Protein AF-A0A010QDE3-F1 (afdb_monomer_lite)

Organism: NCBI:txid1445577

Secondary structure (DSSP, 8-state):
-----S-----SS-HHHHHHHHHHHHHHHHHHHHHHHHHHHHHT---TTSHHHHHHGGG-B-HHHHHHHHHHHH--HIIIIIHHHHHHHH-THHHHHHHTTTHHHHHHHHHHHHHHHTT-TT-S-HHHHHHHHHHHHHHHHHHHHHHHHHHHHHHHHHHHHHHHHHHHH---HHHHHHHHHHHHHHHHHHHHHHHHHHHHHHHHHHHHHHHHHHHHHHHHSTTT-HHHHHHHHHHHTTTT---TTBGGG-TT-S-BHHHHHHHHHHHHHHHHHHHT-HHHHHHHHTB-TTTHHHHHHHHHHHTTHIIIIIIHHHHHHHHHHTTSTTSTTTTS---HHHHHTTTHHHHHHHHHH-HHHHHHHHHHHHHHHHHHHHHHHHHHHHIIIIIIIIIII-TT--HHHHHHHHHHHHHHHHHHHHHHHHHHHHTT--HHHHHHHHHHHHGGGHHHHHHHHH-TT--HHHHHHHHHHHHHHHHHHHHHHHHHHHSS-SHHHHT-HHHHHHHHHHHHHHHHHHHHHHHHHS-----THHHHHHHHHHHHHHHHHHHHHHHHHS---------PPPPP-----------------------PPP----TTS------GGG---SS-HHHHHHHHHHHHHHHHHHHHHHIIIIIITTTTTSSS----HHHHHHHHHHHHHHHHHHHIIIIIHHHHHTHHHHHHHHHHHHHHHHHHHHHHHHHHHHHHHHHTS----THHHHHHHHHHHHHHHHHHHHHHHHHHHHHHHHHHHHHHHHHH-HHHHHHHHHHHHHHS-HHHHHHHHHHHHHHHT--HHHHHHHHHHHHHHHHHHHHHH-TT--TTSSSS--EEEETT-TT-HHHHHHHHHTTT-EEEEEE--TTTTPPPP-SPP-TTEEEEES-GGG-TTTTT-----TTSTTGGG---S-SS-TT--EEEEEE-----TTS---GGGTGGGHHHHHHHHHHHHHHHHTEEEEEEEEEEEE-TTSHHHHHHHHHHHTTSEEEEE--SSSSTTSSEEEEEEEEE-TTSHHHHHHHHHHHHHHHHHHH--GGG------SSPPPPHHHHHHHHHHHHHHHHHHHHHHHHHHHTTSHHHHT-

InterPro domains:
  IPR001734 Sodium/solute symporter [PF00474] (54-470)
  IPR001734 Sodium/solute symporter [PS50283] (18-484)
  IPR002877 Ribosomal RNA methyltransferase, FtsJ domain [PF01728] (837-1019)
  IPR029063 S-adenosyl-L-methionine-dependent methyltransferase superfamily [G3DSA:3.40.50.150] (814-1024)
  IPR029063 S-adenosyl-L-methionine-dependent methyltransferase superfamily [SSF53335] (837-1020)
  IPR031155 Urea active transporter [PTHR46154] (9-707)
  IPR038377 Sodium/glucose symporter superfamily [G3DSA:1.20.1730.10] (48-550)

Foldseek 3Di:
DDDDLPFPADQQDALCLLVCCLQVVLVVLLVVLVVVLVLCVVFVVQDCLFLCCQQQVVLADFAQLLLLLLLLLQLFCCLFQLLQLVCLVFALQQLQLVLLLQQQLLLVLLLVLLLCCLFQLSDRFLLVLQCLAQNDLLSVLLLVLLLLLLLLQLLQRLLLLLLQSCNHHVNDSLVSLQSLLVSLLSNLLPRGDVSLSVLSLVLSQLLLVLLLCLLCLLQVFVLQPHLQSLVVLLVVCQVVQACPQAQRSHSQFNQRPLSVLLSLLSNLLSSLNQLSFSLNNSSSSSHDLQRSLSSSNLSSLLSSLRNNQRSNRQNSSLSSPVCHPLFPPPPDHPDPSCSLSSVSRVRSQCSRPNPVSVSSVSSSSSSNSSSNSSSSLSRQLCCCLVSNCCPPPNVLQHRSNSSVSSSVSSVVVSVVSSVVSVVCVVVVHGSLLSSLVSLLSNQQQNLLSVCSSVPQLQDSCLSNVLLVVLSVQLVCQLQVVLCVVPVDDDSVSSSDSVSSSRSNVSSNCSSVVSRVVVSVVPTDGDDSLSSLLVVLLSVVVNVVVVVVVVVVVVPDDDDDDDDDDDDDDDDDDDDDDDDDDDDDDDDDDDDDDDPDPPPVPRSPDPDSVVRDDPDDPVSSVSSVVSSVVSVVSSVVSCCVSVPVPSPVSSDSDRADSVRSSVSSVVSSVSSVSSCCSNNVVSCVRCVVVVVSSVVVVVVVVVVVVVVVVVVVVVVVVVVVPDDDDPVVVVVVVVVVVVVVVVVVVVVVCVVVQQVVLLVVLLVLCCVVFVLQVLLVVLVVLLVVFVVNVVVVVVVLVCVLPPDPVSQVVVLVLLLQVLVQCCVVPVQLQLPPDPDDQAEEEEAAQPLPNNVLNSCVNRVRHAYEYEHAAVVQVTHHHPRDDDPRYHYHHADLLQACCLLPHLDDPPPAPCRVRHDNDHPADLVQAHQEYEAPDDDRPSGDDDPLCPPPVLVRLSSNLSRLLNNLSRYDQQGKYKHKDFALSNPVNLVVVVLLVVFFDWAWADDLSDPLQGRIIIIMTGSGGCVPPSNVLSSVQSSVSSCCSRPNDPVPPPDPDPDDDDDRSVVSCVVCVVVSCVRCNNSSNSNSVVSCVDCSSVVD

pLDDT: mean 81.65, std 20.0, range [23.12, 98.06]

Structure (mmCIF, N/CA/C/O backbone):
data_AF-A0A010QDE3-F1
#
_entry.id   AF-A0A010QDE3-F1
#
loop_
_atom_site.group_PDB
_atom_site.id
_atom_site.type_symbol
_atom_site.label_atom_id
_atom_site.label_alt_id
_atom_site.label_comp_id
_atom_site.label_asym_id
_atom_site.label_entity_id
_atom_site.label_seq_id
_atom_site.pdbx_PDB_ins_code
_atom_site.Cartn_x
_atom_site.Cartn_y
_atom_site.Cartn_z
_atom_site.occupancy
_atom_site.B_iso_or_equiv
_atom_site.auth_seq_id
_atom_site.auth_comp_id
_atom_site.auth_asym_id
_atom_site.auth_atom_id
_atom_site.pdbx_PDB_model_num
ATOM 1 N N . MET A 1 1 ? 20.972 32.835 -19.703 1.00 26.91 1 MET A N 1
ATOM 2 C CA . MET A 1 1 ? 22.106 31.906 -19.518 1.00 26.91 1 MET A CA 1
ATOM 3 C C . MET A 1 1 ? 21.559 30.498 -19.692 1.00 26.91 1 MET A C 1
ATOM 5 O O . MET A 1 1 ? 20.944 29.974 -18.776 1.00 26.91 1 MET A O 1
ATOM 9 N N . SER A 1 2 ? 21.622 29.956 -20.907 1.00 25.27 2 SER A N 1
ATOM 10 C CA . SER A 1 2 ? 20.996 28.676 -21.251 1.00 25.27 2 SER A CA 1
ATOM 11 C C . SER A 1 2 ? 21.913 27.518 -20.872 1.00 25.27 2 SER A C 1
ATOM 13 O O . SER A 1 2 ? 22.850 27.212 -21.608 1.00 25.27 2 SER A O 1
ATOM 15 N N . VAL A 1 3 ? 21.637 26.866 -19.742 1.00 35.72 3 VAL A N 1
ATOM 16 C CA . VAL A 1 3 ? 22.178 25.527 -19.483 1.00 35.72 3 VAL A CA 1
ATOM 17 C C . VAL A 1 3 ? 21.607 24.609 -20.560 1.00 35.72 3 VAL A C 1
ATOM 19 O O . VAL A 1 3 ? 20.396 24.390 -20.606 1.00 35.72 3 VAL A O 1
ATOM 22 N N . GLN A 1 4 ? 22.458 24.111 -21.458 1.00 40.88 4 GLN A N 1
ATOM 23 C CA . GLN A 1 4 ? 22.055 23.045 -22.366 1.00 40.88 4 GLN A CA 1
ATOM 24 C C . GLN A 1 4 ? 21.809 21.793 -21.527 1.00 40.88 4 GLN A C 1
ATOM 26 O O . GLN A 1 4 ? 22.748 21.178 -21.024 1.00 40.88 4 GLN A O 1
ATOM 31 N N . LEU A 1 5 ? 20.542 21.392 -21.421 1.00 48.59 5 LEU A N 1
ATOM 32 C CA . LEU A 1 5 ? 20.211 19.984 -21.237 1.00 48.59 5 LEU A CA 1
ATOM 33 C C . LEU A 1 5 ? 20.962 19.233 -22.344 1.00 48.59 5 LEU A C 1
ATOM 35 O O . LEU A 1 5 ? 20.779 19.551 -23.519 1.00 48.59 5 LEU A O 1
ATOM 39 N N . GLY A 1 6 ? 21.839 18.293 -21.981 1.00 44.38 6 GLY A N 1
ATOM 40 C CA . GLY A 1 6 ? 22.765 17.608 -22.902 1.00 44.38 6 GLY A CA 1
ATOM 41 C C . GLY A 1 6 ? 22.094 16.636 -23.883 1.00 44.38 6 GLY A C 1
ATOM 42 O O . GLY A 1 6 ? 22.684 15.632 -24.261 1.00 44.38 6 GLY A O 1
ATOM 43 N N . VAL A 1 7 ? 20.835 16.898 -24.231 1.00 51.34 7 VAL A N 1
ATOM 44 C CA . VAL A 1 7 ? 19.903 16.007 -24.915 1.00 51.34 7 VAL A CA 1
ATOM 45 C C . VAL A 1 7 ? 19.171 16.816 -25.986 1.00 51.34 7 VAL A C 1
ATOM 47 O O . VAL A 1 7 ? 17.973 17.073 -25.891 1.00 51.34 7 VAL A O 1
ATOM 50 N N . SER A 1 8 ? 19.889 17.225 -27.034 1.00 50.75 8 SER A N 1
ATOM 51 C CA . SER A 1 8 ? 19.267 17.646 -28.294 1.00 50.75 8 SER A CA 1
ATOM 52 C C . SER A 1 8 ? 18.787 16.403 -29.053 1.00 50.75 8 SER A C 1
ATOM 54 O O . SER A 1 8 ? 19.350 16.029 -30.080 1.00 50.75 8 SER A O 1
ATOM 56 N N . GLY A 1 9 ? 17.802 15.712 -28.475 1.00 51.97 9 GLY A N 1
ATOM 57 C CA . GLY A 1 9 ? 17.111 14.605 -29.124 1.00 51.97 9 GLY A CA 1
ATOM 58 C C . GLY A 1 9 ? 16.296 15.105 -30.312 1.00 51.97 9 GLY A C 1
ATOM 59 O O . GLY A 1 9 ? 15.831 16.248 -30.335 1.00 51.97 9 GLY A O 1
ATOM 60 N N . GLU A 1 10 ? 16.112 14.242 -31.302 1.00 60.78 10 GLU A N 1
ATOM 61 C CA . GLU A 1 10 ? 15.161 14.517 -32.372 1.00 60.78 10 GLU A CA 1
ATOM 62 C C . GLU A 1 10 ? 13.747 14.494 -31.797 1.00 60.78 10 GLU A C 1
ATOM 64 O O . GLU A 1 10 ? 13.411 13.667 -30.951 1.00 60.78 10 GLU A O 1
ATOM 69 N N . THR A 1 11 ? 12.907 15.421 -32.250 1.00 77.00 11 THR A N 1
ATOM 70 C CA . THR A 1 11 ? 11.527 15.545 -31.772 1.00 77.00 11 THR A CA 1
ATOM 71 C C . THR A 1 11 ? 10.686 14.405 -32.354 1.00 77.00 11 THR A C 1
ATOM 73 O O . THR A 1 11 ? 10.130 14.522 -33.443 1.00 77.00 11 THR A O 1
ATOM 76 N N . LEU A 1 12 ? 10.630 13.277 -31.636 1.00 85.56 12 LEU A N 1
ATOM 77 C CA . LEU A 1 12 ? 9.957 12.043 -32.056 1.00 85.56 12 LEU A CA 1
ATOM 78 C C . LEU A 1 12 ? 8.436 12.217 -32.191 1.00 85.56 12 LEU A C 1
ATOM 80 O O . LEU A 1 12 ? 7.818 11.495 -32.972 1.00 85.56 12 LEU A O 1
ATOM 84 N N . ILE A 1 13 ? 7.851 13.149 -31.431 1.00 90.00 13 ILE A N 1
ATOM 85 C CA . ILE A 1 13 ? 6.438 13.565 -31.473 1.00 90.00 13 ILE A CA 1
ATOM 86 C C . ILE A 1 13 ? 6.309 15.073 -31.174 1.00 90.00 13 ILE A C 1
ATOM 88 O O . ILE A 1 13 ? 7.173 15.630 -30.496 1.00 90.00 13 ILE A O 1
ATOM 92 N N . PRO A 1 14 ? 5.235 15.757 -31.612 1.00 90.00 14 PRO A N 1
ATOM 93 C CA . PRO A 1 14 ? 5.019 17.174 -31.311 1.00 90.00 14 PRO A CA 1
ATOM 94 C C . PRO A 1 14 ? 4.909 17.488 -29.808 1.00 90.00 14 PRO A C 1
ATOM 96 O O . PRO A 1 14 ? 4.301 16.736 -29.047 1.00 90.00 14 PRO A O 1
ATOM 99 N N . GLN A 1 15 ? 5.383 18.670 -29.391 1.00 91.44 15 GLN A N 1
ATOM 100 C CA . GLN A 1 15 ? 5.235 19.166 -28.008 1.00 91.44 15 GLN A CA 1
ATOM 101 C C . GLN A 1 15 ? 3.778 19.157 -27.520 1.00 91.44 15 GLN A C 1
ATOM 103 O O . GLN A 1 15 ? 3.513 18.865 -26.353 1.00 91.44 15 GLN A O 1
ATOM 108 N N . SER A 1 16 ? 2.830 19.470 -28.409 1.00 89.62 16 SER A N 1
ATOM 109 C CA . SER A 1 16 ? 1.392 19.473 -28.120 1.00 89.62 16 SER A CA 1
ATOM 110 C C . SER A 1 16 ? 0.881 18.112 -27.651 1.00 89.62 16 SER A C 1
ATOM 112 O O . SER A 1 16 ? 0.011 18.076 -26.783 1.00 89.62 16 SER A O 1
ATOM 114 N N . THR A 1 17 ? 1.448 17.009 -28.150 1.00 90.38 17 THR A N 1
ATOM 115 C CA . THR A 1 17 ? 1.132 15.655 -27.685 1.00 90.38 17 THR A CA 1
ATOM 116 C C . THR A 1 17 ? 1.547 15.485 -26.226 1.00 90.38 17 THR A C 1
ATOM 118 O O . THR A 1 17 ? 0.716 15.124 -25.402 1.00 90.38 17 THR A O 1
ATOM 121 N N . SER A 1 18 ? 2.782 15.829 -25.850 1.00 89.81 18 SER A N 1
ATOM 122 C CA . SER A 1 18 ? 3.241 15.686 -24.458 1.00 89.81 18 SER A CA 1
ATOM 123 C C . SER A 1 18 ? 2.498 16.592 -23.470 1.00 89.81 18 SER A C 1
ATOM 125 O O . SER A 1 18 ? 2.123 16.123 -22.395 1.00 89.81 18 SER A O 1
ATOM 127 N N . TYR A 1 19 ? 2.205 17.846 -23.836 1.00 92.62 19 TYR A N 1
ATOM 128 C CA . TYR A 1 19 ? 1.341 18.716 -23.024 1.00 92.62 19 TYR A CA 1
ATOM 129 C C . TYR A 1 19 ? -0.075 18.137 -22.890 1.00 92.62 19 TYR A C 1
ATOM 131 O O . TYR A 1 19 ? -0.600 18.041 -21.779 1.00 92.62 19 TYR A O 1
ATOM 139 N N . GLY A 1 20 ? -0.681 17.722 -24.007 1.00 90.56 20 GLY A N 1
ATOM 140 C CA . GLY A 1 20 ? -2.027 17.151 -24.046 1.00 90.56 20 GLY A CA 1
ATOM 141 C C . GLY A 1 20 ? -2.147 15.846 -23.262 1.00 90.56 20 GLY A C 1
ATOM 142 O O . GLY A 1 20 ? -3.143 15.645 -22.575 1.00 90.56 20 GLY A O 1
ATOM 143 N N . MET A 1 21 ? -1.122 14.992 -23.291 1.00 88.38 21 MET A N 1
ATOM 144 C CA . MET A 1 21 ? -1.099 13.742 -22.532 1.00 88.38 21 MET A CA 1
ATOM 145 C C . MET A 1 21 ? -0.864 13.975 -21.040 1.00 88.38 21 MET A C 1
ATOM 147 O O . MET A 1 21 ? -1.627 13.442 -20.246 1.00 88.38 21 MET A O 1
ATOM 151 N N . LEU A 1 22 ? 0.102 14.803 -20.623 1.00 89.00 22 LEU A N 1
ATOM 152 C CA . LEU A 1 22 ? 0.310 15.078 -19.191 1.00 89.00 22 LEU A CA 1
ATOM 153 C C . LEU A 1 22 ? -0.924 15.721 -18.537 1.00 89.00 22 LEU A C 1
ATOM 155 O O . LEU A 1 22 ? -1.344 15.300 -17.461 1.00 89.00 22 LEU A O 1
ATOM 159 N N . ILE A 1 23 ? -1.527 16.713 -19.198 1.00 91.12 23 ILE A N 1
ATOM 160 C CA . ILE A 1 23 ? -2.709 17.418 -18.680 1.00 91.12 23 ILE A CA 1
ATOM 161 C C . ILE A 1 23 ? -3.960 16.534 -18.803 1.00 91.12 23 ILE A C 1
ATOM 163 O O . ILE A 1 23 ? -4.709 16.381 -17.839 1.00 91.12 23 ILE A O 1
ATOM 167 N N . GLY A 1 24 ? -4.180 15.921 -19.969 1.00 89.19 24 GLY A N 1
ATOM 168 C CA . GLY A 1 24 ? -5.367 15.117 -20.264 1.00 89.19 24 GLY A CA 1
ATOM 169 C C . GLY A 1 24 ? -5.427 13.804 -19.486 1.00 89.19 24 GLY A C 1
ATOM 170 O O . GLY A 1 24 ? -6.481 13.480 -18.940 1.00 89.19 24 GLY A O 1
ATOM 171 N N . LEU A 1 25 ? -4.308 13.079 -19.360 1.00 87.75 25 LEU A N 1
ATOM 172 C CA . LEU A 1 25 ? -4.236 11.891 -18.504 1.00 87.75 25 LEU A CA 1
ATOM 173 C C . LEU A 1 25 ? -4.337 12.281 -17.025 1.00 87.75 25 LEU A C 1
ATOM 175 O O . LEU A 1 25 ? -5.035 11.596 -16.288 1.00 87.75 25 LEU A O 1
ATOM 179 N N . GLY A 1 26 ? -3.737 13.399 -16.596 1.00 86.44 26 GLY A N 1
ATOM 180 C CA . GLY A 1 26 ? -3.889 13.924 -15.232 1.00 86.44 26 GLY A CA 1
ATOM 181 C C . GLY A 1 26 ? -5.349 14.174 -14.847 1.00 86.44 26 GLY A C 1
ATOM 182 O O . GLY A 1 26 ? -5.828 13.651 -13.842 1.00 86.44 26 GLY A O 1
ATOM 183 N N . ILE A 1 27 ? -6.083 14.918 -15.678 1.00 88.06 27 ILE A N 1
ATOM 184 C CA . ILE A 1 27 ? -7.505 15.221 -15.453 1.00 88.06 27 ILE A CA 1
ATOM 185 C C . ILE A 1 27 ? -8.368 13.957 -15.584 1.00 88.06 27 ILE A C 1
ATOM 187 O O . ILE A 1 27 ? -9.202 13.692 -14.718 1.00 88.06 27 ILE A O 1
ATOM 191 N N . GLY A 1 28 ? -8.162 13.154 -16.633 1.00 86.44 28 GLY A N 1
ATOM 192 C CA . GLY A 1 28 ? -8.950 11.946 -16.890 1.00 86.44 28 GLY A CA 1
ATOM 193 C C . GLY A 1 28 ? -8.777 10.880 -15.807 1.00 86.44 28 GLY A C 1
ATOM 194 O O . GLY A 1 28 ? -9.763 10.341 -15.308 1.00 86.44 28 GLY A O 1
ATOM 195 N N . PHE A 1 29 ? -7.538 10.620 -15.387 1.00 85.19 29 PHE A N 1
ATOM 196 C CA . PHE A 1 29 ? -7.234 9.673 -14.316 1.00 85.19 29 PHE A CA 1
ATOM 197 C C . PHE A 1 29 ? -7.753 10.171 -12.963 1.00 85.19 29 PHE A C 1
ATOM 199 O O . PHE A 1 29 ? -8.371 9.400 -12.235 1.00 85.19 29 PHE A O 1
ATOM 206 N N . CYS A 1 30 ? -7.626 11.470 -12.665 1.00 84.62 30 CYS A N 1
ATOM 207 C CA . CYS A 1 30 ? -8.269 12.070 -11.495 1.00 84.62 30 CYS A CA 1
ATOM 208 C C . CYS A 1 30 ? -9.792 11.837 -11.499 1.00 84.62 30 CYS A C 1
ATOM 210 O O . CYS A 1 30 ? -10.345 11.388 -10.496 1.00 84.62 30 CYS A O 1
ATOM 212 N N . GLY A 1 31 ? -10.463 12.031 -12.641 1.00 85.44 31 GLY A N 1
ATOM 213 C CA . GLY A 1 31 ? -11.888 11.721 -12.801 1.00 85.44 31 GLY A CA 1
ATOM 214 C C . GLY A 1 31 ? -12.237 10.255 -12.508 1.00 85.44 31 GLY A C 1
ATOM 215 O O . GLY A 1 31 ? -13.235 9.990 -11.838 1.00 85.44 31 GLY A O 1
ATOM 216 N N . VAL A 1 32 ? -11.396 9.305 -12.936 1.00 85.19 32 VAL A N 1
ATOM 217 C CA . VAL A 1 32 ? -11.558 7.870 -12.629 1.00 85.19 32 VAL A CA 1
ATOM 218 C C . VAL A 1 32 ? -11.405 7.593 -11.129 1.00 85.19 32 VAL A C 1
ATOM 220 O O . VAL A 1 32 ? -12.246 6.896 -10.561 1.00 85.19 32 VAL A O 1
ATOM 223 N N . ILE A 1 33 ? -10.391 8.159 -10.464 1.00 82.75 33 ILE A N 1
ATOM 224 C CA . ILE A 1 33 ? -10.187 7.963 -9.018 1.00 82.75 33 ILE A CA 1
ATOM 225 C C . ILE A 1 33 ? -11.317 8.609 -8.205 1.00 82.75 33 ILE A C 1
ATOM 227 O O . ILE A 1 33 ? -11.855 7.971 -7.303 1.00 82.75 33 ILE A O 1
ATOM 231 N N . LEU A 1 34 ? -11.750 9.826 -8.546 1.00 81.06 34 LEU A N 1
ATOM 232 C CA . LEU A 1 34 ? -12.877 10.489 -7.878 1.00 81.06 34 LEU A CA 1
ATOM 233 C C . LEU A 1 34 ? -14.193 9.713 -8.055 1.00 81.06 34 LEU A C 1
ATOM 235 O O . LEU A 1 34 ? -14.977 9.613 -7.109 1.00 81.06 34 LEU A O 1
ATOM 239 N N . ALA A 1 35 ? -14.424 9.112 -9.227 1.00 80.94 35 ALA A N 1
ATOM 240 C CA . ALA A 1 35 ? -15.562 8.223 -9.448 1.00 80.94 35 ALA A CA 1
ATOM 241 C C . ALA A 1 35 ? -15.468 6.944 -8.594 1.00 80.94 35 ALA A C 1
ATOM 243 O O . ALA A 1 35 ? -16.453 6.572 -7.956 1.00 80.94 35 ALA A O 1
ATOM 244 N N . ALA A 1 36 ? -14.294 6.307 -8.523 1.00 77.19 36 ALA A N 1
ATOM 245 C CA . ALA A 1 36 ? -14.069 5.123 -7.692 1.00 77.19 36 ALA A CA 1
ATOM 246 C C . ALA A 1 36 ? -14.298 5.414 -6.197 1.00 77.19 36 ALA A C 1
ATOM 248 O O . ALA A 1 36 ? -15.059 4.699 -5.546 1.00 77.19 36 ALA A O 1
ATOM 249 N N . VAL A 1 37 ? -13.739 6.512 -5.675 1.00 73.94 37 VAL A N 1
ATOM 250 C CA . VAL A 1 37 ? -13.933 6.957 -4.282 1.00 73.94 37 VAL A CA 1
ATOM 251 C C . VAL A 1 37 ? -15.407 7.252 -3.990 1.00 73.94 37 VAL A C 1
ATOM 253 O O . VAL A 1 37 ? -15.922 6.842 -2.948 1.00 73.94 37 VAL A O 1
ATOM 256 N N . LYS A 1 38 ? -16.129 7.898 -4.917 1.00 74.31 38 LYS A N 1
ATOM 257 C CA . LYS A 1 38 ? -17.572 8.143 -4.760 1.00 74.31 38 LYS A CA 1
ATOM 258 C C . LYS A 1 38 ? -18.377 6.836 -4.722 1.00 74.31 38 LYS A C 1
ATOM 260 O O . LYS A 1 38 ? -19.314 6.738 -3.935 1.00 74.31 38 LYS A O 1
ATOM 265 N N . ILE A 1 39 ? -18.000 5.830 -5.516 1.00 70.31 39 ILE A N 1
ATOM 266 C CA . ILE A 1 39 ? -18.622 4.494 -5.502 1.00 70.31 39 ILE A CA 1
ATOM 267 C C . ILE A 1 39 ? -18.328 3.759 -4.182 1.00 70.31 39 ILE A C 1
ATOM 269 O O . ILE A 1 39 ? -19.256 3.205 -3.596 1.00 70.31 39 ILE A O 1
ATOM 273 N N . GLN A 1 40 ? -17.090 3.794 -3.669 1.00 68.19 40 GLN A N 1
ATOM 274 C CA . GLN A 1 40 ? -16.752 3.208 -2.360 1.00 68.19 40 GLN A CA 1
ATOM 275 C C . GLN A 1 40 ? -17.580 3.833 -1.231 1.00 68.19 40 GLN A C 1
ATOM 277 O O . GLN A 1 40 ? -18.225 3.112 -0.465 1.00 68.19 40 GLN A O 1
ATOM 282 N N . LYS A 1 41 ? -17.624 5.171 -1.163 1.00 67.06 41 LYS A N 1
ATOM 283 C CA . LYS A 1 41 ? -18.374 5.880 -0.119 1.00 67.06 41 LYS A CA 1
ATOM 284 C C . LYS A 1 41 ? -19.880 5.604 -0.188 1.00 67.06 41 LYS A C 1
ATOM 286 O O . LYS A 1 41 ? -20.506 5.455 0.855 1.00 67.06 41 LYS A O 1
ATOM 291 N N . ALA A 1 42 ? -20.450 5.498 -1.391 1.00 63.78 42 ALA A N 1
ATOM 292 C CA . ALA A 1 42 ? -21.880 5.250 -1.580 1.00 63.78 42 ALA A CA 1
ATOM 293 C C . ALA A 1 42 ? -22.307 3.788 -1.334 1.00 63.78 42 ALA A C 1
ATOM 295 O O . ALA A 1 42 ? -23.373 3.564 -0.770 1.00 63.78 42 ALA A O 1
ATOM 296 N N . TYR A 1 43 ? -21.507 2.794 -1.747 1.00 59.06 43 TYR A N 1
ATOM 297 C CA . TYR A 1 43 ? -21.955 1.390 -1.816 1.00 59.06 43 TYR A CA 1
ATOM 298 C C . TYR A 1 43 ? -21.192 0.405 -0.914 1.00 59.06 43 TYR A C 1
ATOM 300 O O . TYR A 1 43 ? -21.657 -0.721 -0.718 1.00 59.06 43 TYR A O 1
ATOM 308 N N . LEU A 1 44 ? -20.048 0.802 -0.344 1.00 56.88 44 LEU A N 1
ATOM 309 C CA . LEU A 1 44 ? -19.247 -0.034 0.567 1.00 56.88 44 LEU A CA 1
ATOM 310 C C . LEU A 1 44 ? -19.210 0.498 2.013 1.00 56.88 44 LEU A C 1
ATOM 312 O O . LEU A 1 44 ? -18.641 -0.161 2.878 1.00 56.88 44 LEU A O 1
ATOM 316 N N . ALA A 1 45 ? -19.857 1.640 2.288 1.00 52.94 45 ALA A N 1
ATOM 317 C CA . ALA A 1 45 ? -19.848 2.343 3.581 1.00 52.94 45 ALA A CA 1
ATOM 318 C C . ALA A 1 45 ? -18.441 2.779 4.056 1.00 52.94 45 ALA A C 1
ATOM 320 O O . ALA A 1 45 ? -18.176 2.913 5.250 1.00 52.94 45 ALA A O 1
ATOM 321 N N . GLU A 1 46 ? -17.534 3.022 3.108 1.00 55.56 46 GLU A N 1
ATOM 322 C CA . GLU A 1 46 ? -16.144 3.400 3.364 1.00 55.56 46 GLU A CA 1
ATOM 323 C C . GLU A 1 46 ? -15.975 4.928 3.349 1.00 55.56 46 GLU A C 1
ATOM 325 O O . GLU A 1 46 ? -15.783 5.527 2.289 1.00 55.56 46 GLU A O 1
ATOM 330 N N . ASP A 1 47 ? -16.037 5.577 4.518 1.00 53.69 47 ASP A N 1
ATOM 331 C CA . ASP A 1 47 ? -15.772 7.018 4.634 1.00 53.69 47 ASP A CA 1
ATOM 332 C C . ASP A 1 47 ? -14.299 7.311 4.970 1.00 53.69 47 ASP A C 1
ATOM 334 O O . ASP A 1 47 ? -13.807 6.974 6.047 1.00 53.69 47 ASP A O 1
ATOM 338 N N . SER A 1 48 ? -13.597 7.993 4.062 1.00 52.06 48 SER A N 1
ATOM 339 C CA . SER A 1 48 ? -12.203 8.432 4.225 1.00 52.06 48 SER A CA 1
ATOM 340 C C . SER A 1 48 ? -12.017 9.625 5.179 1.00 52.06 48 SER A C 1
ATOM 342 O O . SER A 1 48 ? -10.897 10.110 5.336 1.00 52.06 48 SER A O 1
ATOM 344 N N . GLY A 1 49 ? -13.087 10.104 5.825 1.00 49.41 49 GLY A N 1
ATOM 345 C CA . GLY A 1 49 ? -13.062 11.248 6.744 1.00 49.41 49 GLY A CA 1
ATOM 346 C C . GLY A 1 49 ? -12.390 11.027 8.111 1.00 49.41 49 GLY A C 1
ATOM 347 O O . GLY A 1 49 ? -12.125 12.015 8.797 1.00 49.41 49 GLY A O 1
ATOM 348 N N . THR A 1 50 ? -12.110 9.783 8.522 1.00 56.03 50 THR A N 1
ATOM 349 C CA . THR A 1 50 ? -11.367 9.480 9.765 1.00 56.03 50 THR A CA 1
ATOM 350 C C . THR A 1 50 ? -9.870 9.338 9.498 1.00 56.03 50 THR A C 1
ATOM 352 O O . THR A 1 50 ? -9.455 8.886 8.426 1.00 56.03 50 THR A O 1
ATOM 355 N N . SER A 1 51 ? -9.032 9.690 10.476 1.00 53.97 51 SER A N 1
ATOM 356 C CA . SER A 1 51 ? -7.576 9.607 10.316 1.00 53.97 51 SER A CA 1
ATOM 357 C C . SER A 1 51 ? -7.109 8.155 10.152 1.00 53.97 51 SER A C 1
ATOM 359 O O . SER A 1 51 ? -6.236 7.883 9.330 1.00 53.97 51 SER A O 1
ATOM 361 N N . GLU A 1 52 ? -7.769 7.210 10.823 1.00 62.22 52 GLU A N 1
ATOM 362 C CA . GLU A 1 52 ? -7.493 5.773 10.732 1.00 62.22 52 GLU A CA 1
ATOM 363 C C . GLU A 1 52 ? -7.757 5.195 9.330 1.00 62.22 52 GLU A C 1
ATOM 365 O O . GLU A 1 52 ? -6.936 4.454 8.776 1.00 62.22 52 GLU A O 1
ATOM 370 N N . MET A 1 53 ? -8.880 5.570 8.708 1.00 54.72 53 MET A N 1
ATOM 371 C CA . MET A 1 53 ? -9.200 5.151 7.341 1.00 54.72 53 MET A CA 1
ATOM 372 C C . MET A 1 53 ? -8.270 5.824 6.325 1.00 54.72 53 MET A C 1
ATOM 374 O O . MET A 1 53 ? -7.799 5.174 5.387 1.00 54.72 53 MET A O 1
ATOM 378 N N . PHE A 1 54 ? -7.939 7.101 6.543 1.00 53.88 54 PHE A N 1
ATOM 379 C CA . PHE A 1 54 ? -7.010 7.849 5.699 1.00 53.88 54 PHE A CA 1
ATOM 380 C C . PHE A 1 54 ? -5.580 7.281 5.736 1.00 53.88 54 PHE A C 1
ATOM 382 O O . PHE A 1 54 ? -4.926 7.240 4.695 1.00 53.88 54 PHE A O 1
ATOM 389 N N . MET A 1 55 ? -5.096 6.837 6.904 1.00 51.66 55 MET A N 1
ATOM 390 C CA . MET A 1 55 ? -3.681 6.505 7.147 1.00 51.66 55 MET A CA 1
ATOM 391 C C . MET A 1 55 ? -3.334 5.017 7.067 1.00 51.66 55 MET A C 1
ATOM 393 O O . MET A 1 55 ? -2.200 4.701 6.708 1.00 51.66 55 MET A O 1
ATOM 397 N N . VAL A 1 56 ? -4.266 4.120 7.416 1.00 56.03 56 VAL A N 1
ATOM 398 C CA . VAL A 1 56 ? -4.059 2.654 7.444 1.00 56.03 56 VAL A CA 1
ATOM 399 C C . VAL A 1 56 ? -5.261 1.859 6.908 1.00 56.03 56 VAL A C 1
ATOM 401 O O . VAL A 1 56 ? -5.338 0.652 7.122 1.00 56.03 56 VAL A O 1
ATOM 404 N N . ALA A 1 57 ? -6.205 2.496 6.200 1.00 56.97 57 ALA A N 1
ATOM 405 C CA . ALA A 1 57 ? -7.344 1.830 5.545 1.00 56.97 57 ALA A CA 1
ATOM 406 C C . ALA A 1 57 ? -8.135 0.872 6.472 1.00 56.97 57 ALA A C 1
ATOM 408 O O . ALA A 1 57 ? -8.594 -0.191 6.045 1.00 56.97 57 ALA A O 1
ATOM 409 N N . ASN A 1 58 ? -8.227 1.214 7.764 1.00 62.88 58 ASN A N 1
ATOM 410 C CA . ASN A 1 58 ? -8.797 0.382 8.831 1.00 62.88 58 ASN A CA 1
ATOM 411 C C . ASN A 1 58 ? -8.270 -1.078 8.875 1.00 62.88 58 ASN A C 1
ATOM 413 O O . ASN A 1 58 ? -9.005 -2.002 9.210 1.00 62.88 58 ASN A O 1
ATOM 417 N N . ARG A 1 59 ? -7.005 -1.302 8.477 1.00 71.50 59 ARG A N 1
ATOM 418 C CA . ARG A 1 59 ? -6.316 -2.615 8.429 1.00 71.50 59 ARG A CA 1
ATOM 419 C C . ARG A 1 59 ? -7.066 -3.705 7.631 1.00 71.50 59 ARG A C 1
ATOM 421 O O . ARG A 1 59 ? -6.909 -4.894 7.893 1.00 71.50 59 ARG A O 1
ATOM 428 N N . SER A 1 60 ? -7.861 -3.278 6.644 1.00 77.56 60 SER A N 1
ATOM 429 C CA . SER A 1 60 ? -8.848 -4.086 5.904 1.00 77.56 60 SER A CA 1
ATOM 430 C C . SER A 1 60 ? -8.418 -4.504 4.485 1.00 77.56 60 SER A C 1
ATOM 432 O O . SER A 1 60 ? -9.264 -4.737 3.620 1.00 77.56 60 SER A O 1
ATOM 434 N N . VAL A 1 61 ? -7.112 -4.523 4.186 1.00 81.75 61 VAL A N 1
ATOM 435 C CA . VAL A 1 61 ? -6.617 -4.825 2.831 1.00 81.75 61 VAL A CA 1
ATOM 436 C C . VAL A 1 61 ? -6.198 -6.292 2.691 1.00 81.75 61 VAL A C 1
ATOM 438 O O . VAL A 1 61 ? -5.242 -6.748 3.324 1.00 81.75 61 VAL A O 1
ATOM 441 N N . GLY A 1 62 ? -6.901 -7.005 1.805 1.00 87.25 62 GLY A N 1
ATOM 442 C CA . GLY A 1 62 ? -6.640 -8.400 1.438 1.00 87.25 62 GLY A CA 1
ATOM 443 C C . GLY A 1 62 ? -5.361 -8.626 0.617 1.00 87.25 62 GLY A C 1
ATOM 444 O O . GLY A 1 62 ? -4.623 -7.700 0.261 1.00 87.25 62 GLY A O 1
ATOM 445 N N . THR A 1 63 ? -5.084 -9.892 0.302 1.00 92.44 63 THR A N 1
ATOM 446 C CA . THR A 1 63 ? -3.777 -10.340 -0.211 1.00 92.44 63 THR A CA 1
ATOM 447 C C . THR A 1 63 ? -3.487 -9.845 -1.626 1.00 92.44 63 THR A C 1
ATOM 449 O O . THR A 1 63 ? -2.390 -9.348 -1.892 1.00 92.44 63 THR A O 1
ATOM 452 N N . GLY A 1 64 ? -4.449 -9.959 -2.542 1.00 91.31 64 GLY A N 1
ATOM 453 C CA . GLY A 1 64 ? -4.266 -9.579 -3.942 1.00 91.31 64 GLY A CA 1
ATOM 454 C C . GLY A 1 64 ? -4.050 -8.075 -4.099 1.00 91.31 64 GLY A C 1
ATOM 455 O O . GLY A 1 64 ? -3.078 -7.647 -4.722 1.00 91.31 64 GLY A O 1
ATOM 456 N N . LEU A 1 65 ? -4.899 -7.261 -3.466 1.00 89.94 65 LEU A N 1
ATOM 457 C CA . LEU A 1 65 ? -4.774 -5.801 -3.511 1.00 89.94 65 LEU A CA 1
ATOM 458 C C . LEU A 1 65 ? -3.479 -5.312 -2.832 1.00 89.94 65 LEU A C 1
ATOM 460 O O . LEU A 1 65 ? -2.836 -4.394 -3.339 1.00 89.94 65 LEU A O 1
ATOM 464 N N . THR A 1 66 ? -3.029 -5.989 -1.766 1.00 92.19 66 THR A N 1
ATOM 465 C CA . THR A 1 66 ? -1.689 -5.783 -1.186 1.00 92.19 66 THR A CA 1
ATOM 466 C C . THR A 1 66 ? -0.587 -6.045 -2.211 1.00 92.19 66 THR A C 1
ATOM 468 O O . THR A 1 66 ? 0.270 -5.188 -2.414 1.00 92.19 66 THR A O 1
ATOM 471 N N . ALA A 1 67 ? -0.598 -7.208 -2.873 1.00 95.00 67 ALA A N 1
ATOM 472 C CA . ALA A 1 67 ? 0.430 -7.573 -3.848 1.00 95.00 67 ALA A CA 1
ATOM 473 C C . ALA A 1 67 ? 0.496 -6.573 -5.013 1.00 95.00 67 ALA A C 1
ATOM 475 O O . ALA A 1 67 ? 1.586 -6.157 -5.403 1.00 95.00 67 ALA A O 1
ATOM 476 N N . SER A 1 68 ? -0.662 -6.141 -5.519 1.00 94.44 68 SER A N 1
ATOM 477 C CA . SER A 1 68 ? -0.752 -5.130 -6.576 1.00 94.44 68 SER A CA 1
ATOM 478 C C . SER A 1 68 ? -0.188 -3.780 -6.140 1.00 94.44 68 SER A C 1
ATOM 480 O O . SER A 1 68 ? 0.659 -3.216 -6.827 1.00 94.44 68 SER A O 1
ATOM 482 N N . ALA A 1 69 ? -0.558 -3.286 -4.958 1.00 90.94 69 ALA A N 1
ATOM 483 C CA . ALA A 1 69 ? -0.110 -1.966 -4.531 1.00 90.94 69 ALA A CA 1
ATOM 484 C C . ALA A 1 69 ? 1.371 -1.928 -4.114 1.00 90.94 69 ALA A C 1
ATOM 486 O O . ALA A 1 69 ? 2.065 -0.947 -4.379 1.00 90.94 69 ALA A O 1
ATOM 487 N N . VAL A 1 70 ? 1.895 -3.005 -3.517 1.00 92.38 70 VAL A N 1
ATOM 488 C CA . VAL A 1 70 ? 3.336 -3.150 -3.228 1.00 92.38 70 VAL A CA 1
ATOM 489 C C . VAL A 1 70 ? 4.154 -3.245 -4.519 1.00 92.38 70 VAL A C 1
ATOM 491 O O . VAL A 1 70 ? 5.252 -2.695 -4.584 1.00 92.38 70 VAL A O 1
ATOM 494 N N . PHE A 1 71 ? 3.617 -3.895 -5.556 1.00 93.44 71 PHE A N 1
ATOM 495 C CA . PHE A 1 71 ? 4.210 -3.908 -6.893 1.00 93.44 71 PHE A CA 1
ATOM 496 C C . PHE A 1 71 ? 4.183 -2.507 -7.525 1.00 93.44 71 PHE A C 1
ATOM 498 O O . PHE A 1 71 ? 5.218 -2.041 -7.992 1.00 93.44 71 PHE A O 1
ATOM 505 N N . SER A 1 72 ? 3.052 -1.794 -7.472 1.00 91.56 72 SER A N 1
ATOM 506 C CA . SER A 1 72 ? 2.911 -0.442 -8.038 1.00 91.56 72 SER A CA 1
ATOM 507 C C . SER A 1 72 ? 3.854 0.580 -7.410 1.00 91.56 72 SER A C 1
ATOM 509 O O . SER A 1 72 ? 4.484 1.351 -8.133 1.00 91.56 72 SER A O 1
ATOM 511 N N . SER A 1 73 ? 3.981 0.588 -6.076 1.00 86.50 73 SER A N 1
ATOM 512 C CA . SER A 1 73 ? 4.902 1.499 -5.379 1.00 86.50 73 SER A CA 1
ATOM 513 C C . SER A 1 73 ? 6.370 1.232 -5.708 1.00 86.50 73 SER A C 1
ATOM 515 O O . SER A 1 73 ? 7.188 2.122 -5.487 1.00 86.50 73 SER A O 1
ATOM 517 N N . TRP A 1 74 ? 6.708 0.055 -6.250 1.00 85.62 74 TRP A N 1
ATOM 518 C CA . TRP A 1 74 ? 8.036 -0.209 -6.802 1.00 85.62 74 TRP A CA 1
ATOM 519 C C . TRP A 1 74 ? 8.146 -0.005 -8.307 1.00 85.62 74 TRP A C 1
ATOM 521 O O . TRP A 1 74 ? 9.226 0.350 -8.734 1.00 85.62 74 TRP A O 1
ATOM 531 N N . MET A 1 75 ? 7.093 -0.212 -9.099 1.00 86.44 75 MET A N 1
ATOM 532 C CA . MET A 1 75 ? 7.144 -0.177 -10.566 1.00 86.44 75 MET A CA 1
ATOM 533 C C . MET A 1 75 ? 7.416 1.242 -11.106 1.00 86.44 75 MET A C 1
ATOM 535 O O . MET A 1 75 ? 6.505 2.006 -11.436 1.00 86.44 75 MET A O 1
ATOM 539 N N . TRP A 1 76 ? 8.694 1.593 -11.192 1.00 88.69 76 TRP A N 1
ATOM 540 C CA . TRP A 1 76 ? 9.208 2.915 -11.528 1.00 88.69 76 TRP A CA 1
ATOM 541 C C . TRP A 1 76 ? 9.644 3.005 -12.997 1.00 88.69 76 TRP A C 1
ATOM 543 O O . TRP A 1 76 ? 9.776 2.018 -13.729 1.00 88.69 76 TRP A O 1
ATOM 553 N N . ILE A 1 77 ? 9.947 4.230 -13.436 1.00 87.62 77 ILE A N 1
ATOM 554 C CA . ILE A 1 77 ? 10.503 4.509 -14.772 1.00 87.62 77 ILE A CA 1
ATOM 555 C C . ILE A 1 77 ? 11.899 3.878 -14.976 1.00 87.62 77 ILE A C 1
ATOM 557 O O . ILE A 1 77 ? 12.361 3.688 -16.100 1.00 87.62 77 ILE A O 1
ATOM 561 N N . ASN A 1 78 ? 12.569 3.520 -13.880 1.00 87.25 78 ASN A N 1
ATOM 562 C CA . ASN A 1 78 ? 13.937 3.026 -13.863 1.00 87.25 78 ASN A CA 1
ATOM 563 C C . ASN A 1 78 ? 14.055 1.592 -14.411 1.00 87.25 78 ASN A C 1
ATOM 565 O O . ASN A 1 78 ? 14.676 1.365 -15.444 1.00 87.25 78 ASN A O 1
ATOM 569 N N . GLU A 1 79 ? 13.431 0.602 -13.784 1.00 87.81 79 GLU A N 1
ATOM 570 C CA . GLU A 1 79 ? 13.459 -0.782 -14.273 1.00 87.81 79 GLU A CA 1
ATOM 571 C C . GLU A 1 79 ? 12.606 -1.016 -15.524 1.00 87.81 79 GLU A C 1
ATOM 573 O O . GLU A 1 79 ? 12.773 -2.039 -16.186 1.00 87.81 79 GLU A O 1
ATOM 578 N N . THR A 1 80 ? 11.718 -0.087 -15.880 1.00 89.56 80 THR A N 1
ATOM 579 C CA . THR A 1 80 ? 10.968 -0.145 -17.140 1.00 89.56 80 THR A CA 1
ATOM 580 C C . THR A 1 80 ? 11.787 0.424 -18.303 1.00 89.56 80 THR A C 1
ATOM 582 O O . THR A 1 80 ? 12.084 -0.299 -19.251 1.00 89.56 80 THR A O 1
ATOM 585 N N . VAL A 1 81 ? 12.214 1.689 -18.228 1.00 91.56 81 VAL A N 1
ATOM 586 C CA . VAL A 1 81 ? 12.907 2.393 -19.325 1.00 91.56 81 VAL A CA 1
ATOM 587 C C . VAL A 1 81 ? 14.429 2.244 -19.235 1.00 91.56 81 VAL A C 1
ATOM 589 O O . VAL A 1 81 ? 15.093 1.905 -20.220 1.00 91.56 81 VAL A O 1
ATOM 592 N N . PHE A 1 82 ? 15.011 2.466 -18.054 1.00 90.69 82 PHE A N 1
ATOM 593 C CA . PHE A 1 82 ? 16.468 2.452 -17.878 1.00 90.69 82 PHE A CA 1
ATOM 594 C C . PHE A 1 82 ? 17.063 1.038 -17.841 1.00 90.69 82 PHE A C 1
ATOM 596 O O . PHE A 1 82 ? 18.239 0.884 -18.166 1.00 90.69 82 PHE A O 1
ATOM 603 N N . SER A 1 83 ? 16.279 -0.013 -17.576 1.00 93.12 83 SER A N 1
ATOM 604 C CA . SER A 1 83 ? 16.747 -1.398 -17.752 1.00 93.12 83 SER A CA 1
ATOM 605 C C . SER A 1 83 ? 17.106 -1.710 -19.208 1.00 93.12 83 SER A C 1
ATOM 607 O O . SER A 1 83 ? 18.131 -2.344 -19.460 1.00 93.12 83 SER A O 1
ATOM 609 N N . ALA A 1 84 ? 16.338 -1.193 -20.175 1.00 95.19 84 ALA A N 1
ATOM 610 C CA . ALA A 1 84 ? 16.671 -1.266 -21.596 1.00 95.19 84 ALA A CA 1
ATOM 611 C C . ALA A 1 84 ? 17.900 -0.404 -21.930 1.00 95.19 84 ALA A C 1
ATOM 613 O O . ALA A 1 84 ? 18.786 -0.853 -22.659 1.00 95.19 84 ALA A O 1
ATOM 614 N N . ALA A 1 85 ? 18.007 0.797 -21.349 1.00 92.94 85 ALA A N 1
ATOM 615 C CA . ALA A 1 85 ? 19.159 1.676 -21.557 1.00 92.94 85 ALA A CA 1
ATOM 616 C C . ALA A 1 85 ? 20.475 1.084 -21.021 1.00 92.94 85 ALA A C 1
ATOM 618 O O . ALA A 1 85 ? 21.504 1.130 -21.695 1.00 92.94 85 ALA A O 1
ATOM 619 N N . PHE A 1 86 ? 20.448 0.448 -19.850 1.00 91.94 86 PHE A N 1
ATOM 620 C CA . PHE A 1 86 ? 21.613 -0.231 -19.288 1.00 91.94 86 PHE A CA 1
ATOM 621 C C . PHE A 1 86 ? 21.869 -1.598 -19.935 1.00 91.94 86 PHE A C 1
ATOM 623 O O . PHE A 1 86 ? 23.025 -2.004 -20.023 1.00 91.94 86 PHE A O 1
ATOM 630 N N . CYS A 1 87 ? 20.849 -2.281 -20.464 1.00 95.31 87 CYS A N 1
ATOM 631 C CA . CYS A 1 87 ? 21.056 -3.449 -21.323 1.00 95.31 87 CYS A CA 1
ATOM 632 C C . CYS A 1 87 ? 21.767 -3.071 -22.632 1.00 95.31 87 CYS A C 1
ATOM 634 O O . CYS A 1 87 ? 22.645 -3.801 -23.085 1.00 95.31 87 CYS A O 1
ATOM 636 N N . TYR A 1 88 ? 21.453 -1.909 -23.215 1.00 94.56 88 TYR A N 1
ATOM 637 C CA . TYR A 1 88 ? 22.241 -1.338 -24.309 1.00 94.56 88 TYR A CA 1
ATOM 638 C C . TYR A 1 88 ? 23.661 -0.974 -23.837 1.00 94.56 88 TYR A C 1
ATOM 640 O O . TYR A 1 88 ? 24.632 -1.266 -24.532 1.00 94.56 88 TYR A O 1
ATOM 648 N N . LYS A 1 89 ? 23.823 -0.371 -22.652 1.00 91.44 89 LYS A N 1
ATOM 649 C CA . LYS A 1 89 ? 25.133 0.080 -22.140 1.00 91.44 89 LYS A CA 1
ATOM 650 C C . LYS A 1 89 ? 26.091 -1.063 -21.758 1.00 91.44 89 LYS A C 1
ATOM 652 O O . LYS A 1 89 ? 27.283 -0.923 -21.999 1.00 91.44 89 LYS A O 1
ATOM 657 N N . PHE A 1 90 ? 25.585 -2.171 -21.205 1.00 92.25 90 PHE A N 1
ATOM 658 C CA . PHE A 1 90 ? 26.391 -3.236 -20.576 1.00 92.25 90 PHE A CA 1
ATOM 659 C C . PHE A 1 90 ? 26.046 -4.680 -21.008 1.00 92.25 90 PHE A C 1
ATOM 661 O O . PHE A 1 90 ? 26.754 -5.615 -20.631 1.00 92.25 90 PHE A O 1
ATOM 668 N N . GLY A 1 91 ? 24.990 -4.896 -21.799 1.00 94.50 91 GLY A N 1
ATOM 669 C CA . GLY A 1 91 ? 24.528 -6.225 -22.226 1.00 94.50 91 GLY A CA 1
ATOM 670 C C . GLY A 1 91 ? 23.470 -6.863 -21.317 1.00 94.50 91 GLY A C 1
ATOM 671 O O . GLY A 1 91 ? 22.980 -6.256 -20.361 1.00 94.50 91 GLY A O 1
ATOM 672 N N . LEU A 1 92 ? 23.112 -8.118 -21.621 1.00 94.75 92 LEU A N 1
ATOM 673 C CA . LEU A 1 92 ? 21.939 -8.809 -21.049 1.00 94.75 92 LEU A CA 1
ATOM 674 C C . LEU A 1 92 ? 21.984 -8.984 -19.518 1.00 94.75 92 LEU A C 1
ATOM 676 O O . LEU A 1 92 ? 20.959 -9.240 -18.886 1.00 94.75 92 LEU A O 1
ATOM 680 N N . ALA A 1 93 ? 23.175 -8.871 -18.924 1.00 95.38 93 ALA A N 1
ATOM 681 C CA . ALA A 1 93 ? 23.397 -9.086 -17.503 1.00 95.38 93 ALA A CA 1
ATOM 682 C C . ALA A 1 93 ? 22.618 -8.092 -16.633 1.00 95.38 93 ALA A C 1
ATOM 684 O O . ALA A 1 93 ? 22.116 -8.469 -15.573 1.00 95.38 93 ALA A O 1
ATOM 685 N N . VAL A 1 94 ? 22.495 -6.832 -17.069 1.00 94.25 94 VAL A N 1
ATOM 686 C CA . VAL A 1 94 ? 21.867 -5.785 -16.251 1.00 94.25 94 VAL A CA 1
ATOM 687 C C . VAL A 1 94 ? 20.361 -5.999 -16.053 1.00 94.25 94 VAL A C 1
ATOM 689 O O . VAL A 1 94 ? 19.961 -5.993 -14.893 1.00 94.25 94 VAL A O 1
ATOM 692 N N . PRO A 1 95 ? 19.525 -6.278 -17.077 1.00 94.81 95 PRO A N 1
ATOM 693 C CA . PRO A 1 95 ? 18.135 -6.724 -16.901 1.00 94.81 95 PRO A CA 1
ATOM 694 C C . PRO A 1 95 ? 17.917 -7.745 -15.775 1.00 94.81 95 PRO A C 1
ATOM 696 O O . PRO A 1 95 ? 17.014 -7.594 -14.946 1.00 94.81 95 PRO A O 1
ATOM 699 N N . PHE A 1 96 ? 18.779 -8.762 -15.694 1.00 93.75 96 PHE A N 1
ATOM 700 C CA . PHE A 1 96 ? 18.708 -9.763 -14.633 1.00 93.75 96 PHE A CA 1
ATOM 701 C C . PHE A 1 96 ? 19.172 -9.201 -13.284 1.00 93.75 96 PHE A C 1
ATOM 703 O O . PHE A 1 96 ? 18.431 -9.286 -12.306 1.00 93.75 96 PHE A O 1
ATOM 710 N N . TRP A 1 97 ? 20.349 -8.568 -13.209 1.00 93.50 97 TRP A N 1
ATOM 711 C CA . TRP A 1 97 ? 20.838 -7.971 -11.958 1.00 93.50 97 TRP A CA 1
ATOM 712 C C . TRP A 1 97 ? 19.856 -6.943 -11.373 1.00 93.50 97 TRP A C 1
ATOM 714 O O . TRP A 1 97 ? 19.648 -6.946 -10.158 1.00 93.50 97 TRP A O 1
ATOM 724 N N . TRP A 1 98 ? 19.182 -6.158 -12.220 1.00 92.50 98 TRP A N 1
ATOM 725 C CA . TRP A 1 98 ? 18.111 -5.230 -11.845 1.00 92.50 98 TRP A CA 1
ATOM 726 C C . TRP A 1 98 ? 16.949 -5.961 -11.170 1.00 92.50 98 TRP A C 1
ATOM 728 O O . TRP A 1 98 ? 16.551 -5.592 -10.069 1.00 92.50 98 TRP A O 1
ATOM 738 N N . SER A 1 99 ? 16.480 -7.061 -11.767 1.00 92.62 99 SER A N 1
ATOM 739 C CA . SER A 1 99 ? 15.429 -7.930 -11.209 1.00 92.62 99 SER A CA 1
ATOM 740 C C . SER A 1 99 ? 15.792 -8.437 -9.807 1.00 92.62 99 SER A C 1
ATOM 742 O O . SER A 1 99 ? 15.017 -8.304 -8.858 1.00 92.62 99 SER A O 1
ATOM 744 N N . THR A 1 100 ? 17.029 -8.920 -9.635 1.00 91.06 100 THR A N 1
ATOM 745 C CA . THR A 1 100 ? 17.556 -9.360 -8.327 1.00 91.06 100 THR A CA 1
ATOM 746 C C . THR A 1 100 ? 17.746 -8.214 -7.317 1.00 91.06 100 THR A C 1
ATOM 748 O O . THR A 1 100 ? 18.025 -8.464 -6.143 1.00 91.06 100 THR A O 1
ATOM 751 N N . GLY A 1 101 ? 17.671 -6.957 -7.764 1.00 90.25 101 GLY A N 1
ATOM 752 C CA . GLY A 1 101 ? 17.729 -5.737 -6.953 1.00 90.25 101 GLY A CA 1
ATOM 753 C C . GLY A 1 101 ? 16.360 -5.110 -6.665 1.00 90.25 101 GLY A C 1
ATOM 754 O O . GLY A 1 101 ? 16.309 -4.018 -6.098 1.00 90.25 101 GLY A O 1
ATOM 755 N N . LEU A 1 102 ? 15.265 -5.778 -7.046 1.00 91.06 102 LEU A N 1
ATOM 756 C CA . LEU A 1 102 ? 13.883 -5.381 -6.739 1.00 91.06 102 LEU A CA 1
ATOM 757 C C . LEU A 1 102 ? 13.200 -6.342 -5.749 1.00 91.06 102 LEU A C 1
ATOM 759 O O . LEU A 1 102 ? 12.433 -5.916 -4.893 1.00 91.06 102 LEU A O 1
ATOM 763 N N . CYS A 1 103 ? 13.495 -7.642 -5.824 1.00 91.31 103 CYS A N 1
ATOM 764 C CA . CYS A 1 103 ? 12.765 -8.665 -5.068 1.00 91.31 103 CYS A CA 1
ATOM 765 C C . CYS A 1 103 ? 13.095 -8.731 -3.561 1.00 91.31 103 CYS A C 1
ATOM 767 O O . CYS A 1 103 ? 12.204 -8.879 -2.725 1.00 91.31 103 CYS A O 1
ATOM 769 N N . PHE A 1 104 ? 14.377 -8.670 -3.186 1.00 92.38 104 PHE A N 1
ATOM 770 C CA . PHE A 1 104 ? 14.816 -9.107 -1.852 1.00 92.38 104 PHE A CA 1
ATOM 771 C C . PHE A 1 104 ? 14.423 -8.136 -0.727 1.00 92.38 104 PHE A C 1
ATOM 773 O O . PHE A 1 104 ? 14.087 -8.576 0.371 1.00 92.38 104 PHE A O 1
ATOM 780 N N . GLN A 1 105 ? 14.395 -6.829 -0.995 1.00 93.69 105 GLN A N 1
ATOM 781 C CA . GLN A 1 105 ? 13.949 -5.820 -0.032 1.00 93.69 105 GLN A CA 1
ATOM 782 C C . GLN A 1 105 ? 12.439 -5.888 0.244 1.00 93.69 105 GLN A C 1
ATOM 784 O O . GLN A 1 105 ? 12.017 -5.641 1.370 1.00 93.69 105 GLN A O 1
ATOM 789 N N . ILE A 1 106 ? 11.629 -6.296 -0.741 1.00 94.25 106 ILE A N 1
ATOM 790 C CA . ILE A 1 106 ? 10.184 -6.506 -0.560 1.00 94.25 106 ILE A CA 1
ATOM 791 C C . ILE A 1 106 ? 9.952 -7.725 0.350 1.00 94.25 106 ILE A C 1
ATOM 793 O O . ILE A 1 106 ? 9.153 -7.665 1.283 1.00 94.25 106 ILE A O 1
ATOM 797 N N . ALA A 1 107 ? 10.715 -8.805 0.147 1.00 95.19 107 ALA A N 1
ATOM 798 C CA . ALA A 1 107 ? 10.678 -9.982 1.016 1.00 95.19 107 ALA A CA 1
ATOM 799 C C . ALA A 1 107 ? 11.183 -9.691 2.446 1.00 95.19 107 ALA A C 1
ATOM 801 O O . ALA A 1 107 ? 10.623 -10.210 3.412 1.00 95.19 107 ALA A O 1
ATOM 802 N N . LEU A 1 108 ? 12.185 -8.815 2.615 1.00 95.50 108 LEU A N 1
ATOM 803 C CA . LEU A 1 108 ? 12.584 -8.329 3.943 1.00 95.50 108 LEU A CA 1
ATOM 804 C C . LEU A 1 108 ? 11.448 -7.540 4.605 1.00 95.50 108 LEU A C 1
ATOM 806 O O . LEU A 1 108 ? 11.182 -7.718 5.792 1.00 95.50 108 LEU A O 1
ATOM 810 N N . MET A 1 109 ? 10.756 -6.697 3.839 1.00 94.88 109 MET A N 1
ATOM 811 C CA . MET A 1 109 ? 9.638 -5.904 4.343 1.00 94.88 109 MET A CA 1
ATOM 812 C C . MET A 1 109 ? 8.438 -6.764 4.751 1.00 94.88 109 MET A C 1
ATOM 814 O O . MET A 1 109 ? 7.784 -6.446 5.739 1.00 94.88 109 MET A O 1
ATOM 818 N N . ALA A 1 110 ? 8.213 -7.912 4.102 1.00 95.44 110 ALA A N 1
ATOM 819 C CA . ALA A 1 110 ? 7.263 -8.916 4.587 1.00 95.44 110 ALA A CA 1
ATOM 820 C C . ALA A 1 110 ? 7.612 -9.397 6.012 1.00 95.44 110 ALA A C 1
ATOM 822 O O . ALA A 1 110 ? 6.729 -9.534 6.859 1.00 95.44 110 ALA A O 1
ATOM 823 N N . ALA A 1 111 ? 8.901 -9.632 6.291 1.00 96.00 111 ALA A N 1
ATOM 824 C CA . ALA A 1 111 ? 9.382 -10.099 7.593 1.00 96.00 111 ALA A CA 1
ATOM 825 C C . ALA A 1 111 ? 9.379 -8.996 8.665 1.00 96.00 111 ALA A C 1
ATOM 827 O O . ALA A 1 111 ? 9.016 -9.265 9.810 1.00 96.00 111 ALA A O 1
ATOM 828 N N . LEU A 1 112 ? 9.736 -7.758 8.306 1.00 95.44 112 LEU A N 1
ATOM 829 C CA . LEU A 1 112 ? 9.678 -6.601 9.207 1.00 95.44 112 LEU A CA 1
ATOM 830 C C . LEU A 1 112 ? 8.233 -6.170 9.503 1.00 95.44 112 LEU A C 1
ATOM 832 O O . LEU A 1 112 ? 7.904 -5.894 10.653 1.00 95.44 112 LEU A O 1
ATOM 836 N N . GLY A 1 113 ? 7.360 -6.173 8.495 1.00 93.38 113 GLY A N 1
ATOM 837 C CA . GLY A 1 113 ? 5.956 -5.779 8.607 1.00 93.38 113 GLY A CA 1
ATOM 838 C C . GLY A 1 113 ? 5.137 -6.699 9.511 1.00 93.38 113 GLY A C 1
ATOM 839 O O . GLY A 1 113 ? 4.447 -6.233 10.418 1.00 93.38 113 GLY A O 1
ATOM 840 N N . VAL A 1 114 ? 5.277 -8.021 9.347 1.00 94.44 114 VAL A N 1
ATOM 841 C CA . VAL A 1 114 ? 4.630 -8.983 10.256 1.00 94.44 114 VAL A CA 1
ATOM 842 C C . VAL A 1 114 ? 5.243 -8.944 11.663 1.00 94.44 114 VAL A C 1
ATOM 844 O O . VAL A 1 114 ? 4.529 -9.130 12.644 1.00 94.44 114 VAL A O 1
ATOM 847 N N . LEU A 1 115 ? 6.538 -8.625 11.797 1.00 94.38 115 LEU A N 1
ATOM 848 C CA . LEU A 1 115 ? 7.177 -8.434 13.104 1.00 94.38 115 LEU A CA 1
ATOM 849 C C . LEU A 1 115 ? 6.707 -7.157 13.814 1.00 94.38 115 LEU A C 1
ATOM 851 O O . LEU A 1 115 ? 6.610 -7.156 15.040 1.00 94.38 115 LEU A O 1
ATOM 855 N N . ALA A 1 116 ? 6.380 -6.100 13.067 1.00 92.00 116 ALA A N 1
ATOM 856 C CA . ALA A 1 116 ? 5.732 -4.911 13.608 1.00 92.00 116 ALA A CA 1
ATOM 857 C C . ALA A 1 116 ? 4.308 -5.235 14.089 1.00 92.00 116 ALA A C 1
ATOM 859 O O . ALA A 1 116 ? 3.985 -4.920 15.230 1.00 92.00 116 ALA A O 1
ATOM 860 N N . LYS A 1 117 ? 3.507 -5.989 13.315 1.00 90.00 117 LYS A N 1
ATOM 861 C CA . LYS A 1 117 ? 2.181 -6.479 13.763 1.00 90.00 117 LYS A CA 1
ATOM 862 C C . LYS A 1 117 ? 2.226 -7.354 15.034 1.00 90.00 117 LYS A C 1
ATOM 864 O O . LYS A 1 117 ? 1.228 -7.432 15.734 1.00 90.00 117 LYS A O 1
ATOM 869 N N . ILE A 1 118 ? 3.364 -7.977 15.358 1.00 90.75 118 ILE A N 1
ATOM 870 C CA . ILE A 1 118 ? 3.584 -8.773 16.591 1.00 90.75 118 ILE A CA 1
ATOM 871 C C . ILE A 1 118 ? 3.960 -7.903 17.816 1.00 90.75 118 ILE A C 1
ATOM 873 O O . ILE A 1 118 ? 4.075 -8.420 18.926 1.00 90.75 118 ILE A O 1
ATOM 877 N N . ARG A 1 119 ? 4.248 -6.604 17.636 1.00 89.69 119 ARG A N 1
ATOM 878 C CA . ARG A 1 119 ? 4.918 -5.773 18.663 1.00 89.69 119 ARG A CA 1
ATOM 879 C C . ARG A 1 119 ? 4.334 -4.380 18.862 1.00 89.69 119 ARG A C 1
ATOM 881 O O . ARG A 1 119 ? 4.384 -3.875 19.976 1.00 89.69 119 ARG A O 1
ATOM 888 N N . VAL A 1 120 ? 3.858 -3.765 17.784 1.00 88.00 120 VAL A N 1
ATOM 889 C CA . VAL A 1 120 ? 3.229 -2.438 17.737 1.00 88.00 120 VAL A CA 1
ATOM 890 C C . VAL A 1 120 ? 2.064 -2.526 16.730 1.00 88.00 120 VAL A C 1
ATOM 892 O O . VAL A 1 120 ? 2.153 -2.001 15.619 1.00 88.00 120 VAL A O 1
ATOM 895 N N . PRO A 1 121 ? 1.018 -3.321 17.033 1.00 80.44 121 PRO A N 1
ATOM 896 C CA . PRO A 1 121 ? -0.007 -3.712 16.058 1.00 80.44 121 PRO A CA 1
ATOM 897 C C . PRO A 1 121 ? -0.830 -2.538 15.512 1.00 80.44 121 PRO A C 1
ATOM 899 O O . PRO A 1 121 ? -1.331 -2.624 14.385 1.00 80.44 121 PRO A O 1
ATOM 902 N N . TYR A 1 122 ? -0.944 -1.452 16.279 1.00 75.44 122 TYR A N 1
ATOM 903 C CA . TYR A 1 122 ? -1.721 -0.274 15.906 1.00 75.44 122 TYR A CA 1
ATOM 904 C C . TYR A 1 122 ? -0.896 0.865 15.293 1.00 75.44 122 TYR A C 1
ATOM 906 O O . TYR A 1 122 ? -1.508 1.801 14.788 1.00 75.44 122 TYR A O 1
ATOM 914 N N . ALA A 1 123 ? 0.440 0.776 15.251 1.00 80.44 123 ALA A N 1
ATOM 915 C CA . ALA A 1 123 ? 1.282 1.815 14.651 1.00 80.44 123 ALA A CA 1
ATOM 916 C C . ALA A 1 123 ? 0.886 2.150 13.200 1.00 80.44 123 ALA A C 1
ATOM 918 O O . ALA A 1 123 ? 0.446 1.290 12.428 1.00 80.44 123 ALA A O 1
ATOM 919 N N . HIS A 1 124 ? 1.091 3.411 12.834 1.00 78.25 124 HIS A N 1
ATOM 920 C CA . HIS A 1 124 ? 0.840 3.980 11.514 1.00 78.25 124 HIS A CA 1
ATOM 921 C C . HIS A 1 124 ? 2.155 4.179 10.754 1.00 78.25 124 HIS A C 1
ATOM 923 O O . HIS A 1 124 ? 2.189 4.009 9.533 1.00 78.25 124 HIS A O 1
ATOM 929 N N . THR A 1 125 ? 3.251 4.492 11.456 1.00 88.12 125 THR A N 1
ATOM 930 C CA . THR A 1 125 ? 4.579 4.751 10.871 1.00 88.12 125 THR A CA 1
ATOM 931 C C . THR A 1 125 ? 5.687 3.923 11.539 1.00 88.12 125 THR A C 1
ATOM 933 O O . THR A 1 125 ? 5.568 3.423 12.656 1.00 88.12 125 THR A O 1
ATOM 936 N N . SER A 1 126 ? 6.826 3.769 10.856 1.00 90.88 126 SER A N 1
ATOM 937 C CA . SER A 1 126 ? 8.047 3.203 11.459 1.00 90.88 126 SER A CA 1
ATOM 938 C C . SER A 1 126 ? 8.733 4.162 12.440 1.00 90.88 126 SER A C 1
ATOM 940 O O . SER A 1 126 ? 9.567 3.745 13.248 1.00 90.88 126 SER A O 1
ATOM 942 N N . LEU A 1 127 ? 8.388 5.448 12.371 1.00 93.50 127 LEU A N 1
ATOM 943 C CA . LEU A 1 127 ? 8.988 6.532 13.138 1.00 93.50 127 LEU A CA 1
ATOM 944 C C . LEU A 1 127 ? 8.380 6.618 14.540 1.00 93.50 127 LEU A C 1
ATOM 946 O O . LEU A 1 127 ? 9.121 6.804 15.506 1.00 93.50 127 LEU A O 1
ATOM 950 N N . GLU A 1 128 ? 7.090 6.314 14.681 1.00 88.75 128 GLU A N 1
ATOM 951 C CA . GLU A 1 128 ? 6.423 6.066 15.963 1.00 88.75 128 GLU A CA 1
ATOM 952 C C . GLU A 1 128 ? 7.151 4.981 16.772 1.00 88.75 128 GLU A C 1
ATOM 954 O O . GLU A 1 128 ? 7.465 5.185 17.943 1.00 88.75 128 GLU A O 1
ATOM 959 N N . ILE A 1 129 ? 7.545 3.866 16.146 1.00 91.31 129 ILE A N 1
ATOM 960 C CA . ILE A 1 129 ? 8.302 2.784 16.809 1.00 91.31 129 ILE A CA 1
ATOM 961 C C . ILE A 1 129 ? 9.656 3.298 17.339 1.00 91.31 129 ILE A C 1
ATOM 963 O O . ILE A 1 129 ? 10.067 2.970 18.458 1.00 91.31 129 ILE A O 1
ATOM 967 N N . ILE A 1 130 ? 10.337 4.154 16.569 1.00 94.69 130 ILE A N 1
ATOM 968 C CA . ILE A 1 130 ? 11.577 4.825 16.987 1.00 94.69 130 ILE A CA 1
ATOM 969 C C . ILE A 1 130 ? 11.312 5.818 18.135 1.00 94.69 130 ILE A C 1
ATOM 971 O O . ILE A 1 130 ? 12.085 5.847 19.096 1.00 94.69 130 ILE A O 1
ATOM 975 N N . ARG A 1 131 ? 10.226 6.602 18.083 1.00 92.69 131 ARG A N 1
ATOM 976 C CA . ARG A 1 131 ? 9.798 7.533 19.146 1.00 92.69 131 ARG A CA 1
ATOM 977 C C . ARG A 1 131 ? 9.535 6.789 20.452 1.00 92.69 131 ARG A C 1
ATOM 979 O O . ARG A 1 131 ? 10.089 7.171 21.481 1.00 92.69 131 ARG A O 1
ATOM 986 N N . LEU A 1 132 ? 8.751 5.713 20.405 1.00 89.00 132 LEU A N 1
ATOM 987 C CA . LEU A 1 132 ? 8.381 4.904 21.566 1.00 89.00 132 LEU A CA 1
ATOM 988 C C . LEU A 1 132 ? 9.589 4.203 22.205 1.00 89.00 132 LEU A C 1
ATOM 990 O O . LEU A 1 132 ? 9.657 4.092 23.428 1.00 89.00 132 LEU A O 1
ATOM 994 N N . ARG A 1 133 ? 10.571 3.759 21.405 1.00 93.19 133 ARG A N 1
ATOM 995 C CA . ARG A 1 133 ? 11.758 3.060 21.926 1.00 93.19 133 ARG A CA 1
ATOM 996 C C . ARG A 1 133 ? 12.911 3.987 22.336 1.00 93.19 133 ARG A C 1
ATOM 998 O O . ARG A 1 133 ? 13.643 3.661 23.269 1.00 93.19 133 ARG A O 1
ATOM 1005 N N . TYR A 1 134 ? 13.098 5.122 21.657 1.00 94.25 134 TYR A N 1
ATOM 1006 C CA . TYR A 1 134 ? 14.300 5.969 21.780 1.00 94.25 134 TYR A CA 1
ATOM 1007 C C . TYR A 1 134 ? 14.026 7.460 22.039 1.00 94.25 134 TYR A C 1
ATOM 1009 O O . TYR A 1 134 ? 14.968 8.257 22.144 1.00 94.25 134 TYR A O 1
ATOM 1017 N N . GLY A 1 135 ? 12.763 7.854 22.191 1.00 92.81 135 GLY A N 1
ATOM 1018 C CA . GLY A 1 135 ? 12.346 9.228 22.461 1.00 92.81 135 GLY A CA 1
ATOM 1019 C C . GLY A 1 135 ? 12.635 10.204 21.315 1.00 92.81 135 GLY A C 1
ATOM 1020 O O . GLY A 1 135 ? 13.139 9.839 20.250 1.00 92.81 135 GLY A O 1
ATOM 1021 N N . TRP A 1 136 ? 12.348 11.484 21.560 1.00 93.00 136 TRP A N 1
ATOM 1022 C CA . TRP A 1 136 ? 12.297 12.516 20.516 1.00 93.00 136 TRP A CA 1
ATOM 1023 C C . TRP A 1 136 ? 13.588 12.679 19.691 1.00 93.00 136 TRP A C 1
ATOM 1025 O O . TRP A 1 136 ? 13.517 12.874 18.483 1.00 93.00 136 TRP A O 1
ATOM 1035 N N . ILE A 1 137 ? 14.773 12.538 20.300 1.00 96.06 137 ILE A N 1
ATOM 1036 C CA . ILE A 1 137 ? 16.056 12.667 19.578 1.00 96.06 137 ILE A CA 1
ATOM 1037 C C . ILE A 1 137 ? 16.213 11.557 18.528 1.00 96.06 137 ILE A C 1
ATOM 1039 O O . ILE A 1 137 ? 16.594 11.834 17.393 1.00 96.06 137 ILE A O 1
ATOM 1043 N N . GLY A 1 138 ? 15.887 10.308 18.885 1.00 95.00 138 GLY A N 1
ATOM 1044 C CA . GLY A 1 138 ? 15.875 9.202 17.925 1.00 95.00 138 GLY A CA 1
ATOM 1045 C C . GLY A 1 138 ? 14.836 9.448 16.838 1.00 95.00 138 GLY A C 1
ATOM 1046 O O . GLY A 1 138 ? 15.140 9.335 15.655 1.00 95.00 138 GLY A O 1
ATOM 1047 N N . HIS A 1 139 ? 13.640 9.879 17.239 1.00 95.94 139 HIS A N 1
ATOM 1048 C CA . HIS A 1 139 ? 12.551 10.182 16.318 1.00 95.94 139 HIS A CA 1
ATOM 1049 C C . HIS A 1 139 ? 12.959 11.215 15.253 1.00 95.94 139 HIS A C 1
ATOM 1051 O O . HIS A 1 139 ? 12.832 10.935 14.067 1.00 95.94 139 HIS A O 1
ATOM 1057 N N . ILE A 1 140 ? 13.549 12.353 15.645 1.00 96.69 140 ILE A N 1
ATOM 1058 C CA . ILE A 1 140 ? 14.007 13.394 14.705 1.00 96.69 140 ILE A CA 1
ATOM 1059 C C . ILE A 1 140 ? 15.096 12.877 13.752 1.00 96.69 140 ILE A C 1
ATOM 1061 O O . ILE A 1 140 ? 15.035 13.171 12.558 1.00 96.69 140 ILE A O 1
ATOM 1065 N N . VAL A 1 141 ? 16.059 12.076 14.227 1.00 96.62 141 VAL A N 1
ATOM 1066 C CA . VAL A 1 141 ? 17.093 11.488 13.351 1.00 96.62 141 VAL A CA 1
ATOM 1067 C C . VAL A 1 141 ? 16.463 10.610 12.266 1.00 96.62 141 VAL A C 1
ATOM 1069 O O . VAL A 1 141 ? 16.823 10.736 11.096 1.00 96.62 141 VAL A O 1
ATOM 1072 N N . PHE A 1 142 ? 15.490 9.764 12.612 1.00 96.12 142 PHE A N 1
ATOM 1073 C CA . PHE A 1 142 ? 14.833 8.909 11.620 1.00 96.12 142 PHE A CA 1
ATOM 1074 C C . PHE A 1 142 ? 13.807 9.654 10.754 1.00 96.12 142 PHE A C 1
ATOM 1076 O O . PHE A 1 142 ? 13.711 9.319 9.575 1.00 96.12 142 PHE A O 1
ATOM 1083 N N . ILE A 1 143 ? 13.125 10.692 11.262 1.00 96.00 143 ILE A N 1
ATOM 1084 C CA . ILE A 1 143 ? 12.311 11.622 10.452 1.00 96.00 143 ILE A CA 1
ATOM 1085 C C . ILE A 1 143 ? 13.172 12.216 9.334 1.00 96.00 143 ILE A C 1
ATOM 1087 O O . ILE A 1 143 ? 12.795 12.128 8.167 1.00 96.00 143 ILE A O 1
ATOM 1091 N N . ILE A 1 144 ? 14.349 12.759 9.669 1.00 95.25 144 ILE A N 1
ATOM 1092 C CA . ILE A 1 144 ? 15.274 13.333 8.682 1.00 95.25 144 ILE A CA 1
ATOM 1093 C C . ILE A 1 144 ? 15.656 12.272 7.645 1.00 95.25 144 ILE A C 1
ATOM 1095 O O . ILE A 1 144 ? 15.465 12.500 6.455 1.00 95.25 144 ILE A O 1
ATOM 1099 N N . LEU A 1 145 ? 16.108 11.086 8.069 1.00 94.06 145 LEU A N 1
ATOM 1100 C CA . LEU A 1 145 ? 16.520 10.024 7.140 1.00 94.06 145 LEU A CA 1
ATOM 1101 C C . LEU A 1 145 ? 15.381 9.528 6.225 1.00 94.06 145 LEU A C 1
ATOM 1103 O O . LEU A 1 145 ? 15.625 9.295 5.043 1.00 94.06 145 LEU A O 1
ATOM 1107 N N . ASN A 1 146 ? 14.150 9.385 6.731 1.00 94.50 146 ASN A N 1
ATOM 1108 C CA . ASN A 1 146 ? 13.002 8.913 5.940 1.00 94.50 146 ASN A CA 1
ATOM 1109 C C . ASN A 1 146 ? 12.499 9.994 4.969 1.00 94.50 146 ASN A C 1
ATOM 1111 O O . ASN A 1 146 ? 12.242 9.684 3.805 1.00 94.50 146 ASN A O 1
ATOM 1115 N N . ILE A 1 147 ? 12.430 11.264 5.398 1.00 93.75 147 ILE A N 1
ATOM 1116 C CA . ILE A 1 147 ? 12.125 12.397 4.506 1.00 93.75 147 ILE A CA 1
ATOM 1117 C C . ILE A 1 147 ? 13.201 12.515 3.425 1.00 93.75 147 ILE A C 1
ATOM 1119 O O . ILE A 1 147 ? 12.870 12.654 2.252 1.00 93.75 147 ILE A O 1
ATOM 1123 N N . THR A 1 148 ? 14.484 12.420 3.778 1.00 92.06 148 THR A N 1
ATOM 1124 C CA . THR A 1 148 ? 15.587 12.483 2.813 1.00 92.06 148 THR A CA 1
ATOM 1125 C C . THR A 1 148 ? 15.537 11.326 1.808 1.00 92.06 148 THR A C 1
ATOM 1127 O O . THR A 1 148 ? 15.654 11.577 0.608 1.00 92.06 148 THR A O 1
ATOM 1130 N N . ASN A 1 149 ? 15.298 10.088 2.252 1.00 91.81 149 ASN A N 1
ATOM 1131 C CA . ASN A 1 149 ? 15.125 8.932 1.364 1.00 91.81 149 ASN A CA 1
ATOM 1132 C C . ASN A 1 149 ? 13.955 9.138 0.380 1.00 91.81 149 ASN A C 1
ATOM 1134 O O . ASN A 1 149 ? 14.130 8.963 -0.827 1.00 91.81 149 ASN A O 1
ATOM 1138 N N . ASN A 1 150 ? 12.801 9.603 0.876 1.00 91.25 150 ASN A N 1
ATOM 1139 C CA . ASN A 1 150 ? 11.632 9.932 0.053 1.00 91.25 150 ASN A CA 1
ATOM 1140 C C . ASN A 1 150 ? 11.921 11.045 -0.966 1.00 91.25 150 ASN A C 1
ATOM 1142 O O . ASN A 1 150 ? 11.680 10.874 -2.159 1.00 91.25 150 ASN A O 1
ATOM 1146 N N . VAL A 1 151 ? 12.488 12.169 -0.517 1.00 90.75 151 VAL A N 1
ATOM 1147 C CA . VAL A 1 151 ? 12.778 13.337 -1.362 1.00 90.75 151 VAL A CA 1
ATOM 1148 C C . VAL A 1 151 ? 13.759 12.986 -2.482 1.00 90.75 151 VAL A C 1
ATOM 1150 O O . VAL A 1 151 ? 13.499 13.325 -3.634 1.00 90.75 151 VAL A O 1
ATOM 1153 N N . PHE A 1 152 ? 14.851 12.269 -2.199 1.00 89.06 152 PHE A N 1
ATOM 1154 C CA . PHE A 1 152 ? 15.802 11.879 -3.249 1.00 89.06 152 PHE A CA 1
ATOM 1155 C C . PHE A 1 152 ? 15.283 10.752 -4.157 1.00 89.06 152 PHE A C 1
ATOM 1157 O O . PHE A 1 152 ? 15.660 10.710 -5.328 1.00 89.06 152 PHE A O 1
ATOM 1164 N N . GLY A 1 153 ? 14.400 9.872 -3.672 1.00 88.44 153 GLY A N 1
ATOM 1165 C CA . GLY A 1 153 ? 13.692 8.903 -4.516 1.00 88.44 153 GLY A CA 1
ATOM 1166 C C . GLY A 1 153 ? 12.730 9.584 -5.496 1.00 88.44 153 GLY A C 1
ATOM 1167 O O . GLY A 1 153 ? 12.862 9.435 -6.712 1.00 88.44 153 GLY A O 1
ATOM 1168 N N . CYS A 1 154 ? 11.807 10.391 -4.969 1.00 90.19 154 CYS A N 1
ATOM 1169 C CA . CYS A 1 154 ? 10.756 11.060 -5.734 1.00 90.19 154 CYS A CA 1
ATOM 1170 C C . CYS A 1 154 ? 11.317 12.106 -6.715 1.00 90.19 154 CYS A C 1
ATOM 1172 O O . CYS A 1 154 ? 10.986 12.072 -7.902 1.00 90.19 154 CYS A O 1
ATOM 1174 N N . ALA A 1 155 ? 12.243 12.969 -6.274 1.00 89.69 155 ALA A N 1
ATOM 1175 C CA . ALA A 1 155 ? 12.883 13.950 -7.157 1.00 89.69 155 ALA A CA 1
ATOM 1176 C C . ALA A 1 155 ? 13.696 13.280 -8.277 1.00 89.69 155 ALA A C 1
ATOM 1178 O O . ALA A 1 155 ? 13.687 13.756 -9.411 1.00 89.69 155 ALA A O 1
ATOM 1179 N N . GLY A 1 156 ? 14.344 12.142 -7.991 1.00 87.00 156 GLY A N 1
ATOM 1180 C CA . GLY A 1 156 ? 15.036 11.341 -9.002 1.00 87.00 156 GLY A CA 1
ATOM 1181 C C . GLY A 1 156 ? 14.098 10.843 -10.107 1.00 87.00 156 GLY A C 1
ATOM 1182 O O . GLY A 1 156 ? 14.465 10.892 -11.282 1.00 87.00 156 GLY A O 1
ATOM 1183 N N . MET A 1 157 ? 12.874 10.420 -9.766 1.00 88.81 157 MET A N 1
ATOM 1184 C CA . MET A 1 157 ? 11.887 9.997 -10.768 1.00 88.81 157 MET A CA 1
ATOM 1185 C C . MET A 1 157 ? 11.324 11.181 -11.559 1.00 88.81 157 MET A C 1
ATOM 1187 O O . MET A 1 157 ? 11.270 11.110 -12.785 1.00 88.81 157 MET A O 1
ATOM 1191 N N . ILE A 1 158 ? 10.958 12.285 -10.895 1.00 90.00 158 ILE A N 1
ATOM 1192 C CA . ILE A 1 158 ? 10.409 13.484 -11.558 1.00 90.00 158 ILE A CA 1
ATOM 1193 C C . ILE A 1 158 ? 11.429 14.080 -12.540 1.00 90.00 158 ILE A C 1
ATOM 1195 O O . ILE A 1 158 ? 11.076 14.381 -13.683 1.00 90.00 158 ILE A O 1
ATOM 1199 N N . LEU A 1 159 ? 12.698 14.196 -12.127 1.00 86.38 159 LEU A N 1
ATOM 1200 C CA . LEU A 1 159 ? 13.819 14.603 -12.980 1.00 86.38 159 LEU A CA 1
ATOM 1201 C C . LEU A 1 159 ? 13.909 13.731 -14.236 1.00 86.38 159 LEU A C 1
ATOM 1203 O O . LEU A 1 159 ? 13.969 14.251 -15.349 1.00 86.38 159 LEU A O 1
ATOM 1207 N N . THR A 1 160 ? 13.885 12.412 -14.049 1.00 84.75 160 THR A N 1
ATOM 1208 C CA . THR A 1 160 ? 14.075 11.420 -15.115 1.00 84.75 160 THR A CA 1
ATOM 1209 C C . THR A 1 160 ? 12.908 11.412 -16.096 1.00 84.75 160 THR A C 1
ATOM 1211 O O . THR A 1 160 ? 13.121 11.471 -17.304 1.00 84.75 160 THR A O 1
ATOM 1214 N N . GLY A 1 161 ? 11.670 11.434 -15.594 1.00 89.12 161 GLY A N 1
ATOM 1215 C CA . GLY A 1 161 ? 10.473 11.589 -16.419 1.00 89.12 161 GLY A CA 1
ATOM 1216 C C . GLY A 1 161 ? 10.502 12.873 -17.243 1.00 89.12 161 GLY A C 1
ATOM 1217 O O . GLY A 1 161 ? 10.230 12.851 -18.440 1.00 89.12 161 GLY A O 1
ATOM 1218 N N . SER A 1 162 ? 10.913 13.984 -16.630 1.00 88.75 162 SER A N 1
ATOM 1219 C CA . SER A 1 162 ? 10.977 15.291 -17.290 1.00 88.75 162 SER A CA 1
ATOM 1220 C C . SER A 1 162 ? 12.100 15.379 -18.331 1.00 88.75 162 SER A C 1
ATOM 1222 O O . SER A 1 162 ? 11.889 15.950 -19.400 1.00 88.75 162 SER A O 1
ATOM 1224 N N . GLN A 1 163 ? 13.270 14.781 -18.070 1.00 84.12 163 GLN A N 1
ATOM 1225 C CA . GLN A 1 163 ? 14.361 14.644 -19.048 1.00 84.12 163 GLN A CA 1
ATOM 1226 C C . GLN A 1 163 ? 13.939 13.781 -20.244 1.00 84.12 163 GLN A C 1
ATOM 1228 O O . GLN A 1 163 ? 14.198 14.150 -21.389 1.00 84.12 163 GLN A O 1
ATOM 1233 N N . LEU A 1 164 ? 13.247 12.669 -19.987 1.00 87.81 164 LEU A N 1
ATOM 1234 C CA . LEU A 1 164 ? 12.764 11.745 -21.009 1.00 87.81 164 LEU A CA 1
ATOM 1235 C C . LEU A 1 164 ? 11.677 12.388 -21.889 1.00 87.81 164 LEU A C 1
ATOM 1237 O O . LEU A 1 164 ? 11.768 12.338 -23.112 1.00 87.81 164 LEU A O 1
ATOM 1241 N N . ILE A 1 165 ? 10.689 13.058 -21.287 1.00 90.50 165 ILE A N 1
ATOM 1242 C CA . ILE A 1 165 ? 9.622 13.778 -22.005 1.00 90.50 165 ILE A CA 1
ATOM 1243 C C . ILE A 1 165 ? 10.200 14.925 -22.847 1.00 90.50 165 ILE A C 1
ATOM 1245 O O . ILE A 1 165 ? 9.825 15.070 -24.013 1.00 90.50 165 ILE A O 1
ATOM 1249 N N . TYR A 1 166 ? 11.158 15.686 -22.303 1.00 88.25 166 TYR A N 1
ATOM 1250 C CA . TYR A 1 166 ? 11.905 16.701 -23.054 1.00 88.25 166 TYR A CA 1
ATOM 1251 C C . TYR A 1 166 ? 12.654 16.084 -24.246 1.00 88.25 166 TYR A C 1
ATOM 1253 O O . TYR A 1 166 ? 12.489 16.549 -25.371 1.00 88.25 166 TYR A O 1
ATOM 1261 N N . GLY A 1 167 ? 13.411 15.002 -24.035 1.00 85.62 167 GLY A N 1
ATOM 1262 C CA . GLY A 1 167 ? 14.196 14.340 -25.084 1.00 85.62 167 GLY A CA 1
ATOM 1263 C C . GLY A 1 167 ? 13.376 13.625 -26.167 1.00 85.62 167 GLY A C 1
ATOM 1264 O O . GLY A 1 167 ? 13.914 13.342 -27.232 1.00 85.62 167 GLY A O 1
ATOM 1265 N N . ILE A 1 168 ? 12.093 13.342 -25.914 1.00 89.56 168 ILE A N 1
ATOM 1266 C CA . ILE A 1 168 ? 11.155 12.723 -26.870 1.00 89.56 168 ILE A CA 1
ATOM 1267 C C . ILE A 1 168 ? 10.394 13.763 -27.704 1.00 89.56 168 ILE A C 1
ATOM 1269 O O . ILE A 1 168 ? 10.049 13.489 -28.851 1.00 89.56 168 ILE A O 1
ATOM 1273 N N . SER A 1 169 ? 10.090 14.934 -27.138 1.00 90.06 169 SER A N 1
ATOM 1274 C CA . SER A 1 169 ? 9.105 15.868 -27.715 1.00 90.06 169 SER A CA 1
ATOM 1275 C C . SER A 1 169 ? 9.564 17.323 -27.826 1.00 90.06 169 SER A C 1
ATOM 1277 O O . SER A 1 169 ? 8.860 18.151 -28.399 1.00 90.06 169 SER A O 1
ATOM 1279 N N . GLY A 1 170 ? 10.699 17.679 -27.223 1.00 87.00 170 GLY A N 1
ATOM 1280 C CA . GLY A 1 170 ? 11.124 19.065 -27.025 1.00 87.00 170 GLY A CA 1
ATOM 1281 C C . GLY A 1 170 ? 10.285 19.850 -26.004 1.00 87.00 170 GLY A C 1
ATOM 1282 O O . GLY A 1 170 ? 10.540 21.039 -25.807 1.00 87.00 170 GLY A O 1
ATOM 1283 N N . MET A 1 171 ? 9.290 19.230 -25.350 1.00 90.38 171 MET A N 1
ATOM 1284 C CA . MET A 1 171 ? 8.449 19.884 -24.342 1.00 90.38 171 MET A CA 1
ATOM 1285 C C . MET A 1 171 ? 9.312 20.440 -23.207 1.00 90.38 171 MET A C 1
ATOM 1287 O O . MET A 1 171 ? 10.058 19.702 -22.569 1.00 90.38 171 MET A O 1
ATOM 1291 N N . HIS A 1 172 ? 9.186 21.743 -22.939 1.00 89.25 172 HIS A N 1
ATOM 1292 C CA . HIS A 1 172 ? 10.062 22.464 -22.016 1.00 89.25 172 HIS A CA 1
ATOM 1293 C C . HIS A 1 172 ? 10.182 21.768 -20.647 1.00 89.25 172 HIS A C 1
ATOM 1295 O O . HIS A 1 172 ? 9.196 21.623 -19.925 1.00 89.25 172 HIS A O 1
ATOM 1301 N N . PHE A 1 173 ? 11.408 21.385 -20.275 1.00 85.62 173 PHE A N 1
ATOM 1302 C CA . PHE A 1 173 ? 11.709 20.553 -19.101 1.00 85.62 173 PHE A CA 1
ATOM 1303 C C . PHE A 1 173 ? 11.051 21.043 -17.798 1.00 85.62 173 PHE A C 1
ATOM 1305 O O . PHE A 1 173 ? 10.510 20.246 -17.034 1.00 85.62 173 PHE A O 1
ATOM 1312 N N . VAL A 1 174 ? 11.039 22.358 -17.551 1.00 90.31 174 VAL A N 1
ATOM 1313 C CA . VAL A 1 174 ? 10.413 22.940 -16.349 1.00 90.31 174 VAL A CA 1
ATOM 1314 C C . VAL A 1 174 ? 8.899 22.703 -16.326 1.00 90.31 174 VAL A C 1
ATOM 1316 O O . VAL A 1 174 ? 8.336 22.460 -15.264 1.00 90.31 174 VAL A O 1
ATOM 1319 N N . ALA A 1 175 ? 8.237 22.721 -17.487 1.00 91.38 175 ALA A N 1
ATOM 1320 C CA . ALA A 1 175 ? 6.804 22.462 -17.578 1.00 91.38 175 ALA A CA 1
ATOM 1321 C C . ALA A 1 175 ? 6.483 20.985 -17.306 1.00 91.38 175 ALA A C 1
ATOM 1323 O O . ALA A 1 175 ? 5.532 20.709 -16.582 1.00 91.38 175 ALA A O 1
ATOM 1324 N N . ALA A 1 176 ? 7.299 20.045 -17.799 1.00 90.88 176 ALA A N 1
ATOM 1325 C CA . ALA A 1 176 ? 7.167 18.629 -17.441 1.00 90.88 176 ALA A CA 1
ATOM 1326 C C . ALA A 1 176 ? 7.362 18.414 -15.926 1.00 90.88 176 ALA A C 1
ATOM 1328 O O . ALA A 1 176 ? 6.504 17.811 -15.280 1.00 90.88 176 ALA A O 1
ATOM 1329 N N . THR A 1 177 ? 8.410 19.016 -15.347 1.00 91.31 177 THR A N 1
ATOM 1330 C CA . THR A 1 177 ? 8.728 18.938 -13.908 1.00 91.31 177 THR A CA 1
ATOM 1331 C C . THR A 1 177 ? 7.604 19.479 -13.013 1.00 91.31 177 THR A C 1
ATOM 1333 O O . THR A 1 177 ? 7.406 18.958 -11.921 1.00 91.31 177 THR A O 1
ATOM 1336 N N . ILE A 1 178 ? 6.846 20.489 -13.463 1.00 92.25 178 ILE A N 1
ATOM 1337 C CA . ILE A 1 178 ? 5.679 21.038 -12.742 1.00 92.25 178 ILE A CA 1
ATOM 1338 C C . ILE A 1 178 ? 4.416 20.189 -12.964 1.00 92.25 178 ILE A C 1
ATOM 1340 O O . ILE A 1 178 ? 3.658 19.946 -12.025 1.00 92.25 178 ILE A O 1
ATOM 1344 N N . LEU A 1 179 ? 4.158 19.749 -14.200 1.00 91.56 179 LEU A N 1
ATOM 1345 C CA . LEU A 1 179 ? 2.906 19.073 -14.559 1.00 91.56 179 LEU A CA 1
ATOM 1346 C C . LEU A 1 179 ? 2.812 17.644 -14.007 1.00 91.56 179 LEU A C 1
ATOM 1348 O O . LEU A 1 179 ? 1.709 17.216 -13.666 1.00 91.56 179 LEU A O 1
ATOM 1352 N N . ILE A 1 180 ? 3.939 16.934 -13.864 1.00 90.50 180 ILE A N 1
ATOM 1353 C CA . ILE A 1 180 ? 3.965 15.572 -13.302 1.00 90.50 180 ILE A CA 1
ATOM 1354 C C . ILE A 1 180 ? 3.425 15.551 -11.852 1.00 90.50 180 ILE A C 1
ATOM 1356 O O . ILE A 1 180 ? 2.445 14.843 -11.620 1.00 90.50 180 ILE A O 1
ATOM 1360 N N . PRO A 1 181 ? 3.946 16.335 -10.879 1.00 90.31 181 PRO A N 1
ATOM 1361 C CA . PRO A 1 181 ? 3.362 16.379 -9.535 1.00 90.31 181 PRO A CA 1
ATOM 1362 C C . PRO A 1 181 ? 1.961 16.997 -9.496 1.00 90.31 181 PRO A C 1
ATOM 1364 O O . PRO A 1 181 ? 1.125 16.542 -8.718 1.00 90.31 181 PRO A O 1
ATOM 1367 N N . LEU A 1 182 ? 1.677 18.006 -10.332 1.00 88.19 182 LEU A N 1
ATOM 1368 C CA . LEU A 1 182 ? 0.383 18.698 -10.320 1.00 88.19 182 LEU A CA 1
ATOM 1369 C C . LEU A 1 182 ? -0.788 17.748 -10.611 1.00 88.19 182 LEU A C 1
ATOM 1371 O O . LEU A 1 182 ? -1.787 17.792 -9.897 1.00 88.19 182 LEU A O 1
ATOM 1375 N N . GLY A 1 183 ? -0.655 16.859 -11.603 1.00 81.94 183 GLY A N 1
ATOM 1376 C CA . GLY A 1 183 ? -1.687 15.860 -11.911 1.00 81.94 183 GLY A CA 1
ATOM 1377 C C . GLY A 1 183 ? -1.953 14.881 -10.759 1.00 81.94 183 GLY A C 1
ATOM 1378 O O . GLY A 1 183 ? -3.085 14.439 -10.577 1.00 81.94 183 GLY A O 1
ATOM 1379 N N . VAL A 1 184 ? -0.931 14.590 -9.947 1.00 85.81 184 VAL A N 1
ATOM 1380 C CA . VAL A 1 184 ? -1.004 13.646 -8.820 1.00 85.81 184 VAL A CA 1
ATOM 1381 C C . VAL A 1 184 ? -1.690 14.251 -7.595 1.00 85.81 184 VAL A C 1
ATOM 1383 O O . VAL A 1 184 ? -2.478 13.569 -6.933 1.00 85.81 184 VAL A O 1
ATOM 1386 N N . VAL A 1 185 ? -1.451 15.537 -7.309 1.00 86.69 185 VAL A N 1
ATOM 1387 C CA . VAL A 1 185 ? -2.097 16.255 -6.191 1.00 86.69 185 VAL A CA 1
ATOM 1388 C C . VAL A 1 185 ? -3.622 16.188 -6.291 1.00 86.69 185 VAL A C 1
ATOM 1390 O O . VAL A 1 185 ? -4.281 15.970 -5.276 1.00 86.69 185 VAL A O 1
ATOM 1393 N N . LEU A 1 186 ? -4.172 16.329 -7.505 1.00 79.88 186 LEU A N 1
ATOM 1394 C CA . LEU A 1 186 ? -5.617 16.430 -7.748 1.00 79.88 186 LEU A CA 1
ATOM 1395 C C . LEU A 1 186 ? -6.420 15.238 -7.202 1.00 79.88 186 LEU A C 1
ATOM 1397 O O . LEU A 1 186 ? -7.518 15.448 -6.694 1.00 79.88 186 LEU A O 1
ATOM 1401 N N . TYR A 1 187 ? -5.882 14.014 -7.273 1.00 77.75 187 TYR A N 1
ATOM 1402 C CA . TYR A 1 187 ? -6.536 12.822 -6.715 1.00 77.75 187 TYR A CA 1
ATOM 1403 C C . TYR A 1 187 ? -5.975 12.412 -5.344 1.00 77.75 187 TYR A C 1
ATOM 1405 O O . TYR A 1 187 ? -6.723 11.946 -4.479 1.00 77.75 187 TYR A O 1
ATOM 1413 N N . THR A 1 188 ? -4.674 12.614 -5.104 1.00 76.75 188 THR A N 1
ATOM 1414 C CA . THR A 1 188 ? -4.012 12.192 -3.854 1.00 76.75 188 THR A CA 1
ATOM 1415 C C . THR A 1 188 ? -4.534 12.972 -2.645 1.00 76.75 188 THR A C 1
ATOM 1417 O O . THR A 1 188 ? -4.712 12.395 -1.575 1.00 76.75 188 THR A O 1
ATOM 1420 N N . ALA A 1 189 ? -4.876 14.255 -2.816 1.00 70.56 189 ALA A N 1
ATOM 1421 C CA . ALA A 1 189 ? -5.438 15.104 -1.761 1.00 70.56 189 ALA A CA 1
ATOM 1422 C C . ALA A 1 189 ? -6.941 14.867 -1.469 1.00 70.56 189 ALA A C 1
ATOM 1424 O O . ALA A 1 189 ? -7.544 15.651 -0.737 1.00 70.56 189 ALA A O 1
ATOM 1425 N N . VAL A 1 190 ? -7.562 13.830 -2.050 1.00 66.31 190 VAL A N 1
ATOM 1426 C CA . VAL A 1 190 ? -8.995 13.512 -1.861 1.00 66.31 190 VAL A CA 1
ATOM 1427 C C . VAL A 1 190 ? -9.231 12.053 -1.442 1.00 66.31 190 VAL A C 1
ATOM 1429 O O . VAL A 1 190 ? -10.171 11.774 -0.701 1.00 66.31 190 VAL A O 1
ATOM 1432 N N . GLY A 1 191 ? -8.401 11.110 -1.901 1.00 62.12 191 GLY A N 1
ATOM 1433 C CA . GLY A 1 191 ? -8.678 9.677 -1.747 1.00 62.12 191 GLY A CA 1
ATOM 1434 C C . GLY A 1 191 ? -8.261 9.016 -0.421 1.00 62.12 191 GLY A C 1
ATOM 1435 O O . GLY A 1 191 ? -8.927 8.081 0.026 1.00 62.12 191 GLY A O 1
ATOM 1436 N N . GLY A 1 192 ? -7.160 9.449 0.202 1.00 66.94 192 GLY A N 1
ATOM 1437 C CA . GLY A 1 192 ? -6.539 8.717 1.321 1.00 66.94 192 GLY A CA 1
ATOM 1438 C C . GLY A 1 192 ? -5.955 7.347 0.920 1.00 66.94 192 GLY A C 1
ATOM 1439 O O . GLY A 1 192 ? -5.945 6.964 -0.258 1.00 66.94 192 GLY A O 1
ATOM 1440 N 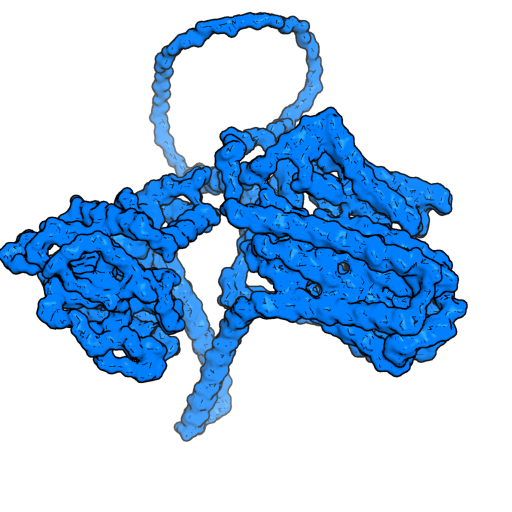N . LEU A 1 193 ? -5.437 6.579 1.888 1.00 68.12 193 LEU A N 1
ATOM 1441 C CA . LEU A 1 193 ? -4.678 5.358 1.583 1.00 68.12 193 LEU A CA 1
ATOM 1442 C C . LEU A 1 193 ? -5.512 4.281 0.864 1.00 68.12 193 LEU A C 1
ATOM 1444 O O . LEU A 1 193 ? -5.009 3.685 -0.086 1.00 68.12 193 LEU A O 1
ATOM 1448 N N . LYS A 1 194 ? -6.780 4.034 1.237 1.00 65.62 194 LYS A N 1
ATOM 1449 C CA . LYS A 1 194 ? -7.568 2.960 0.587 1.00 65.62 194 LYS A CA 1
ATOM 1450 C C . LYS A 1 194 ? -7.879 3.253 -0.887 1.00 65.62 194 LYS A C 1
ATOM 1452 O O . LYS A 1 194 ? -7.794 2.346 -1.709 1.00 65.62 194 LYS A O 1
ATOM 1457 N N . ALA A 1 195 ? -8.122 4.515 -1.246 1.00 71.50 195 ALA A N 1
ATOM 1458 C CA . ALA A 1 195 ? -8.209 4.922 -2.649 1.00 71.50 195 ALA A CA 1
ATOM 1459 C C . ALA A 1 195 ? -6.865 4.757 -3.373 1.00 71.50 195 ALA A C 1
ATOM 1461 O O . ALA A 1 195 ? -6.835 4.352 -4.529 1.00 71.50 195 ALA A O 1
ATOM 1462 N N . THR A 1 196 ? -5.749 4.997 -2.678 1.00 78.75 196 THR A N 1
ATOM 1463 C CA . THR A 1 196 ? -4.399 4.801 -3.230 1.00 78.75 196 THR A CA 1
ATOM 1464 C C . THR A 1 196 ? -4.151 3.346 -3.620 1.00 78.75 196 THR A C 1
ATOM 1466 O O . THR A 1 196 ? -3.611 3.108 -4.691 1.00 78.75 196 THR A O 1
ATOM 1469 N N . PHE A 1 197 ? -4.624 2.364 -2.843 1.00 82.81 197 PHE A N 1
ATOM 1470 C CA . PHE A 1 197 ? -4.561 0.951 -3.248 1.00 82.81 197 PHE A CA 1
ATOM 1471 C C . PHE A 1 197 ? -5.286 0.677 -4.588 1.00 82.81 197 PHE A C 1
ATOM 1473 O O . PHE A 1 197 ? -4.812 -0.140 -5.375 1.00 82.81 197 PHE A O 1
ATOM 1480 N N . ILE A 1 198 ? -6.393 1.374 -4.887 1.00 81.75 198 ILE A N 1
ATOM 1481 C CA . ILE A 1 198 ? -7.088 1.283 -6.189 1.00 81.75 198 ILE A CA 1
ATOM 1482 C C . ILE A 1 198 ? -6.302 2.013 -7.285 1.00 81.75 198 ILE A C 1
ATOM 1484 O O . ILE A 1 198 ? -6.141 1.483 -8.384 1.00 81.75 198 ILE A O 1
ATOM 1488 N N . THR A 1 199 ? -5.785 3.207 -6.990 1.00 86.56 199 THR A N 1
ATOM 1489 C CA . THR A 1 199 ? -4.918 3.986 -7.887 1.00 86.56 199 THR A CA 1
ATOM 1490 C C . THR A 1 199 ? -3.708 3.160 -8.331 1.00 86.56 199 THR A C 1
ATOM 1492 O O . THR A 1 199 ? -3.436 3.041 -9.524 1.00 86.56 199 THR A O 1
ATOM 1495 N N . ASP A 1 200 ? -3.037 2.519 -7.378 1.00 90.31 200 ASP A N 1
ATOM 1496 C CA . ASP A 1 200 ? -1.893 1.631 -7.572 1.00 90.31 200 ASP A CA 1
ATOM 1497 C C . ASP A 1 200 ? -2.252 0.380 -8.396 1.00 90.31 200 ASP A C 1
ATOM 1499 O O . ASP A 1 200 ? -1.502 -0.030 -9.287 1.00 90.31 200 ASP A O 1
ATOM 1503 N N . TYR A 1 201 ? -3.432 -0.205 -8.166 1.00 91.81 201 TYR A N 1
ATOM 1504 C CA . TYR A 1 201 ? -3.943 -1.288 -9.009 1.00 91.81 201 TYR A CA 1
ATOM 1505 C C . TYR A 1 201 ? -4.142 -0.832 -10.467 1.00 91.81 201 TYR A C 1
ATOM 1507 O O . TYR A 1 201 ? -3.742 -1.541 -11.392 1.00 91.81 201 TYR A O 1
ATOM 1515 N N . LEU A 1 202 ? -4.706 0.360 -10.699 1.00 90.94 202 LEU A N 1
ATOM 1516 C CA . LEU A 1 202 ? -4.911 0.901 -12.050 1.00 90.94 202 LEU A CA 1
ATOM 1517 C C . LEU A 1 202 ? -3.588 1.241 -12.752 1.00 90.94 202 LEU A C 1
ATOM 1519 O O . LEU A 1 202 ? -3.431 0.904 -13.928 1.00 90.94 202 LEU A O 1
ATOM 1523 N N . HIS A 1 203 ? -2.622 1.831 -12.039 1.00 92.25 203 HIS A N 1
ATOM 1524 C CA . HIS A 1 203 ? -1.258 2.034 -12.540 1.00 92.25 203 HIS A CA 1
ATOM 1525 C C . HIS A 1 203 ? -0.629 0.701 -12.983 1.00 92.25 203 HIS A C 1
ATOM 1527 O O . HIS A 1 203 ? -0.144 0.583 -14.111 1.00 92.25 203 HIS A O 1
ATOM 1533 N N . THR A 1 204 ? -0.691 -0.319 -12.118 1.00 93.31 204 THR A N 1
ATOM 1534 C CA . THR A 1 204 ? -0.139 -1.666 -12.351 1.00 93.31 204 THR A CA 1
ATOM 1535 C C . THR A 1 204 ? -0.795 -2.361 -13.545 1.00 93.31 204 THR A C 1
ATOM 1537 O O . THR A 1 204 ? -0.092 -2.872 -14.418 1.00 93.31 204 THR A O 1
ATOM 1540 N N . LEU A 1 205 ? -2.130 -2.339 -13.624 1.00 94.94 205 LEU A N 1
ATOM 1541 C CA . LEU A 1 205 ? -2.931 -2.883 -14.726 1.00 94.94 205 LEU A CA 1
ATOM 1542 C C . LEU A 1 205 ? -2.499 -2.308 -16.082 1.00 94.94 205 LEU A C 1
ATOM 1544 O O . LEU A 1 205 ? -2.176 -3.062 -17.002 1.00 94.94 205 LEU A O 1
ATOM 1548 N N . ILE A 1 206 ? -2.489 -0.978 -16.207 1.00 95.31 206 ILE A N 1
ATOM 1549 C CA . ILE A 1 206 ? -2.226 -0.298 -17.482 1.00 95.31 206 ILE A CA 1
ATOM 1550 C C . ILE A 1 206 ? -0.759 -0.483 -17.887 1.00 95.31 206 ILE A C 1
ATOM 1552 O O . ILE A 1 206 ? -0.471 -0.826 -19.037 1.00 95.31 206 ILE A O 1
ATOM 1556 N N . ALA A 1 207 ? 0.174 -0.327 -16.945 1.00 94.88 207 ALA A N 1
ATOM 1557 C CA . ALA A 1 207 ? 1.596 -0.482 -17.220 1.00 94.88 207 ALA A CA 1
ATOM 1558 C C . ALA A 1 207 ? 1.970 -1.919 -17.619 1.00 94.88 207 ALA A C 1
ATOM 1560 O O . ALA A 1 207 ? 2.683 -2.090 -18.604 1.00 94.88 207 ALA A O 1
ATOM 1561 N N . LEU A 1 208 ? 1.471 -2.960 -16.938 1.00 95.69 208 LEU A N 1
ATOM 1562 C CA . LEU A 1 208 ? 1.784 -4.352 -17.302 1.00 95.69 208 LEU A CA 1
ATOM 1563 C C . LEU A 1 208 ? 1.262 -4.733 -18.692 1.00 95.69 208 LEU A C 1
ATOM 1565 O O . LEU A 1 208 ? 1.973 -5.414 -19.434 1.00 95.69 208 LEU A O 1
ATOM 1569 N N . ILE A 1 209 ? 0.073 -4.254 -19.080 1.00 97.44 209 ILE A N 1
ATOM 1570 C CA . ILE A 1 209 ? -0.450 -4.431 -20.445 1.00 97.44 209 ILE A CA 1
ATOM 1571 C C . ILE A 1 209 ? 0.503 -3.796 -21.464 1.00 97.44 209 ILE A C 1
ATOM 1573 O O . ILE A 1 209 ? 0.874 -4.446 -22.442 1.00 97.44 209 ILE A O 1
ATOM 1577 N N . LEU A 1 210 ? 0.949 -2.560 -21.221 1.00 97.25 210 LEU A N 1
ATOM 1578 C CA . LEU A 1 210 ? 1.877 -1.848 -22.106 1.00 97.25 210 LEU A CA 1
ATOM 1579 C C . LEU A 1 210 ? 3.263 -2.509 -22.156 1.00 97.25 210 LEU A C 1
ATOM 1581 O O . LEU A 1 210 ? 3.848 -2.623 -23.229 1.00 97.25 210 LEU A O 1
ATOM 1585 N N . ILE A 1 211 ? 3.775 -3.007 -21.032 1.00 96.00 211 ILE A N 1
ATOM 1586 C CA . ILE A 1 211 ? 5.069 -3.699 -20.941 1.00 96.00 211 ILE A CA 1
ATOM 1587 C C . ILE A 1 211 ? 5.046 -5.015 -21.731 1.00 96.00 211 ILE A C 1
ATOM 1589 O O . ILE A 1 211 ? 5.965 -5.274 -22.514 1.00 96.00 211 ILE A O 1
ATOM 1593 N N . ILE A 1 212 ? 3.985 -5.818 -21.590 1.00 97.31 212 ILE A N 1
ATOM 1594 C CA . ILE A 1 212 ? 3.793 -7.044 -22.382 1.00 97.31 212 ILE A CA 1
ATOM 1595 C C . ILE A 1 212 ? 3.618 -6.690 -23.865 1.00 97.31 212 ILE A C 1
ATOM 1597 O O . ILE A 1 212 ? 4.275 -7.293 -24.716 1.00 97.31 212 ILE A O 1
ATOM 1601 N N . TYR A 1 213 ? 2.807 -5.673 -24.183 1.00 97.81 213 TYR A N 1
ATOM 1602 C CA . TYR A 1 213 ? 2.614 -5.188 -25.552 1.00 97.81 213 TYR A CA 1
ATOM 1603 C C . TYR A 1 213 ? 3.938 -4.782 -26.208 1.00 97.81 213 TYR A C 1
ATOM 1605 O O . TYR A 1 213 ? 4.259 -5.311 -27.269 1.00 97.81 213 TYR A O 1
ATOM 1613 N N . PHE A 1 214 ? 4.743 -3.917 -25.583 1.00 97.81 214 PHE A N 1
ATOM 1614 C CA . PHE A 1 214 ? 6.035 -3.502 -26.136 1.00 97.81 214 PHE A CA 1
ATOM 1615 C C . PHE A 1 214 ? 6.998 -4.677 -26.291 1.00 97.81 214 PHE A C 1
ATOM 1617 O O . PHE A 1 214 ? 7.591 -4.826 -27.358 1.00 97.81 214 PHE A O 1
ATOM 1624 N N . THR A 1 215 ? 7.113 -5.545 -25.280 1.00 97.25 215 THR A N 1
ATOM 1625 C CA . THR A 1 215 ? 8.006 -6.714 -25.344 1.00 97.25 215 THR A CA 1
ATOM 1626 C C . THR A 1 215 ? 7.640 -7.623 -26.522 1.00 97.25 215 THR A C 1
ATOM 1628 O O . THR A 1 215 ? 8.514 -8.006 -27.299 1.00 97.25 215 THR A O 1
ATOM 1631 N N . LEU A 1 216 ? 6.352 -7.922 -26.722 1.00 97.44 216 LEU A N 1
ATOM 1632 C CA . LEU A 1 216 ? 5.894 -8.773 -27.823 1.00 97.44 216 LEU A CA 1
ATOM 1633 C C . LEU A 1 216 ? 5.927 -8.065 -29.183 1.00 97.44 216 LEU A C 1
ATOM 1635 O O . LEU A 1 216 ? 6.352 -8.672 -30.165 1.00 97.44 216 LEU A O 1
ATOM 1639 N N . LYS A 1 217 ? 5.507 -6.800 -29.271 1.00 97.62 217 LYS A N 1
ATOM 1640 C CA . LYS A 1 217 ? 5.403 -6.050 -30.534 1.00 97.62 217 LYS A CA 1
ATOM 1641 C C . LYS A 1 217 ? 6.773 -5.708 -31.118 1.00 97.62 217 LYS A C 1
ATOM 1643 O O . LYS A 1 217 ? 6.941 -5.818 -32.328 1.00 97.62 217 LYS A O 1
ATOM 1648 N N . VAL A 1 218 ? 7.755 -5.373 -30.275 1.00 97.75 218 VAL A N 1
ATOM 1649 C CA . VAL A 1 218 ? 9.161 -5.220 -30.693 1.00 97.75 218 VAL A CA 1
ATOM 1650 C C . VAL A 1 218 ? 9.695 -6.558 -31.200 1.00 97.75 218 VAL A C 1
ATOM 1652 O O . VAL A 1 218 ? 10.204 -6.641 -32.314 1.00 97.75 218 VAL A O 1
ATOM 1655 N N . LEU A 1 219 ? 9.524 -7.629 -30.421 1.00 96.88 219 LEU A N 1
ATOM 1656 C CA . LEU A 1 219 ? 10.068 -8.948 -30.746 1.00 96.88 219 LEU A CA 1
ATOM 1657 C C . LEU A 1 219 ? 9.467 -9.573 -32.017 1.00 96.88 219 LEU A C 1
ATOM 1659 O O . LEU A 1 219 ? 10.176 -10.259 -32.752 1.00 96.88 219 LEU A O 1
ATOM 1663 N N . THR A 1 220 ? 8.177 -9.354 -32.275 1.00 96.44 220 THR A N 1
ATOM 1664 C CA . THR A 1 220 ? 7.457 -9.901 -33.439 1.00 96.44 220 THR A CA 1
ATOM 1665 C C . THR A 1 220 ? 7.573 -9.048 -34.703 1.00 96.44 220 THR A C 1
ATOM 1667 O O . THR A 1 220 ? 7.114 -9.486 -35.753 1.00 96.44 220 THR A O 1
ATOM 1670 N N . HIS A 1 221 ? 8.200 -7.869 -34.646 1.00 97.56 221 HIS A N 1
ATOM 1671 C CA . HIS A 1 221 ? 8.423 -7.035 -35.828 1.00 97.56 221 HIS A CA 1
ATOM 1672 C C . HIS A 1 221 ? 9.424 -7.692 -36.798 1.00 97.56 221 HIS A C 1
ATOM 1674 O O . HIS A 1 221 ? 10.450 -8.220 -36.363 1.00 97.56 221 HIS A O 1
ATOM 1680 N N . ASP A 1 222 ? 9.190 -7.618 -38.113 1.00 95.94 222 ASP A N 1
ATOM 1681 C CA . ASP A 1 222 ? 10.016 -8.302 -39.128 1.00 95.94 222 ASP A CA 1
ATOM 1682 C C . ASP A 1 222 ? 11.487 -7.852 -39.104 1.00 95.94 222 ASP A C 1
ATOM 1684 O O . ASP A 1 222 ? 12.411 -8.666 -39.194 1.00 95.94 222 ASP A O 1
ATOM 1688 N N . ALA A 1 223 ? 11.724 -6.556 -38.863 1.00 95.19 223 ALA A N 1
ATOM 1689 C CA . ALA A 1 223 ? 13.073 -6.014 -38.670 1.00 95.19 223 ALA A CA 1
ATOM 1690 C C . ALA A 1 223 ? 13.815 -6.637 -37.466 1.00 95.19 223 ALA A C 1
ATOM 1692 O O . ALA A 1 223 ? 15.043 -6.624 -37.437 1.00 95.19 223 ALA A O 1
ATOM 1693 N N . VAL A 1 224 ? 13.115 -7.269 -36.516 1.00 97.12 224 VAL A N 1
ATOM 1694 C CA . VAL A 1 224 ? 13.702 -8.052 -35.413 1.00 97.12 224 VAL A CA 1
ATOM 1695 C C . VAL A 1 224 ? 13.730 -9.543 -35.762 1.00 97.12 224 VAL A C 1
ATOM 1697 O O . VAL A 1 224 ? 14.807 -10.142 -35.756 1.00 97.12 224 VAL A O 1
ATOM 1700 N N . GLY A 1 225 ? 12.604 -10.127 -36.179 1.00 94.50 225 GLY A N 1
ATOM 1701 C CA . GLY A 1 225 ? 12.515 -11.529 -36.614 1.00 94.50 225 GLY A CA 1
ATOM 1702 C C . GLY A 1 225 ? 12.429 -12.539 -35.461 1.00 94.50 225 GLY A C 1
ATOM 1703 O O . GLY A 1 225 ? 12.999 -13.633 -35.535 1.00 94.50 225 GLY A O 1
ATOM 1704 N N . GLY A 1 226 ? 11.752 -12.175 -34.368 1.00 96.25 226 GLY A N 1
ATOM 1705 C CA . GLY A 1 226 ? 11.574 -13.032 -33.197 1.00 96.25 226 GLY A CA 1
ATOM 1706 C C . GLY A 1 226 ? 12.861 -13.285 -32.406 1.00 96.25 226 GLY A C 1
ATOM 1707 O O . GLY A 1 226 ? 13.926 -12.735 -32.682 1.00 96.25 226 GLY A O 1
ATOM 1708 N N . LEU A 1 227 ? 12.781 -14.193 -31.427 1.00 95.38 227 LEU A N 1
ATOM 1709 C CA . LEU A 1 227 ? 13.916 -14.570 -30.565 1.00 95.38 227 LEU A CA 1
ATOM 1710 C C . LEU A 1 227 ? 15.119 -15.124 -31.351 1.00 95.38 227 LEU A C 1
ATOM 1712 O O . LEU A 1 227 ? 16.250 -15.077 -30.876 1.00 95.38 227 LEU A O 1
ATOM 1716 N N . GLY A 1 228 ? 14.869 -15.696 -32.535 1.00 96.38 228 GLY A N 1
ATOM 1717 C CA . GLY A 1 228 ? 15.914 -16.160 -33.446 1.00 96.38 228 GLY A CA 1
ATOM 1718 C C . GLY A 1 228 ? 16.620 -15.002 -34.142 1.00 96.38 228 GLY A C 1
ATOM 1719 O O . GLY A 1 228 ? 17.833 -14.882 -34.005 1.00 96.38 228 GLY A O 1
ATOM 1720 N N . GLY A 1 229 ? 15.860 -14.147 -34.833 1.00 97.25 229 GLY A N 1
ATOM 1721 C CA . GLY A 1 229 ? 16.406 -13.014 -35.574 1.00 97.25 229 GLY A CA 1
ATOM 1722 C C . GLY A 1 229 ? 17.068 -11.965 -34.680 1.00 97.25 229 GLY A C 1
ATOM 1723 O O . GLY A 1 229 ? 18.099 -11.424 -35.068 1.00 97.25 229 GLY A O 1
ATOM 1724 N N . LEU A 1 230 ? 16.558 -11.736 -33.463 1.00 97.31 230 LEU A N 1
ATOM 1725 C CA . LEU A 1 230 ? 17.203 -10.849 -32.489 1.00 97.31 230 LEU A CA 1
ATOM 1726 C C . LEU A 1 230 ? 18.608 -11.348 -32.121 1.00 97.31 230 LEU A C 1
ATOM 1728 O O . LEU A 1 230 ? 19.563 -10.579 -32.174 1.00 97.31 230 LEU A O 1
ATOM 1732 N N . TYR A 1 231 ? 18.749 -12.642 -31.810 1.00 97.81 231 TYR A N 1
ATOM 1733 C CA . TYR A 1 231 ? 20.059 -13.246 -31.552 1.00 97.81 231 TYR A CA 1
ATOM 1734 C C . TYR A 1 231 ? 20.990 -13.105 -32.760 1.00 97.81 231 TYR A C 1
ATOM 1736 O O . TYR A 1 231 ? 22.130 -12.672 -32.613 1.00 97.81 231 TYR A O 1
ATOM 1744 N N . ASP A 1 232 ? 20.498 -13.447 -33.954 1.00 97.75 232 ASP A N 1
ATOM 1745 C CA . ASP A 1 232 ? 21.305 -13.426 -35.176 1.00 97.75 232 ASP A CA 1
ATOM 1746 C C . ASP A 1 232 ? 21.816 -12.019 -35.501 1.00 97.75 232 ASP A C 1
ATOM 1748 O O . ASP A 1 232 ? 22.978 -11.870 -35.872 1.00 97.75 232 ASP A O 1
ATOM 1752 N N . LYS A 1 233 ? 20.995 -10.980 -35.299 1.00 95.81 233 LYS A N 1
ATOM 1753 C CA . LYS A 1 233 ? 21.399 -9.584 -35.525 1.00 95.81 233 LYS A CA 1
ATOM 1754 C C . LYS A 1 233 ? 22.379 -9.073 -34.467 1.00 95.81 233 LYS A C 1
ATOM 1756 O O . LYS A 1 233 ? 23.364 -8.447 -34.837 1.00 95.81 233 LYS A O 1
ATOM 1761 N N . VAL A 1 234 ? 22.180 -9.399 -33.184 1.00 95.44 234 VAL A N 1
ATOM 1762 C CA . VAL A 1 234 ? 23.140 -9.057 -32.110 1.00 95.44 234 VAL A CA 1
ATOM 1763 C C . VAL A 1 234 ? 24.494 -9.747 -32.318 1.00 95.44 234 VAL A C 1
ATOM 1765 O O . VAL A 1 234 ? 25.531 -9.174 -31.994 1.00 95.44 234 VAL A O 1
ATOM 1768 N N . VAL A 1 235 ? 24.511 -10.964 -32.873 1.00 95.38 235 VAL A N 1
ATOM 1769 C CA . VAL A 1 235 ? 25.757 -11.653 -33.248 1.00 95.38 235 VAL A CA 1
ATOM 1770 C C . VAL A 1 235 ? 26.368 -11.063 -34.523 1.00 95.38 235 VAL A C 1
ATOM 1772 O O . VAL A 1 235 ? 27.585 -10.912 -34.583 1.00 95.38 235 VAL A O 1
ATOM 1775 N N . ALA A 1 236 ? 25.559 -10.676 -35.514 1.00 93.44 236 ALA A N 1
ATOM 1776 C CA . ALA A 1 236 ? 26.043 -10.037 -36.739 1.00 93.44 236 ALA A CA 1
ATOM 1777 C C . ALA A 1 236 ? 26.712 -8.673 -36.480 1.00 93.44 236 ALA A C 1
ATOM 1779 O O . ALA A 1 236 ? 27.722 -8.376 -37.110 1.00 93.44 236 ALA A O 1
ATOM 1780 N N . THR A 1 237 ? 26.212 -7.880 -35.523 1.00 90.31 237 THR A N 1
ATOM 1781 C CA . THR A 1 237 ? 26.817 -6.595 -35.115 1.00 90.31 237 THR A CA 1
ATOM 1782 C C . THR A 1 237 ? 27.788 -6.722 -33.929 1.00 90.31 237 THR A C 1
ATOM 1784 O O . THR A 1 237 ? 28.207 -5.715 -33.356 1.00 90.31 237 THR A O 1
ATOM 1787 N N . ALA A 1 238 ? 28.182 -7.940 -33.529 1.00 88.31 238 ALA A N 1
ATOM 1788 C CA . ALA A 1 238 ? 28.980 -8.158 -32.316 1.00 88.31 238 ALA A CA 1
ATOM 1789 C C . ALA A 1 238 ? 30.388 -7.537 -32.367 1.00 88.31 238 ALA A C 1
ATOM 1791 O O . ALA A 1 238 ? 30.923 -7.177 -31.322 1.00 88.31 238 ALA A O 1
ATOM 1792 N N . SER A 1 239 ? 30.981 -7.385 -33.555 1.00 85.88 239 SER A N 1
ATOM 1793 C CA . SER A 1 239 ? 32.273 -6.705 -33.748 1.00 85.88 239 SER A CA 1
ATOM 1794 C C . SER A 1 239 ? 32.206 -5.191 -33.532 1.00 85.88 239 SER A C 1
ATOM 1796 O O . SER A 1 239 ? 33.209 -4.590 -33.166 1.00 85.88 239 SER A O 1
ATOM 1798 N N . GLU A 1 240 ? 31.036 -4.583 -33.740 1.00 83.44 240 GLU A N 1
ATOM 1799 C CA . GLU A 1 240 ? 30.780 -3.151 -33.516 1.00 83.44 240 GLU A CA 1
ATOM 1800 C C . GLU A 1 240 ? 30.359 -2.868 -32.063 1.00 83.44 240 GLU A C 1
ATOM 1802 O O . GLU A 1 240 ? 30.500 -1.753 -31.569 1.00 83.44 240 GLU A O 1
ATOM 1807 N N . ASN A 1 241 ? 29.857 -3.888 -31.361 1.00 83.31 241 ASN A N 1
ATOM 1808 C CA . ASN A 1 241 ? 29.211 -3.775 -30.053 1.00 83.31 241 ASN A CA 1
ATOM 1809 C C . ASN A 1 241 ? 30.006 -4.438 -28.911 1.00 83.31 241 ASN A C 1
ATOM 1811 O O . ASN A 1 241 ? 29.424 -5.022 -27.993 1.00 83.31 241 ASN A O 1
ATOM 1815 N N . LEU A 1 242 ? 31.339 -4.347 -28.959 1.00 89.88 242 LEU A N 1
ATOM 1816 C CA . LEU A 1 242 ? 32.222 -4.835 -27.896 1.00 89.88 242 LEU A CA 1
ATOM 1817 C C . LEU A 1 242 ? 32.223 -3.887 -26.683 1.00 89.88 242 LEU A C 1
ATOM 1819 O O . LEU A 1 242 ? 32.404 -2.680 -26.824 1.00 89.88 242 LEU A O 1
ATOM 1823 N N . ILE A 1 243 ? 32.054 -4.446 -25.482 1.00 91.06 243 ILE A N 1
ATOM 1824 C CA . ILE A 1 243 ? 31.976 -3.716 -24.205 1.00 91.06 243 ILE A CA 1
ATOM 1825 C C . ILE A 1 243 ? 33.149 -4.122 -23.305 1.00 91.06 243 ILE A C 1
ATOM 1827 O O . ILE A 1 243 ? 33.301 -5.301 -22.986 1.00 91.06 243 ILE A O 1
ATOM 1831 N N . ASP A 1 244 ? 33.972 -3.166 -22.866 1.00 90.19 244 ASP A N 1
ATOM 1832 C CA . ASP A 1 244 ? 35.067 -3.466 -21.933 1.00 90.19 244 ASP A CA 1
ATOM 1833 C C . ASP A 1 244 ? 34.540 -4.016 -20.591 1.00 90.19 244 ASP A C 1
ATOM 1835 O O . ASP A 1 244 ? 33.428 -3.723 -20.158 1.00 90.19 244 ASP A O 1
ATOM 1839 N N . GLY A 1 245 ? 35.313 -4.888 -19.947 1.00 90.19 245 GLY A N 1
ATOM 1840 C CA . GLY A 1 245 ? 34.901 -5.586 -18.727 1.00 90.19 245 GLY A CA 1
ATOM 1841 C C . GLY A 1 245 ? 33.865 -6.709 -18.916 1.00 90.19 245 GLY A C 1
ATOM 1842 O O . GLY A 1 245 ? 33.597 -7.429 -17.948 1.00 90.19 245 GLY A O 1
ATOM 1843 N N . ASN A 1 246 ? 33.320 -6.922 -20.122 1.00 95.62 246 ASN A N 1
ATOM 1844 C CA . ASN A 1 246 ? 32.520 -8.108 -20.460 1.00 95.62 246 ASN A CA 1
ATOM 1845 C C . ASN A 1 246 ? 33.408 -9.259 -20.961 1.00 95.62 246 ASN A C 1
ATOM 1847 O O . ASN A 1 246 ? 34.417 -9.050 -21.639 1.00 95.62 246 ASN A O 1
ATOM 1851 N N . TYR A 1 247 ? 33.016 -10.509 -20.691 1.00 96.06 247 TYR A N 1
ATOM 1852 C CA . TYR A 1 247 ? 33.725 -11.679 -21.219 1.00 96.06 247 TYR A CA 1
ATOM 1853 C C . TYR A 1 247 ? 33.763 -11.669 -22.759 1.00 96.06 247 TYR A C 1
ATOM 1855 O O . TYR A 1 247 ? 32.725 -11.717 -23.423 1.00 96.06 247 TYR A O 1
ATOM 1863 N N . LYS A 1 248 ? 34.983 -11.579 -23.316 1.00 94.00 248 LYS A N 1
ATOM 1864 C CA . LYS A 1 248 ? 35.262 -11.368 -24.754 1.00 94.00 248 LYS A CA 1
ATOM 1865 C C . LYS A 1 248 ? 34.496 -10.176 -25.362 1.00 94.00 248 LYS A C 1
ATOM 1867 O O . LYS A 1 248 ? 34.136 -10.209 -26.533 1.00 94.00 248 LYS A O 1
ATOM 1872 N N . GLY A 1 249 ? 34.202 -9.157 -24.556 1.00 93.00 249 GLY A N 1
ATOM 1873 C CA . GLY A 1 249 ? 33.455 -7.967 -24.961 1.00 93.00 249 GLY A CA 1
ATOM 1874 C C . GLY A 1 249 ? 31.963 -8.177 -25.246 1.00 93.00 249 GLY A C 1
ATOM 1875 O O . GLY A 1 249 ? 31.296 -7.240 -25.665 1.00 93.00 249 GLY A O 1
ATOM 1876 N N . SER A 1 250 ? 31.412 -9.379 -25.053 1.00 95.19 250 SER A N 1
ATOM 1877 C CA . SER A 1 250 ? 30.089 -9.720 -25.588 1.00 95.19 250 SER A CA 1
ATOM 1878 C C . SER A 1 250 ? 28.922 -9.045 -24.850 1.00 95.19 250 SER A C 1
ATOM 1880 O O . SER A 1 250 ? 28.878 -9.027 -23.621 1.00 95.19 250 SER A O 1
ATOM 1882 N N . LEU A 1 251 ? 27.901 -8.606 -25.599 1.00 95.06 251 LEU A N 1
ATOM 1883 C CA . LEU A 1 251 ? 26.558 -8.295 -25.076 1.00 95.06 251 LEU A CA 1
ATOM 1884 C C . LEU A 1 251 ? 25.842 -9.528 -24.486 1.00 95.06 251 LEU A C 1
ATOM 1886 O O . LEU A 1 251 ? 24.942 -9.386 -23.657 1.00 95.06 251 LEU A O 1
ATOM 1890 N N . LEU A 1 252 ? 26.218 -10.732 -24.937 1.00 96.38 252 LEU A N 1
ATOM 1891 C CA . LEU A 1 252 ? 25.518 -11.995 -24.690 1.00 96.38 252 LEU A CA 1
ATOM 1892 C C . LEU A 1 252 ? 26.168 -12.835 -23.569 1.00 96.38 252 LEU A C 1
ATOM 1894 O O . LEU A 1 252 ? 26.173 -14.062 -23.627 1.00 96.38 252 LEU A O 1
ATOM 1898 N N . THR A 1 253 ? 26.720 -12.197 -22.534 1.00 96.00 253 THR A N 1
ATOM 1899 C CA . THR A 1 253 ? 27.273 -12.874 -21.345 1.00 96.00 253 THR A CA 1
ATOM 1900 C C . THR A 1 253 ? 26.692 -12.324 -20.040 1.00 96.00 253 THR A C 1
ATOM 1902 O O . THR A 1 253 ? 26.323 -11.156 -19.953 1.00 96.00 253 THR A O 1
ATOM 1905 N N . MET A 1 254 ? 26.660 -13.164 -19.001 1.00 95.75 254 MET A N 1
ATOM 1906 C CA . MET A 1 254 ? 26.412 -12.737 -17.616 1.00 95.75 254 MET A CA 1
ATOM 1907 C C . MET A 1 254 ? 27.698 -12.283 -16.903 1.00 95.75 254 MET A C 1
ATOM 1909 O O . MET A 1 254 ? 27.615 -11.580 -15.896 1.00 95.75 254 MET A O 1
ATOM 1913 N N . LYS A 1 255 ? 28.887 -12.646 -17.413 1.00 96.12 255 LYS A N 1
ATOM 1914 C CA . LYS A 1 255 ? 30.185 -12.230 -16.861 1.00 96.12 255 LYS A CA 1
ATOM 1915 C C . LYS A 1 255 ? 30.553 -10.831 -17.370 1.00 96.12 255 LYS A C 1
ATOM 1917 O O . LYS A 1 255 ? 31.334 -10.673 -18.307 1.00 96.12 255 LYS A O 1
ATOM 1922 N N . SER A 1 256 ? 29.952 -9.829 -16.734 1.00 95.19 256 SER A N 1
ATOM 1923 C CA . SER A 1 256 ? 30.184 -8.398 -16.953 1.00 95.19 256 SER A CA 1
ATOM 1924 C C . SER A 1 256 ? 30.579 -7.726 -15.639 1.00 95.19 256 SER A C 1
ATOM 1926 O O . SER A 1 256 ? 29.817 -7.767 -14.668 1.00 95.19 256 SER A O 1
ATOM 1928 N N . ARG A 1 257 ? 31.770 -7.112 -15.610 1.00 93.38 257 ARG A N 1
ATOM 1929 C CA . ARG A 1 257 ? 32.323 -6.425 -14.430 1.00 93.38 257 ARG A CA 1
ATOM 1930 C C . ARG A 1 257 ? 31.435 -5.268 -13.974 1.00 93.38 257 ARG A C 1
ATOM 1932 O O . ARG A 1 257 ? 31.100 -5.178 -12.794 1.00 93.38 257 ARG A O 1
ATOM 1939 N N . ASP A 1 258 ? 31.050 -4.399 -14.899 1.00 90.88 258 ASP A N 1
ATOM 1940 C CA . ASP A 1 258 ? 30.324 -3.183 -14.544 1.00 90.88 258 ASP A CA 1
ATOM 1941 C C . ASP A 1 258 ? 28.854 -3.475 -14.238 1.00 90.88 258 ASP A C 1
ATOM 1943 O O . ASP A 1 258 ? 28.303 -2.872 -13.321 1.00 90.88 258 ASP A O 1
ATOM 1947 N N . ALA A 1 259 ? 28.247 -4.479 -14.885 1.00 93.19 259 ALA A N 1
ATOM 1948 C CA . ALA A 1 259 ? 26.891 -4.915 -14.558 1.00 93.19 259 ALA A CA 1
ATOM 1949 C C . ALA A 1 259 ? 26.759 -5.426 -13.111 1.00 93.19 259 ALA A C 1
ATOM 1951 O O . ALA A 1 259 ? 25.767 -5.115 -12.450 1.00 93.19 259 ALA A O 1
ATOM 1952 N N . ILE A 1 260 ? 27.742 -6.185 -12.600 1.00 92.69 260 ILE A N 1
ATOM 1953 C CA . ILE A 1 260 ? 27.703 -6.679 -11.213 1.00 92.69 260 ILE A CA 1
ATOM 1954 C C . ILE A 1 260 ? 28.069 -5.586 -10.197 1.00 92.69 260 ILE A C 1
ATOM 1956 O O . ILE A 1 260 ? 27.415 -5.498 -9.159 1.00 92.69 260 ILE A O 1
ATOM 1960 N N . ILE A 1 261 ? 29.034 -4.703 -10.496 1.00 92.50 261 ILE A N 1
ATOM 1961 C CA . ILE A 1 261 ? 29.340 -3.528 -9.652 1.00 92.50 261 ILE A CA 1
ATOM 1962 C C . ILE A 1 261 ? 28.099 -2.640 -9.526 1.00 92.50 261 ILE A C 1
ATOM 1964 O O . ILE A 1 261 ? 27.664 -2.333 -8.417 1.00 92.50 261 ILE A O 1
ATOM 1968 N N . TRP A 1 262 ? 27.485 -2.286 -10.656 1.00 90.31 262 TRP A N 1
ATOM 1969 C CA . TRP A 1 262 ? 26.269 -1.483 -10.698 1.00 90.31 262 TRP A CA 1
ATOM 1970 C C . TRP A 1 262 ? 25.098 -2.172 -9.980 1.00 90.31 262 TRP A C 1
ATOM 1972 O O . TRP A 1 262 ? 24.421 -1.551 -9.159 1.00 90.31 262 TRP A O 1
ATOM 1982 N N . GLY A 1 263 ? 24.907 -3.477 -10.203 1.00 91.50 263 GLY A N 1
ATOM 1983 C CA . GLY A 1 263 ? 23.869 -4.268 -9.540 1.00 91.50 263 GLY A CA 1
ATOM 1984 C C . GLY A 1 263 ? 24.014 -4.317 -8.014 1.00 91.50 263 GLY A C 1
ATOM 1985 O O . GLY A 1 263 ? 23.008 -4.356 -7.307 1.00 91.50 263 GLY A O 1
ATOM 1986 N N . LEU A 1 264 ? 25.241 -4.261 -7.483 1.00 91.56 264 LEU A N 1
ATOM 1987 C CA . LEU A 1 264 ? 25.493 -4.143 -6.043 1.00 91.56 264 LEU A CA 1
ATOM 1988 C C . LEU A 1 264 ? 25.122 -2.753 -5.502 1.00 91.56 264 LEU A C 1
ATOM 1990 O O . LEU A 1 264 ? 24.464 -2.675 -4.464 1.00 91.56 264 LEU A O 1
ATOM 1994 N N . ILE A 1 265 ? 25.466 -1.669 -6.211 1.00 91.44 265 ILE A N 1
ATOM 1995 C CA . ILE A 1 265 ? 25.074 -0.296 -5.828 1.00 91.44 265 ILE A CA 1
ATOM 1996 C C . ILE A 1 265 ? 23.543 -0.170 -5.790 1.00 91.44 265 ILE A C 1
ATOM 1998 O O . ILE A 1 265 ? 22.986 0.316 -4.801 1.00 91.44 265 ILE A O 1
ATOM 2002 N N . LEU A 1 266 ? 22.863 -0.686 -6.823 1.00 90.25 266 LEU A N 1
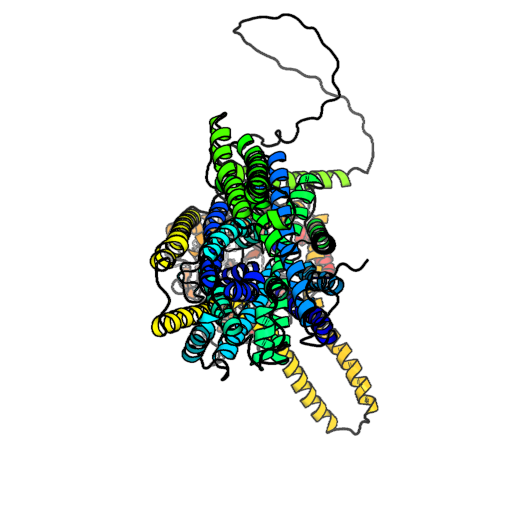ATOM 2003 C CA . LEU A 1 266 ? 21.401 -0.747 -6.899 1.00 90.25 266 LEU A CA 1
ATOM 2004 C C . LEU A 1 266 ? 20.806 -1.453 -5.673 1.00 90.25 266 LEU A C 1
ATOM 2006 O O . LEU A 1 266 ? 19.889 -0.921 -5.054 1.00 90.25 266 LEU A O 1
ATOM 2010 N N . LYS A 1 267 ? 21.330 -2.628 -5.296 1.00 91.56 267 LYS A N 1
ATOM 2011 C CA . LYS A 1 267 ? 20.828 -3.408 -4.150 1.00 91.56 267 LYS A CA 1
ATOM 2012 C C . LYS A 1 267 ? 20.904 -2.620 -2.839 1.00 91.56 267 LYS A C 1
ATOM 2014 O O . LYS A 1 267 ? 19.913 -2.594 -2.113 1.00 91.56 267 LYS A O 1
ATOM 2019 N N . PHE A 1 268 ? 22.018 -1.942 -2.547 1.00 90.31 268 PHE A N 1
ATOM 2020 C CA . PHE A 1 268 ? 22.120 -1.093 -1.350 1.00 90.31 268 PHE A CA 1
ATOM 2021 C C . PHE A 1 268 ? 21.111 0.062 -1.389 1.00 90.31 268 PHE A C 1
ATOM 2023 O O . PHE A 1 268 ? 20.339 0.243 -0.447 1.00 90.31 268 PHE A O 1
ATOM 2030 N N . GLY A 1 269 ? 21.054 0.799 -2.502 1.00 87.88 269 GLY A N 1
ATOM 2031 C CA . GLY A 1 269 ? 20.109 1.903 -2.664 1.00 87.88 269 GLY A CA 1
ATOM 2032 C C . GLY A 1 269 ? 18.651 1.468 -2.531 1.00 87.88 269 GLY A C 1
ATOM 2033 O O . GLY A 1 269 ? 17.862 2.129 -1.859 1.00 87.88 269 GLY A O 1
ATOM 2034 N N . ASN A 1 270 ? 18.260 0.369 -3.163 1.00 90.88 270 ASN A N 1
ATOM 2035 C CA . ASN A 1 270 ? 16.867 -0.063 -3.185 1.00 90.88 270 ASN A CA 1
ATOM 2036 C C . ASN A 1 270 ? 16.417 -0.674 -1.852 1.00 90.88 270 ASN A C 1
ATOM 2038 O O . ASN A 1 270 ? 15.246 -0.565 -1.498 1.00 90.88 270 ASN A O 1
ATOM 2042 N N . LEU A 1 271 ? 17.337 -1.226 -1.057 1.00 91.56 271 LEU A N 1
ATOM 2043 C CA . LEU A 1 271 ? 17.037 -1.642 0.312 1.00 91.56 271 LEU A CA 1
ATOM 2044 C C . LEU A 1 271 ? 16.626 -0.450 1.199 1.00 91.56 271 LEU A C 1
ATOM 2046 O O . LEU A 1 271 ? 15.707 -0.583 2.008 1.00 91.56 271 LEU A O 1
ATOM 2050 N N . ALA A 1 272 ? 17.237 0.727 1.002 1.00 88.56 272 ALA A N 1
ATOM 2051 C CA . ALA A 1 272 ? 16.825 1.959 1.683 1.00 88.56 272 ALA A CA 1
ATOM 2052 C C . ALA A 1 272 ? 15.406 2.394 1.281 1.00 88.56 272 ALA A C 1
ATOM 2054 O O . ALA A 1 272 ? 14.606 2.740 2.143 1.00 88.56 272 ALA A O 1
ATOM 2055 N N . LEU A 1 273 ? 15.068 2.308 -0.009 1.00 89.00 273 LEU A N 1
ATOM 2056 C CA . LEU A 1 273 ? 13.773 2.749 -0.547 1.00 89.00 273 LEU A CA 1
ATOM 2057 C C . LEU A 1 273 ? 12.557 1.946 -0.077 1.00 89.00 273 LEU A C 1
ATOM 2059 O O . LEU A 1 273 ? 11.446 2.411 -0.276 1.00 89.00 273 LEU A O 1
ATOM 2063 N N . VAL A 1 274 ? 12.745 0.787 0.558 1.00 91.38 274 VAL A N 1
ATOM 2064 C CA . VAL A 1 274 ? 11.644 0.072 1.228 1.00 91.38 274 VAL A CA 1
ATOM 2065 C C . VAL A 1 274 ? 11.726 0.217 2.738 1.00 91.38 274 VAL A C 1
ATOM 2067 O O . VAL A 1 274 ? 10.739 0.550 3.383 1.00 91.38 274 VAL A O 1
ATOM 2070 N N . VAL A 1 275 ? 12.898 -0.035 3.329 1.00 92.75 275 VAL A N 1
ATOM 2071 C CA . VAL A 1 275 ? 13.015 -0.086 4.795 1.00 92.75 275 VAL A CA 1
ATOM 2072 C C . VAL A 1 275 ? 12.915 1.313 5.415 1.00 92.75 275 VAL A C 1
ATOM 2074 O O . VAL A 1 275 ? 12.375 1.447 6.508 1.00 92.75 275 VAL A O 1
ATOM 2077 N N . MET A 1 276 ? 13.367 2.355 4.710 1.00 92.31 276 MET A N 1
ATOM 2078 C CA . MET A 1 276 ? 13.342 3.763 5.136 1.00 92.31 276 MET A CA 1
ATOM 2079 C C . MET A 1 276 ? 12.278 4.589 4.382 1.00 92.31 276 MET A C 1
ATOM 2081 O O . MET A 1 276 ? 12.466 5.788 4.153 1.00 92.31 276 MET A O 1
ATOM 2085 N N . ASP A 1 277 ? 11.187 3.954 3.940 1.00 91.56 277 ASP A N 1
ATOM 2086 C CA . ASP A 1 277 ? 10.034 4.636 3.341 1.00 91.56 277 ASP A CA 1
ATOM 2087 C C . ASP A 1 277 ? 8.718 4.251 4.035 1.00 91.56 277 ASP A C 1
ATOM 2089 O O . ASP A 1 277 ? 8.245 3.114 3.957 1.00 91.56 277 ASP A O 1
ATOM 2093 N N . THR A 1 278 ? 8.101 5.238 4.686 1.00 90.88 278 THR A N 1
ATOM 2094 C CA . THR A 1 278 ? 6.824 5.125 5.396 1.00 90.88 278 THR A CA 1
ATOM 2095 C C . THR A 1 278 ? 5.688 4.576 4.524 1.00 90.88 278 THR A C 1
ATOM 2097 O O . THR A 1 278 ? 4.843 3.868 5.069 1.00 90.88 278 THR A O 1
ATOM 2100 N N . ALA A 1 279 ? 5.681 4.769 3.195 1.00 89.75 279 ALA A N 1
ATOM 2101 C CA . ALA A 1 279 ? 4.631 4.200 2.334 1.00 89.75 279 ALA A CA 1
ATOM 2102 C C . ALA A 1 279 ? 4.582 2.663 2.398 1.00 89.75 279 ALA A C 1
ATOM 2104 O O . ALA A 1 279 ? 3.497 2.079 2.473 1.00 89.75 279 ALA A O 1
ATOM 2105 N N . PHE A 1 280 ? 5.738 1.990 2.428 1.00 91.62 280 PHE A N 1
ATOM 2106 C CA . PHE A 1 280 ? 5.796 0.532 2.569 1.00 91.62 280 PHE A CA 1
ATOM 2107 C C . PHE A 1 280 ? 5.428 0.066 3.985 1.00 91.62 280 PHE A C 1
ATOM 2109 O O . PHE A 1 280 ? 4.867 -1.022 4.128 1.00 91.62 280 PHE A O 1
ATOM 2116 N N . TRP A 1 281 ? 5.673 0.873 5.022 1.00 92.31 281 TRP A N 1
ATOM 2117 C CA . TRP A 1 281 ? 5.206 0.584 6.384 1.00 92.31 281 TRP A CA 1
ATOM 2118 C C . TRP A 1 281 ? 3.686 0.734 6.503 1.00 92.31 281 TRP A C 1
ATOM 2120 O O . TRP A 1 281 ? 3.027 -0.208 6.939 1.00 92.31 281 TRP A O 1
ATOM 2130 N N . GLN A 1 282 ? 3.109 1.840 6.025 1.00 89.25 282 GLN A N 1
ATOM 2131 C CA . GLN A 1 282 ? 1.658 2.069 6.002 1.00 89.25 282 GLN A CA 1
ATOM 2132 C C . GLN A 1 282 ? 0.918 0.986 5.219 1.00 89.25 282 GLN A C 1
ATOM 2134 O O . GLN A 1 282 ? -0.056 0.427 5.723 1.00 89.25 282 GLN A O 1
ATOM 2139 N N . LYS A 1 283 ? 1.410 0.624 4.024 1.00 90.12 283 LYS A N 1
ATOM 2140 C CA . LYS A 1 283 ? 0.857 -0.492 3.243 1.00 90.12 283 LYS A CA 1
ATOM 2141 C C . LYS A 1 283 ? 0.875 -1.804 4.031 1.00 90.12 283 LYS A C 1
ATOM 2143 O O . LYS A 1 283 ? -0.115 -2.524 4.002 1.00 90.12 283 LYS A O 1
ATOM 2148 N N . SER A 1 284 ? 1.941 -2.086 4.785 1.00 90.69 284 SER A N 1
ATOM 2149 C CA . SER A 1 284 ? 2.035 -3.266 5.653 1.00 90.69 284 SER A CA 1
ATOM 2150 C C . SER A 1 284 ? 1.032 -3.206 6.810 1.00 90.69 284 SER A C 1
ATOM 2152 O O . SER A 1 284 ? 0.301 -4.173 7.039 1.00 90.69 284 SER A O 1
ATOM 2154 N N . PHE A 1 285 ? 0.948 -2.084 7.531 1.00 89.81 285 PHE A N 1
ATOM 2155 C CA . PHE A 1 285 ? -0.009 -1.914 8.629 1.00 89.81 285 PHE A CA 1
ATOM 2156 C C . PHE A 1 285 ? -1.457 -2.060 8.147 1.00 89.81 285 PHE A C 1
ATOM 2158 O O . PHE A 1 285 ? -2.218 -2.787 8.785 1.00 89.81 285 PHE A O 1
ATOM 2165 N N . ALA A 1 286 ? -1.787 -1.508 6.977 1.00 85.81 286 ALA A N 1
ATOM 2166 C CA . ALA A 1 286 ? -3.107 -1.567 6.347 1.00 85.81 286 ALA A CA 1
ATOM 2167 C C . ALA A 1 286 ? -3.584 -2.970 5.911 1.00 85.81 286 ALA A C 1
ATOM 2169 O O . ALA A 1 286 ? -4.763 -3.140 5.600 1.00 85.81 286 ALA A O 1
ATOM 2170 N N . THR A 1 287 ? -2.707 -3.977 5.890 1.00 88.69 287 THR A N 1
ATOM 2171 C CA . THR A 1 287 ? -3.092 -5.355 5.539 1.00 88.69 287 THR A CA 1
ATOM 2172 C C . THR A 1 287 ? -3.820 -6.097 6.660 1.00 88.69 287 THR A C 1
ATOM 2174 O O . THR A 1 287 ? -3.531 -5.900 7.847 1.00 88.69 287 THR A O 1
ATOM 2177 N N . GLU A 1 288 ? -4.673 -7.047 6.283 1.00 86.50 288 GLU A N 1
ATOM 2178 C CA . GLU A 1 288 ? -5.134 -8.097 7.196 1.00 86.50 288 GLU A CA 1
ATOM 2179 C C . GLU A 1 288 ? -3.956 -8.943 7.730 1.00 86.50 288 GLU A C 1
ATOM 2181 O O . GLU A 1 288 ? -2.908 -9.081 7.090 1.00 86.50 288 GLU A O 1
ATOM 2186 N N . VAL A 1 289 ? -4.134 -9.567 8.901 1.00 83.25 289 VAL A N 1
ATOM 2187 C CA . VAL A 1 289 ? -3.113 -10.405 9.576 1.00 83.25 289 VAL A CA 1
ATOM 2188 C C . VAL A 1 289 ? -2.622 -11.579 8.712 1.00 83.25 289 VAL A C 1
ATOM 2190 O O . VAL A 1 289 ? -1.467 -11.997 8.809 1.00 83.25 289 VAL A O 1
ATOM 2193 N N . ASN A 1 290 ? -3.495 -12.115 7.861 1.00 87.31 290 ASN A N 1
ATOM 2194 C CA . ASN A 1 290 ? -3.209 -13.202 6.923 1.00 87.31 290 ASN A CA 1
ATOM 2195 C C . ASN A 1 290 ? -2.519 -12.717 5.623 1.00 87.31 290 ASN A C 1
ATOM 2197 O O . ASN A 1 290 ? -1.891 -13.529 4.945 1.00 87.31 290 ASN A O 1
ATOM 2201 N N . ALA A 1 291 ? -2.610 -11.425 5.287 1.00 90.44 291 ALA A N 1
ATOM 2202 C CA . ALA A 1 291 ? -2.355 -10.891 3.949 1.00 90.44 291 ALA A CA 1
ATOM 2203 C C . ALA A 1 291 ? -0.963 -10.270 3.785 1.00 90.44 291 ALA A C 1
ATOM 2205 O O . ALA A 1 291 ? -0.419 -10.279 2.678 1.00 90.44 291 ALA A O 1
ATOM 2206 N N . THR A 1 292 ? -0.346 -9.777 4.869 1.00 92.00 292 THR A N 1
ATOM 2207 C CA . THR A 1 292 ? 0.952 -9.074 4.817 1.00 92.00 292 THR A CA 1
ATOM 2208 C C . THR A 1 292 ? 2.039 -9.912 4.139 1.00 92.00 292 THR A C 1
ATOM 2210 O O . THR A 1 292 ? 2.679 -9.475 3.184 1.00 92.00 292 THR A O 1
ATOM 2213 N N . VAL A 1 293 ? 2.255 -11.142 4.617 1.00 95.88 293 VAL A N 1
ATOM 2214 C CA . VAL A 1 293 ? 3.371 -11.983 4.160 1.00 95.88 293 VAL A CA 1
ATOM 2215 C C . VAL A 1 293 ? 3.123 -12.576 2.768 1.00 95.88 293 VAL A C 1
ATOM 2217 O O . VAL A 1 293 ? 4.052 -12.522 1.956 1.00 95.88 293 VAL A O 1
ATOM 2220 N N . PRO A 1 294 ? 1.926 -13.096 2.430 1.00 95.88 294 PRO A N 1
ATOM 2221 C CA . PRO A 1 294 ? 1.621 -13.514 1.063 1.00 95.88 294 PRO A CA 1
ATOM 2222 C C . PRO A 1 294 ? 1.669 -12.361 0.054 1.00 95.88 294 PRO A C 1
ATOM 2224 O O . PRO A 1 294 ? 2.307 -12.510 -0.986 1.00 95.88 294 PRO A O 1
ATOM 2227 N N . GLY A 1 295 ? 1.080 -11.200 0.366 1.00 95.19 295 GLY A N 1
ATOM 2228 C CA . GLY A 1 295 ? 0.998 -10.066 -0.559 1.00 95.19 295 GLY A CA 1
ATOM 2229 C C . GLY A 1 295 ? 2.371 -9.510 -0.941 1.00 95.19 295 GLY A C 1
ATOM 2230 O O . GLY A 1 295 ? 2.696 -9.403 -2.125 1.00 95.19 295 GLY A O 1
ATOM 2231 N N . TYR A 1 296 ? 3.227 -9.242 0.052 1.00 96.31 296 TYR A N 1
ATOM 2232 C CA . TYR A 1 296 ? 4.586 -8.750 -0.198 1.00 96.31 296 TYR A CA 1
ATOM 2233 C C . TYR A 1 296 ? 5.456 -9.787 -0.921 1.00 96.31 296 TYR A C 1
ATOM 2235 O O . TYR A 1 296 ? 6.166 -9.434 -1.860 1.00 96.31 296 TYR A O 1
ATOM 2243 N N . ASN A 1 297 ? 5.399 -11.072 -0.548 1.00 96.50 297 ASN A N 1
ATOM 2244 C CA . ASN A 1 297 ? 6.198 -12.091 -1.241 1.00 96.50 297 ASN A CA 1
ATOM 2245 C C . ASN A 1 297 ? 5.707 -12.358 -2.673 1.00 96.50 297 ASN A C 1
ATOM 2247 O O . ASN A 1 297 ? 6.529 -12.633 -3.546 1.00 96.50 297 ASN A O 1
ATOM 2251 N N . LEU A 1 298 ? 4.406 -12.228 -2.950 1.00 96.62 298 LEU A N 1
ATOM 2252 C CA . LEU A 1 298 ? 3.878 -12.330 -4.311 1.00 96.62 298 LEU A CA 1
ATOM 2253 C C . LEU A 1 298 ? 4.389 -11.176 -5.187 1.00 96.62 298 LEU A C 1
ATOM 2255 O O . LEU A 1 298 ? 4.904 -11.427 -6.277 1.00 96.62 298 LEU A O 1
ATOM 2259 N N . ALA A 1 299 ? 4.358 -9.938 -4.680 1.00 95.75 299 ALA A N 1
ATOM 2260 C CA . ALA A 1 299 ? 4.966 -8.783 -5.347 1.00 95.75 299 ALA A CA 1
ATOM 2261 C C . ALA A 1 299 ? 6.482 -8.970 -5.569 1.00 95.75 299 ALA A C 1
ATOM 2263 O O . ALA A 1 299 ? 6.984 -8.715 -6.665 1.00 95.75 299 ALA A O 1
ATOM 2264 N N . ALA A 1 300 ? 7.200 -9.492 -4.565 1.00 95.25 300 ALA A N 1
ATOM 2265 C CA . ALA A 1 300 ? 8.638 -9.766 -4.628 1.00 95.25 300 ALA A CA 1
ATOM 2266 C C . ALA A 1 300 ? 9.031 -10.763 -5.733 1.00 95.25 300 ALA A C 1
ATOM 2268 O O . ALA A 1 300 ? 10.102 -10.626 -6.323 1.00 95.25 300 ALA A O 1
ATOM 2269 N N . VAL A 1 301 ? 8.185 -11.756 -6.030 1.00 95.38 301 VAL A N 1
ATOM 2270 C CA . VAL A 1 301 ? 8.422 -12.718 -7.122 1.00 95.38 301 VAL A CA 1
ATOM 2271 C C . VAL A 1 301 ? 7.903 -12.184 -8.464 1.00 95.38 301 VAL A C 1
ATOM 2273 O O . VAL A 1 301 ? 8.521 -12.439 -9.497 1.00 95.38 301 VAL A O 1
ATOM 2276 N N . ALA A 1 302 ? 6.812 -11.413 -8.473 1.00 95.81 302 ALA A N 1
ATOM 2277 C CA . ALA A 1 302 ? 6.233 -10.833 -9.687 1.00 95.81 302 ALA A CA 1
ATOM 2278 C C . ALA A 1 302 ? 7.127 -9.754 -10.326 1.00 95.81 302 ALA A C 1
ATOM 2280 O O . ALA A 1 302 ? 7.305 -9.756 -11.545 1.00 95.81 302 ALA A O 1
ATOM 2281 N N . ILE A 1 303 ? 7.731 -8.860 -9.529 1.00 93.81 303 ILE A N 1
ATOM 2282 C CA . ILE A 1 303 ? 8.505 -7.702 -10.030 1.00 93.81 303 ILE A CA 1
ATOM 2283 C C . ILE A 1 303 ? 9.689 -8.104 -10.932 1.00 93.81 303 ILE A C 1
ATOM 2285 O O . ILE A 1 303 ? 10.106 -7.348 -11.807 1.00 93.81 303 ILE A O 1
ATOM 2289 N N . PHE A 1 304 ? 10.170 -9.341 -10.785 1.00 89.25 304 PHE A N 1
ATOM 2290 C CA . PHE A 1 304 ? 11.229 -9.948 -11.594 1.00 89.25 304 PHE A CA 1
ATOM 2291 C C . PHE A 1 304 ? 10.917 -9.985 -13.105 1.00 89.25 304 PHE A C 1
ATOM 2293 O O . PHE A 1 304 ? 11.835 -10.005 -13.920 1.00 89.25 304 PHE A O 1
ATOM 2300 N N . GLY A 1 305 ? 9.636 -9.967 -13.497 1.00 86.44 305 GLY A N 1
ATOM 2301 C CA . GLY A 1 305 ? 9.241 -9.945 -14.908 1.00 86.44 305 GLY A CA 1
ATOM 2302 C C . GLY A 1 305 ? 9.522 -8.619 -15.620 1.00 86.44 305 GLY A C 1
ATOM 2303 O O . GLY A 1 305 ? 9.714 -8.620 -16.837 1.00 86.44 305 GLY A O 1
ATOM 2304 N N . ILE A 1 306 ? 9.578 -7.497 -14.888 1.00 91.25 306 ILE A N 1
ATOM 2305 C CA . ILE A 1 306 ? 9.631 -6.154 -15.481 1.00 91.25 306 ILE A CA 1
ATOM 2306 C C . ILE A 1 306 ? 10.974 -5.888 -16.190 1.00 91.25 306 ILE A C 1
ATOM 2308 O O . ILE A 1 306 ? 10.990 -5.943 -17.425 1.00 91.25 306 ILE A O 1
ATOM 2312 N N . PRO A 1 307 ? 12.111 -5.661 -15.495 1.00 94.12 307 PRO A N 1
ATOM 2313 C CA . PRO A 1 307 ? 13.367 -5.370 -16.180 1.00 94.12 307 PRO A CA 1
ATOM 2314 C C . PRO A 1 307 ? 13.910 -6.563 -16.968 1.00 94.12 307 PRO A C 1
ATOM 2316 O O . PRO A 1 307 ? 14.528 -6.348 -18.009 1.00 94.12 307 PRO A O 1
ATOM 2319 N N . TRP A 1 308 ? 13.686 -7.808 -16.521 1.00 95.06 308 TRP A N 1
ATOM 2320 C CA . TRP A 1 308 ? 14.260 -8.980 -17.186 1.00 95.06 308 TRP A CA 1
ATOM 2321 C C . TRP A 1 308 ? 13.739 -9.155 -18.615 1.00 95.06 308 TRP A C 1
ATOM 2323 O O . TRP A 1 308 ? 14.547 -9.256 -19.538 1.00 95.06 308 TRP A O 1
ATOM 2333 N N . GLY A 1 309 ? 12.417 -9.166 -18.817 1.00 94.06 309 GLY A N 1
ATOM 2334 C CA . GLY A 1 309 ? 11.825 -9.347 -20.145 1.00 94.06 309 GLY A CA 1
ATOM 2335 C C . GLY A 1 309 ? 11.990 -8.107 -21.022 1.00 94.06 309 GLY A C 1
ATOM 2336 O O . GLY A 1 309 ? 12.578 -8.175 -22.104 1.00 94.06 309 GLY A O 1
ATOM 2337 N N . LEU A 1 310 ? 11.521 -6.962 -20.521 1.00 95.44 310 LEU A N 1
ATOM 2338 C CA . LEU A 1 310 ? 11.449 -5.709 -21.274 1.00 95.44 310 LEU A CA 1
ATOM 2339 C C . LEU A 1 310 ? 12.846 -5.170 -21.603 1.00 95.44 310 LEU A C 1
ATOM 2341 O O . LEU A 1 310 ? 13.146 -4.880 -22.762 1.00 95.44 310 LEU A O 1
ATOM 2345 N N . GLY A 1 311 ? 13.720 -5.100 -20.593 1.00 95.81 311 GLY A N 1
ATOM 2346 C CA . GLY A 1 311 ? 15.078 -4.580 -20.729 1.00 95.81 311 GLY A CA 1
ATOM 2347 C C . GLY A 1 311 ? 15.937 -5.418 -21.674 1.00 95.81 311 GLY A C 1
ATOM 2348 O O . GLY A 1 311 ? 16.624 -4.852 -22.525 1.00 95.81 311 GLY A O 1
ATOM 2349 N N . THR A 1 312 ? 15.846 -6.753 -21.592 1.00 96.06 312 THR A N 1
ATOM 2350 C CA . THR A 1 312 ? 16.577 -7.663 -22.496 1.00 96.06 312 THR A CA 1
ATOM 2351 C C . THR A 1 312 ? 16.112 -7.508 -23.941 1.00 96.06 312 THR A C 1
ATOM 2353 O O . THR A 1 312 ? 16.944 -7.355 -24.832 1.00 96.06 312 THR A O 1
ATOM 2356 N N . VAL A 1 313 ? 14.798 -7.538 -24.199 1.00 97.56 313 VAL A N 1
ATOM 2357 C CA . VAL A 1 313 ? 14.274 -7.464 -25.573 1.00 97.56 313 VAL A CA 1
ATOM 2358 C C . VAL A 1 313 ? 14.560 -6.099 -26.194 1.00 97.56 313 VAL A C 1
ATOM 2360 O O . VAL A 1 313 ? 15.109 -6.040 -27.293 1.00 97.56 313 VAL A O 1
ATOM 2363 N N . ILE A 1 314 ? 14.242 -5.002 -25.505 1.00 97.81 314 ILE A N 1
ATOM 2364 C CA . ILE A 1 314 ? 14.366 -3.656 -26.079 1.00 97.81 314 ILE A CA 1
ATOM 2365 C C . ILE A 1 314 ? 15.831 -3.213 -26.156 1.00 97.81 314 ILE A C 1
ATOM 2367 O O . ILE A 1 314 ? 16.259 -2.739 -27.206 1.00 97.81 314 ILE A O 1
ATOM 2371 N N . GLY A 1 315 ? 16.632 -3.415 -25.105 1.00 96.81 315 GLY A N 1
ATOM 2372 C CA . GLY A 1 315 ? 18.032 -2.977 -25.088 1.00 96.81 315 GLY A CA 1
ATOM 2373 C C . GLY A 1 315 ? 18.923 -3.709 -26.095 1.00 96.81 315 GLY A C 1
ATOM 2374 O O . GLY A 1 315 ? 19.773 -3.086 -26.735 1.00 96.81 315 GLY A O 1
ATOM 2375 N N . LEU A 1 316 ? 18.699 -5.013 -26.302 1.00 97.19 316 LEU A N 1
ATOM 2376 C 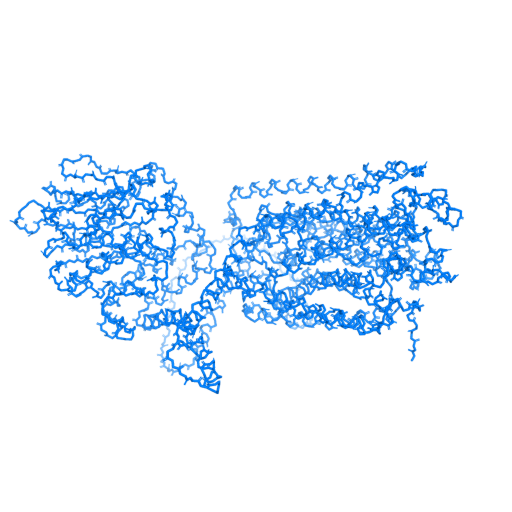CA . LEU A 1 316 ? 19.389 -5.765 -27.355 1.00 97.19 316 LEU A CA 1
ATOM 2377 C C . LEU A 1 316 ? 18.849 -5.440 -28.753 1.00 97.19 316 LEU A C 1
ATOM 2379 O O . LEU A 1 316 ? 19.627 -5.418 -29.703 1.00 97.19 316 LEU A O 1
ATOM 2383 N N . THR A 1 317 ? 17.555 -5.131 -28.897 1.00 97.31 317 THR A N 1
ATOM 2384 C CA . THR A 1 317 ? 17.000 -4.691 -30.190 1.00 97.31 317 THR A CA 1
ATOM 2385 C C . THR A 1 317 ? 17.566 -3.333 -30.608 1.00 97.31 317 THR A C 1
ATOM 2387 O O . THR A 1 317 ? 17.943 -3.166 -31.764 1.00 97.31 317 THR A O 1
ATOM 2390 N N . ALA A 1 318 ? 17.724 -2.395 -29.670 1.00 96.00 318 ALA A N 1
ATOM 2391 C CA . ALA A 1 318 ? 18.413 -1.129 -29.912 1.00 96.00 318 ALA A CA 1
ATOM 2392 C C . ALA A 1 318 ? 19.845 -1.359 -30.434 1.00 96.00 318 ALA A C 1
ATOM 2394 O O . ALA A 1 318 ? 20.213 -0.831 -31.481 1.00 96.00 318 ALA A O 1
ATOM 2395 N N . ARG A 1 319 ? 20.626 -2.228 -29.772 1.00 93.88 319 ARG A N 1
ATOM 2396 C CA . ARG A 1 319 ? 21.980 -2.628 -30.216 1.00 93.88 319 ARG A CA 1
ATOM 2397 C C . ARG A 1 319 ? 22.018 -3.345 -31.570 1.00 93.88 319 ARG A C 1
ATOM 2399 O O . ARG A 1 319 ? 23.024 -3.285 -32.267 1.00 93.88 319 ARG A O 1
ATOM 2406 N N . ALA A 1 320 ? 20.940 -4.022 -31.952 1.00 94.62 320 ALA A N 1
ATOM 2407 C CA . ALA A 1 320 ? 20.831 -4.688 -33.245 1.00 94.62 320 ALA A CA 1
ATOM 2408 C C . ALA A 1 320 ? 20.464 -3.735 -34.400 1.00 94.62 320 ALA A C 1
ATOM 2410 O O . ALA A 1 320 ? 20.709 -4.087 -35.552 1.00 94.62 320 ALA A O 1
ATOM 2411 N N . LEU A 1 321 ? 19.856 -2.572 -34.118 1.00 93.88 321 LEU A N 1
ATOM 2412 C CA . LEU A 1 321 ? 19.218 -1.720 -35.136 1.00 93.88 321 LEU A CA 1
ATOM 2413 C C . LEU A 1 321 ? 19.692 -0.257 -35.178 1.00 93.88 321 LEU A C 1
ATOM 2415 O O . LEU A 1 321 ? 19.445 0.401 -36.186 1.00 93.88 321 LEU A O 1
ATOM 2419 N N . HIS A 1 322 ? 20.378 0.258 -34.153 1.00 91.50 322 HIS A N 1
ATOM 2420 C CA . HIS A 1 322 ? 20.798 1.669 -34.077 1.00 91.50 322 HIS A CA 1
ATOM 2421 C C . HIS A 1 322 ? 21.629 2.175 -35.274 1.00 91.50 322 HIS A C 1
ATOM 2423 O O . HIS A 1 322 ? 21.484 3.327 -35.670 1.00 91.50 322 HIS A O 1
ATOM 2429 N N . ASN A 1 323 ? 22.420 1.302 -35.907 1.00 90.69 323 ASN A N 1
ATOM 2430 C CA . ASN A 1 323 ? 23.236 1.618 -37.087 1.00 90.69 323 ASN A CA 1
ATOM 2431 C C . ASN A 1 323 ? 22.499 1.366 -38.427 1.00 90.69 323 ASN A C 1
ATOM 2433 O O . ASN A 1 323 ? 23.144 1.230 -39.466 1.00 90.69 323 ASN A O 1
ATOM 2437 N N . THR A 1 324 ? 21.164 1.252 -38.432 1.00 92.38 324 THR A N 1
ATOM 2438 C CA . THR A 1 324 ? 20.376 0.877 -39.627 1.00 92.38 324 THR A CA 1
ATOM 2439 C C . THR A 1 324 ? 19.323 1.933 -40.005 1.00 92.38 324 THR A C 1
ATOM 2441 O O . THR A 1 324 ? 18.834 2.629 -39.116 1.00 92.38 324 THR A O 1
ATOM 2444 N N . PRO A 1 325 ? 18.892 2.030 -41.285 1.00 93.56 325 PRO A N 1
ATOM 2445 C CA . PRO A 1 325 ? 17.968 3.078 -41.756 1.00 93.56 325 PRO A CA 1
ATOM 2446 C C . PRO A 1 325 ? 16.554 3.099 -41.149 1.00 93.56 325 PRO A C 1
ATOM 2448 O O . PRO A 1 325 ? 15.755 3.949 -41.529 1.00 93.56 325 PRO A O 1
ATOM 2451 N N . ILE A 1 326 ? 16.213 2.165 -40.254 1.00 93.62 326 ILE A N 1
ATOM 2452 C CA . ILE A 1 326 ? 14.950 2.179 -39.495 1.00 93.62 326 ILE A CA 1
ATOM 2453 C C . ILE A 1 326 ? 15.063 2.986 -38.187 1.00 93.62 326 ILE A C 1
ATOM 2455 O O . ILE A 1 326 ? 14.055 3.293 -37.553 1.00 93.62 326 ILE A O 1
ATOM 2459 N N . TRP A 1 327 ? 16.285 3.311 -37.753 1.00 93.56 327 TRP A N 1
ATOM 2460 C CA . TRP A 1 327 ? 16.530 4.088 -36.542 1.00 93.56 327 TRP A CA 1
ATOM 2461 C C . TRP A 1 327 ? 16.252 5.580 -36.793 1.00 93.56 327 TRP A C 1
ATOM 2463 O O . TRP A 1 327 ? 16.747 6.095 -37.796 1.00 93.56 327 TRP A O 1
ATOM 2473 N N . PRO A 1 328 ? 15.516 6.297 -35.912 1.00 89.62 328 PRO A N 1
ATOM 2474 C CA . PRO A 1 328 ? 15.021 7.648 -36.203 1.00 89.62 328 PRO A CA 1
ATOM 2475 C C . PRO A 1 328 ? 16.090 8.632 -36.691 1.00 89.62 328 PRO A C 1
ATOM 2477 O O . PRO A 1 328 ? 15.885 9.282 -37.710 1.00 89.62 328 PRO A O 1
ATOM 2480 N N . GLY A 1 329 ? 17.242 8.659 -36.012 1.00 83.44 329 GLY A N 1
ATOM 2481 C CA . GLY A 1 329 ? 18.330 9.590 -36.314 1.00 83.44 329 GLY A CA 1
ATOM 2482 C C . GLY A 1 329 ? 19.385 9.071 -37.282 1.00 83.44 329 GLY A C 1
ATOM 2483 O O . GLY A 1 329 ? 20.467 9.644 -37.345 1.00 83.44 329 GLY A O 1
ATOM 2484 N N . TYR A 1 330 ? 19.144 7.971 -38.001 1.00 87.44 330 TYR A N 1
ATOM 2485 C CA . TYR A 1 330 ? 20.120 7.442 -38.959 1.00 87.44 330 TYR A CA 1
ATOM 2486 C C . TYR A 1 330 ? 20.410 8.471 -40.078 1.00 87.44 330 TYR A C 1
ATOM 2488 O O . TYR A 1 330 ? 19.463 8.983 -40.676 1.00 87.44 330 TYR A O 1
ATOM 2496 N N . PRO A 1 331 ? 21.684 8.761 -40.431 1.00 87.12 331 PRO A N 1
ATOM 2497 C CA . PRO A 1 331 ? 22.915 8.041 -40.080 1.00 87.12 331 PRO A CA 1
ATOM 2498 C C . PRO A 1 331 ? 23.731 8.657 -38.922 1.00 87.12 331 PRO A C 1
ATOM 2500 O O . PRO A 1 331 ? 24.927 8.387 -38.811 1.00 87.12 331 PRO A O 1
ATOM 2503 N N . HIS A 1 332 ? 23.145 9.512 -38.082 1.00 84.94 332 HIS A N 1
ATOM 2504 C CA . HIS A 1 332 ? 23.828 10.094 -36.925 1.00 84.94 332 HIS A CA 1
ATOM 2505 C C . HIS A 1 332 ? 24.041 9.064 -35.801 1.00 84.94 332 HIS A C 1
ATOM 2507 O O . HIS A 1 332 ? 23.203 8.197 -35.552 1.00 84.94 332 HIS A O 1
ATOM 2513 N N . GLU A 1 333 ? 25.171 9.174 -35.098 1.00 82.81 333 GLU A N 1
ATOM 2514 C CA . GLU A 1 333 ? 25.521 8.283 -33.989 1.00 82.81 333 GLU A CA 1
ATOM 2515 C C . GLU A 1 333 ? 24.569 8.468 -32.795 1.00 82.81 333 GLU A C 1
ATOM 2517 O O . GLU A 1 333 ? 24.315 9.586 -32.343 1.00 82.81 333 GLU A O 1
ATOM 2522 N N . PHE A 1 334 ? 24.070 7.361 -32.238 1.00 87.94 334 PHE A N 1
ATOM 2523 C CA . PHE A 1 334 ? 23.216 7.390 -31.053 1.00 87.94 334 PHE A CA 1
ATOM 2524 C C . PHE A 1 334 ? 24.053 7.572 -29.775 1.00 87.94 334 PHE A C 1
ATOM 2526 O O . PHE A 1 334 ? 24.627 6.624 -29.233 1.00 87.94 334 PHE A O 1
ATOM 2533 N N . THR A 1 335 ? 24.138 8.821 -29.318 1.00 86.88 335 THR A N 1
ATOM 2534 C CA . THR A 1 335 ? 25.141 9.283 -28.351 1.00 86.88 335 THR A CA 1
ATOM 2535 C C . THR A 1 335 ? 24.961 8.727 -26.935 1.00 86.88 335 THR A C 1
ATOM 2537 O O . THR A 1 335 ? 23.848 8.523 -26.442 1.00 86.88 335 THR A O 1
ATOM 2540 N N . SER A 1 336 ? 26.073 8.613 -26.202 1.00 81.19 336 SER A N 1
ATOM 2541 C CA . SER A 1 336 ? 26.085 8.264 -24.772 1.00 81.19 336 SER A CA 1
ATOM 2542 C C . SER A 1 336 ? 25.205 9.171 -23.901 1.00 81.19 336 SER A C 1
ATOM 2544 O O . SER A 1 336 ? 24.694 8.717 -22.880 1.00 81.19 336 SER A O 1
ATOM 2546 N N . ALA A 1 337 ? 24.989 10.431 -24.299 1.00 79.19 337 ALA A N 1
ATOM 2547 C CA . ALA A 1 337 ? 24.101 11.351 -23.591 1.00 79.19 337 ALA A CA 1
ATOM 2548 C C . ALA A 1 337 ? 22.618 10.978 -23.774 1.00 79.19 337 ALA A C 1
ATOM 2550 O O . ALA A 1 337 ? 21.874 10.943 -22.797 1.00 79.19 337 ALA A O 1
ATOM 2551 N N . GLN A 1 338 ? 22.197 10.605 -24.989 1.00 84.62 338 GLN A N 1
ATOM 2552 C CA . GLN A 1 338 ? 20.845 10.084 -25.242 1.00 84.62 338 GLN A CA 1
ATOM 2553 C C . GLN A 1 338 ? 20.612 8.743 -24.523 1.00 84.62 338 GLN A C 1
ATOM 2555 O O . GLN A 1 338 ? 19.534 8.514 -23.971 1.00 84.62 338 GLN A O 1
ATOM 2560 N N . VAL A 1 339 ? 21.633 7.880 -24.464 1.00 86.69 339 VAL A N 1
ATOM 2561 C CA . VAL A 1 339 ? 21.597 6.610 -23.714 1.00 86.69 339 VAL A CA 1
ATOM 2562 C C . VAL A 1 339 ? 21.445 6.856 -22.210 1.00 86.69 339 VAL A C 1
ATOM 2564 O O . VAL A 1 339 ? 20.551 6.277 -21.594 1.00 86.69 339 VAL A O 1
ATOM 2567 N N . ASN A 1 340 ? 22.261 7.739 -21.620 1.00 81.19 340 ASN A N 1
ATOM 2568 C CA . ASN A 1 340 ? 22.153 8.124 -20.206 1.00 81.19 340 ASN A CA 1
ATOM 2569 C C . ASN A 1 340 ? 20.826 8.845 -19.887 1.00 81.19 340 ASN A C 1
ATOM 2571 O O . ASN A 1 340 ? 20.346 8.742 -18.765 1.00 81.19 340 ASN A O 1
ATOM 2575 N N . ALA A 1 341 ? 20.199 9.518 -20.858 1.00 79.81 341 ALA A N 1
ATOM 2576 C CA . ALA A 1 341 ? 18.867 10.118 -20.726 1.00 79.81 341 ALA A CA 1
ATOM 2577 C C . ALA A 1 341 ? 17.700 9.115 -20.893 1.00 79.81 341 ALA A C 1
ATOM 2579 O O . ALA A 1 341 ? 16.538 9.516 -20.915 1.00 79.81 341 ALA A O 1
ATOM 2580 N N . GLY A 1 342 ? 17.983 7.814 -21.041 1.00 87.81 342 GLY A N 1
ATOM 2581 C CA . GLY A 1 342 ? 16.967 6.762 -21.152 1.00 87.81 342 GLY A CA 1
ATOM 2582 C C . GLY A 1 342 ? 16.307 6.630 -22.530 1.00 87.81 342 GLY A C 1
ATOM 2583 O O . GLY A 1 342 ? 15.397 5.817 -22.692 1.00 87.81 342 GLY A O 1
ATOM 2584 N N . LEU A 1 343 ? 16.767 7.361 -23.554 1.00 90.62 343 LEU A N 1
ATOM 2585 C CA . LEU A 1 343 ? 16.103 7.428 -24.868 1.00 90.62 343 LEU A CA 1
ATOM 2586 C C . LEU A 1 343 ? 16.178 6.130 -25.697 1.00 90.62 343 LEU A C 1
ATOM 2588 O O . LEU A 1 343 ? 15.564 6.035 -26.758 1.00 90.62 343 LEU A O 1
ATOM 2592 N N . VAL A 1 344 ? 16.869 5.100 -25.204 1.00 94.06 344 VAL A N 1
ATOM 2593 C CA . VAL A 1 344 ? 17.027 3.793 -25.864 1.00 94.06 344 VAL A CA 1
ATOM 2594 C C . VAL A 1 344 ? 15.677 3.129 -26.164 1.00 94.06 344 VAL A C 1
ATOM 2596 O O . VAL A 1 344 ? 15.449 2.655 -27.278 1.00 94.06 344 VAL A O 1
ATOM 2599 N N . MET A 1 345 ? 14.760 3.122 -25.192 1.00 95.44 345 MET A N 1
ATOM 2600 C CA . MET A 1 345 ? 13.427 2.534 -25.357 1.00 95.44 345 MET A CA 1
ATOM 2601 C C . MET A 1 345 ? 12.526 3.331 -26.318 1.00 95.44 345 MET A C 1
ATOM 2603 O O . MET A 1 345 ? 12.034 2.717 -27.266 1.00 95.44 345 MET A O 1
ATOM 2607 N N . PRO A 1 346 ? 12.323 4.659 -26.171 1.00 94.81 346 PRO A N 1
ATOM 2608 C CA . PRO A 1 346 ? 11.488 5.414 -27.106 1.00 94.81 346 PRO A CA 1
ATOM 2609 C C . PRO A 1 346 ? 12.049 5.438 -28.535 1.00 94.81 346 PRO A C 1
ATOM 2611 O O . PRO A 1 346 ? 11.266 5.289 -29.466 1.00 94.81 346 PRO A O 1
ATOM 2614 N N . TYR A 1 347 ? 13.369 5.517 -28.760 1.00 94.81 347 TYR A N 1
ATOM 2615 C CA . TYR A 1 347 ? 13.911 5.419 -30.128 1.00 94.81 347 TYR A CA 1
ATOM 2616 C C . TYR A 1 347 ? 13.624 4.043 -30.763 1.00 94.81 347 TYR A C 1
ATOM 2618 O O . TYR A 1 347 ? 13.194 3.973 -31.914 1.00 94.81 347 TYR A O 1
ATOM 2626 N N . THR A 1 348 ? 13.761 2.953 -29.997 1.00 96.62 348 THR A N 1
ATOM 2627 C CA . THR A 1 348 ? 13.421 1.589 -30.454 1.00 96.62 348 THR A CA 1
ATOM 2628 C C . THR A 1 348 ? 11.927 1.432 -30.753 1.00 96.62 348 THR A C 1
ATOM 2630 O O . THR A 1 348 ? 11.544 0.771 -31.717 1.00 96.62 348 THR A O 1
ATOM 2633 N N . ILE A 1 349 ? 11.066 2.063 -29.951 1.00 97.06 349 ILE A N 1
ATOM 2634 C CA . ILE A 1 349 ? 9.613 2.064 -30.155 1.00 97.06 349 ILE A CA 1
ATOM 2635 C C . ILE A 1 349 ? 9.230 2.895 -31.390 1.00 97.06 349 ILE A C 1
ATOM 2637 O O . ILE A 1 349 ? 8.448 2.414 -32.208 1.00 97.06 349 ILE A O 1
ATOM 2641 N N . LYS A 1 350 ? 9.821 4.082 -31.595 1.00 95.19 350 LYS A N 1
ATOM 2642 C CA . LYS A 1 350 ? 9.602 4.902 -32.802 1.00 95.19 350 LYS A CA 1
ATOM 2643 C C . LYS A 1 350 ? 9.999 4.128 -34.064 1.00 95.19 350 LYS A C 1
ATOM 2645 O O . LYS A 1 350 ? 9.231 4.126 -35.018 1.00 95.19 350 LYS A O 1
ATOM 2650 N N . ALA A 1 351 ? 11.133 3.422 -34.037 1.00 95.19 351 ALA A N 1
ATOM 2651 C CA . ALA A 1 351 ? 11.624 2.611 -35.155 1.00 95.19 351 ALA A CA 1
ATOM 2652 C C . ALA A 1 351 ? 10.683 1.455 -35.562 1.00 95.19 351 ALA A C 1
ATOM 2654 O O . ALA A 1 351 ? 10.586 1.128 -36.740 1.00 95.19 351 ALA A O 1
ATOM 2655 N N . LEU A 1 352 ? 10.012 0.806 -34.601 1.00 97.00 352 LEU A N 1
ATOM 2656 C CA . LEU A 1 352 ? 9.314 -0.479 -34.821 1.00 97.00 352 LEU A CA 1
ATOM 2657 C C . LEU A 1 352 ? 7.785 -0.420 -34.664 1.00 97.00 352 LEU A C 1
ATOM 2659 O O . LEU A 1 352 ? 7.086 -1.385 -34.975 1.00 97.00 352 LEU A O 1
ATOM 2663 N N . ILE A 1 353 ? 7.261 0.680 -34.122 1.00 96.50 353 ILE A N 1
ATOM 2664 C CA . ILE A 1 353 ? 5.832 0.883 -33.829 1.00 96.50 353 ILE A CA 1
ATOM 2665 C C . ILE A 1 353 ? 5.361 2.267 -34.318 1.00 96.50 353 ILE A C 1
ATOM 2667 O O . ILE A 1 353 ? 4.169 2.460 -34.553 1.00 96.50 353 ILE A O 1
ATOM 2671 N N . GLY A 1 354 ? 6.278 3.218 -34.523 1.00 93.81 354 GLY A N 1
ATOM 2672 C CA . GLY A 1 354 ? 5.949 4.581 -34.936 1.00 93.81 354 GLY A CA 1
ATOM 2673 C C . GLY A 1 354 ? 5.302 5.407 -33.823 1.00 93.81 354 GLY A C 1
ATOM 2674 O O . GLY A 1 354 ? 5.407 5.096 -32.635 1.00 93.81 354 GLY A O 1
ATOM 2675 N N . ASP A 1 355 ? 4.639 6.487 -34.223 1.00 91.44 355 ASP A N 1
ATOM 2676 C CA . ASP A 1 355 ? 4.104 7.551 -33.363 1.00 91.44 355 ASP A CA 1
ATOM 2677 C C . ASP A 1 355 ? 3.128 7.022 -32.302 1.00 91.44 355 ASP A C 1
ATOM 2679 O O . ASP A 1 355 ? 3.305 7.299 -31.120 1.00 91.44 355 ASP A O 1
ATOM 2683 N N . GLN A 1 356 ? 2.208 6.133 -32.693 1.00 92.56 356 GLN A N 1
ATOM 2684 C CA . GLN A 1 356 ? 1.270 5.462 -31.777 1.00 92.56 356 GLN A CA 1
ATOM 2685 C C . GLN A 1 356 ? 1.984 4.661 -30.673 1.00 92.56 356 GLN A C 1
ATOM 2687 O O . GLN A 1 356 ? 1.465 4.499 -29.568 1.00 92.56 356 GLN A O 1
ATOM 2692 N N . GLY A 1 357 ? 3.189 4.156 -30.959 1.00 95.31 357 GLY A N 1
ATOM 2693 C CA . GLY A 1 357 ? 4.043 3.518 -29.964 1.00 95.31 357 GLY A CA 1
ATOM 2694 C C . GLY A 1 357 ? 4.594 4.511 -28.943 1.00 95.31 357 GLY A C 1
ATOM 2695 O O . GLY A 1 357 ? 4.692 4.168 -27.768 1.00 95.31 357 GLY A O 1
ATOM 2696 N N . ILE A 1 358 ? 4.916 5.737 -29.364 1.00 94.75 358 ILE A N 1
ATOM 2697 C CA . ILE A 1 358 ? 5.395 6.810 -28.483 1.00 94.75 358 ILE A CA 1
ATOM 2698 C C . ILE A 1 358 ? 4.260 7.380 -27.633 1.00 94.75 358 ILE A C 1
ATOM 2700 O O . ILE A 1 358 ? 4.468 7.617 -26.445 1.00 94.75 358 ILE A O 1
ATOM 2704 N N . ASP A 1 359 ? 3.050 7.497 -28.180 1.00 93.31 359 ASP A N 1
ATOM 2705 C CA . ASP A 1 359 ? 1.860 7.852 -27.400 1.00 93.31 359 ASP A CA 1
ATOM 2706 C C . ASP A 1 359 ? 1.621 6.805 -26.296 1.00 93.31 359 ASP A C 1
ATOM 2708 O O . ASP A 1 359 ? 1.574 7.124 -25.107 1.00 93.31 359 ASP A O 1
ATOM 2712 N N . ALA A 1 360 ? 1.592 5.517 -26.658 1.00 95.69 360 ALA A N 1
ATOM 2713 C CA . ALA A 1 360 ? 1.492 4.417 -25.697 1.00 95.69 360 ALA A CA 1
ATOM 2714 C C . ALA A 1 360 ? 2.662 4.395 -24.687 1.00 95.69 360 ALA A C 1
ATOM 2716 O O . ALA A 1 360 ? 2.484 4.016 -23.527 1.00 95.69 360 ALA A O 1
ATOM 2717 N N . PHE A 1 361 ? 3.859 4.825 -25.097 1.00 95.38 361 PHE A N 1
ATOM 2718 C CA . PHE A 1 361 ? 5.027 4.925 -24.223 1.00 95.38 361 PHE A CA 1
ATOM 2719 C C . PHE A 1 361 ? 4.882 6.071 -23.218 1.00 95.38 361 PHE A C 1
ATOM 2721 O O . PHE A 1 361 ? 5.216 5.892 -22.048 1.00 95.38 361 PHE A O 1
ATOM 2728 N N . LEU A 1 362 ? 4.319 7.213 -23.625 1.00 93.25 362 LEU A N 1
ATOM 2729 C CA . LEU A 1 362 ? 3.974 8.295 -22.706 1.00 93.25 362 LEU A CA 1
ATOM 2730 C C . LEU A 1 362 ? 2.911 7.870 -21.686 1.00 93.25 362 LEU A C 1
ATOM 2732 O O . LEU A 1 362 ? 3.009 8.294 -20.538 1.00 93.25 362 LEU A O 1
ATOM 2736 N N . VAL A 1 363 ? 1.959 6.994 -22.039 1.00 94.38 363 VAL A N 1
ATOM 2737 C CA . VAL A 1 363 ? 1.040 6.400 -21.044 1.00 94.38 363 VAL A CA 1
ATOM 2738 C C . VAL A 1 363 ? 1.808 5.548 -20.026 1.00 94.38 363 VAL A C 1
ATOM 2740 O O . VAL A 1 363 ? 1.597 5.711 -18.827 1.00 94.38 363 VAL A O 1
ATOM 2743 N N . LEU A 1 364 ? 2.730 4.684 -20.468 1.00 94.62 364 LEU A N 1
ATOM 2744 C CA . LEU A 1 364 ? 3.557 3.863 -19.567 1.00 94.62 364 LEU A CA 1
ATOM 2745 C C . LEU A 1 364 ? 4.418 4.730 -18.630 1.00 94.62 364 LEU A C 1
ATOM 2747 O O . LEU A 1 364 ? 4.446 4.499 -17.421 1.00 94.62 364 LEU A O 1
ATOM 2751 N N . VAL A 1 365 ? 5.082 5.749 -19.182 1.00 92.38 365 VAL A N 1
ATOM 2752 C CA . VAL A 1 365 ? 5.879 6.730 -18.430 1.00 92.38 365 VAL A CA 1
ATOM 2753 C C . VAL A 1 365 ? 5.011 7.474 -17.417 1.00 92.38 365 VAL A C 1
ATOM 2755 O O . VAL A 1 365 ? 5.395 7.579 -16.255 1.00 92.38 365 VAL A O 1
ATOM 2758 N N . PHE A 1 366 ? 3.830 7.943 -17.826 1.00 91.38 366 PHE A N 1
ATOM 2759 C CA . PHE A 1 366 ? 2.887 8.625 -16.944 1.00 91.38 366 PHE A CA 1
ATOM 2760 C C . PHE A 1 366 ? 2.467 7.722 -15.775 1.00 91.38 366 PHE A C 1
ATOM 2762 O O . PHE A 1 366 ? 2.660 8.126 -14.635 1.00 91.38 366 PHE A O 1
ATOM 2769 N N . MET A 1 367 ? 2.021 6.485 -16.032 1.00 92.31 367 MET A N 1
ATOM 2770 C CA . MET A 1 367 ? 1.603 5.527 -14.990 1.00 92.31 367 MET A CA 1
ATOM 2771 C C . MET A 1 367 ? 2.706 5.217 -13.962 1.00 92.31 367 MET A C 1
ATOM 2773 O O . MET A 1 367 ? 2.431 5.147 -12.764 1.00 92.31 367 MET A O 1
ATOM 2777 N N . ALA A 1 368 ? 3.959 5.049 -14.402 1.00 91.12 368 ALA A N 1
ATOM 2778 C CA . ALA A 1 368 ? 5.084 4.785 -13.499 1.00 91.12 368 ALA A CA 1
ATOM 2779 C C . ALA A 1 368 ? 5.451 6.014 -12.640 1.00 91.12 368 ALA A C 1
ATOM 2781 O O . ALA A 1 368 ? 5.732 5.899 -11.441 1.00 91.12 368 ALA A O 1
ATOM 2782 N N . LEU A 1 369 ? 5.422 7.211 -13.237 1.00 90.06 369 LEU A N 1
ATOM 2783 C CA . LEU A 1 369 ? 5.688 8.467 -12.532 1.00 90.06 369 LEU A CA 1
ATOM 2784 C C . LEU A 1 369 ? 4.586 8.784 -11.516 1.00 90.06 369 LEU A C 1
ATOM 2786 O O . LEU A 1 369 ? 4.898 9.072 -10.361 1.00 90.06 369 LEU A O 1
ATOM 2790 N N . THR A 1 370 ? 3.312 8.692 -11.908 1.00 88.81 370 THR A N 1
ATOM 2791 C CA . THR A 1 370 ? 2.178 9.001 -11.026 1.00 88.81 370 THR A CA 1
ATOM 2792 C C . THR A 1 370 ? 2.111 8.054 -9.832 1.00 88.81 370 THR A C 1
ATOM 2794 O O . THR A 1 370 ? 1.940 8.535 -8.715 1.00 88.81 370 THR A O 1
ATOM 2797 N N . SER A 1 371 ? 2.356 6.751 -10.031 1.00 87.94 371 SER A N 1
ATOM 2798 C CA . SER A 1 371 ? 2.451 5.742 -8.958 1.00 87.94 371 SER A CA 1
ATOM 2799 C C . SER A 1 371 ? 3.521 6.073 -7.911 1.00 87.94 371 SER A C 1
ATOM 2801 O O . SER A 1 371 ? 3.279 6.015 -6.698 1.00 87.94 371 SER A O 1
ATOM 2803 N N . THR A 1 372 ? 4.712 6.471 -8.370 1.00 87.50 372 THR A N 1
ATOM 2804 C CA . THR A 1 372 ? 5.825 6.800 -7.468 1.00 87.50 372 THR A CA 1
ATOM 2805 C C . THR A 1 372 ? 5.547 8.087 -6.696 1.00 87.50 372 THR A C 1
ATOM 2807 O O . THR A 1 372 ? 5.738 8.152 -5.479 1.00 87.50 372 THR A O 1
ATOM 2810 N N . VAL A 1 373 ? 5.061 9.115 -7.396 1.00 89.62 373 VAL A N 1
ATOM 2811 C CA . VAL A 1 373 ? 4.805 10.433 -6.810 1.00 89.62 373 VAL A CA 1
ATOM 2812 C C . VAL A 1 373 ? 3.629 10.384 -5.827 1.00 89.62 373 VAL A C 1
ATOM 2814 O O . VAL A 1 373 ? 3.740 10.991 -4.764 1.00 89.62 373 VAL A O 1
ATOM 2817 N N . SER A 1 374 ? 2.557 9.617 -6.086 1.00 87.44 374 SER A N 1
ATOM 2818 C CA . SER A 1 374 ? 1.465 9.452 -5.107 1.00 87.44 374 SER A CA 1
ATOM 2819 C C . SER A 1 374 ? 1.931 8.704 -3.861 1.00 87.44 374 SER A C 1
ATOM 2821 O O . SER A 1 374 ? 1.645 9.142 -2.748 1.00 87.44 374 SER A O 1
ATOM 2823 N N . SER A 1 375 ? 2.711 7.629 -4.034 1.00 86.62 375 SER A N 1
ATOM 2824 C CA . SER A 1 375 ? 3.289 6.868 -2.915 1.00 86.62 375 SER A CA 1
ATOM 2825 C C . SER A 1 375 ? 4.131 7.767 -1.997 1.00 86.62 375 SER A C 1
ATOM 2827 O O . SER A 1 375 ? 3.914 7.790 -0.785 1.00 86.62 375 SER A O 1
ATOM 2829 N N . SER A 1 376 ? 5.032 8.572 -2.572 1.00 88.75 376 SER A N 1
ATOM 2830 C CA . SER A 1 376 ? 5.913 9.462 -1.804 1.00 88.75 376 SER A CA 1
ATOM 2831 C C . SER A 1 376 ? 5.183 10.670 -1.199 1.00 88.75 376 SER A C 1
ATOM 2833 O O . SER A 1 376 ? 5.456 11.046 -0.057 1.00 88.75 376 SER A O 1
ATOM 2835 N N . MET A 1 377 ? 4.189 11.238 -1.898 1.00 88.31 377 MET A N 1
ATOM 2836 C CA . MET A 1 377 ? 3.316 12.280 -1.336 1.00 88.31 377 MET A CA 1
ATOM 2837 C C . MET A 1 377 ? 2.601 11.804 -0.072 1.00 88.31 377 MET A C 1
ATOM 2839 O O . MET A 1 377 ? 2.511 12.568 0.885 1.00 88.31 377 MET A O 1
ATOM 2843 N N . ILE A 1 378 ? 2.133 10.553 -0.042 1.00 85.06 378 ILE A N 1
ATOM 2844 C CA . ILE A 1 378 ? 1.464 9.976 1.130 1.00 85.06 378 ILE A CA 1
ATOM 2845 C C . ILE A 1 378 ? 2.464 9.735 2.258 1.00 85.06 378 ILE A C 1
ATOM 2847 O O . ILE A 1 378 ? 2.218 10.209 3.363 1.00 85.06 378 ILE A O 1
ATOM 2851 N N . ALA A 1 379 ? 3.619 9.119 1.980 1.00 89.81 379 ALA A N 1
ATOM 2852 C CA . ALA A 1 379 ? 4.669 8.923 2.982 1.00 89.81 379 ALA A CA 1
ATOM 2853 C C . ALA A 1 379 ? 5.074 10.244 3.657 1.00 89.81 379 ALA A C 1
ATOM 2855 O O . ALA A 1 379 ? 5.039 10.357 4.882 1.00 89.81 379 ALA A O 1
ATOM 2856 N N . VAL A 1 380 ? 5.411 11.275 2.874 1.00 91.88 380 VAL A N 1
ATOM 2857 C CA . VAL A 1 380 ? 5.838 12.573 3.421 1.00 91.88 380 VAL A CA 1
ATOM 2858 C C . VAL A 1 380 ? 4.674 13.324 4.074 1.00 91.88 380 VAL A C 1
ATOM 2860 O O . VAL A 1 380 ? 4.871 13.945 5.118 1.00 91.88 380 VAL A O 1
ATOM 2863 N N . SER A 1 381 ? 3.455 13.230 3.535 1.00 89.19 381 SER A N 1
ATOM 2864 C CA . SER A 1 381 ? 2.255 13.780 4.179 1.00 89.19 381 SER A CA 1
ATOM 2865 C C . SER A 1 381 ? 2.034 13.181 5.567 1.00 89.19 381 SER A C 1
ATOM 2867 O O . SER A 1 381 ? 1.813 13.923 6.528 1.00 89.19 381 SER A O 1
ATOM 2869 N N . SER A 1 382 ? 2.130 11.857 5.688 1.00 88.50 382 SER A N 1
ATOM 2870 C CA . SER A 1 382 ? 1.970 11.107 6.934 1.00 88.50 382 SER A CA 1
ATOM 2871 C C . SER A 1 382 ? 3.054 11.447 7.957 1.00 88.50 382 SER A C 1
ATOM 2873 O O . SER A 1 382 ? 2.716 11.762 9.096 1.00 88.50 382 SER A O 1
ATOM 2875 N N . ILE A 1 383 ? 4.327 11.520 7.547 1.00 93.06 383 ILE A N 1
ATOM 2876 C CA . ILE A 1 383 ? 5.421 11.962 8.433 1.00 93.06 383 ILE A CA 1
ATOM 2877 C C . ILE A 1 383 ? 5.170 13.396 8.931 1.00 93.06 383 ILE A C 1
ATOM 2879 O O . ILE A 1 383 ? 5.274 13.687 10.122 1.00 93.06 383 ILE A O 1
ATOM 2883 N N . LEU A 1 384 ? 4.806 14.323 8.040 1.00 93.50 384 LEU A N 1
ATOM 2884 C CA . LEU A 1 384 ? 4.612 15.722 8.426 1.00 93.50 384 LEU A CA 1
ATOM 2885 C C . LEU A 1 384 ? 3.342 15.949 9.270 1.00 93.50 384 LEU A C 1
ATOM 2887 O O . LEU A 1 384 ? 3.328 16.857 10.102 1.00 93.50 384 LEU A O 1
ATOM 2891 N N . SER A 1 385 ? 2.299 15.131 9.109 1.00 89.56 385 SER A N 1
ATOM 2892 C CA . SER A 1 385 ? 1.046 15.242 9.875 1.00 89.56 385 SER A CA 1
ATOM 2893 C C . SER A 1 385 ? 1.085 14.506 11.222 1.00 89.56 385 SER A C 1
ATOM 2895 O O . SER A 1 385 ? 0.687 15.094 12.228 1.00 89.56 385 SER A O 1
ATOM 2897 N N . PHE A 1 386 ? 1.602 13.276 11.295 1.00 85.00 386 PHE A N 1
ATOM 2898 C CA . PHE A 1 386 ? 1.659 12.482 12.534 1.00 85.00 386 PHE A CA 1
ATOM 2899 C C . PHE A 1 386 ? 2.992 12.664 13.278 1.00 85.00 386 PHE A C 1
ATOM 2901 O O . PHE A 1 386 ? 3.016 13.192 14.398 1.00 85.00 386 PHE A O 1
ATOM 2908 N N . ASP A 1 387 ? 4.109 12.292 12.649 1.00 91.06 387 ASP A N 1
ATOM 2909 C CA . ASP A 1 387 ? 5.435 12.276 13.287 1.00 91.06 387 ASP A CA 1
ATOM 2910 C C . ASP A 1 387 ? 5.972 13.686 13.601 1.00 91.06 387 ASP A C 1
ATOM 2912 O O . ASP A 1 387 ? 6.779 13.857 14.518 1.00 91.06 387 ASP A O 1
ATOM 2916 N N . VAL A 1 388 ? 5.497 14.714 12.882 1.00 93.81 388 VAL A N 1
ATOM 2917 C CA . VAL A 1 388 ? 5.831 16.127 13.132 1.00 93.81 388 VAL A CA 1
ATOM 2918 C C . VAL A 1 388 ? 4.665 16.910 13.744 1.00 93.81 388 VAL A C 1
ATOM 2920 O O . VAL A 1 388 ? 4.781 17.358 14.887 1.00 93.81 388 VAL A O 1
ATOM 2923 N N . TYR A 1 389 ? 3.551 17.111 13.027 1.00 92.31 389 TYR A N 1
ATOM 2924 C CA . TYR A 1 389 ? 2.505 18.037 13.485 1.00 92.31 389 TYR A CA 1
ATOM 2925 C C . TYR A 1 389 ? 1.764 17.544 14.735 1.00 92.31 389 TYR A C 1
ATOM 2927 O O . TYR A 1 389 ? 1.752 18.262 15.737 1.00 92.31 389 TYR A O 1
ATOM 2935 N N . LYS A 1 390 ? 1.195 16.331 14.724 1.00 87.06 390 LYS A N 1
ATOM 2936 C CA . LYS A 1 390 ? 0.543 15.733 15.902 1.00 87.06 390 LYS A CA 1
ATOM 2937 C C . LYS A 1 390 ? 1.553 15.581 17.042 1.00 87.06 390 LYS A C 1
ATOM 2939 O O . LYS A 1 390 ? 1.312 16.079 18.132 1.00 87.06 390 LYS A O 1
ATOM 2944 N N . THR A 1 391 ? 2.716 14.984 16.780 1.00 88.06 391 THR A N 1
ATOM 2945 C CA . THR A 1 391 ? 3.715 14.691 17.824 1.00 88.06 391 THR A CA 1
ATOM 2946 C C . THR A 1 391 ? 4.286 15.934 18.523 1.00 88.06 391 THR A C 1
ATOM 2948 O O . THR A 1 391 ? 4.405 15.922 19.747 1.00 88.06 391 THR A O 1
ATOM 2951 N N . TYR A 1 392 ? 4.663 16.991 17.788 1.00 91.62 392 TYR A N 1
ATOM 2952 C CA . TYR A 1 392 ? 5.444 18.109 18.352 1.00 91.62 392 TYR A CA 1
ATOM 2953 C C . TYR A 1 392 ? 4.765 19.482 18.310 1.00 91.62 392 TYR A C 1
ATOM 2955 O O . TYR A 1 392 ? 5.121 20.343 19.112 1.00 91.62 392 TYR A O 1
ATOM 2963 N N . LEU A 1 393 ? 3.825 19.725 17.388 1.00 91.88 393 LEU A N 1
ATOM 2964 C CA . LEU A 1 393 ? 3.213 21.053 17.207 1.00 91.88 393 LEU A CA 1
ATOM 2965 C C . LEU A 1 393 ? 1.819 21.155 17.834 1.00 91.88 393 LEU A C 1
ATOM 2967 O O . LEU A 1 393 ? 1.456 22.208 18.356 1.00 91.88 393 LEU A O 1
ATOM 2971 N N . ASN A 1 394 ? 1.026 20.084 17.779 1.00 88.38 394 ASN A N 1
ATOM 2972 C CA . ASN A 1 394 ? -0.314 20.032 18.355 1.00 88.38 394 ASN A CA 1
ATOM 2973 C C . ASN A 1 394 ? -0.734 18.585 18.712 1.00 88.38 394 ASN A C 1
ATOM 2975 O O . ASN A 1 394 ? -1.501 17.978 17.958 1.00 88.38 394 ASN A O 1
ATOM 2979 N N . PRO A 1 395 ? -0.326 18.058 19.885 1.00 82.62 395 PRO A N 1
ATOM 2980 C CA . PRO A 1 395 ? -0.747 16.738 20.383 1.00 82.62 395 PRO A CA 1
ATOM 2981 C C . PRO A 1 395 ? -2.262 16.546 20.518 1.00 82.62 395 PRO A C 1
ATOM 2983 O O . PRO A 1 395 ? -2.739 15.417 20.539 1.00 82.62 395 PRO A O 1
ATOM 2986 N N . LYS A 1 396 ? -3.031 17.642 20.555 1.00 80.25 396 LYS A N 1
ATOM 2987 C CA . LYS A 1 396 ? -4.501 17.650 20.594 1.00 80.25 396 LYS A CA 1
ATOM 2988 C C . LYS A 1 396 ? -5.152 17.864 19.218 1.00 80.25 396 LYS A C 1
ATOM 2990 O O . LYS A 1 396 ? -6.223 18.458 19.104 1.00 80.25 396 LYS A O 1
ATOM 2995 N N . ALA A 1 397 ? -4.493 17.475 18.129 1.00 77.19 397 ALA A N 1
ATOM 2996 C CA . ALA A 1 397 ? -5.091 17.550 16.798 1.00 77.19 397 ALA A CA 1
ATOM 2997 C C . ALA A 1 397 ? -6.230 16.525 16.652 1.00 77.19 397 ALA A C 1
ATOM 2999 O O . ALA A 1 397 ? -5.976 15.326 16.605 1.00 77.19 397 ALA A O 1
ATOM 3000 N N . SER A 1 398 ? -7.474 17.001 16.540 1.00 78.56 398 SER A N 1
ATOM 3001 C CA . SER A 1 398 ? -8.618 16.161 16.170 1.00 78.56 398 SER A CA 1
ATOM 3002 C C . SER A 1 398 ? -8.508 15.665 14.725 1.00 78.56 398 SER A C 1
ATOM 3004 O O . SER A 1 398 ? -7.938 16.352 13.874 1.00 78.56 398 SER A O 1
ATOM 3006 N N . ASP A 1 399 ? -9.103 14.508 14.425 1.00 73.25 399 ASP A N 1
ATOM 3007 C CA . ASP A 1 399 ? -9.056 13.848 13.110 1.00 73.25 399 ASP A CA 1
ATOM 3008 C C . ASP A 1 399 ? -9.316 14.791 11.930 1.00 73.25 399 ASP A C 1
ATOM 3010 O O . ASP A 1 399 ? -8.503 14.882 11.013 1.00 73.25 399 ASP A O 1
ATOM 3014 N N . LYS A 1 400 ? -10.396 15.580 11.986 1.00 77.25 400 LYS A N 1
ATOM 3015 C CA . LYS A 1 400 ? -10.748 16.548 10.933 1.00 77.25 400 LYS A CA 1
ATOM 3016 C C . LYS A 1 400 ? -9.655 17.603 10.702 1.00 77.25 400 LYS A C 1
ATOM 3018 O O . LYS A 1 400 ? -9.441 18.035 9.571 1.00 77.25 400 LYS A O 1
ATOM 3023 N N . LYS A 1 401 ? -8.948 18.015 11.761 1.00 84.19 401 LYS A N 1
ATOM 3024 C CA . LYS A 1 401 ? -7.809 18.944 11.681 1.00 84.19 401 LYS A CA 1
ATOM 3025 C C . LYS A 1 401 ? -6.556 18.237 11.158 1.00 84.19 401 LYS A C 1
ATOM 3027 O O . LYS A 1 401 ? -5.801 18.834 10.399 1.00 84.19 401 LYS A O 1
ATOM 3032 N N . LEU A 1 402 ? -6.355 16.977 11.537 1.00 81.38 402 LEU A N 1
ATOM 3033 C CA . LEU A 1 402 ? -5.216 16.156 11.134 1.00 81.38 402 LEU A CA 1
ATOM 3034 C C . LEU A 1 402 ? -5.273 15.802 9.639 1.00 81.38 402 LEU A C 1
ATOM 3036 O O . LEU A 1 402 ? -4.298 16.038 8.934 1.00 81.38 402 LEU A O 1
ATOM 3040 N N . VAL A 1 403 ? -6.435 15.377 9.128 1.00 81.25 403 VAL A N 1
ATOM 3041 C CA . VAL A 1 403 ? -6.691 15.162 7.689 1.00 81.25 403 VAL A CA 1
ATOM 3042 C C . VAL A 1 403 ? -6.501 16.459 6.891 1.00 81.25 403 VAL A C 1
ATOM 3044 O O . VAL A 1 403 ? -5.845 16.452 5.852 1.00 81.25 403 VAL A O 1
ATOM 3047 N N . HIS A 1 404 ? -6.979 17.603 7.397 1.00 85.12 404 HIS A N 1
ATOM 3048 C CA . HIS A 1 404 ? -6.739 18.899 6.751 1.00 85.12 404 HIS A CA 1
ATOM 3049 C C . HIS A 1 404 ? -5.242 19.261 6.682 1.00 85.12 404 HIS A C 1
ATOM 3051 O O . HIS A 1 404 ? -4.777 19.758 5.655 1.00 85.12 404 HIS A O 1
ATOM 3057 N N . VAL A 1 405 ? -4.467 18.966 7.734 1.00 89.62 405 VAL A N 1
ATOM 3058 C CA . VAL A 1 405 ? -3.003 19.117 7.713 1.00 89.62 405 VAL A CA 1
ATOM 3059 C C . VAL A 1 405 ? -2.362 18.157 6.708 1.00 89.62 405 VAL A C 1
ATOM 3061 O O . VAL A 1 405 ? -1.508 18.609 5.954 1.00 89.62 405 VAL A O 1
ATOM 3064 N N . SER A 1 406 ? -2.801 16.897 6.616 1.00 85.94 406 SER A N 1
ATOM 3065 C CA . SER A 1 406 ? -2.335 15.948 5.590 1.00 85.94 406 SER A CA 1
ATOM 3066 C C . SER A 1 406 ? -2.576 16.462 4.164 1.00 85.94 406 SER A C 1
ATOM 3068 O O . SER A 1 406 ? -1.701 16.395 3.305 1.00 85.94 406 SER A O 1
ATOM 3070 N N . HIS A 1 407 ? -3.739 17.056 3.889 1.00 85.62 407 HIS A N 1
ATOM 3071 C CA . HIS A 1 407 ? -4.015 17.634 2.568 1.00 85.62 407 HIS A CA 1
ATOM 3072 C C . HIS A 1 407 ? -3.089 18.829 2.272 1.00 85.62 407 HIS A C 1
ATOM 3074 O O . HIS A 1 407 ? -2.570 18.960 1.162 1.00 85.62 407 HIS A O 1
ATOM 3080 N N . LEU A 1 408 ? -2.821 19.674 3.275 1.00 90.19 408 LEU A N 1
ATOM 3081 C CA . LEU A 1 408 ? -1.886 20.793 3.149 1.00 90.19 408 LEU A CA 1
ATOM 3082 C C . LEU A 1 408 ? -0.431 20.322 2.963 1.00 90.19 408 LEU A C 1
ATOM 3084 O O . LEU A 1 408 ? 0.304 20.928 2.181 1.00 90.19 408 LEU A O 1
ATOM 3088 N N . THR A 1 409 ? -0.007 19.240 3.624 1.00 90.38 409 THR A N 1
ATOM 3089 C CA . THR A 1 409 ? 1.349 18.684 3.478 1.00 90.38 409 THR A CA 1
ATOM 3090 C C . THR A 1 409 ? 1.550 17.977 2.137 1.00 90.38 409 THR A C 1
ATOM 3092 O O . THR A 1 409 ? 2.650 18.081 1.597 1.00 90.38 409 THR A O 1
ATOM 3095 N N . VAL A 1 410 ? 0.516 17.374 1.530 1.00 89.38 410 VAL A N 1
ATOM 3096 C CA . VAL A 1 410 ? 0.556 16.910 0.122 1.00 89.38 410 VAL A CA 1
ATOM 3097 C C . VAL A 1 410 ? 0.831 18.078 -0.833 1.00 89.38 410 VAL A C 1
ATOM 3099 O O . VAL A 1 410 ? 1.759 18.005 -1.640 1.00 89.38 410 VAL A O 1
ATOM 3102 N N . VAL A 1 411 ? 0.080 19.182 -0.723 1.00 90.88 411 VAL A N 1
ATOM 3103 C CA . VAL A 1 411 ? 0.261 20.367 -1.588 1.00 90.88 411 VAL A CA 1
ATOM 3104 C C . VAL A 1 411 ? 1.633 21.016 -1.368 1.00 90.88 411 VAL A C 1
ATOM 3106 O O . VAL A 1 411 ? 2.332 21.331 -2.333 1.00 90.88 411 VAL A O 1
ATOM 3109 N N . PHE A 1 412 ? 2.061 21.167 -0.112 1.00 92.38 412 PHE A N 1
ATOM 3110 C CA . PHE A 1 412 ? 3.401 21.653 0.224 1.00 92.38 412 PHE A CA 1
ATOM 3111 C C . PHE A 1 412 ? 4.498 20.753 -0.361 1.00 92.38 412 PHE A C 1
ATOM 3113 O O . PHE A 1 412 ? 5.431 21.259 -0.987 1.00 92.38 412 PHE A O 1
ATOM 3120 N N . HIS A 1 413 ? 4.380 19.429 -0.208 1.00 91.75 413 HIS A N 1
ATOM 3121 C CA . HIS A 1 413 ? 5.366 18.492 -0.736 1.00 91.75 413 HIS A CA 1
ATOM 3122 C C . HIS A 1 413 ? 5.431 18.543 -2.265 1.00 91.75 413 HIS A C 1
ATOM 3124 O O . HIS A 1 413 ? 6.531 18.516 -2.806 1.00 91.75 413 HIS A O 1
ATOM 3130 N N . ALA A 1 414 ? 4.304 18.708 -2.964 1.00 91.56 414 ALA A N 1
ATOM 3131 C CA . ALA A 1 414 ? 4.279 18.876 -4.418 1.00 91.56 414 ALA A CA 1
ATOM 3132 C C . ALA A 1 414 ? 5.095 20.092 -4.889 1.00 91.56 414 ALA A C 1
ATOM 3134 O O . ALA A 1 414 ? 5.914 19.980 -5.804 1.00 91.56 414 ALA A O 1
ATOM 3135 N N . VAL A 1 415 ? 4.927 21.248 -4.238 1.00 93.69 415 VAL A N 1
ATOM 3136 C CA . VAL A 1 415 ? 5.700 22.464 -4.548 1.00 93.69 415 VAL A CA 1
ATOM 3137 C C . VAL A 1 415 ? 7.178 22.276 -4.187 1.00 93.69 415 VAL A C 1
ATOM 3139 O O . VAL A 1 415 ? 8.059 22.592 -4.989 1.00 93.69 415 VAL A O 1
ATOM 3142 N N . PHE A 1 416 ? 7.459 21.708 -3.012 1.00 94.00 416 PHE A N 1
ATOM 3143 C CA . PHE A 1 416 ? 8.818 21.455 -2.533 1.00 94.00 416 PHE A CA 1
ATOM 3144 C C . PHE A 1 416 ? 9.588 20.482 -3.439 1.00 94.00 416 PHE A C 1
ATOM 3146 O O . PHE A 1 416 ? 10.701 20.790 -3.862 1.00 94.00 416 PHE A O 1
ATOM 3153 N N . ILE A 1 417 ? 9.000 19.335 -3.791 1.00 92.94 417 ILE A N 1
ATOM 3154 C CA . ILE A 1 417 ? 9.660 18.314 -4.614 1.00 92.94 417 ILE A CA 1
ATOM 3155 C C . ILE A 1 417 ? 9.880 18.801 -6.049 1.00 92.94 417 ILE A C 1
ATOM 3157 O O . ILE A 1 417 ? 10.918 18.503 -6.639 1.00 92.94 417 ILE A O 1
ATOM 3161 N N . THR A 1 418 ? 8.972 19.629 -6.578 1.00 92.44 418 THR A N 1
ATOM 3162 C CA . THR A 1 418 ? 9.154 20.331 -7.858 1.00 92.44 418 THR A CA 1
ATOM 3163 C C . THR A 1 418 ? 10.375 21.252 -7.793 1.00 92.44 418 THR A C 1
ATOM 3165 O O . THR A 1 418 ? 11.264 21.158 -8.638 1.00 92.44 418 THR A O 1
ATOM 3168 N N . ALA A 1 419 ? 10.476 22.096 -6.759 1.00 92.81 419 ALA A N 1
ATOM 3169 C CA . ALA A 1 419 ? 11.605 23.010 -6.579 1.00 92.81 419 ALA A CA 1
ATOM 3170 C C . ALA A 1 419 ? 12.947 22.272 -6.403 1.00 92.81 419 ALA A C 1
ATOM 3172 O O . ALA A 1 419 ? 13.939 22.655 -7.023 1.00 92.81 419 ALA A O 1
ATOM 3173 N N . ILE A 1 420 ? 12.978 21.184 -5.624 1.00 91.62 420 ILE A N 1
ATOM 3174 C CA . ILE A 1 420 ? 14.170 20.336 -5.456 1.00 91.62 420 ILE A CA 1
ATOM 3175 C C . ILE A 1 420 ? 14.554 19.636 -6.769 1.00 91.62 420 ILE A C 1
ATOM 3177 O O . ILE A 1 420 ? 15.733 19.613 -7.116 1.00 91.62 420 ILE A O 1
ATOM 3181 N N . SER A 1 421 ? 13.589 19.126 -7.540 1.00 90.00 421 SER A N 1
ATOM 3182 C CA . SER A 1 421 ? 13.853 18.477 -8.838 1.00 90.00 421 SER A CA 1
ATOM 3183 C C . SER A 1 421 ? 14.461 19.452 -9.854 1.00 90.00 421 SER A C 1
ATOM 3185 O O . SER A 1 421 ? 15.411 19.105 -10.558 1.00 90.00 421 SER A O 1
ATOM 3187 N N . LEU A 1 422 ? 13.972 20.698 -9.886 1.00 89.44 422 LEU A N 1
ATOM 3188 C CA . LEU A 1 422 ? 14.555 21.776 -10.691 1.00 89.44 422 LEU A CA 1
ATOM 3189 C C . LEU A 1 422 ? 15.964 22.153 -10.207 1.00 89.44 422 LEU A C 1
ATOM 3191 O O . LEU A 1 422 ? 16.868 22.303 -11.026 1.00 89.44 422 LEU A O 1
ATOM 3195 N N . ALA A 1 423 ? 16.175 22.273 -8.894 1.00 89.00 423 ALA A N 1
ATOM 3196 C CA . ALA A 1 423 ? 17.480 22.605 -8.322 1.00 89.00 423 ALA A CA 1
ATOM 3197 C C . ALA A 1 423 ? 18.540 21.525 -8.608 1.00 89.00 423 ALA A C 1
ATOM 3199 O O . ALA A 1 423 ? 19.666 21.861 -8.971 1.00 89.00 423 ALA A O 1
ATOM 3200 N N . LEU A 1 424 ? 18.179 20.240 -8.514 1.00 84.19 424 LEU A N 1
ATOM 3201 C CA . LEU A 1 424 ? 19.057 19.121 -8.874 1.00 84.19 424 LEU A CA 1
ATOM 3202 C C . LEU A 1 424 ? 19.402 19.129 -10.372 1.00 84.19 424 LEU A C 1
ATOM 3204 O O . LEU A 1 424 ? 20.571 18.970 -10.723 1.00 84.19 424 LEU A O 1
ATOM 3208 N N . ASN A 1 425 ? 18.422 19.389 -11.247 1.00 79.56 425 ASN A N 1
ATOM 3209 C CA . ASN A 1 425 ? 18.656 19.500 -12.690 1.00 79.56 425 ASN A CA 1
ATOM 3210 C C . ASN A 1 425 ? 19.626 20.640 -13.039 1.00 79.56 425 ASN A C 1
ATOM 3212 O O . ASN A 1 425 ? 20.620 20.414 -13.726 1.00 79.56 425 ASN A O 1
ATOM 3216 N N . TYR A 1 426 ? 19.372 21.852 -12.535 1.00 82.69 426 TYR A N 1
ATOM 3217 C CA . TYR A 1 426 ? 20.236 23.009 -12.792 1.00 82.69 426 TYR A CA 1
ATOM 3218 C C . TYR A 1 426 ? 21.598 22.913 -12.087 1.00 82.69 426 TYR A C 1
ATOM 3220 O O . TYR A 1 426 ? 22.560 23.521 -12.550 1.00 82.69 426 TYR A O 1
ATOM 3228 N N . GLY A 1 427 ? 21.704 22.115 -11.020 1.00 81.06 427 GLY A N 1
ATOM 3229 C CA . GLY A 1 427 ? 22.970 21.711 -10.405 1.00 81.06 427 GLY A CA 1
ATOM 3230 C C . GLY A 1 427 ? 23.768 20.675 -11.210 1.00 81.06 427 GLY A C 1
ATOM 3231 O O . GLY A 1 427 ? 24.883 20.343 -10.815 1.00 81.06 427 GLY A O 1
ATOM 3232 N N . GLY A 1 428 ? 23.229 20.168 -12.325 1.00 76.69 428 GLY A N 1
ATOM 3233 C CA . GLY A 1 428 ? 23.899 19.206 -13.203 1.00 76.69 428 GLY A CA 1
ATOM 3234 C C . GLY A 1 428 ? 23.847 17.752 -12.728 1.00 76.69 428 GLY A C 1
ATOM 3235 O O . GLY A 1 428 ? 24.640 16.945 -13.204 1.00 76.69 428 GLY A O 1
ATOM 3236 N N . ALA A 1 429 ? 22.951 17.405 -11.798 1.00 76.19 429 ALA A N 1
ATOM 3237 C CA . ALA A 1 429 ? 22.763 16.022 -11.367 1.00 76.19 429 ALA A CA 1
ATOM 3238 C C . ALA A 1 429 ? 21.920 15.230 -12.387 1.00 76.19 429 ALA A C 1
ATOM 3240 O O . ALA A 1 429 ? 20.897 15.718 -12.877 1.00 76.19 429 ALA A O 1
ATOM 3241 N N . ASP A 1 430 ? 22.327 13.991 -12.672 1.00 73.69 430 ASP A N 1
ATOM 3242 C CA . ASP A 1 430 ? 21.597 13.040 -13.518 1.00 73.69 430 ASP A CA 1
ATOM 3243 C C . ASP A 1 430 ? 21.143 11.795 -12.723 1.00 73.69 430 ASP A C 1
ATOM 3245 O O . ASP A 1 430 ? 21.396 11.666 -11.520 1.00 73.69 430 ASP A O 1
ATOM 3249 N N . MET A 1 431 ? 20.451 10.866 -13.392 1.00 73.88 431 MET A N 1
ATOM 3250 C CA . MET A 1 431 ? 20.011 9.602 -12.784 1.00 73.88 431 MET A CA 1
ATOM 3251 C C . MET A 1 431 ? 21.191 8.742 -12.294 1.00 73.88 431 MET A C 1
ATOM 3253 O O . MET A 1 431 ? 21.077 8.097 -11.250 1.00 73.88 431 MET A O 1
ATOM 3257 N N . THR A 1 432 ? 22.335 8.750 -12.985 1.00 79.25 432 THR A N 1
ATOM 3258 C CA . THR A 1 432 ? 23.521 7.980 -12.578 1.00 79.25 432 THR A CA 1
ATOM 3259 C C . THR A 1 432 ? 24.067 8.500 -11.251 1.00 79.25 432 THR A C 1
ATOM 3261 O O . THR A 1 432 ? 24.191 7.742 -10.286 1.00 79.25 432 THR A O 1
ATOM 3264 N N . TRP A 1 433 ? 24.317 9.808 -11.164 1.00 84.19 433 TRP A N 1
ATOM 3265 C CA . TRP A 1 433 ? 24.866 10.445 -9.973 1.00 84.19 433 TRP A CA 1
ATOM 3266 C C . TRP A 1 433 ? 23.900 10.381 -8.787 1.00 84.19 433 TRP A C 1
ATOM 3268 O O . TRP A 1 433 ? 24.304 9.994 -7.690 1.00 84.19 433 TRP A O 1
ATOM 3278 N N . ILE A 1 434 ? 22.605 10.661 -8.989 1.00 82.81 434 ILE A N 1
ATOM 3279 C CA . ILE A 1 434 ? 21.594 10.531 -7.923 1.00 82.81 434 ILE A CA 1
ATOM 3280 C C . ILE A 1 434 ? 21.481 9.070 -7.469 1.00 82.81 434 ILE A C 1
ATOM 3282 O O . ILE A 1 434 ? 21.428 8.803 -6.267 1.00 82.81 434 ILE A O 1
ATOM 3286 N N . GLY A 1 435 ? 21.510 8.114 -8.401 1.00 81.31 435 GLY A N 1
ATOM 3287 C CA . GLY A 1 435 ? 21.509 6.680 -8.109 1.00 81.31 435 GLY A CA 1
ATOM 3288 C C . GLY A 1 435 ? 22.715 6.207 -7.289 1.00 81.31 435 GLY A C 1
ATOM 3289 O O . GLY A 1 435 ? 22.594 5.227 -6.554 1.00 81.31 435 GLY A O 1
ATOM 3290 N N . TYR A 1 436 ? 23.847 6.910 -7.369 1.00 88.12 436 TYR A N 1
ATOM 3291 C CA . TYR A 1 436 ? 25.091 6.608 -6.651 1.00 88.12 436 TYR A CA 1
ATOM 3292 C C . TYR A 1 436 ? 25.246 7.380 -5.331 1.00 88.12 436 TYR A C 1
ATOM 3294 O O . TYR A 1 436 ? 25.750 6.824 -4.355 1.00 88.12 436 TYR A O 1
ATOM 3302 N N . PHE A 1 437 ? 24.750 8.617 -5.253 1.00 88.19 437 PHE A N 1
ATOM 3303 C CA . PHE A 1 437 ? 24.724 9.419 -4.026 1.00 88.19 437 PHE A CA 1
ATOM 3304 C C . PHE A 1 437 ? 23.671 8.920 -3.020 1.00 88.19 437 PHE A C 1
ATOM 3306 O O . PHE A 1 437 ? 23.934 8.806 -1.819 1.00 88.19 437 PHE A O 1
ATOM 3313 N N . ARG A 1 438 ? 22.474 8.561 -3.500 1.00 89.69 438 ARG A N 1
ATOM 3314 C CA . ARG A 1 438 ? 21.323 8.161 -2.668 1.00 89.69 438 ARG A CA 1
ATOM 3315 C C . ARG A 1 438 ? 21.594 6.975 -1.715 1.00 89.69 438 ARG A C 1
ATOM 3317 O O . ARG A 1 438 ? 21.163 7.077 -0.561 1.00 89.69 438 ARG A O 1
ATOM 3324 N N . PRO A 1 439 ? 22.304 5.888 -2.101 1.00 90.56 439 PRO A N 1
ATOM 3325 C CA . PRO A 1 439 ? 22.710 4.826 -1.175 1.00 90.56 439 PRO A CA 1
ATOM 3326 C C . PRO A 1 439 ? 23.526 5.339 0.016 1.00 90.56 439 PRO A C 1
ATOM 3328 O O . PRO A 1 439 ? 23.255 4.948 1.148 1.00 90.56 439 PRO A O 1
ATOM 3331 N N . ILE A 1 440 ? 24.482 6.243 -0.215 1.00 93.06 440 ILE A N 1
ATOM 3332 C CA . ILE A 1 440 ? 25.370 6.784 0.827 1.00 93.06 440 ILE A CA 1
ATOM 3333 C C . ILE A 1 440 ? 24.554 7.555 1.870 1.00 93.06 440 ILE A C 1
ATOM 3335 O O . ILE A 1 440 ? 24.772 7.411 3.072 1.00 93.06 440 ILE A O 1
ATOM 3339 N N . LEU A 1 441 ? 23.578 8.328 1.398 1.00 91.25 441 LEU A N 1
ATOM 3340 C CA . LEU A 1 441 ? 22.709 9.167 2.214 1.00 91.25 441 LEU A CA 1
ATOM 3341 C C . LEU A 1 441 ? 21.635 8.373 2.984 1.00 91.25 441 LEU A C 1
ATOM 3343 O O . LEU A 1 441 ? 21.329 8.711 4.124 1.00 91.25 441 LEU A O 1
ATOM 3347 N N . SER A 1 442 ? 21.080 7.313 2.384 1.00 87.31 442 SER A N 1
ATOM 3348 C CA . SER A 1 442 ? 19.857 6.651 2.886 1.00 87.31 442 SER A CA 1
ATOM 3349 C C . SER A 1 442 ? 20.092 5.283 3.547 1.00 87.31 442 SER A C 1
ATOM 3351 O O . SER A 1 442 ? 19.309 4.873 4.404 1.00 87.31 442 SER A O 1
ATOM 3353 N N . CYS A 1 443 ? 21.179 4.572 3.215 1.00 92.00 443 CYS A N 1
ATOM 3354 C CA . CYS A 1 443 ? 21.518 3.297 3.866 1.00 92.00 443 CYS A CA 1
ATOM 3355 C C . CYS A 1 443 ? 21.765 3.355 5.390 1.00 92.00 443 CYS A C 1
ATOM 3357 O O . CYS A 1 443 ? 21.438 2.360 6.045 1.00 92.00 443 CYS A O 1
ATOM 3359 N N . PRO A 1 444 ? 22.297 4.444 5.991 1.00 95.81 444 PRO A N 1
ATOM 3360 C CA . PRO A 1 444 ? 22.720 4.417 7.393 1.00 95.81 444 PRO A CA 1
ATOM 3361 C C . PRO A 1 444 ? 21.627 4.114 8.425 1.00 95.81 444 PRO A C 1
ATOM 3363 O O . PRO A 1 444 ? 21.934 3.645 9.520 1.00 95.81 444 PRO A O 1
ATOM 3366 N N . GLY A 1 445 ? 20.353 4.344 8.090 1.00 94.31 445 GLY A N 1
ATOM 3367 C CA . GLY A 1 445 ? 19.226 4.018 8.966 1.00 94.31 445 GLY A CA 1
ATOM 3368 C C . GLY A 1 445 ? 18.747 2.561 8.904 1.00 94.31 445 GLY A C 1
ATOM 3369 O O . GLY A 1 445 ? 18.111 2.113 9.854 1.00 94.31 445 GLY A O 1
ATOM 3370 N N . ILE A 1 446 ? 19.067 1.798 7.847 1.00 94.75 446 ILE A N 1
ATOM 3371 C CA . ILE A 1 446 ? 18.439 0.486 7.573 1.00 94.75 446 ILE A CA 1
ATOM 3372 C C . ILE A 1 446 ? 18.682 -0.513 8.710 1.00 94.75 446 ILE A C 1
ATOM 3374 O O . ILE A 1 446 ? 17.733 -1.063 9.268 1.00 94.75 446 ILE A O 1
ATOM 3378 N N . ILE A 1 447 ? 19.948 -0.768 9.060 1.00 95.94 447 ILE A N 1
ATOM 3379 C CA . ILE A 1 447 ? 20.281 -1.742 10.109 1.00 95.94 447 ILE A CA 1
ATOM 3380 C C . ILE A 1 447 ? 19.840 -1.245 11.499 1.00 95.94 447 ILE A C 1
ATOM 3382 O O . ILE A 1 447 ? 19.213 -2.027 12.213 1.00 95.94 447 ILE A O 1
ATOM 3386 N N . PRO A 1 448 ? 20.058 0.028 11.886 1.00 96.25 448 PRO A N 1
ATOM 3387 C CA . PRO A 1 448 ? 19.497 0.587 13.116 1.00 96.25 448 PRO A CA 1
ATOM 3388 C C . PRO A 1 448 ? 17.963 0.481 13.235 1.00 96.25 448 PRO A C 1
ATOM 3390 O O . PRO A 1 448 ? 17.478 0.196 14.331 1.00 96.25 448 PRO A O 1
ATOM 3393 N N . LEU A 1 449 ? 17.196 0.630 12.145 1.00 95.12 449 LEU A N 1
ATOM 3394 C CA . LEU A 1 449 ? 15.741 0.407 12.141 1.00 95.12 449 LEU A CA 1
ATOM 3395 C C . LEU A 1 449 ? 15.390 -1.086 12.228 1.00 95.12 449 LEU A C 1
ATOM 3397 O O . LEU A 1 449 ? 14.546 -1.479 13.029 1.00 95.12 449 LEU A O 1
ATOM 3401 N N . GLY A 1 450 ? 16.083 -1.950 11.483 1.00 94.62 450 GLY A N 1
ATOM 3402 C CA . GLY A 1 450 ? 15.899 -3.402 11.579 1.00 94.62 450 GLY A CA 1
ATOM 3403 C C . GLY A 1 450 ? 16.156 -3.931 12.996 1.00 94.62 450 GLY A C 1
ATOM 3404 O O . GLY A 1 450 ? 15.361 -4.697 13.535 1.00 94.62 450 GLY A O 1
ATOM 3405 N N . LEU A 1 451 ? 17.221 -3.468 13.656 1.00 95.62 451 LEU A N 1
ATOM 3406 C CA . LEU A 1 451 ? 17.532 -3.809 15.048 1.00 95.62 451 LEU A CA 1
ATOM 3407 C C . LEU A 1 451 ? 16.505 -3.237 16.049 1.00 95.62 451 LEU A C 1
ATOM 3409 O O . LEU A 1 451 ? 16.276 -3.864 17.090 1.00 95.62 451 LEU A O 1
ATOM 3413 N N . THR A 1 452 ? 15.812 -2.139 15.709 1.00 94.50 452 THR A N 1
ATOM 3414 C CA . THR A 1 452 ? 14.735 -1.558 16.536 1.00 94.50 452 THR A CA 1
ATOM 3415 C C . THR A 1 452 ? 13.609 -2.573 16.744 1.00 94.50 452 THR A C 1
ATOM 3417 O O . THR A 1 452 ? 13.069 -2.667 17.849 1.00 94.50 452 THR A O 1
ATOM 3420 N N . LEU A 1 453 ? 13.315 -3.389 15.724 1.00 92.75 453 LEU A N 1
ATOM 3421 C CA . LEU A 1 453 ? 12.349 -4.489 15.792 1.00 92.75 453 LEU A CA 1
ATOM 3422 C C . LEU A 1 453 ? 12.977 -5.860 16.076 1.00 92.75 453 LEU A C 1
ATOM 3424 O O . LEU A 1 453 ? 12.288 -6.728 16.598 1.00 92.75 453 LEU A O 1
ATOM 3428 N N . CYS A 1 454 ? 14.257 -6.096 15.786 1.00 93.69 454 CYS A N 1
ATOM 3429 C CA . CYS A 1 454 ? 14.859 -7.426 15.949 1.00 93.69 454 CYS A CA 1
ATOM 3430 C C . CYS A 1 454 ? 15.565 -7.648 17.300 1.00 93.69 454 CYS A C 1
ATOM 3432 O O . CYS A 1 454 ? 15.524 -8.763 17.822 1.00 93.69 454 CYS A O 1
ATOM 3434 N N . TRP A 1 455 ? 16.201 -6.630 17.896 1.00 95.88 455 TRP A N 1
ATOM 3435 C CA . TRP A 1 455 ? 17.147 -6.811 19.009 1.00 95.88 455 TRP A CA 1
ATOM 3436 C C . TRP A 1 455 ? 16.832 -5.935 20.227 1.00 95.88 455 TRP A C 1
ATOM 3438 O O . TRP A 1 455 ? 16.953 -4.712 20.181 1.00 95.88 455 TRP A O 1
ATOM 3448 N N . SER A 1 456 ? 16.504 -6.558 21.365 1.00 93.94 456 SER A N 1
ATOM 3449 C CA . SER A 1 456 ? 16.190 -5.857 22.625 1.00 93.94 456 SER A CA 1
ATOM 3450 C C . SER A 1 456 ? 17.400 -5.171 23.264 1.00 93.94 456 SER A C 1
ATOM 3452 O O . SER A 1 456 ? 17.212 -4.289 24.095 1.00 93.94 456 SER A O 1
ATOM 3454 N N . GLY A 1 457 ? 18.622 -5.545 22.864 1.00 94.94 457 GLY A N 1
ATOM 3455 C CA . GLY A 1 457 ? 19.872 -4.980 23.379 1.00 94.94 457 GLY A CA 1
ATOM 3456 C C . GLY A 1 457 ? 20.294 -3.642 22.763 1.00 94.94 457 GLY A C 1
ATOM 3457 O O . GLY A 1 457 ? 21.197 -3.004 23.294 1.00 94.94 457 GLY A O 1
ATOM 3458 N N . GLN A 1 458 ? 19.675 -3.207 21.656 1.00 96.25 458 GLN A N 1
ATOM 3459 C CA . GLN A 1 458 ? 20.031 -1.938 21.012 1.00 96.25 458 GLN A CA 1
ATOM 3460 C C . GLN A 1 458 ? 19.666 -0.741 21.902 1.00 96.25 458 GLN A C 1
ATOM 3462 O O . GLN A 1 458 ? 18.482 -0.496 22.161 1.00 96.25 458 GLN A O 1
ATOM 3467 N N . THR A 1 459 ? 20.679 0.019 22.318 1.00 96.25 459 THR A N 1
ATOM 3468 C CA . THR A 1 459 ? 20.540 1.167 23.229 1.00 96.25 459 THR A CA 1
ATOM 3469 C C . THR A 1 459 ? 20.083 2.435 22.509 1.00 96.25 459 THR A C 1
ATOM 3471 O O . THR A 1 459 ? 20.250 2.589 21.295 1.00 96.25 459 THR A O 1
ATOM 3474 N N . ARG A 1 460 ? 19.574 3.410 23.275 1.00 95.06 460 ARG A N 1
ATOM 3475 C CA . ARG A 1 460 ? 19.241 4.751 22.760 1.00 95.06 460 ARG A CA 1
ATOM 3476 C C . ARG A 1 460 ? 20.434 5.455 22.101 1.00 95.06 460 ARG A C 1
ATOM 3478 O O . ARG A 1 460 ? 20.271 6.084 21.059 1.00 95.06 460 ARG A O 1
ATOM 3485 N N . LEU A 1 461 ? 21.634 5.318 22.674 1.00 95.50 461 LEU A N 1
ATOM 3486 C CA . LEU A 1 461 ? 22.864 5.880 22.103 1.00 95.50 461 LEU A CA 1
ATOM 3487 C C . LEU A 1 461 ? 23.203 5.229 20.756 1.00 95.50 461 LEU A C 1
ATOM 3489 O O . LEU A 1 461 ? 23.500 5.935 19.794 1.00 95.50 461 LEU A O 1
ATOM 3493 N N . ALA A 1 462 ? 23.109 3.900 20.673 1.00 96.75 462 ALA A N 1
ATOM 3494 C CA . ALA A 1 462 ? 23.348 3.158 19.442 1.00 96.75 462 ALA A CA 1
ATOM 3495 C C . ALA A 1 462 ? 22.370 3.554 18.326 1.00 96.75 462 ALA A C 1
ATOM 3497 O O . ALA A 1 462 ? 22.805 3.797 17.202 1.00 96.75 462 ALA A O 1
ATOM 3498 N N . ALA A 1 463 ? 21.074 3.672 18.626 1.00 95.94 463 ALA A N 1
ATOM 3499 C CA . ALA A 1 463 ? 20.062 4.064 17.645 1.00 95.94 463 ALA A CA 1
ATOM 3500 C C . ALA A 1 463 ? 20.263 5.486 17.091 1.00 95.94 463 ALA A C 1
ATOM 3502 O O . ALA A 1 463 ? 20.065 5.701 15.899 1.00 95.94 463 ALA A O 1
ATOM 3503 N N . ILE A 1 464 ? 20.690 6.440 17.926 1.00 97.00 464 ILE A N 1
ATOM 3504 C CA . ILE A 1 464 ? 20.900 7.841 17.520 1.00 97.00 464 ILE A CA 1
ATOM 3505 C C . ILE A 1 464 ? 22.226 8.023 16.769 1.00 97.00 464 ILE A C 1
ATOM 3507 O O . ILE A 1 464 ? 22.256 8.644 15.709 1.00 97.00 464 ILE A O 1
ATOM 3511 N N . ALA A 1 465 ? 23.334 7.506 17.306 1.00 97.62 465 ALA A N 1
ATOM 3512 C CA . ALA A 1 465 ? 24.663 7.818 16.782 1.00 97.62 465 ALA A CA 1
ATOM 3513 C C . ALA A 1 465 ? 25.069 6.952 15.578 1.00 97.62 465 ALA A C 1
ATOM 3515 O O . ALA A 1 465 ? 25.792 7.434 14.710 1.00 97.62 465 ALA A O 1
ATOM 3516 N N . SER A 1 466 ? 24.606 5.700 15.482 1.00 97.75 466 SER A N 1
ATOM 3517 C CA . SER A 1 466 ? 25.053 4.784 14.417 1.00 97.75 466 SER A CA 1
ATOM 3518 C C . SER A 1 466 ? 24.658 5.216 12.997 1.00 97.75 466 SER A C 1
ATOM 3520 O O . SER A 1 466 ? 25.517 5.107 12.121 1.00 97.75 466 SER A O 1
ATOM 3522 N N . PRO A 1 467 ? 23.441 5.743 12.733 1.00 96.94 467 PRO A N 1
ATOM 3523 C CA . PRO A 1 467 ? 23.112 6.308 11.424 1.00 96.94 467 PRO A CA 1
ATOM 3524 C C . PRO A 1 467 ? 23.961 7.540 11.080 1.00 96.94 467 PRO A C 1
ATOM 3526 O O . PRO A 1 467 ? 24.425 7.674 9.951 1.00 96.94 467 PRO A O 1
ATOM 3529 N N . ILE A 1 468 ? 24.207 8.424 12.054 1.00 97.44 468 ILE A N 1
ATOM 3530 C CA . ILE A 1 468 ? 24.974 9.665 11.850 1.00 97.44 468 ILE A CA 1
ATOM 3531 C C . ILE A 1 468 ? 26.440 9.339 11.541 1.00 97.44 468 ILE A C 1
ATOM 3533 O O . ILE A 1 468 ? 26.990 9.820 10.552 1.00 97.44 468 ILE A O 1
ATOM 3537 N N . LEU A 1 469 ? 27.064 8.483 12.355 1.00 97.81 469 LEU A N 1
ATOM 3538 C CA . LEU A 1 469 ? 28.432 8.020 12.126 1.00 97.81 469 LEU A CA 1
ATOM 3539 C C . LEU A 1 469 ? 28.535 7.260 10.801 1.00 97.81 469 LEU A C 1
ATOM 3541 O O . LEU A 1 469 ? 29.444 7.534 10.027 1.00 97.81 469 LEU A O 1
ATOM 3545 N N . GLY A 1 470 ? 27.581 6.374 10.498 1.00 97.19 470 GLY A N 1
ATOM 3546 C CA . GLY A 1 470 ? 27.590 5.602 9.258 1.00 97.19 470 GLY A CA 1
ATOM 3547 C C . GLY A 1 470 ? 27.464 6.455 7.996 1.00 97.19 470 GLY A C 1
ATOM 3548 O O . GLY A 1 470 ? 28.175 6.200 7.024 1.00 97.19 470 GLY A O 1
ATOM 3549 N N . PHE A 1 471 ? 26.644 7.512 8.027 1.00 96.31 471 PHE A N 1
ATOM 3550 C CA . PHE A 1 471 ? 26.596 8.515 6.959 1.00 96.31 471 PHE A CA 1
ATOM 3551 C C . PHE A 1 471 ? 27.963 9.179 6.751 1.00 96.31 471 PHE A C 1
ATOM 3553 O O . PHE A 1 471 ? 28.464 9.214 5.629 1.00 96.31 471 PHE A O 1
ATOM 3560 N N . LEU A 1 472 ? 28.598 9.654 7.828 1.00 97.81 472 LEU A N 1
ATOM 3561 C CA . LEU A 1 472 ? 29.919 10.288 7.758 1.00 97.81 472 LEU A CA 1
ATOM 3562 C C . LEU A 1 472 ? 31.000 9.315 7.255 1.00 97.81 472 LEU A C 1
ATOM 3564 O O . LEU A 1 472 ? 31.864 9.711 6.474 1.00 97.81 472 LEU A O 1
ATOM 3568 N N . THR A 1 473 ? 30.933 8.038 7.642 1.00 98.06 473 THR A N 1
ATOM 3569 C CA . THR A 1 473 ? 31.840 6.986 7.164 1.00 98.06 473 THR A CA 1
ATOM 3570 C C . THR A 1 473 ? 31.669 6.719 5.670 1.00 98.06 473 THR A C 1
ATOM 3572 O O . THR A 1 473 ? 32.661 6.730 4.944 1.00 98.06 473 THR A O 1
ATOM 3575 N N . GLY A 1 474 ? 30.444 6.508 5.180 1.00 96.94 474 GLY A N 1
ATOM 3576 C CA . GLY A 1 474 ? 30.206 6.271 3.752 1.00 96.94 474 GLY A CA 1
ATOM 3577 C C . GLY A 1 474 ? 30.493 7.494 2.881 1.00 96.94 474 GLY A C 1
ATOM 3578 O O . GLY A 1 474 ? 31.086 7.349 1.814 1.00 96.94 474 GLY A O 1
ATOM 3579 N N . LEU A 1 475 ? 30.170 8.701 3.360 1.00 96.81 475 LEU A N 1
ATOM 3580 C CA . LEU A 1 475 ? 30.519 9.967 2.707 1.00 96.81 475 LEU A CA 1
ATOM 3581 C C . LEU A 1 475 ? 32.043 10.140 2.608 1.00 96.81 475 LEU A C 1
ATOM 3583 O O . LEU A 1 475 ? 32.562 10.439 1.533 1.00 96.81 475 LEU A O 1
ATOM 3587 N N . GLY A 1 476 ? 32.767 9.896 3.705 1.00 97.56 476 GLY A N 1
ATOM 3588 C CA . GLY A 1 476 ? 34.230 9.947 3.737 1.00 97.56 476 GLY A CA 1
ATOM 3589 C C . GLY A 1 476 ? 34.881 8.915 2.813 1.00 97.56 476 GLY A C 1
ATOM 3590 O O . GLY A 1 476 ? 35.836 9.242 2.109 1.00 97.56 476 GLY A O 1
ATOM 3591 N N . ILE A 1 477 ? 34.338 7.695 2.748 1.00 97.62 477 ILE A N 1
ATOM 3592 C CA . ILE A 1 477 ? 34.811 6.654 1.825 1.00 97.62 477 ILE A CA 1
ATOM 3593 C C . ILE A 1 477 ? 34.527 7.041 0.368 1.00 97.62 477 ILE A C 1
ATOM 3595 O O . ILE A 1 477 ? 35.429 6.923 -0.457 1.00 97.62 477 ILE A O 1
ATOM 3599 N N . TRP A 1 478 ? 33.332 7.533 0.031 1.00 96.56 478 TRP A N 1
ATOM 3600 C CA . TRP A 1 478 ? 32.983 7.945 -1.338 1.00 96.56 478 TRP A CA 1
ATOM 3601 C C . TRP A 1 478 ? 33.885 9.069 -1.847 1.00 96.56 478 TRP A C 1
ATOM 3603 O O . TRP A 1 478 ? 34.544 8.918 -2.874 1.00 96.56 478 TRP A O 1
ATOM 3613 N N . LEU A 1 479 ? 33.976 10.171 -1.099 1.00 96.69 479 LEU A N 1
ATOM 3614 C CA . LEU A 1 479 ? 34.770 11.335 -1.493 1.00 96.69 479 LEU A CA 1
ATOM 3615 C C . LEU A 1 479 ? 36.276 11.027 -1.471 1.00 96.69 479 LEU A C 1
ATOM 3617 O O . LEU A 1 479 ? 37.000 11.416 -2.387 1.00 96.69 479 LEU A O 1
ATOM 3621 N N . GLY A 1 480 ? 36.742 10.269 -0.473 1.00 96.88 480 GLY A N 1
ATOM 3622 C CA . GLY A 1 480 ? 38.134 9.833 -0.374 1.00 96.88 480 GLY A CA 1
ATOM 3623 C C . GLY A 1 480 ? 38.546 8.888 -1.504 1.00 96.88 480 GLY A C 1
ATOM 3624 O O . GLY A 1 480 ? 39.610 9.067 -2.090 1.00 96.88 480 GLY A O 1
ATOM 3625 N N . THR A 1 481 ? 37.705 7.917 -1.871 1.00 96.19 481 THR A N 1
ATOM 3626 C CA . THR A 1 481 ? 38.005 7.002 -2.988 1.00 96.19 481 THR A CA 1
ATOM 3627 C C . THR A 1 481 ? 37.859 7.672 -4.351 1.00 96.19 481 THR A C 1
ATOM 3629 O O . THR A 1 481 ? 38.669 7.385 -5.228 1.00 96.19 481 THR A O 1
ATOM 3632 N N . ALA A 1 482 ? 36.928 8.616 -4.531 1.00 95.69 482 ALA A N 1
ATOM 3633 C CA . ALA A 1 482 ? 36.877 9.451 -5.734 1.00 95.69 482 ALA A CA 1
ATOM 3634 C C . ALA A 1 482 ? 38.181 10.253 -5.910 1.00 95.69 482 ALA A C 1
ATOM 3636 O O . ALA A 1 482 ? 38.791 10.203 -6.978 1.00 95.69 482 ALA A O 1
ATOM 3637 N N . HIS A 1 483 ? 38.670 10.898 -4.846 1.00 96.31 483 HIS A N 1
ATOM 3638 C CA . HIS A 1 483 ? 39.941 11.627 -4.870 1.00 96.31 483 HIS A CA 1
ATOM 3639 C C . HIS A 1 483 ? 41.155 10.714 -5.114 1.00 96.31 483 HIS A C 1
ATOM 3641 O O . HIS A 1 483 ? 42.004 11.041 -5.936 1.00 96.31 483 HIS A O 1
ATOM 3647 N N . VAL A 1 484 ? 41.236 9.551 -4.456 1.00 96.50 484 VAL A N 1
ATOM 3648 C CA . VAL A 1 484 ? 42.370 8.616 -4.613 1.00 96.50 484 VAL A CA 1
ATOM 3649 C C . VAL A 1 484 ? 42.404 7.953 -5.996 1.00 96.50 484 VAL A C 1
ATOM 3651 O O . VAL A 1 484 ? 43.489 7.693 -6.509 1.00 96.50 484 VAL A O 1
ATOM 3654 N N . ILE A 1 485 ? 41.249 7.683 -6.614 1.00 94.81 485 ILE A N 1
ATOM 3655 C CA . ILE A 1 485 ? 41.174 7.020 -7.929 1.00 94.81 485 ILE A CA 1
ATOM 3656 C C . ILE A 1 485 ? 41.315 8.024 -9.085 1.00 94.81 485 ILE A C 1
ATOM 3658 O O . ILE A 1 485 ? 41.914 7.684 -10.105 1.00 94.81 485 ILE A O 1
ATOM 3662 N N . TYR A 1 486 ? 40.787 9.247 -8.945 1.00 94.56 486 TYR A N 1
ATOM 3663 C CA . TYR A 1 486 ? 40.687 10.218 -10.047 1.00 94.56 486 TYR A CA 1
ATOM 3664 C C . TYR A 1 486 ? 41.439 11.543 -9.822 1.00 94.56 486 TYR A C 1
ATOM 3666 O O . TYR A 1 486 ? 41.431 12.401 -10.699 1.00 94.56 486 TYR A O 1
ATOM 3674 N N . GLY A 1 487 ? 42.080 11.743 -8.668 1.00 92.62 487 GLY A N 1
ATOM 3675 C CA . GLY A 1 487 ? 42.859 12.943 -8.330 1.00 92.62 487 GLY A CA 1
ATOM 3676 C C . GLY A 1 487 ? 42.038 14.149 -7.855 1.00 92.62 487 GLY A C 1
ATOM 3677 O O . GLY A 1 487 ? 42.563 14.996 -7.137 1.00 92.62 487 GLY A O 1
ATOM 3678 N N . GLU A 1 488 ? 40.743 14.222 -8.164 1.00 93.50 488 GLU A N 1
ATOM 3679 C CA . GLU A 1 488 ? 39.871 15.363 -7.845 1.00 93.50 488 GLU A CA 1
ATOM 3680 C C . GLU A 1 488 ? 38.470 14.935 -7.366 1.00 93.50 488 GLU A C 1
ATOM 3682 O O . GLU A 1 488 ? 38.034 13.803 -7.586 1.00 93.50 488 GLU A O 1
ATOM 3687 N N . ILE A 1 489 ? 37.745 15.855 -6.720 1.00 93.81 489 ILE A N 1
ATOM 3688 C CA . ILE A 1 489 ? 36.361 15.658 -6.261 1.00 93.81 489 ILE A CA 1
ATOM 3689 C C . ILE A 1 489 ? 35.452 16.617 -7.034 1.00 93.81 489 ILE A C 1
ATOM 3691 O O . ILE A 1 489 ? 35.445 17.819 -6.775 1.00 93.81 489 ILE A O 1
ATOM 3695 N N . ASN A 1 490 ? 34.672 16.084 -7.971 1.00 89.75 490 ASN A N 1
ATOM 3696 C CA . ASN A 1 490 ? 33.626 16.809 -8.693 1.00 89.75 490 ASN A CA 1
ATOM 3697 C C . ASN A 1 490 ? 32.487 15.849 -9.093 1.00 89.75 490 ASN A C 1
ATOM 3699 O O . ASN A 1 490 ? 32.535 14.658 -8.777 1.00 89.75 490 ASN A O 1
ATOM 3703 N N . MET A 1 491 ? 31.456 16.352 -9.784 1.00 83.69 491 MET A N 1
ATOM 3704 C CA . MET A 1 491 ? 30.298 15.547 -10.211 1.00 83.69 491 MET A CA 1
ATOM 3705 C C . MET A 1 491 ? 30.726 14.284 -10.984 1.00 83.69 491 MET A C 1
ATOM 3707 O O . MET A 1 491 ? 30.284 13.186 -10.669 1.00 83.69 491 MET A O 1
ATOM 3711 N N . LYS A 1 492 ? 31.672 14.422 -11.921 1.00 84.81 492 LYS A N 1
ATOM 3712 C CA . LYS A 1 492 ? 32.160 13.342 -12.792 1.00 84.81 492 LYS A CA 1
ATOM 3713 C C . LYS A 1 492 ? 32.984 12.288 -12.044 1.00 84.81 492 LYS A C 1
ATOM 3715 O O . LYS A 1 492 ? 32.865 11.105 -12.345 1.00 84.81 492 LYS A O 1
ATOM 3720 N N . THR A 1 493 ? 33.821 12.677 -11.078 1.00 90.56 493 THR A N 1
ATOM 3721 C CA . THR A 1 493 ? 34.607 11.700 -10.294 1.00 90.56 493 THR A CA 1
ATOM 3722 C C . THR A 1 493 ? 33.778 11.010 -9.212 1.00 90.56 493 THR A C 1
ATOM 3724 O O . THR A 1 493 ? 34.032 9.852 -8.879 1.00 90.56 493 THR A O 1
ATOM 3727 N N . THR A 1 494 ? 32.740 11.680 -8.707 1.00 89.75 494 THR A N 1
ATOM 3728 C CA . THR A 1 494 ? 31.778 11.105 -7.751 1.00 89.75 494 THR A CA 1
ATOM 3729 C C . THR A 1 494 ? 30.697 10.239 -8.417 1.00 89.75 494 THR A C 1
ATOM 3731 O O . THR A 1 494 ? 30.189 9.319 -7.775 1.00 89.75 494 THR A O 1
ATOM 3734 N N . GLU A 1 495 ? 30.446 10.416 -9.722 1.00 86.62 495 GLU A N 1
ATOM 3735 C CA . GLU A 1 495 ? 29.739 9.463 -10.603 1.00 86.62 495 GLU A CA 1
ATOM 3736 C C . GLU A 1 495 ? 30.552 8.167 -10.864 1.00 86.62 495 GLU A C 1
ATOM 3738 O O . GLU A 1 495 ? 30.098 7.258 -11.556 1.00 86.62 495 GLU A O 1
ATOM 3743 N N . GLY A 1 496 ? 31.762 8.025 -10.309 1.00 88.44 496 GLY A N 1
ATOM 3744 C CA . GLY A 1 496 ? 32.543 6.793 -10.407 1.00 88.44 496 GLY A CA 1
ATOM 3745 C C . GLY A 1 496 ? 31.863 5.609 -9.704 1.00 88.44 496 GLY A C 1
ATOM 3746 O O . GLY A 1 496 ? 31.609 5.647 -8.499 1.00 88.44 496 GLY A O 1
ATOM 3747 N N . SER A 1 497 ? 31.640 4.508 -10.431 1.00 89.94 497 SER A N 1
ATOM 3748 C CA . SER A 1 497 ? 30.969 3.305 -9.906 1.00 89.94 497 SER A CA 1
ATOM 3749 C C . SER A 1 497 ? 31.717 2.644 -8.739 1.00 89.94 497 SER A C 1
ATOM 3751 O O . SER A 1 497 ? 31.089 2.161 -7.798 1.00 89.94 497 SER A O 1
ATOM 3753 N N . LEU A 1 498 ? 33.056 2.651 -8.750 1.00 92.75 498 LEU A N 1
ATOM 3754 C CA . LEU A 1 498 ? 33.862 2.114 -7.648 1.00 92.75 498 LEU A CA 1
ATOM 3755 C C . LEU A 1 498 ? 33.743 2.963 -6.366 1.00 92.75 498 LEU A C 1
ATOM 3757 O O . LEU A 1 498 ? 33.367 2.386 -5.343 1.00 92.75 498 LEU A O 1
ATOM 3761 N N . PRO A 1 499 ? 33.957 4.298 -6.386 1.00 94.88 499 PRO A N 1
ATOM 3762 C CA . PRO A 1 499 ? 33.634 5.144 -5.239 1.00 94.88 499 PRO A CA 1
ATOM 3763 C C . PRO A 1 499 ? 32.206 4.974 -4.725 1.00 94.88 499 PRO A C 1
ATOM 3765 O O . PRO A 1 499 ? 32.007 4.863 -3.516 1.00 94.88 499 PRO A O 1
ATOM 3768 N N . ALA A 1 500 ? 31.214 4.932 -5.619 1.00 93.56 500 ALA A N 1
ATOM 3769 C CA . ALA A 1 500 ? 29.810 4.768 -5.249 1.00 93.56 500 ALA A CA 1
ATOM 3770 C C . ALA A 1 500 ? 29.557 3.446 -4.504 1.00 93.56 500 ALA A C 1
ATOM 3772 O O . ALA A 1 500 ? 28.909 3.437 -3.455 1.00 93.56 500 ALA A O 1
ATOM 3773 N N . LEU A 1 501 ? 30.122 2.335 -4.992 1.00 94.94 501 LEU A N 1
ATOM 3774 C CA . LEU A 1 501 ? 30.027 1.031 -4.335 1.00 94.94 501 LEU A CA 1
ATOM 3775 C C . LEU A 1 501 ? 30.709 1.030 -2.961 1.00 94.94 501 LEU A C 1
ATOM 3777 O O . LEU A 1 501 ? 30.121 0.551 -1.991 1.00 94.94 501 LEU A O 1
ATOM 3781 N N . TYR A 1 502 ? 31.919 1.582 -2.846 1.00 96.12 502 TYR A N 1
ATOM 3782 C CA . TYR A 1 502 ? 32.633 1.636 -1.567 1.00 96.12 502 TYR A CA 1
ATOM 3783 C C . TYR A 1 502 ? 31.934 2.554 -0.552 1.00 96.12 502 TYR A C 1
ATOM 3785 O O . TYR A 1 502 ? 31.809 2.183 0.616 1.00 96.12 502 TYR A O 1
ATOM 3793 N N . GLY A 1 503 ? 31.408 3.699 -0.993 1.00 96.25 503 GLY A N 1
ATOM 3794 C CA . GLY A 1 503 ? 30.592 4.594 -0.171 1.00 96.25 503 GLY A CA 1
ATOM 3795 C C . GLY A 1 503 ? 29.306 3.928 0.324 1.00 96.25 503 GLY A C 1
ATOM 3796 O O . GLY A 1 503 ? 29.000 3.997 1.513 1.00 96.25 503 GLY A O 1
ATOM 3797 N N . ALA A 1 504 ? 28.588 3.218 -0.554 1.00 95.06 504 ALA A N 1
ATOM 3798 C CA . ALA A 1 504 ? 27.378 2.473 -0.200 1.00 95.06 504 ALA A CA 1
ATOM 3799 C C . ALA A 1 504 ? 27.656 1.346 0.813 1.00 95.06 504 ALA A C 1
ATOM 3801 O O . ALA A 1 504 ? 26.943 1.227 1.809 1.00 95.06 504 ALA A O 1
ATOM 3802 N N . ILE A 1 505 ? 28.727 0.568 0.610 1.00 95.94 505 ILE A N 1
ATOM 3803 C CA . ILE A 1 505 ? 29.204 -0.452 1.563 1.00 95.94 505 ILE A CA 1
ATOM 3804 C C . ILE A 1 505 ? 29.529 0.195 2.919 1.00 95.94 505 ILE A C 1
ATOM 3806 O O . ILE A 1 505 ? 29.095 -0.308 3.958 1.00 95.94 505 ILE A O 1
ATOM 3810 N N . GLY A 1 506 ? 30.233 1.331 2.913 1.00 96.56 506 GLY A N 1
ATOM 3811 C CA . GLY A 1 506 ? 30.540 2.118 4.108 1.00 96.56 506 GLY A CA 1
ATOM 3812 C C . GLY A 1 506 ? 29.283 2.534 4.871 1.00 96.56 506 GLY A C 1
ATOM 3813 O O . GLY A 1 506 ? 29.130 2.175 6.041 1.00 96.56 506 GLY A O 1
ATOM 3814 N N . SER A 1 507 ? 28.356 3.221 4.199 1.00 96.06 507 SER A N 1
ATOM 3815 C CA . SER A 1 507 ? 27.086 3.683 4.775 1.00 96.06 507 SER A CA 1
ATOM 3816 C C . SER A 1 507 ? 26.159 2.558 5.231 1.00 96.06 507 SER A C 1
ATOM 3818 O O . SER A 1 507 ? 25.348 2.786 6.122 1.00 96.06 507 SER A O 1
ATOM 3820 N N . PHE A 1 508 ? 26.243 1.357 4.653 1.00 95.19 508 PHE A N 1
ATOM 3821 C CA . PHE A 1 508 ? 25.382 0.235 5.032 1.00 95.19 508 PHE A CA 1
ATOM 3822 C C . PHE A 1 508 ? 25.930 -0.593 6.204 1.00 95.19 508 PHE A C 1
ATOM 3824 O O . PHE A 1 508 ? 25.193 -0.898 7.143 1.00 95.19 508 PHE A O 1
ATOM 3831 N N . PHE A 1 509 ? 27.218 -0.957 6.181 1.00 96.50 509 PHE A N 1
ATOM 3832 C CA . PHE A 1 509 ? 27.790 -1.871 7.178 1.00 96.50 509 PHE A CA 1
ATOM 3833 C C . PHE A 1 509 ? 28.344 -1.171 8.425 1.00 96.50 509 PHE A C 1
ATOM 3835 O O . PHE A 1 509 ? 28.291 -1.749 9.513 1.00 96.50 509 PHE A O 1
ATOM 3842 N N . SER A 1 510 ? 28.839 0.067 8.327 1.00 97.75 510 SER A N 1
ATOM 3843 C CA . SER A 1 510 ? 29.359 0.766 9.514 1.00 97.75 510 SER A CA 1
ATOM 3844 C C . SER A 1 510 ? 28.292 1.084 10.585 1.00 97.75 510 SER A C 1
ATOM 3846 O O . SER A 1 510 ? 28.592 0.845 11.757 1.00 97.75 510 SER A O 1
ATOM 3848 N N . PRO A 1 511 ? 27.022 1.450 10.273 1.00 97.00 511 PRO A N 1
ATOM 3849 C CA . PRO A 1 511 ? 25.973 1.548 11.292 1.00 97.00 511 PRO A CA 1
ATOM 3850 C C . PRO A 1 511 ? 25.708 0.232 12.027 1.00 97.00 511 PRO A C 1
ATOM 3852 O O . PRO A 1 511 ? 25.322 0.266 13.193 1.00 97.00 511 PRO A O 1
ATOM 3855 N N . ALA A 1 512 ? 25.901 -0.925 11.382 1.00 95.56 512 ALA A N 1
ATOM 3856 C CA . ALA A 1 512 ? 25.743 -2.227 12.032 1.00 95.56 512 ALA A CA 1
ATOM 3857 C C . ALA A 1 512 ? 26.822 -2.434 13.107 1.00 95.56 512 ALA A C 1
ATOM 3859 O O . ALA A 1 512 ? 26.509 -2.775 14.249 1.00 95.56 512 ALA A O 1
ATOM 3860 N N . LEU A 1 513 ? 28.082 -2.144 12.761 1.00 96.88 513 LEU A N 1
ATOM 3861 C CA . LEU A 1 513 ? 29.214 -2.187 13.688 1.00 96.88 513 LEU A CA 1
ATOM 3862 C C . LEU A 1 513 ? 29.028 -1.197 14.848 1.00 96.88 513 LEU A C 1
ATOM 3864 O O . LEU A 1 513 ? 29.132 -1.588 16.011 1.00 96.88 513 LEU A O 1
ATOM 3868 N N . TYR A 1 514 ? 28.693 0.062 14.550 1.00 97.75 514 TYR A N 1
ATOM 3869 C CA . TYR A 1 514 ? 28.439 1.083 15.570 1.00 97.75 514 TYR A CA 1
ATOM 3870 C C . TYR A 1 514 ? 27.252 0.713 16.469 1.00 97.75 514 TYR A C 1
ATOM 3872 O O . TYR A 1 514 ? 27.350 0.868 17.686 1.00 97.75 514 TYR A O 1
ATOM 3880 N N . SER A 1 515 ? 26.184 0.126 15.914 1.00 96.81 515 SER A N 1
ATOM 3881 C CA . SER A 1 515 ? 25.012 -0.289 16.696 1.00 96.81 515 SER A CA 1
ATOM 3882 C C . SER A 1 515 ? 25.357 -1.363 17.720 1.00 96.81 515 SER A C 1
ATOM 3884 O O . SER A 1 515 ? 24.873 -1.305 18.851 1.00 96.81 515 SER A O 1
ATOM 3886 N N . VAL A 1 516 ? 26.209 -2.324 17.355 1.00 95.94 516 VAL A N 1
ATOM 3887 C CA . VAL A 1 516 ? 26.681 -3.364 18.278 1.00 95.94 516 VAL A CA 1
ATOM 3888 C C . VAL A 1 516 ? 27.623 -2.767 19.324 1.00 95.94 516 VAL A C 1
ATOM 3890 O O . VAL A 1 516 ? 27.368 -2.920 20.517 1.00 95.94 516 VAL A O 1
ATOM 3893 N N . LEU A 1 517 ? 28.665 -2.036 18.912 1.00 96.94 517 LEU A N 1
ATOM 3894 C CA . LEU A 1 517 ? 29.676 -1.493 19.830 1.00 96.94 517 LEU A CA 1
ATOM 3895 C C . LEU A 1 517 ? 29.085 -0.509 20.854 1.00 96.94 517 LEU A C 1
ATOM 3897 O O . LEU A 1 517 ? 29.342 -0.640 22.049 1.00 96.94 517 LEU A O 1
ATOM 3901 N N . LEU A 1 518 ? 28.245 0.435 20.417 1.00 96.56 518 LEU A N 1
ATOM 3902 C CA . LEU A 1 518 ? 27.608 1.422 21.301 1.00 96.56 518 LEU A CA 1
ATOM 3903 C C . LEU A 1 518 ? 26.543 0.805 22.218 1.00 96.56 518 LEU A C 1
ATOM 3905 O O . LEU A 1 518 ? 26.246 1.360 23.277 1.00 96.56 518 LEU A O 1
ATOM 3909 N N . SER A 1 519 ? 25.980 -0.346 21.841 1.00 96.19 519 SER A N 1
ATOM 3910 C CA . SER A 1 519 ? 25.067 -1.095 22.709 1.00 96.19 519 SER A CA 1
ATOM 3911 C C . SER A 1 519 ? 25.814 -1.925 23.750 1.00 96.19 519 SER A C 1
ATOM 3913 O O . SER A 1 519 ? 25.396 -1.979 24.902 1.00 96.19 519 SER A O 1
ATOM 3915 N N . LEU A 1 520 ? 26.953 -2.522 23.383 1.00 94.81 520 LEU A N 1
ATOM 3916 C CA . LEU A 1 520 ? 27.813 -3.255 24.317 1.00 94.81 520 LEU A CA 1
ATOM 3917 C C . LEU A 1 520 ? 28.562 -2.333 25.293 1.00 94.81 520 LEU A C 1
ATOM 3919 O O . LEU A 1 520 ? 28.856 -2.757 26.406 1.00 94.81 520 LEU A O 1
ATOM 3923 N N . TYR A 1 521 ? 28.829 -1.077 24.917 1.00 94.06 521 TYR A N 1
ATOM 3924 C CA . TYR A 1 521 ? 29.470 -0.084 25.791 1.00 94.06 521 TYR A CA 1
ATOM 3925 C C . TYR A 1 521 ? 28.633 0.268 27.035 1.00 94.06 521 TYR A C 1
ATOM 3927 O O . TYR A 1 521 ? 29.183 0.443 28.121 1.00 94.06 521 TYR A O 1
ATOM 3935 N N . LYS A 1 522 ? 27.303 0.354 26.899 1.00 88.69 522 LYS A N 1
ATOM 3936 C CA . LYS A 1 522 ? 26.382 0.575 28.026 1.00 88.69 522 LYS A CA 1
ATOM 3937 C C . LYS A 1 522 ? 25.104 -0.259 27.847 1.00 88.69 522 LYS A C 1
ATOM 3939 O O . LYS A 1 522 ? 24.095 0.295 27.413 1.00 88.69 522 LYS A O 1
ATOM 3944 N N . PRO A 1 523 ? 25.135 -1.569 28.157 1.00 90.69 523 PRO A N 1
ATOM 3945 C CA . PRO A 1 523 ? 24.035 -2.479 27.852 1.00 90.69 523 PRO A CA 1
ATOM 3946 C C . PRO A 1 523 ? 22.711 -2.084 28.509 1.00 90.69 523 PRO A C 1
ATOM 3948 O O . PRO A 1 523 ? 22.639 -1.827 29.709 1.00 90.69 523 PRO A O 1
ATOM 3951 N N . GLU A 1 524 ? 21.649 -2.108 27.711 1.00 88.56 524 GLU A N 1
ATOM 3952 C CA . GLU A 1 524 ? 20.262 -1.878 28.114 1.00 88.56 524 GLU A CA 1
ATOM 3953 C C . GLU A 1 524 ? 19.406 -2.993 27.497 1.00 88.56 524 GLU A C 1
ATOM 3955 O O . GLU A 1 524 ? 19.688 -3.439 26.385 1.00 88.56 524 GLU A O 1
ATOM 3960 N N . LYS A 1 525 ? 18.374 -3.474 28.199 1.00 90.50 525 LYS A N 1
ATOM 3961 C CA . LYS A 1 525 ? 17.398 -4.422 27.640 1.00 90.50 525 LYS A CA 1
ATOM 3962 C C . LYS A 1 525 ? 16.030 -3.761 27.577 1.00 90.50 525 LYS A C 1
ATOM 3964 O O . LYS A 1 525 ? 15.443 -3.459 28.611 1.00 90.50 525 LYS A O 1
ATOM 3969 N N . PHE A 1 526 ? 15.520 -3.577 26.366 1.00 91.56 526 PHE A N 1
ATOM 3970 C CA . PHE A 1 526 ? 14.156 -3.113 26.142 1.00 91.56 526 PHE A CA 1
ATOM 3971 C C . PHE A 1 526 ? 13.155 -4.268 26.310 1.00 91.56 526 PHE A C 1
ATOM 3973 O O . PHE A 1 526 ? 13.309 -5.314 25.674 1.00 91.56 526 PHE A O 1
ATOM 3980 N N . ASP A 1 527 ? 12.134 -4.070 27.148 1.00 88.81 527 ASP A N 1
ATOM 3981 C CA . ASP A 1 527 ? 10.966 -4.954 27.239 1.00 88.81 527 ASP A CA 1
ATOM 3982 C C . ASP A 1 527 ? 9.946 -4.546 26.169 1.00 88.81 527 ASP A C 1
ATOM 3984 O O . ASP A 1 527 ? 9.466 -3.411 26.155 1.00 88.81 527 ASP A O 1
ATOM 3988 N N . TRP A 1 528 ? 9.617 -5.475 25.272 1.00 88.75 528 TRP A N 1
ATOM 3989 C CA . TRP A 1 528 ? 8.712 -5.245 24.146 1.00 88.75 528 TRP A CA 1
ATOM 3990 C C . TRP A 1 528 ? 7.296 -4.845 24.572 1.00 88.75 528 TRP A C 1
ATOM 3992 O O . TRP A 1 528 ? 6.635 -4.118 23.834 1.00 88.75 528 TRP A O 1
ATOM 4002 N N . ARG A 1 529 ? 6.856 -5.233 25.778 1.00 84.19 529 ARG A N 1
ATOM 4003 C CA . ARG A 1 529 ? 5.537 -4.879 26.330 1.00 84.19 529 ARG A CA 1
ATOM 4004 C C . ARG A 1 529 ? 5.362 -3.369 26.521 1.00 84.19 529 ARG A C 1
ATOM 4006 O O . ARG A 1 529 ? 4.238 -2.880 26.525 1.00 84.19 529 ARG A O 1
ATOM 4013 N N . ARG A 1 530 ? 6.460 -2.603 26.593 1.00 83.00 530 ARG A N 1
ATOM 4014 C CA . ARG A 1 530 ? 6.422 -1.131 26.658 1.00 83.00 530 ARG A CA 1
ATOM 4015 C C . ARG A 1 530 ? 5.794 -0.470 25.432 1.00 83.00 530 ARG A C 1
ATOM 4017 O O . ARG A 1 530 ? 5.268 0.627 25.581 1.00 83.00 530 ARG A O 1
ATOM 4024 N N . PHE A 1 531 ? 5.831 -1.104 24.256 1.00 85.50 531 PHE A N 1
ATOM 4025 C CA . PHE A 1 531 ? 5.121 -0.585 23.084 1.00 85.50 531 PHE A CA 1
ATOM 4026 C C . PHE A 1 531 ? 3.604 -0.574 23.330 1.00 85.50 531 PHE A C 1
ATOM 4028 O O . PHE A 1 531 ? 2.979 0.472 23.191 1.00 85.50 531 PHE A O 1
ATOM 4035 N N . LEU A 1 532 ? 3.056 -1.688 23.828 1.00 77.88 532 LEU A N 1
ATOM 4036 C CA . LEU A 1 532 ? 1.634 -1.834 24.160 1.00 77.88 532 LEU A CA 1
ATOM 4037 C C . LEU A 1 532 ? 1.188 -0.864 25.277 1.00 77.88 532 LEU A C 1
ATOM 4039 O O . LEU A 1 532 ? 0.109 -0.286 25.201 1.00 77.88 532 LEU A O 1
ATOM 4043 N N . VAL A 1 533 ? 2.029 -0.627 26.295 1.00 66.50 533 VAL A N 1
ATOM 4044 C CA . VAL A 1 533 ? 1.721 0.335 27.380 1.00 66.50 533 VAL A CA 1
ATOM 4045 C C . VAL A 1 533 ? 1.628 1.776 26.879 1.00 66.50 533 VAL A C 1
ATOM 4047 O O . VAL A 1 533 ? 0.777 2.534 27.345 1.00 66.50 533 VAL A O 1
ATOM 4050 N N . ALA A 1 534 ? 2.505 2.183 25.960 1.00 58.16 534 ALA A N 1
ATOM 4051 C CA . ALA A 1 534 ? 2.544 3.568 25.500 1.00 58.16 534 ALA A CA 1
ATOM 4052 C C . ALA A 1 534 ? 1.299 3.954 24.681 1.00 58.16 534 ALA A C 1
ATOM 4054 O O . ALA A 1 534 ? 0.832 5.086 24.793 1.00 58.16 534 ALA A O 1
ATOM 4055 N N . GLU A 1 535 ? 0.722 3.010 23.933 1.00 57.59 535 GLU A N 1
ATOM 4056 C CA . GLU A 1 535 ? -0.565 3.193 23.251 1.00 57.59 535 GLU A CA 1
ATOM 4057 C C . GLU A 1 535 ? -1.710 3.422 24.253 1.00 57.59 535 GLU A C 1
ATOM 4059 O O . GLU A 1 535 ? -2.431 4.416 24.155 1.00 57.59 535 GLU A O 1
ATOM 4064 N N . ILE A 1 536 ? -1.817 2.570 25.283 1.00 52.88 536 ILE A N 1
ATOM 4065 C CA . ILE A 1 536 ? -2.819 2.694 26.361 1.00 52.88 536 ILE A CA 1
ATOM 4066 C C . ILE A 1 536 ? -2.693 4.058 27.073 1.00 52.88 536 ILE A C 1
ATOM 4068 O O . ILE A 1 536 ? -3.696 4.662 27.473 1.00 52.88 536 ILE A O 1
ATOM 4072 N N . ALA A 1 537 ? -1.470 4.583 27.198 1.00 45.41 537 ALA A N 1
ATOM 4073 C CA . ALA A 1 537 ? -1.210 5.905 27.760 1.00 45.41 537 ALA A CA 1
ATOM 4074 C C . ALA A 1 537 ? -1.644 7.062 26.834 1.00 45.41 537 ALA A C 1
ATOM 4076 O O . ALA A 1 537 ? -2.238 8.019 27.335 1.00 45.41 537 ALA A O 1
ATOM 4077 N N . GLU A 1 538 ? -1.414 6.999 25.514 1.00 50.06 538 GLU A N 1
ATOM 4078 C CA . GLU A 1 538 ? -1.922 8.026 24.580 1.00 50.06 538 GLU A CA 1
ATOM 4079 C C . GLU A 1 538 ? -3.462 7.998 24.488 1.00 50.06 538 GLU A C 1
ATOM 4081 O O . GLU A 1 538 ? -4.092 9.058 24.536 1.00 50.06 538 GLU A O 1
ATOM 4086 N N . GLU A 1 539 ? -4.091 6.816 24.497 1.00 46.12 539 GLU A N 1
ATOM 4087 C CA . GLU A 1 539 ? -5.551 6.663 24.637 1.00 46.12 539 GLU A CA 1
ATOM 4088 C C . GLU A 1 539 ? -6.098 7.328 25.913 1.00 46.12 539 GLU A C 1
ATOM 4090 O O . GLU A 1 539 ? -7.161 7.957 25.903 1.00 46.12 539 GLU A O 1
ATOM 4095 N N . THR A 1 540 ? -5.392 7.168 27.033 1.00 40.72 540 THR A N 1
ATOM 4096 C CA . THR A 1 540 ? -5.809 7.708 28.336 1.00 40.72 540 THR A CA 1
ATOM 4097 C C . THR A 1 540 ? -5.622 9.224 28.394 1.00 40.72 540 THR A C 1
ATOM 4099 O O . THR A 1 540 ? -6.510 9.936 28.863 1.00 40.72 540 THR A O 1
ATOM 4102 N N . GLN A 1 541 ? -4.529 9.745 27.828 1.00 38.66 541 GLN A N 1
ATOM 4103 C CA . GLN A 1 541 ? -4.315 11.189 27.710 1.00 38.66 541 GLN A CA 1
ATOM 4104 C C . GLN A 1 541 ? -5.310 11.855 26.756 1.00 38.66 541 GLN A C 1
ATOM 4106 O O . GLN A 1 541 ? -5.689 12.996 27.007 1.00 38.66 541 GLN A O 1
ATOM 4111 N N . LEU A 1 542 ? -5.775 11.184 25.697 1.00 40.25 542 LEU A N 1
ATOM 4112 C CA . LEU A 1 542 ? -6.869 11.698 24.862 1.00 40.25 542 LEU A CA 1
ATOM 4113 C C . LEU A 1 542 ? -8.153 11.877 25.684 1.00 40.25 542 LEU A C 1
ATOM 4115 O O . LEU A 1 542 ? -8.741 12.957 25.658 1.00 40.25 542 LEU A O 1
ATOM 4119 N N . LYS A 1 543 ? -8.530 10.871 26.484 1.00 41.56 543 LYS A N 1
ATOM 4120 C CA . LYS A 1 543 ? -9.719 10.909 27.358 1.00 41.56 543 LYS A CA 1
ATOM 4121 C C . LYS A 1 543 ? -9.633 12.053 28.381 1.00 41.56 543 LYS A C 1
ATOM 4123 O O . LYS A 1 543 ? -10.519 12.904 28.404 1.00 41.56 543 LYS A O 1
ATOM 4128 N N . GLU A 1 544 ? -8.525 12.164 29.122 1.00 35.00 544 GLU A N 1
ATOM 4129 C CA . GLU A 1 544 ? -8.308 13.282 30.059 1.00 35.00 544 GLU A CA 1
ATOM 4130 C C . GLU A 1 544 ? -8.324 14.662 29.381 1.00 35.00 544 GLU A C 1
ATOM 4132 O O . GLU A 1 544 ? -8.725 15.656 29.988 1.00 35.00 544 GLU A O 1
ATOM 4137 N N . ASN A 1 545 ? -7.818 14.768 28.149 1.00 34.47 545 ASN A N 1
ATOM 4138 C CA . ASN A 1 545 ? -7.702 16.054 27.466 1.00 34.47 545 ASN A CA 1
ATOM 4139 C C . ASN A 1 545 ? -9.035 16.575 26.930 1.00 34.47 545 ASN A C 1
ATOM 4141 O O . ASN A 1 545 ? -9.177 17.797 26.870 1.00 34.47 545 ASN A O 1
ATOM 4145 N N . THR A 1 546 ? -9.974 15.684 26.598 1.00 40.41 546 THR A N 1
ATOM 4146 C CA . THR A 1 546 ? -11.372 16.022 26.293 1.00 40.41 546 THR A CA 1
ATOM 4147 C C . THR A 1 546 ? -12.090 16.505 27.553 1.00 40.41 546 THR A C 1
ATOM 4149 O O . THR A 1 546 ? -12.623 17.611 27.562 1.00 40.41 546 THR A O 1
ATOM 4152 N N . GLU A 1 547 ? -11.995 15.753 28.657 1.00 41.03 547 GLU A N 1
ATOM 4153 C CA . GLU A 1 547 ? -12.589 16.119 29.957 1.00 41.03 547 GLU A CA 1
ATOM 4154 C C . GLU A 1 547 ? -12.075 17.493 30.458 1.00 41.03 547 GLU A C 1
ATOM 4156 O O . GLU A 1 547 ? -12.827 18.299 31.007 1.00 41.03 547 GLU A O 1
ATOM 4161 N N . LYS A 1 548 ? -10.798 17.821 30.199 1.00 35.50 548 LYS A N 1
ATOM 4162 C CA . LYS A 1 548 ? -10.169 19.121 30.530 1.00 35.50 548 LYS A CA 1
ATOM 4163 C C . LYS A 1 548 ? -10.490 20.266 29.559 1.00 35.50 548 LYS A C 1
ATOM 4165 O O . LYS A 1 548 ? -10.118 21.407 29.843 1.00 35.50 548 LYS A O 1
ATOM 4170 N N . GLU A 1 549 ? -11.128 19.992 28.424 1.00 33.72 549 GLU A N 1
ATOM 4171 C CA . GLU A 1 549 ? -11.639 21.013 27.497 1.00 33.72 549 GLU A CA 1
ATOM 4172 C C . GLU A 1 549 ? -13.137 21.255 27.696 1.00 33.72 549 GLU A C 1
ATOM 4174 O O . GLU A 1 549 ? -13.551 22.414 27.707 1.00 33.72 549 GLU A O 1
ATOM 4179 N N . GLU A 1 550 ? -13.912 20.215 28.013 1.00 40.41 550 GLU A N 1
ATOM 4180 C CA . GLU A 1 550 ? -15.276 20.346 28.546 1.00 40.41 550 GLU A CA 1
ATOM 4181 C C . GLU A 1 550 ? -15.266 21.228 29.815 1.00 40.41 550 GLU A C 1
ATOM 4183 O O . GLU A 1 550 ? -15.894 22.288 29.837 1.00 40.41 550 GLU A O 1
ATOM 4188 N N . ALA A 1 551 ? -14.407 20.916 30.796 1.00 38.50 551 ALA A N 1
ATOM 4189 C CA . ALA A 1 551 ? -14.246 21.700 32.031 1.00 38.50 551 ALA A CA 1
ATOM 4190 C C . ALA A 1 551 ? -13.701 23.139 31.851 1.00 38.50 551 ALA A C 1
ATOM 4192 O O . ALA A 1 551 ? -13.594 23.880 32.830 1.00 38.50 551 ALA A O 1
ATOM 4193 N N . LYS A 1 552 ? -13.329 23.555 30.631 1.00 35.69 552 LYS A N 1
ATOM 4194 C CA . LYS A 1 552 ? -12.960 24.949 30.321 1.00 35.69 552 LYS A CA 1
ATOM 4195 C C . LYS A 1 552 ? -14.090 25.764 29.700 1.00 35.69 552 LYS A C 1
ATOM 4197 O O . LYS A 1 552 ? -14.030 26.989 29.786 1.00 35.69 552 LYS A O 1
ATOM 4202 N N . ASN A 1 553 ? -15.099 25.124 29.113 1.00 36.09 553 ASN A N 1
ATOM 4203 C CA . ASN A 1 553 ? -16.238 25.828 28.522 1.00 36.09 553 ASN A CA 1
ATOM 4204 C C . ASN A 1 553 ? -17.274 26.252 29.578 1.00 36.09 553 ASN A C 1
ATOM 4206 O O . ASN A 1 553 ? -17.866 27.318 29.437 1.00 36.09 553 ASN A O 1
ATOM 4210 N N . ASP A 1 554 ? -17.405 25.508 30.682 1.00 37.50 554 ASP A N 1
ATOM 4211 C CA . ASP A 1 554 ? -18.283 25.870 31.813 1.00 37.50 554 ASP A CA 1
ATOM 4212 C C . ASP A 1 554 ? -17.751 27.043 32.668 1.00 37.50 554 ASP A C 1
ATOM 4214 O O . ASP A 1 554 ? -18.444 27.568 33.541 1.00 37.50 554 ASP A O 1
ATOM 4218 N N . GLY A 1 555 ? -16.513 27.488 32.432 1.00 32.62 555 GLY A N 1
ATOM 4219 C CA . GLY A 1 555 ? -15.770 28.407 33.302 1.00 32.62 555 GLY A CA 1
ATOM 4220 C C . GLY A 1 555 ? -16.193 29.883 33.289 1.00 32.62 555 GLY A C 1
ATOM 4221 O O . GLY A 1 555 ? -15.365 30.722 33.638 1.00 32.62 555 GLY A O 1
ATOM 4222 N N . ASN A 1 556 ? -17.415 30.234 32.865 1.00 31.78 556 ASN A N 1
ATOM 4223 C CA . ASN A 1 556 ? -17.816 31.636 32.667 1.00 31.78 556 ASN A CA 1
ATOM 4224 C C . ASN A 1 556 ? -19.243 31.998 33.139 1.00 31.78 556 ASN A C 1
ATOM 4226 O O . ASN A 1 556 ? -19.954 32.740 32.462 1.00 31.78 556 ASN A O 1
ATOM 4230 N N . THR A 1 557 ? -19.642 31.532 34.329 1.00 31.27 557 THR A N 1
ATOM 4231 C CA . THR A 1 557 ? -20.757 32.136 35.092 1.00 31.27 557 THR A CA 1
ATOM 4232 C C . THR A 1 557 ? -20.353 32.317 36.559 1.00 31.27 557 THR A C 1
ATOM 4234 O O . THR A 1 557 ? -19.745 31.423 37.142 1.00 31.27 557 THR A O 1
ATOM 4237 N N . SER A 1 558 ? -20.654 33.470 37.164 1.00 30.31 558 SER A N 1
ATOM 4238 C CA . SER A 1 558 ? -20.083 33.895 38.454 1.00 30.31 558 SER A CA 1
ATOM 4239 C C . SER A 1 558 ? -21.120 34.159 39.552 1.00 30.31 558 SER A C 1
ATOM 4241 O O . SER A 1 558 ? -22.034 34.953 39.331 1.00 30.31 558 SER A O 1
ATOM 4243 N N . SER A 1 559 ? -20.894 33.652 40.770 1.00 27.48 559 SER A N 1
ATOM 4244 C CA . SER A 1 559 ? -21.419 34.257 42.011 1.00 27.48 559 SER A CA 1
ATOM 4245 C C . SER A 1 559 ? -20.692 33.760 43.269 1.00 27.48 559 SER A C 1
ATOM 4247 O O . SER A 1 559 ? -20.304 32.597 43.346 1.00 27.48 559 SER A O 1
ATOM 4249 N N . ASN A 1 560 ? -20.542 34.642 44.260 1.00 27.73 560 ASN A N 1
ATOM 4250 C CA . ASN A 1 560 ? -19.804 34.413 45.509 1.00 27.73 560 ASN A CA 1
ATOM 4251 C C . ASN A 1 560 ? -20.530 33.494 46.512 1.00 27.73 560 ASN A C 1
ATOM 4253 O O . ASN A 1 560 ? -21.750 33.567 46.639 1.00 27.73 560 ASN A O 1
ATOM 4257 N N . SER A 1 561 ? -19.758 32.815 47.368 1.00 27.08 561 SER A N 1
ATOM 4258 C CA . SER A 1 561 ? -20.122 32.579 48.777 1.00 27.08 561 SER A CA 1
ATOM 4259 C C . SER A 1 561 ? -18.865 32.361 49.629 1.00 27.08 561 SER A C 1
ATOM 4261 O O . SER A 1 561 ? -18.007 31.565 49.252 1.00 27.08 561 SER A O 1
ATOM 4263 N N . GLU A 1 562 ? -18.756 33.048 50.766 1.00 27.62 562 GLU A N 1
ATOM 4264 C CA . GLU A 1 562 ? -17.649 32.903 51.726 1.00 27.62 562 GLU A CA 1
ATOM 4265 C C . GLU A 1 562 ? -17.879 31.710 52.681 1.00 27.62 562 GLU A C 1
ATOM 4267 O O . GLU A 1 562 ? -19.022 31.325 52.930 1.00 27.62 562 GLU A O 1
ATOM 4272 N N . GLY A 1 563 ? -16.808 31.130 53.238 1.00 24.56 563 GLY A N 1
ATOM 4273 C CA . GLY A 1 563 ? -16.888 30.042 54.224 1.00 24.56 563 GLY A CA 1
ATOM 4274 C C . GLY A 1 563 ? -15.517 29.605 54.759 1.00 24.56 563 GLY A C 1
ATOM 4275 O O . GLY A 1 563 ? -14.558 29.496 53.998 1.00 24.56 563 GLY A O 1
ATOM 4276 N N . GLU A 1 564 ? -15.414 29.385 56.073 1.00 24.95 564 GLU A N 1
ATOM 4277 C CA . GLU A 1 564 ? -14.149 29.141 56.792 1.00 24.95 564 GLU A CA 1
ATOM 4278 C C . GLU A 1 564 ? -13.660 27.669 56.764 1.00 24.95 564 GLU A C 1
ATOM 4280 O O . GLU A 1 564 ? -14.461 26.749 56.572 1.00 24.95 564 GLU A O 1
ATOM 4285 N N . PRO A 1 565 ? -12.350 27.410 56.983 1.00 34.31 565 PRO A N 1
ATOM 4286 C CA . PRO A 1 565 ? -11.769 26.065 56.945 1.00 34.31 565 PRO A CA 1
ATOM 4287 C C . PRO A 1 565 ? -11.744 25.348 58.317 1.00 34.31 565 PRO A C 1
ATOM 4289 O O . PRO A 1 565 ? -11.430 25.972 59.333 1.00 34.31 565 PRO A O 1
ATOM 4292 N N . PRO A 1 566 ? -11.948 24.016 58.372 1.00 27.58 566 PRO A N 1
ATOM 4293 C CA . PRO A 1 566 ? -11.707 23.220 59.573 1.00 27.58 566 PRO A CA 1
ATOM 4294 C C . PRO A 1 566 ? -10.252 22.723 59.690 1.00 27.58 566 PRO A C 1
ATOM 4296 O O . PRO A 1 566 ? -9.620 22.294 58.725 1.00 27.58 566 PRO A O 1
ATOM 4299 N N . VAL A 1 567 ? -9.745 22.768 60.923 1.00 25.53 567 VAL A N 1
ATOM 4300 C CA . VAL A 1 567 ? -8.378 22.416 61.347 1.00 25.53 567 VAL A CA 1
ATOM 4301 C C . VAL A 1 567 ? -8.144 20.891 61.400 1.00 25.53 567 VAL A C 1
ATOM 4303 O O . VAL A 1 567 ? -9.074 20.091 61.451 1.00 25.53 567 VAL A O 1
ATOM 4306 N N . SER A 1 568 ? -6.869 20.494 61.396 1.00 24.92 568 SER A N 1
ATOM 4307 C CA . SER A 1 568 ? -6.359 19.122 61.529 1.00 24.92 568 SER A CA 1
ATOM 4308 C C . SER A 1 568 ? -6.673 18.422 62.864 1.00 24.92 568 SER A C 1
ATOM 4310 O O . SER A 1 568 ? -6.924 19.072 63.878 1.00 24.92 568 SER A O 1
ATOM 4312 N N . SER A 1 569 ? -6.522 17.087 62.911 1.00 23.22 569 SER A N 1
ATOM 4313 C CA . SER A 1 569 ? -5.560 16.389 63.807 1.00 23.22 569 SER A CA 1
ATOM 4314 C C . SER A 1 569 ? -5.732 14.850 63.811 1.00 23.22 569 SER A C 1
ATOM 4316 O O . SER A 1 569 ? -6.639 14.335 63.165 1.00 23.22 569 SER A O 1
ATOM 4318 N N . LEU A 1 570 ? -4.853 14.160 64.568 1.00 23.72 570 LEU A N 1
ATOM 4319 C CA . LEU A 1 570 ? -4.709 12.705 64.826 1.00 23.72 570 LEU A CA 1
ATOM 4320 C C . LEU A 1 570 ? -3.668 11.990 63.931 1.00 23.72 570 LEU A C 1
ATOM 4322 O O . LEU A 1 570 ? -4.007 11.443 62.892 1.00 23.72 570 LEU A O 1
ATOM 4326 N N . PHE A 1 571 ? -2.354 12.157 64.158 1.00 24.92 571 PHE A N 1
ATOM 4327 C CA . PHE A 1 571 ? -1.473 11.690 65.265 1.00 24.92 571 PHE A CA 1
ATOM 4328 C C . PHE A 1 571 ? -0.899 10.262 65.093 1.00 24.92 571 PHE A C 1
ATOM 4330 O O . PHE A 1 571 ? -1.590 9.300 65.394 1.00 24.92 571 PHE A O 1
ATOM 4337 N N . ASN A 1 572 ? 0.417 10.206 64.807 1.00 24.45 572 ASN A N 1
ATOM 4338 C CA . ASN A 1 572 ? 1.442 9.298 65.377 1.00 24.45 572 ASN A CA 1
ATOM 4339 C C . ASN A 1 572 ? 1.325 7.751 65.184 1.00 24.45 572 ASN A C 1
ATOM 4341 O O . ASN A 1 572 ? 0.268 7.233 64.859 1.00 24.45 572 ASN A O 1
ATOM 4345 N N . THR A 1 573 ? 2.398 6.943 65.307 1.00 23.66 573 THR A N 1
ATOM 4346 C CA . THR A 1 573 ? 3.793 7.213 65.748 1.00 23.66 573 THR A CA 1
ATOM 4347 C C . THR A 1 573 ? 4.849 6.339 65.024 1.00 23.66 573 THR A C 1
ATOM 4349 O O . THR A 1 573 ? 4.531 5.307 64.447 1.00 23.66 573 THR A O 1
ATOM 4352 N N . GLU A 1 574 ? 6.121 6.720 65.220 1.00 24.94 574 GLU A N 1
ATOM 4353 C CA . GLU A 1 574 ? 7.314 5.853 65.372 1.00 24.94 574 GLU A CA 1
ATOM 4354 C C . GLU A 1 574 ? 8.216 5.422 64.184 1.00 24.94 574 GLU A C 1
ATOM 4356 O O . GLU A 1 574 ? 7.883 5.455 63.004 1.00 24.94 574 GLU A O 1
ATOM 4361 N N . LYS A 1 575 ? 9.467 5.163 64.594 1.00 23.94 575 LYS A N 1
ATOM 4362 C CA . LYS A 1 575 ? 10.790 5.009 63.934 1.00 23.94 575 LYS A CA 1
ATOM 4363 C C . LYS A 1 575 ? 11.567 3.941 64.789 1.00 23.94 575 LYS A C 1
ATOM 4365 O O . LYS A 1 575 ? 10.880 3.367 65.636 1.00 23.94 575 LYS A O 1
ATOM 4370 N N . PRO A 1 576 ? 12.899 3.639 64.713 1.00 37.97 576 PRO A N 1
ATOM 4371 C CA . PRO A 1 576 ? 14.053 4.347 64.112 1.00 37.97 576 PRO A CA 1
ATOM 4372 C C . PRO A 1 576 ? 15.121 3.427 63.433 1.00 37.97 576 PRO A C 1
ATOM 4374 O O . PRO A 1 576 ? 14.793 2.324 63.007 1.00 37.97 576 PRO A O 1
ATOM 4377 N N . GLY A 1 577 ? 16.386 3.885 63.339 1.00 26.06 577 GLY A N 1
ATOM 4378 C CA . GLY A 1 577 ? 17.535 3.207 62.705 1.00 26.06 577 GLY A CA 1
ATOM 4379 C C . GLY A 1 577 ? 17.910 3.866 61.367 1.00 26.06 577 GLY A C 1
ATOM 4380 O O . GLY A 1 577 ? 17.324 3.524 60.348 1.00 26.06 577 GLY A O 1
ATOM 4381 N N . ASP A 1 578 ? 18.704 4.941 61.278 1.00 26.23 578 ASP A N 1
ATOM 4382 C CA . ASP A 1 578 ? 20.089 5.192 61.747 1.00 26.23 578 ASP A CA 1
ATOM 4383 C C . ASP A 1 578 ? 21.137 4.345 60.979 1.00 26.23 578 ASP A C 1
ATOM 4385 O O . ASP A 1 578 ? 20.936 3.152 60.785 1.00 26.23 578 ASP A O 1
ATOM 4389 N N . ALA A 1 579 ? 22.263 4.880 60.479 1.00 26.66 579 ALA A N 1
ATOM 4390 C CA . ALA A 1 579 ? 22.906 6.172 60.751 1.00 26.66 579 ALA A CA 1
ATOM 4391 C C . ALA A 1 579 ? 23.592 6.808 59.505 1.00 26.66 579 ALA A C 1
ATOM 4393 O O . ALA A 1 579 ? 23.940 6.113 58.557 1.00 26.66 579 ALA A O 1
ATOM 4394 N N . GLU A 1 580 ? 23.732 8.145 59.533 1.00 26.73 580 GLU A N 1
ATOM 4395 C CA . GLU A 1 580 ? 24.974 8.963 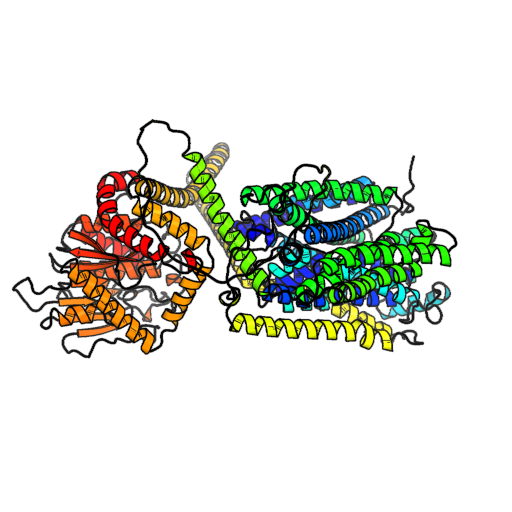59.423 1.00 26.73 580 GLU A CA 1
ATOM 4396 C C . GLU A 1 580 ? 26.168 8.494 58.545 1.00 26.73 580 GLU A C 1
ATOM 4398 O O . GLU A 1 580 ? 26.497 7.318 58.525 1.00 26.73 580 GLU A O 1
ATOM 4403 N N . LYS A 1 581 ? 26.993 9.331 57.877 1.00 27.36 581 LYS A N 1
ATOM 4404 C CA . LYS A 1 581 ? 27.188 10.804 57.657 1.00 27.36 581 LYS A CA 1
ATOM 4405 C C . LYS A 1 581 ? 28.200 10.943 56.467 1.00 27.36 581 LYS A C 1
ATOM 4407 O O . LYS A 1 581 ? 28.626 9.914 55.957 1.00 27.36 581 LYS A O 1
ATOM 4412 N N . ASN A 1 582 ? 28.690 12.072 55.923 1.00 25.16 582 ASN A N 1
ATOM 4413 C CA . ASN A 1 582 ? 28.642 13.540 56.130 1.00 25.16 582 ASN A CA 1
ATOM 4414 C C . ASN A 1 582 ? 28.900 14.208 54.729 1.00 25.16 582 ASN A C 1
ATOM 4416 O O . ASN A 1 582 ? 29.378 13.527 53.828 1.00 25.16 582 ASN A O 1
ATOM 4420 N N . THR A 1 583 ? 28.468 15.434 54.385 1.00 23.12 583 THR A N 1
ATOM 4421 C CA . THR A 1 583 ? 29.170 16.759 54.470 1.00 23.12 583 THR A CA 1
ATOM 4422 C C . THR A 1 583 ? 30.693 16.752 54.183 1.00 23.12 583 THR A C 1
ATOM 4424 O O . THR A 1 583 ? 31.369 15.829 54.611 1.00 23.12 583 THR A O 1
ATOM 4427 N N . VAL A 1 584 ? 31.367 17.756 53.594 1.00 24.80 584 VAL A N 1
ATOM 4428 C CA . VAL A 1 584 ? 31.145 19.222 53.427 1.00 24.80 584 VAL A CA 1
ATOM 4429 C C . VAL A 1 584 ? 32.165 19.730 52.351 1.00 24.80 584 VAL A C 1
ATOM 4431 O O . VAL A 1 584 ? 33.133 19.014 52.113 1.00 24.80 584 VAL A O 1
ATOM 4434 N N . THR A 1 585 ? 32.112 20.862 51.621 1.00 24.14 585 THR A N 1
ATOM 4435 C CA . THR A 1 585 ? 31.286 22.099 51.591 1.00 24.14 585 THR A CA 1
ATOM 4436 C C . THR A 1 585 ? 31.054 22.559 50.125 1.00 24.14 585 THR A C 1
ATOM 4438 O O . THR A 1 585 ? 31.494 21.909 49.184 1.00 24.14 585 THR A O 1
ATOM 4441 N N . ALA A 1 586 ? 30.392 23.705 49.933 1.00 24.03 586 ALA A N 1
ATOM 4442 C CA . ALA A 1 586 ? 30.141 24.414 48.675 1.00 24.03 586 ALA A CA 1
ATOM 4443 C C . ALA A 1 586 ? 31.262 25.364 48.180 1.00 24.03 586 ALA A C 1
ATOM 4445 O O . ALA A 1 586 ? 31.970 25.976 48.975 1.00 24.03 586 ALA A O 1
ATOM 4446 N N . ALA A 1 587 ? 31.274 25.604 46.864 1.00 24.86 587 ALA A N 1
ATOM 4447 C CA . ALA A 1 587 ? 31.554 26.885 46.198 1.00 24.86 587 ALA A CA 1
ATOM 4448 C C . ALA A 1 587 ? 30.732 26.900 44.888 1.00 24.86 587 ALA A C 1
ATOM 4450 O O . ALA A 1 587 ? 30.446 25.825 44.361 1.00 24.86 587 ALA A O 1
ATOM 4451 N N . GLY A 1 588 ? 30.290 28.056 44.377 1.00 24.66 588 GLY A N 1
ATOM 4452 C CA . GLY A 1 588 ? 29.320 28.076 43.271 1.00 24.66 588 GLY A CA 1
ATOM 4453 C C . GLY A 1 588 ? 29.429 29.268 42.327 1.00 24.66 588 GLY A C 1
ATOM 4454 O O . GLY A 1 588 ? 29.940 30.321 42.697 1.00 24.66 588 GLY A O 1
ATOM 4455 N N . GLU A 1 589 ? 28.889 29.095 41.120 1.00 25.12 589 GLU A N 1
ATOM 4456 C CA . GLU A 1 589 ? 28.753 30.144 40.108 1.00 25.12 589 GLU A CA 1
ATOM 4457 C C . GLU A 1 589 ? 27.459 29.961 39.288 1.00 25.12 589 GLU A C 1
ATOM 4459 O O . GLU A 1 589 ? 26.778 28.938 39.393 1.00 25.12 589 GLU A O 1
ATOM 4464 N N . LYS A 1 590 ? 27.047 30.998 38.548 1.00 28.31 590 LYS A N 1
ATOM 4465 C CA . LYS A 1 590 ? 25.682 31.131 37.999 1.00 28.31 590 LYS A CA 1
ATOM 4466 C C . LYS A 1 590 ? 25.476 30.340 36.701 1.00 28.31 590 LYS A C 1
ATOM 4468 O O . LYS A 1 590 ? 26.311 30.402 35.806 1.00 28.31 590 LYS A O 1
ATOM 4473 N N . LEU A 1 591 ? 24.299 29.727 36.548 1.00 25.83 591 LEU A N 1
ATOM 4474 C CA . LEU A 1 591 ? 23.816 29.114 35.300 1.00 25.83 591 LEU A CA 1
ATOM 4475 C C . LEU A 1 591 ? 22.378 29.589 34.952 1.00 25.83 591 LEU A C 1
ATOM 4477 O O . LEU A 1 591 ? 21.682 30.081 35.844 1.00 25.83 591 LEU A O 1
ATOM 4481 N N . PRO A 1 592 ? 21.938 29.501 33.675 1.00 25.89 592 PRO A N 1
ATOM 4482 C CA . PRO A 1 592 ? 20.650 30.038 33.196 1.00 25.89 592 PRO A CA 1
ATOM 4483 C C . PRO A 1 592 ? 19.409 29.239 33.669 1.00 25.89 592 PRO A C 1
ATOM 4485 O O . PRO A 1 592 ? 19.562 28.165 34.254 1.00 25.89 592 PRO A O 1
ATOM 4488 N N . PRO A 1 593 ? 18.169 29.728 33.429 1.00 26.31 593 PRO A N 1
ATOM 4489 C CA . PRO A 1 593 ? 16.951 29.085 33.929 1.00 26.31 593 PRO A CA 1
ATOM 4490 C C . PRO A 1 593 ? 16.705 27.694 33.324 1.00 26.31 593 PRO A C 1
ATOM 4492 O O . PRO A 1 593 ? 17.043 27.415 32.174 1.00 26.31 593 PRO A O 1
ATOM 4495 N N . ALA A 1 594 ? 16.084 26.822 34.120 1.00 27.06 594 ALA A N 1
ATOM 4496 C CA . ALA A 1 594 ? 15.944 25.404 33.813 1.00 27.06 594 ALA A CA 1
ATOM 4497 C C . ALA A 1 594 ? 14.966 25.113 32.660 1.00 27.06 594 ALA A C 1
ATOM 4499 O O . ALA A 1 594 ? 13.775 25.415 32.741 1.00 27.06 594 ALA A O 1
ATOM 4500 N N . VAL A 1 595 ? 15.448 24.402 31.637 1.00 25.72 595 VAL A N 1
ATOM 4501 C CA . VAL A 1 595 ? 14.595 23.695 30.672 1.00 25.72 595 VAL A CA 1
ATOM 4502 C C . VAL A 1 595 ? 14.122 22.397 31.331 1.00 25.72 595 VAL A C 1
ATOM 4504 O O . VAL A 1 595 ? 14.904 21.467 31.519 1.00 25.72 595 VAL A O 1
ATOM 4507 N N . SER A 1 596 ? 12.853 22.339 31.744 1.00 26.88 596 SER A N 1
ATOM 4508 C CA . SER A 1 596 ? 12.328 21.206 32.516 1.00 26.88 596 SER A CA 1
ATOM 4509 C C . SER A 1 596 ? 12.181 19.938 31.670 1.00 26.88 596 SER A C 1
ATOM 4511 O O . SER A 1 596 ? 11.421 19.924 30.701 1.00 26.88 596 SER A O 1
ATOM 4513 N N . SER A 1 597 ? 12.818 18.846 32.089 1.00 27.88 597 SER A N 1
ATOM 4514 C CA . SER A 1 597 ? 12.711 17.515 31.479 1.00 27.88 597 SER A CA 1
ATOM 4515 C C . SER A 1 597 ? 11.360 16.841 31.782 1.00 27.88 597 SER A C 1
ATOM 4517 O O . SER A 1 597 ? 11.287 15.949 32.628 1.00 27.88 597 SER A O 1
ATOM 4519 N N . LYS A 1 598 ? 10.275 17.281 31.130 1.00 27.73 598 LYS A N 1
ATOM 4520 C CA . LYS A 1 598 ? 8.908 16.789 31.403 1.00 27.73 598 LYS A CA 1
ATOM 4521 C C . LYS A 1 598 ? 8.513 15.497 30.674 1.00 27.73 598 LYS A C 1
ATOM 4523 O O . LYS A 1 598 ? 7.679 14.761 31.192 1.00 27.73 598 LYS A O 1
ATOM 4528 N N . ASP A 1 599 ? 9.140 15.175 29.546 1.00 29.77 599 ASP A N 1
ATOM 4529 C CA . ASP A 1 599 ? 8.675 14.098 28.650 1.00 29.77 599 ASP A CA 1
ATOM 4530 C C . ASP A 1 599 ? 8.844 12.669 29.207 1.00 29.77 599 ASP A C 1
ATOM 4532 O O . ASP A 1 599 ? 8.252 11.727 28.688 1.00 29.77 599 ASP A O 1
ATOM 4536 N N . ASN A 1 600 ? 9.629 12.489 30.275 1.00 31.17 600 ASN A N 1
ATOM 4537 C CA . ASN A 1 600 ? 9.880 11.182 30.897 1.00 31.17 600 ASN A CA 1
ATOM 4538 C C . ASN A 1 600 ? 8.969 10.878 32.109 1.00 31.17 600 ASN A C 1
ATOM 4540 O O . ASN A 1 600 ? 9.158 9.850 32.755 1.00 31.17 600 ASN A O 1
ATOM 4544 N N . ALA A 1 601 ? 8.017 11.756 32.452 1.00 25.94 601 ALA A N 1
ATOM 4545 C CA . ALA A 1 601 ? 7.275 11.701 33.720 1.00 25.94 601 ALA A CA 1
ATOM 4546 C C . ALA A 1 601 ? 5.823 11.175 33.624 1.00 25.94 601 ALA A C 1
ATOM 4548 O O . ALA A 1 601 ? 5.112 11.197 34.623 1.00 25.94 601 ALA A O 1
ATOM 4549 N N . LEU A 1 602 ? 5.371 10.719 32.447 1.00 33.28 602 LEU A N 1
ATOM 4550 C CA . LEU A 1 602 ? 3.979 10.284 32.207 1.00 33.28 602 LEU A CA 1
ATOM 4551 C C . LEU A 1 602 ? 3.799 8.767 32.003 1.00 33.28 602 LEU A C 1
ATOM 4553 O O . LEU A 1 602 ? 2.691 8.309 31.743 1.00 33.28 602 LEU A O 1
ATOM 4557 N N . ALA A 1 603 ? 4.857 7.971 32.181 1.00 36.91 603 ALA A N 1
ATOM 4558 C CA . ALA A 1 603 ? 4.765 6.512 32.283 1.00 36.91 603 ALA A CA 1
ATOM 4559 C C . ALA A 1 603 ? 4.497 6.092 33.744 1.00 36.91 603 ALA A C 1
ATOM 4561 O O . ALA A 1 603 ? 5.364 5.524 34.408 1.00 36.91 603 ALA A O 1
ATOM 4562 N N . GLY A 1 604 ? 3.316 6.437 34.263 1.00 34.88 604 GLY A N 1
ATOM 4563 C CA . GLY A 1 604 ? 2.911 6.111 35.633 1.00 34.88 604 GLY A CA 1
ATOM 4564 C C . GLY A 1 604 ? 2.537 4.636 35.796 1.00 34.88 604 GLY A C 1
ATOM 4565 O O . GLY A 1 604 ? 1.500 4.224 35.297 1.00 34.88 604 GLY A O 1
ATOM 4566 N N . GLU A 1 605 ? 3.394 3.873 36.480 1.00 43.69 605 GLU A N 1
ATOM 4567 C CA . GLU A 1 605 ? 3.147 2.597 37.194 1.00 43.69 605 GLU A CA 1
ATOM 4568 C C . GLU A 1 605 ? 2.172 1.552 36.594 1.00 43.69 605 GLU A C 1
ATOM 4570 O O . GLU A 1 605 ? 1.621 0.726 37.321 1.00 43.69 605 GLU A O 1
ATOM 4575 N N . VAL A 1 606 ? 2.020 1.483 35.267 1.00 53.91 606 VAL A N 1
ATOM 4576 C CA . VAL A 1 606 ? 1.433 0.302 34.611 1.00 53.91 606 VAL A CA 1
ATOM 4577 C C . VAL A 1 606 ? 2.419 -0.859 34.742 1.00 53.91 606 VAL A C 1
ATOM 4579 O O . VAL A 1 606 ? 3.487 -0.860 34.123 1.00 53.91 606 VAL A O 1
ATOM 4582 N N . ASN A 1 607 ? 2.065 -1.849 35.560 1.00 61.75 607 ASN A N 1
ATOM 4583 C CA . ASN A 1 607 ? 2.842 -3.071 35.719 1.00 61.75 607 ASN A CA 1
ATOM 4584 C C . ASN A 1 607 ? 2.893 -3.844 34.391 1.00 61.75 607 ASN A C 1
ATOM 4586 O O . ASN A 1 607 ? 1.861 -4.213 33.837 1.00 61.75 607 ASN A O 1
ATOM 4590 N N . LEU A 1 608 ? 4.102 -4.115 33.890 1.00 69.00 608 LEU A N 1
ATOM 4591 C CA . LEU A 1 608 ? 4.310 -4.767 32.592 1.00 69.00 608 LEU A CA 1
ATOM 4592 C C . LEU A 1 608 ? 3.798 -6.215 32.555 1.00 69.00 608 LEU A C 1
ATOM 4594 O O . LEU A 1 608 ? 3.558 -6.741 31.469 1.00 69.00 608 LEU A O 1
ATOM 4598 N N . ASP A 1 609 ? 3.628 -6.860 33.710 1.00 68.38 609 ASP A N 1
ATOM 4599 C CA . ASP A 1 609 ? 3.132 -8.237 33.801 1.00 68.38 609 ASP A CA 1
ATOM 4600 C C . ASP A 1 609 ? 1.608 -8.353 33.609 1.00 68.38 609 ASP A C 1
ATOM 4602 O O . ASP A 1 609 ? 1.137 -9.422 33.230 1.00 68.38 609 ASP A O 1
ATOM 4606 N N . ASP A 1 610 ? 0.859 -7.251 33.743 1.00 62.94 610 ASP A N 1
ATOM 4607 C CA . ASP A 1 610 ? -0.590 -7.188 33.481 1.00 62.94 610 ASP A CA 1
ATOM 4608 C C . ASP A 1 610 ? -0.925 -6.812 32.014 1.00 62.94 610 ASP A C 1
ATOM 4610 O O . ASP A 1 610 ? -2.091 -6.691 31.634 1.00 62.94 610 ASP A O 1
ATOM 4614 N N . VAL A 1 611 ? 0.092 -6.608 31.164 1.00 68.81 611 VAL A N 1
ATOM 4615 C CA . VAL A 1 611 ? -0.055 -6.086 29.792 1.00 68.81 611 VAL A CA 1
ATOM 4616 C C . VAL A 1 611 ? -0.281 -7.216 28.784 1.00 68.81 611 VAL A C 1
ATOM 4618 O O . VAL A 1 611 ? 0.664 -7.807 28.253 1.00 68.81 611 VAL A O 1
ATOM 4621 N N . CYS A 1 612 ? -1.550 -7.490 28.487 1.00 67.94 612 CYS A N 1
ATOM 4622 C CA . CYS A 1 612 ? -1.966 -8.431 27.446 1.00 67.94 612 CYS A CA 1
ATOM 4623 C C . CYS A 1 612 ? -1.756 -7.875 26.023 1.00 67.94 612 CYS A C 1
ATOM 4625 O O . CYS A 1 612 ? -1.830 -6.668 25.791 1.00 67.94 612 CYS A O 1
ATOM 4627 N N . HIS A 1 613 ? -1.547 -8.760 25.041 1.00 79.31 613 HIS A N 1
ATOM 4628 C CA . HIS A 1 613 ? -1.541 -8.369 23.626 1.00 79.31 613 HIS A CA 1
ATOM 4629 C C . HIS A 1 613 ? -2.986 -8.154 23.126 1.00 79.31 613 HIS A C 1
ATOM 4631 O O . HIS A 1 613 ? -3.859 -8.951 23.468 1.00 79.31 613 HIS A O 1
ATOM 4637 N N . PRO A 1 614 ? -3.263 -7.162 22.259 1.00 76.12 614 PRO A N 1
ATOM 4638 C CA . PRO A 1 614 ? -4.586 -6.945 21.644 1.00 76.12 614 PRO A CA 1
ATOM 4639 C C . PRO A 1 614 ? -5.026 -8.024 20.631 1.00 76.12 614 PRO A C 1
ATOM 4641 O O . PRO A 1 614 ? -6.044 -7.858 19.966 1.00 76.12 614 PRO A O 1
ATOM 4644 N N . PHE A 1 615 ? -4.271 -9.116 20.494 1.00 81.69 615 PHE A N 1
ATOM 4645 C CA . PHE A 1 615 ? -4.613 -10.268 19.657 1.00 81.69 615 PHE A CA 1
ATOM 4646 C C . PHE A 1 615 ? -4.608 -11.513 20.537 1.00 81.69 615 PHE A C 1
ATOM 4648 O O . PHE A 1 615 ? -3.764 -11.633 21.425 1.00 81.69 615 PHE A O 1
ATOM 4655 N N . ASP A 1 616 ? -5.522 -12.437 20.265 1.00 83.12 616 ASP A N 1
ATOM 4656 C CA . ASP A 1 616 ? -5.590 -13.724 20.945 1.00 83.12 616 ASP A CA 1
ATOM 4657 C C . ASP A 1 616 ? -4.369 -14.614 20.643 1.00 83.12 616 ASP A C 1
ATOM 4659 O O . ASP A 1 616 ? -3.628 -14.419 19.672 1.00 83.12 616 ASP A O 1
ATOM 4663 N N . ASP A 1 617 ? -4.184 -15.640 21.473 1.00 83.56 617 ASP A N 1
ATOM 4664 C CA . ASP A 1 617 ? -3.065 -16.574 21.367 1.00 83.56 617 ASP A CA 1
ATOM 4665 C C . ASP A 1 617 ? -2.989 -17.299 20.010 1.00 83.56 617 ASP A C 1
ATOM 4667 O O . ASP A 1 617 ? -1.888 -17.634 19.569 1.00 83.56 617 ASP A O 1
ATOM 4671 N N . ASP A 1 618 ? -4.107 -17.578 19.334 1.00 87.44 618 ASP A N 1
ATOM 4672 C CA . ASP A 1 618 ? -4.110 -18.295 18.053 1.00 87.44 618 ASP A CA 1
ATOM 4673 C C . ASP A 1 618 ? -3.774 -17.365 16.879 1.00 87.44 618 ASP A C 1
ATOM 4675 O O . ASP A 1 618 ? -2.952 -17.729 16.029 1.00 87.44 618 ASP A O 1
ATOM 4679 N N . THR A 1 619 ? -4.262 -16.124 16.896 1.00 87.94 619 THR A N 1
ATOM 4680 C CA . THR A 1 619 ? -3.797 -15.040 16.013 1.00 87.94 619 THR A CA 1
ATOM 4681 C C . THR A 1 619 ? -2.299 -14.772 16.202 1.00 87.94 619 THR A C 1
ATOM 4683 O O . THR A 1 619 ? -1.562 -14.634 15.221 1.00 87.94 619 THR A O 1
ATOM 4686 N N . ILE A 1 620 ? -1.792 -14.793 17.439 1.00 89.88 620 ILE A N 1
ATOM 4687 C CA . ILE A 1 620 ? -0.354 -14.667 17.728 1.00 89.88 620 ILE A CA 1
ATOM 4688 C C . ILE A 1 620 ? 0.447 -15.877 17.219 1.00 89.88 620 ILE A C 1
ATOM 4690 O O . ILE A 1 620 ? 1.489 -15.699 16.578 1.00 89.88 620 ILE A O 1
ATOM 4694 N N . LYS A 1 621 ? -0.031 -17.115 17.411 1.00 91.19 621 LYS A N 1
ATOM 4695 C CA . LYS A 1 621 ? 0.593 -18.327 16.831 1.00 91.19 621 LYS A CA 1
ATOM 4696 C C . LYS A 1 621 ? 0.630 -18.260 15.298 1.00 91.19 621 LYS A C 1
ATOM 4698 O O . LYS A 1 621 ? 1.638 -18.652 14.698 1.00 91.19 621 LYS A O 1
ATOM 4703 N N . LEU A 1 622 ? -0.423 -17.737 14.666 1.00 91.62 622 LEU A N 1
ATOM 4704 C CA . LEU A 1 622 ? -0.507 -17.518 13.219 1.00 91.62 622 LEU A CA 1
ATOM 4705 C C . LEU A 1 622 ? 0.499 -16.458 12.746 1.00 91.62 622 LEU A C 1
ATOM 4707 O O . LEU A 1 622 ? 1.257 -16.719 11.810 1.00 91.62 622 LEU A O 1
ATOM 4711 N N . LEU A 1 623 ? 0.595 -15.316 13.428 1.00 92.62 623 LEU A N 1
ATOM 4712 C CA . LEU A 1 623 ? 1.602 -14.285 13.153 1.00 92.62 623 LEU A CA 1
ATOM 4713 C C . LEU A 1 623 ? 3.035 -14.831 13.286 1.00 92.62 623 LEU A C 1
ATOM 4715 O O . LEU A 1 623 ? 3.849 -14.645 12.381 1.00 92.62 623 LEU A O 1
ATOM 4719 N N . TYR A 1 624 ? 3.352 -15.598 14.335 1.00 95.25 624 TYR A N 1
ATOM 4720 C CA . TYR A 1 624 ? 4.666 -16.248 14.478 1.00 95.25 624 TYR A CA 1
ATOM 4721 C C . TYR A 1 624 ? 4.921 -17.373 13.457 1.00 95.25 624 TYR A C 1
ATOM 4723 O O . TYR A 1 624 ? 6.077 -17.723 13.187 1.00 95.25 624 TYR A O 1
ATOM 4731 N N . ARG A 1 625 ? 3.881 -17.971 12.864 1.00 95.62 625 ARG A N 1
ATOM 4732 C CA . ARG A 1 625 ? 4.013 -18.855 11.692 1.00 95.62 625 ARG A CA 1
ATOM 4733 C C . ARG A 1 625 ? 4.354 -18.038 10.443 1.00 95.62 625 ARG A C 1
ATOM 4735 O O . ARG A 1 625 ? 5.329 -18.374 9.772 1.00 95.62 625 ARG A O 1
ATOM 4742 N N . TRP A 1 626 ? 3.637 -16.947 10.179 1.00 95.88 626 TRP A N 1
ATOM 4743 C CA . TRP A 1 626 ? 3.917 -16.043 9.059 1.00 95.88 626 TRP A CA 1
ATOM 4744 C C . TRP A 1 626 ? 5.299 -15.393 9.143 1.00 95.88 626 TRP A C 1
ATOM 4746 O O . TRP A 1 626 ? 6.004 -15.357 8.141 1.00 95.88 626 TRP A O 1
ATOM 4756 N N . TYR A 1 627 ? 5.748 -14.985 10.329 1.00 96.19 627 TYR A N 1
ATOM 4757 C CA . TYR A 1 627 ? 7.094 -14.453 10.568 1.00 96.19 627 TYR A CA 1
ATOM 4758 C C . TYR A 1 627 ? 8.209 -15.438 10.176 1.00 96.19 627 TYR A C 1
ATOM 4760 O O . TYR A 1 627 ? 9.179 -15.059 9.517 1.00 96.19 627 TYR A O 1
ATOM 4768 N N . ARG A 1 628 ? 8.053 -16.727 10.511 1.00 96.94 628 ARG A N 1
ATOM 4769 C CA . ARG A 1 628 ? 8.994 -17.784 10.095 1.00 96.94 628 ARG A CA 1
ATOM 4770 C C . ARG A 1 628 ? 8.966 -18.022 8.583 1.00 96.94 628 ARG A C 1
ATOM 4772 O O . ARG A 1 628 ? 10.024 -18.192 7.985 1.00 96.94 628 ARG A O 1
ATOM 4779 N N . ILE A 1 629 ? 7.782 -17.986 7.966 1.00 96.44 629 ILE A N 1
ATOM 4780 C CA . ILE A 1 629 ? 7.625 -18.088 6.505 1.00 96.44 629 ILE A CA 1
ATOM 4781 C C . ILE A 1 629 ? 8.282 -16.889 5.806 1.00 96.44 629 ILE A C 1
ATOM 4783 O O . ILE A 1 629 ? 9.000 -17.083 4.832 1.00 96.44 629 ILE A O 1
ATOM 4787 N N . ALA A 1 630 ? 8.107 -15.670 6.319 1.00 96.38 630 ALA A N 1
ATOM 4788 C CA . ALA A 1 630 ? 8.690 -14.459 5.748 1.00 96.38 630 ALA A CA 1
ATOM 4789 C C . ALA A 1 630 ? 10.227 -14.488 5.771 1.00 96.38 630 ALA A C 1
ATOM 4791 O O . ALA A 1 630 ? 10.855 -14.220 4.750 1.00 96.38 630 ALA A O 1
ATOM 4792 N N . TRP A 1 631 ? 10.842 -14.893 6.890 1.00 96.88 631 TRP A N 1
ATOM 4793 C CA . TRP A 1 631 ? 12.298 -15.072 6.955 1.00 96.88 631 TRP A CA 1
ATOM 4794 C C . TRP A 1 631 ? 12.806 -16.199 6.053 1.00 96.88 631 TRP A C 1
ATOM 4796 O O . TRP A 1 631 ? 13.836 -16.024 5.404 1.00 96.88 631 TRP A O 1
ATOM 4806 N N . TYR A 1 632 ? 12.087 -17.323 5.961 1.00 97.00 632 TYR A N 1
ATOM 4807 C CA . TYR A 1 632 ? 12.420 -18.384 5.007 1.00 97.00 632 TYR A CA 1
ATOM 4808 C C . TYR A 1 632 ? 12.377 -17.870 3.560 1.00 97.00 632 TYR A C 1
ATOM 4810 O O . TYR A 1 632 ? 13.336 -18.070 2.820 1.00 97.00 632 TYR A O 1
ATOM 4818 N N . MET A 1 633 ? 11.316 -17.151 3.177 1.00 96.31 633 MET A N 1
ATOM 4819 C CA . MET A 1 633 ? 11.171 -16.562 1.842 1.00 96.31 633 MET A CA 1
ATOM 4820 C C . MET A 1 633 ? 12.250 -15.518 1.550 1.00 96.31 633 MET A C 1
ATOM 4822 O O . MET A 1 633 ? 12.843 -15.559 0.476 1.00 96.31 633 MET A O 1
ATOM 4826 N N . PHE A 1 634 ? 12.574 -14.635 2.499 1.00 96.44 634 PHE A N 1
ATOM 4827 C CA . PHE A 1 634 ? 13.668 -13.671 2.352 1.00 96.44 634 PHE A CA 1
ATOM 4828 C C . PHE A 1 634 ? 15.016 -14.367 2.121 1.00 96.44 634 PHE A C 1
ATOM 4830 O O . PHE A 1 634 ? 15.710 -14.055 1.153 1.00 96.44 634 PHE A O 1
ATOM 4837 N N . VAL A 1 635 ? 15.373 -15.347 2.959 1.00 96.75 635 VAL A N 1
ATOM 4838 C CA . VAL A 1 635 ? 16.633 -16.096 2.821 1.00 96.75 635 VAL A CA 1
ATOM 4839 C C . VAL A 1 635 ? 16.659 -16.896 1.516 1.00 96.75 635 VAL A C 1
ATOM 4841 O O . VAL A 1 635 ? 17.669 -16.873 0.817 1.00 96.75 635 VAL A O 1
ATOM 4844 N N . ALA A 1 636 ? 15.556 -17.545 1.136 1.00 96.12 636 ALA A N 1
ATOM 4845 C CA . ALA A 1 636 ? 15.444 -18.269 -0.128 1.00 96.12 636 ALA A CA 1
ATOM 4846 C C . ALA A 1 636 ? 15.596 -17.333 -1.339 1.00 96.12 636 ALA A C 1
ATOM 4848 O O . ALA A 1 636 ? 16.382 -17.628 -2.238 1.00 96.12 636 ALA A O 1
ATOM 4849 N N . ILE A 1 637 ? 14.918 -16.179 -1.345 1.00 94.62 637 ILE A N 1
ATOM 4850 C CA . ILE A 1 637 ? 15.029 -15.171 -2.408 1.00 94.62 637 ILE A CA 1
ATOM 4851 C C . ILE A 1 637 ? 16.461 -14.643 -2.495 1.00 94.62 637 ILE A C 1
ATOM 4853 O O . ILE A 1 637 ? 17.004 -14.595 -3.597 1.00 94.62 637 ILE A O 1
ATOM 4857 N N . VAL A 1 638 ? 17.117 -14.309 -1.378 1.00 94.06 638 VAL A N 1
ATOM 4858 C CA . VAL A 1 638 ? 18.525 -13.872 -1.388 1.00 94.06 638 VAL A CA 1
ATOM 4859 C C . VAL A 1 638 ? 19.438 -14.974 -1.934 1.00 94.06 638 VAL A C 1
ATOM 4861 O O . VAL A 1 638 ? 20.180 -14.724 -2.881 1.00 94.06 638 VAL A O 1
ATOM 4864 N N . LEU A 1 639 ? 19.364 -16.205 -1.418 1.00 95.06 639 LEU A N 1
ATOM 4865 C CA . LEU A 1 639 ? 20.221 -17.308 -1.874 1.00 95.06 639 LEU A CA 1
ATOM 4866 C C . LEU A 1 639 ? 20.011 -17.635 -3.360 1.00 95.06 639 LEU A C 1
ATOM 4868 O O . LEU A 1 639 ? 20.987 -17.814 -4.088 1.00 95.06 639 LEU A O 1
ATOM 4872 N N . VAL A 1 640 ? 18.765 -17.664 -3.841 1.00 94.94 640 VAL A N 1
ATOM 4873 C CA . VAL A 1 640 ? 18.459 -17.915 -5.258 1.00 94.94 640 VAL A CA 1
ATOM 4874 C C . VAL A 1 640 ? 18.948 -16.767 -6.141 1.00 94.94 640 VAL A C 1
ATOM 4876 O O . VAL A 1 640 ? 19.677 -17.001 -7.105 1.00 94.94 640 VAL A O 1
ATOM 4879 N N . THR A 1 641 ? 18.588 -15.526 -5.810 1.00 92.19 641 THR A N 1
ATOM 4880 C CA . THR A 1 641 ? 18.785 -14.366 -6.700 1.00 92.19 641 THR A CA 1
ATOM 4881 C C . THR A 1 641 ? 20.163 -13.709 -6.587 1.00 92.19 641 THR A C 1
ATOM 4883 O O . THR A 1 641 ? 20.529 -12.941 -7.470 1.00 92.19 641 THR A O 1
ATOM 4886 N N . PHE A 1 642 ? 20.957 -14.012 -5.553 1.00 90.31 642 PHE A N 1
ATOM 4887 C CA . PHE A 1 642 ? 22.341 -13.534 -5.417 1.00 90.31 642 PHE A CA 1
ATOM 4888 C C . PHE A 1 642 ? 23.372 -14.636 -5.689 1.00 90.31 642 PHE A C 1
ATOM 4890 O O . PHE A 1 642 ? 24.480 -14.313 -6.107 1.00 90.31 642 PHE A O 1
ATOM 4897 N N . ILE A 1 643 ? 23.041 -15.916 -5.456 1.00 91.38 643 ILE A N 1
ATOM 4898 C CA . ILE A 1 643 ? 24.003 -17.026 -5.558 1.00 91.38 643 ILE A CA 1
ATOM 4899 C C . ILE A 1 643 ? 23.563 -18.051 -6.605 1.00 91.38 643 ILE A C 1
ATOM 4901 O O . ILE A 1 643 ? 24.176 -18.123 -7.668 1.00 91.38 643 ILE A O 1
ATOM 4905 N N . LEU A 1 644 ? 22.520 -18.840 -6.327 1.00 94.31 644 LEU A N 1
ATOM 4906 C CA . LEU A 1 644 ? 22.231 -20.077 -7.070 1.00 94.31 644 LEU A CA 1
ATOM 4907 C C . LEU A 1 644 ? 21.896 -19.845 -8.550 1.00 94.31 644 LEU A C 1
ATOM 4909 O O . LEU A 1 644 ? 22.189 -20.710 -9.370 1.00 94.31 644 LEU A O 1
ATOM 4913 N N . TRP A 1 645 ? 21.304 -18.700 -8.899 1.00 91.75 645 TRP A N 1
ATOM 4914 C CA . TRP A 1 645 ? 20.926 -18.377 -10.276 1.00 91.75 645 TRP A CA 1
ATOM 4915 C C . TRP A 1 645 ? 21.999 -17.568 -11.038 1.00 91.75 645 TRP A C 1
ATOM 4917 O O . TRP A 1 645 ? 22.436 -18.043 -12.090 1.00 91.75 645 TRP A O 1
ATOM 4927 N N . PRO A 1 646 ? 22.490 -16.398 -10.568 1.00 91.31 646 PRO A N 1
ATOM 4928 C CA . PRO A 1 646 ? 23.460 -15.622 -11.345 1.00 91.31 646 PRO A CA 1
ATOM 4929 C C . PRO A 1 646 ? 24.877 -16.209 -11.339 1.00 91.31 646 PRO A C 1
ATOM 4931 O O . PRO A 1 646 ? 25.556 -16.155 -12.364 1.00 91.31 646 PRO A O 1
ATOM 4934 N N . MET A 1 647 ? 25.360 -16.764 -10.220 1.00 91.31 647 MET A N 1
ATOM 4935 C CA . MET A 1 647 ? 26.788 -17.091 -10.082 1.00 91.31 647 MET A CA 1
ATOM 4936 C C . MET A 1 647 ? 27.249 -18.255 -10.978 1.00 91.31 647 MET A C 1
ATOM 4938 O O . MET A 1 647 ? 28.327 -18.129 -11.558 1.00 91.31 647 MET A O 1
ATOM 4942 N N . PRO A 1 648 ? 26.461 -19.327 -11.213 1.00 93.56 648 PRO A N 1
ATOM 4943 C CA . PRO A 1 648 ? 26.798 -20.337 -12.224 1.00 93.56 648 PRO A CA 1
ATOM 4944 C C . PRO A 1 648 ? 26.854 -19.792 -13.661 1.00 93.56 648 PRO A C 1
ATOM 4946 O O . PRO A 1 648 ? 27.493 -20.397 -14.523 1.00 93.56 648 PRO A O 1
ATOM 4949 N N . LEU A 1 649 ? 26.198 -18.657 -13.930 1.00 93.31 649 LEU A N 1
ATOM 4950 C CA . LEU A 1 649 ? 26.228 -17.975 -15.227 1.00 93.31 649 LEU A CA 1
ATOM 4951 C C . LEU A 1 649 ? 27.355 -16.932 -15.317 1.00 93.31 649 LEU A C 1
ATOM 4953 O O . LEU A 1 649 ? 27.808 -16.643 -16.424 1.00 93.31 649 LEU A O 1
ATOM 4957 N N . TYR A 1 650 ? 27.864 -16.424 -14.187 1.00 93.56 650 TYR A N 1
ATOM 4958 C CA . TYR A 1 650 ? 29.032 -15.532 -14.088 1.00 93.56 650 TYR A CA 1
ATOM 4959 C C . TYR A 1 650 ? 30.358 -16.293 -14.326 1.00 93.56 650 TYR A C 1
ATOM 4961 O O . TYR A 1 650 ? 31.294 -16.279 -13.527 1.00 93.56 650 TYR A O 1
ATOM 4969 N N . ARG A 1 651 ? 30.432 -16.994 -15.458 1.00 93.06 651 ARG A N 1
ATOM 4970 C CA . ARG A 1 651 ? 31.555 -17.827 -15.907 1.00 93.06 651 ARG A CA 1
ATOM 4971 C C . ARG A 1 651 ? 32.005 -17.415 -17.311 1.00 93.06 651 ARG A C 1
ATOM 4973 O O . ARG A 1 651 ? 31.418 -16.530 -17.928 1.00 93.06 651 ARG A O 1
ATOM 4980 N N . ASP A 1 652 ? 33.022 -18.088 -17.833 1.00 95.62 652 ASP A N 1
ATOM 4981 C CA . ASP A 1 652 ? 33.563 -17.885 -19.184 1.00 95.62 652 ASP A CA 1
ATOM 4982 C C . ASP A 1 652 ? 32.622 -18.466 -20.259 1.00 95.62 652 ASP A C 1
ATOM 4984 O O . ASP A 1 652 ? 32.918 -19.460 -20.919 1.00 95.62 652 ASP A O 1
ATOM 4988 N N . TYR A 1 653 ? 31.435 -17.870 -20.388 1.00 95.38 653 TYR A N 1
ATOM 4989 C CA . TYR A 1 653 ? 30.358 -18.323 -21.265 1.00 95.38 653 TYR A CA 1
ATOM 4990 C C . TYR A 1 653 ? 29.706 -17.144 -21.994 1.00 95.38 653 TYR A C 1
ATOM 4992 O O . TYR A 1 653 ? 29.427 -16.101 -21.401 1.00 95.38 653 TYR A O 1
ATOM 5000 N N . ILE A 1 654 ? 29.443 -17.340 -23.283 1.00 96.31 654 ILE A N 1
ATOM 5001 C CA . ILE A 1 654 ? 28.584 -16.490 -24.111 1.00 96.31 654 ILE A CA 1
ATOM 5002 C C . ILE A 1 654 ? 27.360 -17.342 -24.435 1.00 96.31 654 ILE A C 1
ATOM 5004 O O . ILE A 1 654 ? 27.507 -18.520 -24.758 1.00 96.31 654 ILE A O 1
ATOM 5008 N N . PHE A 1 655 ? 26.165 -16.776 -24.307 1.00 96.56 655 PHE A N 1
ATOM 5009 C CA . PHE A 1 655 ? 24.917 -17.495 -24.519 1.00 96.56 655 PHE A CA 1
ATOM 5010 C C . PHE A 1 655 ? 24.824 -17.955 -25.972 1.00 96.56 655 PHE A C 1
ATOM 5012 O O . PHE A 1 655 ? 24.913 -17.148 -26.890 1.00 96.56 655 PHE A O 1
ATOM 5019 N N . GLU A 1 656 ? 24.592 -19.247 -26.177 1.00 96.88 656 GLU A N 1
ATOM 5020 C CA . GLU A 1 656 ? 24.261 -19.794 -27.493 1.00 96.88 656 GLU A CA 1
ATOM 5021 C C . GLU A 1 656 ? 22.815 -19.460 -27.881 1.00 96.88 656 GLU A C 1
ATOM 5023 O O . GLU A 1 656 ? 21.958 -19.261 -27.017 1.00 96.88 656 GLU A O 1
ATOM 5028 N N . LYS A 1 657 ? 22.505 -19.497 -29.182 1.00 97.31 657 LYS A N 1
ATOM 5029 C CA . LYS A 1 657 ? 21.173 -19.185 -29.738 1.00 97.31 657 LYS A CA 1
ATOM 5030 C C . LYS A 1 657 ? 20.028 -19.911 -29.029 1.00 97.31 657 LYS A C 1
ATOM 5032 O O . LYS A 1 657 ? 18.988 -19.313 -28.762 1.00 97.31 657 LYS A O 1
ATOM 5037 N N . THR A 1 658 ? 20.216 -21.190 -28.708 1.00 97.12 658 THR A N 1
ATOM 5038 C CA . THR A 1 658 ? 19.224 -22.005 -27.991 1.00 97.12 658 THR A CA 1
ATOM 5039 C C . THR A 1 658 ? 19.066 -21.555 -26.539 1.00 97.12 658 THR A C 1
ATOM 5041 O O . THR A 1 658 ? 17.941 -21.415 -26.068 1.00 97.12 658 THR A O 1
ATOM 5044 N N . PHE A 1 659 ? 20.168 -21.261 -25.841 1.00 96.88 659 PHE A N 1
ATOM 5045 C CA . PHE A 1 659 ? 20.126 -20.794 -24.454 1.00 96.88 659 PHE A CA 1
ATOM 5046 C C . PHE A 1 659 ? 19.518 -19.389 -24.346 1.00 96.88 659 PHE A C 1
ATOM 5048 O O . PHE A 1 659 ? 18.640 -19.171 -23.516 1.00 96.88 659 PHE A O 1
ATOM 5055 N N . PHE A 1 660 ? 19.899 -18.464 -25.233 1.00 97.50 660 PHE A N 1
ATOM 5056 C CA . PHE A 1 660 ? 19.313 -17.123 -25.319 1.00 97.50 660 PHE A CA 1
ATOM 5057 C C . PHE A 1 660 ? 17.802 -17.161 -25.594 1.00 97.50 660 PHE A C 1
ATOM 5059 O O . PHE A 1 660 ? 17.036 -16.481 -24.911 1.00 97.50 660 PHE A O 1
ATOM 5066 N N . LYS A 1 661 ? 17.353 -17.991 -26.549 1.00 97.44 661 LYS A N 1
ATOM 5067 C CA . LYS A 1 661 ? 15.921 -18.202 -26.818 1.00 97.44 661 LYS A CA 1
ATOM 5068 C C . LYS A 1 661 ? 15.177 -18.650 -25.560 1.00 97.44 661 LYS A C 1
ATOM 5070 O O . LYS A 1 661 ? 14.159 -18.048 -25.223 1.00 97.44 661 LYS A O 1
ATOM 5075 N N . SER A 1 662 ? 15.681 -19.668 -24.863 1.00 96.06 662 SER A N 1
ATOM 5076 C CA . SER A 1 662 ? 15.064 -20.183 -23.635 1.00 96.06 662 SER A CA 1
ATOM 5077 C C . SER A 1 662 ? 15.047 -19.136 -22.518 1.00 96.06 662 SER A C 1
ATOM 5079 O O . SER A 1 662 ? 14.000 -18.899 -21.926 1.00 96.06 662 SER A O 1
ATOM 5081 N N . TRP A 1 663 ? 16.172 -18.458 -22.280 1.00 95.12 663 TRP A N 1
ATOM 5082 C CA . TRP A 1 663 ? 16.322 -17.395 -21.281 1.00 95.12 663 TRP A CA 1
ATOM 5083 C C . TRP A 1 663 ? 15.285 -16.281 -21.455 1.00 95.12 663 TRP A C 1
ATOM 5085 O O . TRP A 1 663 ? 14.524 -15.985 -20.535 1.00 95.12 663 TRP A O 1
ATOM 5095 N N . THR A 1 664 ? 15.195 -15.714 -22.658 1.00 96.19 664 THR A N 1
ATOM 5096 C CA . THR A 1 664 ? 14.262 -14.619 -22.955 1.00 96.19 664 THR A CA 1
ATOM 5097 C C . THR A 1 664 ? 12.806 -15.105 -23.002 1.00 96.19 664 THR A C 1
ATOM 5099 O O . THR A 1 664 ? 11.906 -14.362 -22.620 1.00 96.19 664 THR A O 1
ATOM 5102 N N . THR A 1 665 ? 12.551 -16.368 -23.373 1.00 97.06 665 THR A N 1
ATOM 5103 C CA . THR A 1 665 ? 11.209 -16.976 -23.256 1.00 97.06 665 THR A CA 1
ATOM 5104 C C . THR A 1 665 ? 10.760 -17.058 -21.796 1.00 97.06 665 THR A C 1
ATOM 5106 O O . THR A 1 665 ? 9.636 -16.668 -21.491 1.00 97.06 665 THR A O 1
ATOM 5109 N N . VAL A 1 666 ? 11.625 -17.504 -20.876 1.00 96.50 666 VAL A N 1
ATOM 5110 C CA . VAL A 1 666 ? 11.294 -17.548 -19.439 1.00 96.50 666 VAL A CA 1
ATOM 5111 C C . VAL A 1 666 ? 11.075 -16.137 -18.885 1.00 96.50 666 VAL A C 1
ATOM 5113 O O . VAL A 1 666 ? 10.132 -15.938 -18.123 1.00 96.50 666 VAL A O 1
ATOM 5116 N N . ALA A 1 667 ? 11.855 -15.145 -19.324 1.00 95.81 667 ALA A N 1
ATOM 5117 C CA . ALA A 1 667 ? 11.652 -13.745 -18.948 1.00 95.81 667 ALA A CA 1
ATOM 5118 C C . ALA A 1 667 ? 10.265 -13.208 -19.366 1.00 95.81 667 ALA A C 1
ATOM 5120 O O . ALA A 1 667 ? 9.592 -12.548 -18.576 1.00 95.81 667 ALA A O 1
ATOM 5121 N N . ILE A 1 668 ? 9.800 -13.542 -20.577 1.00 96.44 668 ILE A N 1
ATOM 5122 C CA . ILE A 1 668 ? 8.460 -13.178 -21.078 1.00 96.44 668 ILE A CA 1
ATOM 5123 C C . ILE A 1 668 ? 7.358 -13.940 -20.324 1.00 96.44 668 ILE A C 1
ATOM 5125 O O . ILE A 1 668 ? 6.359 -13.342 -19.928 1.00 96.44 668 ILE A O 1
ATOM 5129 N N . ILE A 1 669 ? 7.543 -15.235 -20.043 1.00 97.56 669 ILE A N 1
ATOM 5130 C CA . ILE A 1 669 ? 6.626 -16.004 -19.179 1.00 97.56 669 ILE A CA 1
ATOM 5131 C C . ILE A 1 669 ? 6.506 -15.341 -17.797 1.00 97.56 669 ILE A C 1
ATOM 5133 O O . ILE A 1 669 ? 5.414 -15.296 -17.232 1.00 97.56 669 ILE A O 1
ATOM 5137 N N . TRP A 1 670 ? 7.589 -14.757 -17.277 1.00 96.75 670 TRP A N 1
ATOM 5138 C CA . TRP A 1 670 ? 7.582 -14.042 -16.000 1.00 96.75 670 TRP A CA 1
ATOM 5139 C C . TRP A 1 670 ? 6.796 -12.719 -16.032 1.00 96.75 670 TRP A C 1
ATOM 5141 O O . TRP A 1 670 ? 6.212 -12.339 -15.019 1.00 96.75 670 TRP A O 1
ATOM 5151 N N . GLN A 1 671 ? 6.709 -12.042 -17.184 1.00 96.38 671 GLN A N 1
ATOM 5152 C CA . GLN A 1 671 ? 5.812 -10.888 -17.372 1.00 96.38 671 GLN A CA 1
ATOM 5153 C C . GLN A 1 671 ? 4.339 -11.309 -17.308 1.00 96.38 671 GLN A C 1
ATOM 5155 O O . GLN A 1 671 ? 3.539 -10.665 -16.630 1.00 96.38 671 GLN A O 1
ATOM 5160 N N . PHE A 1 672 ? 3.982 -12.423 -17.955 1.00 97.50 672 PHE A N 1
ATOM 5161 C CA . PHE A 1 672 ? 2.635 -12.989 -17.850 1.00 97.50 672 PHE A CA 1
ATOM 5162 C C . PHE A 1 672 ? 2.327 -13.465 -16.426 1.00 97.50 672 PHE A C 1
ATOM 5164 O O . PHE A 1 672 ? 1.245 -13.181 -15.920 1.00 97.50 672 PHE A O 1
ATOM 5171 N N . PHE A 1 673 ? 3.277 -14.116 -15.744 1.00 97.81 673 PHE A N 1
ATOM 5172 C CA . PHE A 1 673 ? 3.140 -14.452 -14.324 1.00 97.81 673 PHE A CA 1
ATOM 5173 C C . PHE A 1 673 ? 2.868 -13.204 -13.475 1.00 97.81 673 PHE A C 1
ATOM 5175 O O . PHE A 1 673 ? 1.943 -13.228 -12.669 1.00 97.81 673 PHE A O 1
ATOM 5182 N N . ALA A 1 674 ? 3.603 -12.106 -13.688 1.00 96.88 674 ALA A N 1
ATOM 5183 C CA . ALA A 1 674 ? 3.351 -10.845 -12.995 1.00 96.88 674 ALA A CA 1
ATOM 5184 C C . ALA A 1 674 ? 1.923 -10.335 -13.253 1.00 96.88 674 ALA A C 1
ATOM 5186 O O . ALA A 1 674 ? 1.198 -10.056 -12.303 1.00 96.88 674 ALA A O 1
ATOM 5187 N N . PHE A 1 675 ? 1.466 -10.309 -14.508 1.00 97.00 675 PHE A N 1
ATOM 5188 C CA . PHE A 1 675 ? 0.088 -9.931 -14.842 1.00 97.00 675 PHE A CA 1
ATOM 5189 C C . PHE A 1 675 ? -0.959 -10.810 -14.131 1.00 97.00 675 PHE A C 1
ATOM 5191 O O . PHE A 1 675 ? -1.895 -10.291 -13.520 1.00 97.00 675 PHE A O 1
ATOM 5198 N N . PHE A 1 676 ? -0.791 -12.134 -14.108 1.00 97.06 676 PHE A N 1
ATOM 5199 C CA . PHE A 1 676 ? -1.708 -13.001 -13.361 1.00 97.06 676 PHE A CA 1
ATOM 5200 C C . PHE A 1 676 ? -1.635 -12.773 -11.839 1.00 97.06 676 PHE A C 1
ATOM 5202 O O . PHE A 1 676 ? -2.673 -12.748 -11.181 1.00 97.06 676 PHE A O 1
ATOM 5209 N N . ALA A 1 677 ? -0.441 -12.547 -11.286 1.00 96.06 677 ALA A N 1
ATOM 5210 C CA . ALA A 1 677 ? -0.193 -12.385 -9.853 1.00 96.06 677 ALA A CA 1
ATOM 5211 C C . ALA A 1 677 ? -0.646 -11.033 -9.270 1.00 96.06 677 ALA A C 1
ATOM 5213 O O . ALA A 1 677 ? -1.129 -10.998 -8.140 1.00 96.06 677 ALA A O 1
ATOM 5214 N N . VAL A 1 678 ? -0.488 -9.928 -10.008 1.00 95.62 678 VAL A N 1
ATOM 5215 C CA . VAL A 1 678 ? -0.739 -8.559 -9.506 1.00 95.62 678 VAL A CA 1
ATOM 5216 C C . VAL A 1 678 ? -1.784 -7.762 -10.297 1.00 95.62 678 VAL A C 1
ATOM 5218 O O . VAL A 1 678 ? -2.039 -6.606 -9.958 1.00 95.62 678 VAL A O 1
ATOM 5221 N N . VAL A 1 679 ? -2.439 -8.377 -11.293 1.00 95.38 679 VAL A N 1
ATOM 5222 C CA . VAL A 1 679 ? -3.620 -7.813 -11.980 1.00 95.38 679 VAL A CA 1
ATOM 5223 C C . VAL A 1 679 ? -4.825 -8.755 -11.896 1.00 95.38 679 VAL A C 1
ATOM 5225 O O . VAL A 1 679 ? -5.864 -8.376 -11.363 1.00 95.38 679 VAL A O 1
ATOM 5228 N N . VAL A 1 680 ? -4.699 -10.011 -12.342 1.00 96.06 680 VAL A N 1
ATOM 5229 C CA . VAL A 1 680 ? -5.848 -10.945 -12.369 1.00 96.06 680 VAL A CA 1
ATOM 5230 C C . VAL A 1 680 ? -6.213 -11.464 -10.974 1.00 96.06 680 VAL A C 1
ATOM 5232 O O . VAL A 1 680 ? -7.389 -11.483 -10.612 1.00 96.06 680 VAL A O 1
ATOM 5235 N N . TYR A 1 681 ? -5.227 -11.855 -10.163 1.00 94.81 681 TYR A N 1
ATOM 5236 C CA . TYR A 1 681 ? -5.475 -12.336 -8.803 1.00 94.81 681 TYR A CA 1
ATOM 5237 C C . TYR A 1 681 ? -6.148 -11.290 -7.882 1.00 94.81 681 TYR A C 1
ATOM 5239 O O . TYR A 1 681 ? -7.123 -11.668 -7.238 1.00 94.81 681 TYR A O 1
ATOM 5247 N N . PRO A 1 682 ? -5.769 -9.992 -7.854 1.00 92.31 682 PRO A N 1
ATOM 5248 C CA . PRO A 1 682 ? -6.514 -8.961 -7.118 1.00 92.31 682 PRO A CA 1
ATOM 5249 C C . PRO A 1 682 ? -8.010 -8.885 -7.457 1.00 92.31 682 PRO A C 1
ATOM 5251 O O . PRO A 1 682 ? -8.828 -8.758 -6.547 1.00 92.31 682 PRO A O 1
ATOM 5254 N N . LEU A 1 683 ? -8.381 -9.013 -8.739 1.00 89.94 683 LEU A N 1
ATOM 5255 C CA . LEU A 1 683 ? -9.787 -9.036 -9.167 1.00 89.94 683 LEU A CA 1
ATOM 5256 C C . LEU A 1 683 ? -10.529 -10.280 -8.662 1.00 89.94 683 LEU A C 1
ATOM 5258 O O . LEU A 1 683 ? -11.712 -10.202 -8.343 1.00 89.94 683 LEU A O 1
ATOM 5262 N N . TYR A 1 684 ? -9.844 -11.424 -8.584 1.00 88.75 684 TYR A N 1
ATOM 5263 C CA . TYR A 1 684 ? -10.403 -12.645 -8.007 1.00 88.75 684 TYR A CA 1
ATOM 5264 C C . TYR A 1 684 ? -10.524 -12.558 -6.478 1.00 88.75 684 TYR A C 1
ATOM 5266 O O . TYR A 1 684 ? -11.550 -12.955 -5.930 1.00 88.75 684 TYR A O 1
ATOM 5274 N N . ASP A 1 685 ? -9.511 -12.034 -5.790 1.00 86.44 685 ASP A N 1
ATOM 5275 C CA . ASP A 1 685 ? -9.464 -11.879 -4.330 1.00 86.44 685 ASP A CA 1
ATOM 5276 C C . ASP A 1 685 ? -10.587 -10.932 -3.864 1.00 86.44 685 ASP A C 1
ATOM 5278 O O . ASP A 1 685 ? -11.459 -11.323 -3.091 1.00 86.44 685 ASP A O 1
ATOM 5282 N N . GLY A 1 686 ? -10.662 -9.733 -4.456 1.00 80.88 686 GLY A N 1
ATOM 5283 C CA . GLY A 1 686 ? -11.682 -8.715 -4.174 1.00 80.88 686 GLY A CA 1
ATOM 5284 C C . GLY A 1 686 ? -13.045 -8.931 -4.846 1.00 80.88 686 GLY A C 1
ATOM 5285 O O . GLY A 1 686 ? -13.889 -8.035 -4.796 1.00 80.88 686 GLY A O 1
ATOM 5286 N N . ARG A 1 687 ? -13.290 -10.084 -5.490 1.00 83.38 687 ARG A N 1
ATOM 5287 C CA . ARG A 1 687 ? -14.467 -10.304 -6.360 1.00 83.38 687 ARG A CA 1
ATOM 5288 C C . ARG A 1 687 ? -15.814 -10.022 -5.691 1.00 83.38 687 ARG A C 1
ATOM 5290 O O . ARG A 1 687 ? -16.730 -9.577 -6.372 1.00 83.38 687 ARG A O 1
ATOM 5297 N N . TYR A 1 688 ? -15.948 -10.272 -4.387 1.00 77.12 688 TYR A N 1
ATOM 5298 C CA . TYR A 1 688 ? -17.210 -10.071 -3.670 1.00 77.12 688 TYR A CA 1
ATOM 5299 C C . TYR A 1 688 ? -17.529 -8.585 -3.464 1.00 77.12 688 TYR A C 1
ATOM 5301 O O . TYR A 1 688 ? -18.637 -8.168 -3.794 1.00 77.12 688 TYR A O 1
ATOM 5309 N N . GLU A 1 689 ? -16.558 -7.767 -3.046 1.00 72.56 689 GLU A N 1
ATOM 5310 C CA . GLU A 1 689 ? -16.751 -6.313 -2.932 1.00 72.56 689 GLU A CA 1
ATOM 5311 C C . GLU A 1 689 ? -16.898 -5.648 -4.310 1.00 72.56 689 GLU A C 1
ATOM 5313 O O . GLU A 1 689 ? -17.712 -4.740 -4.476 1.00 72.56 689 GLU A O 1
ATOM 5318 N N . ILE A 1 690 ? -16.197 -6.153 -5.336 1.00 76.31 690 ILE A N 1
ATOM 5319 C CA . ILE A 1 690 ? -16.401 -5.720 -6.728 1.00 76.31 690 ILE A CA 1
ATOM 5320 C C . ILE A 1 690 ? -17.835 -6.034 -7.176 1.00 76.31 690 ILE A C 1
ATOM 5322 O O . ILE A 1 690 ? -18.517 -5.147 -7.681 1.00 76.31 690 ILE A O 1
ATOM 5326 N N . VAL A 1 691 ? -18.336 -7.257 -6.963 1.00 75.25 691 VAL A N 1
ATOM 5327 C CA . VAL A 1 691 ? -19.724 -7.627 -7.301 1.00 75.25 691 VAL A CA 1
ATOM 5328 C C . VAL A 1 691 ? -20.737 -6.821 -6.488 1.00 75.25 691 VAL A C 1
ATOM 5330 O O . VAL A 1 691 ? -21.768 -6.446 -7.036 1.00 75.25 691 VAL A O 1
ATOM 5333 N N . ARG A 1 692 ? -20.457 -6.497 -5.223 1.00 70.88 692 ARG A N 1
ATOM 5334 C CA . ARG A 1 692 ? -21.306 -5.641 -4.379 1.00 70.88 692 ARG A CA 1
ATOM 5335 C C . ARG A 1 692 ? -21.401 -4.215 -4.929 1.00 70.88 692 ARG A C 1
ATOM 5337 O O . ARG A 1 692 ? -22.508 -3.725 -5.145 1.00 70.88 692 ARG A O 1
ATOM 5344 N N . GLY A 1 693 ? -20.265 -3.585 -5.237 1.00 67.81 693 GLY A N 1
ATOM 5345 C CA . GLY A 1 693 ? -20.219 -2.255 -5.855 1.00 67.81 693 GLY A CA 1
ATOM 5346 C C . GLY A 1 693 ? -20.841 -2.227 -7.255 1.00 67.81 693 GLY A C 1
ATOM 5347 O O . GLY A 1 693 ? -21.647 -1.349 -7.557 1.00 67.81 693 GLY A O 1
ATOM 5348 N N . VAL A 1 694 ? -20.540 -3.224 -8.097 1.00 72.56 694 VAL A N 1
ATOM 5349 C CA . VAL A 1 694 ? -21.140 -3.354 -9.436 1.00 72.56 694 VAL A CA 1
ATOM 5350 C C . VAL A 1 694 ? -22.641 -3.612 -9.351 1.00 72.56 694 VAL A C 1
ATOM 5352 O O . VAL A 1 694 ? -23.365 -3.016 -10.137 1.00 72.56 694 VAL A O 1
ATOM 5355 N N . LYS A 1 695 ? -23.143 -4.407 -8.396 1.00 69.88 695 LYS A N 1
ATOM 5356 C CA . LYS A 1 695 ? -24.591 -4.552 -8.168 1.00 69.88 695 LYS A CA 1
ATOM 5357 C C . LYS A 1 695 ? -25.229 -3.224 -7.762 1.00 69.88 695 LYS A C 1
ATOM 5359 O O . LYS A 1 695 ? -26.234 -2.868 -8.360 1.00 69.88 695 LYS A O 1
ATOM 5364 N N . GLY A 1 696 ? -24.636 -2.456 -6.844 1.00 67.62 696 GLY A N 1
ATOM 5365 C CA . GLY A 1 696 ? -25.143 -1.121 -6.483 1.00 67.62 696 GLY A CA 1
ATOM 5366 C C . GLY A 1 696 ? -25.253 -0.170 -7.685 1.00 67.62 696 GLY A C 1
ATOM 5367 O O . GLY A 1 696 ? -26.280 0.479 -7.884 1.00 67.62 696 GLY A O 1
ATOM 5368 N N . VAL A 1 697 ? -24.234 -0.157 -8.551 1.00 70.12 697 VAL A N 1
ATOM 5369 C CA . VAL A 1 697 ? -24.212 0.627 -9.804 1.00 70.12 697 VAL A CA 1
ATOM 5370 C C . VAL A 1 697 ? -25.101 0.024 -10.909 1.00 70.12 697 VAL A C 1
ATOM 5372 O O . VAL A 1 697 ? -25.518 0.738 -11.819 1.00 70.12 697 VAL A O 1
ATOM 5375 N N . TRP A 1 698 ? -25.388 -1.279 -10.864 1.00 57.81 698 TRP A N 1
ATOM 5376 C CA . TRP A 1 698 ? -26.248 -1.965 -11.830 1.00 57.81 698 TRP A CA 1
ATOM 5377 C C . TRP A 1 698 ? -27.725 -1.788 -11.496 1.00 57.81 698 TRP A C 1
ATOM 5379 O O . TRP A 1 698 ? -28.465 -1.411 -12.393 1.00 57.81 698 TRP A O 1
ATOM 5389 N N . HIS A 1 699 ? -28.143 -1.983 -10.241 1.00 60.34 699 HIS A N 1
ATOM 5390 C CA . HIS A 1 699 ? -29.518 -1.719 -9.802 1.00 60.34 699 HIS A CA 1
ATOM 5391 C C . HIS A 1 699 ? -29.886 -0.262 -10.097 1.00 60.34 699 HIS A C 1
ATOM 5393 O O . HIS A 1 699 ? -30.695 -0.034 -10.984 1.00 60.34 699 HIS A O 1
ATOM 5399 N N . SER A 1 700 ? -29.120 0.711 -9.587 1.00 57.94 700 SER A N 1
ATOM 5400 C CA . SER A 1 700 ? -29.340 2.139 -9.890 1.00 57.94 700 SER A CA 1
ATOM 5401 C C . SER A 1 700 ? -29.305 2.520 -11.387 1.00 57.94 700 SER A C 1
ATOM 5403 O O . SER A 1 700 ? -29.776 3.595 -11.756 1.00 57.94 700 SER A O 1
ATOM 5405 N N . LYS A 1 701 ? -28.785 1.659 -12.278 1.00 44.34 701 LYS A N 1
ATOM 5406 C CA . LYS A 1 701 ? -28.923 1.795 -13.742 1.00 44.34 701 LYS A CA 1
ATOM 5407 C C . LYS A 1 701 ? -30.113 1.043 -14.334 1.00 44.34 701 LYS A C 1
ATOM 5409 O O . LYS A 1 701 ? -30.668 1.528 -15.317 1.00 44.34 701 LYS A O 1
ATOM 5414 N N . VAL A 1 702 ? -30.480 -0.116 -13.792 1.00 43.91 702 VAL A N 1
ATOM 5415 C CA . VAL A 1 702 ? -31.695 -0.852 -14.160 1.00 43.91 702 VAL A CA 1
ATOM 5416 C C . VAL A 1 702 ? -32.901 -0.002 -13.808 1.00 43.91 702 VAL A C 1
ATOM 5418 O O . VAL A 1 702 ? -33.665 0.289 -14.719 1.00 43.91 702 VAL A O 1
ATOM 5421 N N . ASP A 1 703 ? -32.983 0.495 -12.576 1.00 46.16 703 ASP A N 1
ATOM 5422 C CA . ASP A 1 703 ? -34.040 1.378 -12.073 1.00 46.16 703 ASP A CA 1
ATOM 5423 C C . ASP A 1 703 ? -34.186 2.600 -13.002 1.00 46.16 703 ASP A C 1
ATOM 5425 O O . ASP A 1 703 ? -35.242 2.843 -13.584 1.00 46.16 703 ASP A O 1
ATOM 5429 N N . LEU A 1 704 ? -33.072 3.290 -13.288 1.00 36.53 704 LEU A N 1
ATOM 5430 C CA . LEU A 1 704 ? -33.032 4.410 -14.235 1.00 36.53 704 LEU A CA 1
ATOM 5431 C C . LEU A 1 704 ? -33.507 4.010 -15.647 1.00 36.53 704 LEU A C 1
ATOM 5433 O O . LEU A 1 704 ? -34.226 4.766 -16.299 1.00 36.53 704 LEU A O 1
ATOM 5437 N N . SER A 1 705 ? -33.119 2.832 -16.142 1.00 34.97 705 SER A N 1
ATOM 5438 C CA . SER A 1 705 ? -33.501 2.352 -17.478 1.00 34.97 705 SER A CA 1
ATOM 5439 C C . SER A 1 705 ? -34.957 1.885 -17.569 1.00 34.97 705 SER A C 1
ATOM 5441 O O . SER A 1 705 ? -35.583 2.090 -18.609 1.00 34.97 705 SER A O 1
ATOM 5443 N N . HIS A 1 706 ? -35.505 1.317 -16.491 1.00 41.41 706 HIS A N 1
ATOM 5444 C CA . HIS A 1 706 ? -36.896 0.886 -16.379 1.00 41.41 706 HIS A CA 1
ATOM 5445 C C . HIS A 1 706 ? -37.802 2.116 -16.321 1.00 41.41 706 HIS A C 1
ATOM 5447 O O . HIS A 1 706 ? -38.721 2.237 -17.128 1.00 41.41 706 HIS A O 1
ATOM 5453 N N . ASN A 1 707 ? -37.439 3.107 -15.503 1.00 38.06 707 ASN A N 1
ATOM 5454 C CA . ASN A 1 707 ? -38.136 4.390 -15.418 1.00 38.06 707 ASN A CA 1
ATOM 5455 C C . ASN A 1 707 ? -38.120 5.131 -16.770 1.00 38.06 707 ASN A C 1
ATOM 5457 O O . ASN A 1 707 ? -39.139 5.679 -17.191 1.00 38.06 707 ASN A O 1
ATOM 5461 N N . ILE A 1 708 ? -37.006 5.094 -17.518 1.00 37.03 708 ILE A N 1
ATOM 5462 C CA . ILE A 1 708 ? -36.930 5.633 -18.892 1.00 37.03 708 ILE A CA 1
ATOM 5463 C C . ILE A 1 708 ? -37.792 4.825 -19.882 1.00 37.03 708 ILE A C 1
ATOM 5465 O O . ILE A 1 708 ? -38.383 5.408 -20.797 1.00 37.03 708 ILE A O 1
ATOM 5469 N N . ALA A 1 709 ? -37.877 3.500 -19.736 1.00 38.59 709 ALA A N 1
ATOM 5470 C CA . ALA A 1 709 ? -38.697 2.646 -20.593 1.00 38.59 709 ALA A CA 1
ATOM 5471 C C . ALA A 1 709 ? -40.199 2.880 -20.360 1.00 38.59 709 ALA A C 1
ATOM 5473 O O . ALA A 1 709 ? -40.935 3.104 -21.322 1.00 38.59 709 ALA A O 1
ATOM 5474 N N . GLU A 1 710 ? -40.645 2.924 -19.107 1.00 41.59 710 GLU A N 1
ATOM 5475 C CA . GLU A 1 710 ? -42.037 3.213 -18.748 1.00 41.59 710 GLU A CA 1
ATOM 5476 C C . GLU A 1 710 ? -42.433 4.646 -19.103 1.00 41.59 710 GLU A C 1
ATOM 5478 O O . GLU A 1 710 ? -43.494 4.852 -19.693 1.00 41.59 710 GLU A O 1
ATOM 5483 N N . SER A 1 711 ? -41.541 5.623 -18.899 1.00 37.34 711 SER A N 1
ATOM 5484 C CA . SER A 1 711 ? -41.742 7.000 -19.378 1.00 37.34 711 SER A CA 1
ATOM 5485 C C . SER A 1 711 ? -41.965 7.055 -20.894 1.00 37.34 711 SER A C 1
ATOM 5487 O O . SER A 1 711 ? -42.810 7.811 -21.371 1.00 37.34 711 SER A O 1
ATOM 5489 N N . ARG A 1 712 ? -41.264 6.222 -21.680 1.00 38.28 712 ARG A N 1
ATOM 5490 C CA . ARG A 1 712 ? -41.487 6.105 -23.135 1.00 38.28 712 ARG A CA 1
ATOM 5491 C C . ARG A 1 712 ? -42.800 5.408 -23.488 1.00 38.28 712 ARG A C 1
ATOM 5493 O O . ARG A 1 712 ? -43.427 5.792 -24.475 1.00 38.28 712 ARG A O 1
ATOM 5500 N N . VAL A 1 713 ? -43.230 4.409 -22.719 1.00 45.72 713 VAL A N 1
ATOM 5501 C CA . VAL A 1 713 ? -44.535 3.752 -22.914 1.00 45.72 713 VAL A CA 1
ATOM 5502 C C . VAL A 1 713 ? -45.672 4.730 -22.607 1.00 45.72 713 VAL A C 1
ATOM 5504 O O . VAL A 1 713 ? -46.558 4.900 -23.442 1.00 45.72 713 VAL A O 1
ATOM 5507 N N . MET A 1 714 ? -45.605 5.454 -21.487 1.00 40.66 714 MET A N 1
ATOM 5508 C CA . MET A 1 714 ? -46.587 6.482 -21.124 1.00 40.66 714 MET A CA 1
ATOM 5509 C C . MET A 1 714 ? -46.609 7.653 -22.113 1.00 40.66 714 MET A C 1
ATOM 5511 O O . MET A 1 714 ? -47.689 8.061 -22.537 1.00 40.66 714 MET A O 1
ATOM 5515 N N . ALA A 1 715 ? -45.452 8.142 -22.573 1.00 39.50 715 ALA A N 1
ATOM 5516 C CA . ALA A 1 715 ? -45.396 9.190 -23.597 1.00 39.50 715 ALA A CA 1
ATOM 5517 C C . ALA A 1 715 ? -46.063 8.760 -24.920 1.00 39.50 715 ALA A C 1
ATOM 5519 O O . ALA A 1 715 ? -46.808 9.537 -25.517 1.00 39.50 715 ALA A O 1
ATOM 5520 N N . ASN A 1 716 ? -45.858 7.512 -25.357 1.00 41.22 716 ASN A N 1
ATOM 5521 C CA . ASN A 1 716 ? -46.522 6.971 -26.548 1.00 41.22 716 ASN A CA 1
ATOM 5522 C C . ASN A 1 716 ? -48.034 6.764 -26.343 1.00 41.22 716 ASN A C 1
ATOM 5524 O O . ASN A 1 716 ? -48.809 6.998 -27.269 1.00 41.22 716 ASN A O 1
ATOM 5528 N N . LEU A 1 717 ? -48.472 6.371 -25.141 1.00 41.97 717 LEU A N 1
ATOM 5529 C CA . LEU A 1 717 ? -49.897 6.272 -24.799 1.00 41.97 717 LEU A CA 1
ATOM 5530 C C . LEU A 1 717 ? -50.581 7.650 -24.784 1.00 41.97 717 LEU A C 1
ATOM 5532 O O . LEU A 1 717 ? -51.699 7.775 -25.280 1.00 41.97 717 LEU A O 1
ATOM 5536 N N . MET A 1 718 ? -49.907 8.693 -24.289 1.00 37.94 718 MET A N 1
ATOM 5537 C CA . MET A 1 718 ? -50.436 10.064 -24.279 1.00 37.94 718 MET A CA 1
ATOM 5538 C C . MET A 1 718 ? -50.467 10.706 -25.675 1.00 37.94 718 MET A C 1
ATOM 5540 O O . MET A 1 718 ? -51.470 11.329 -26.030 1.00 37.94 718 MET A O 1
ATOM 5544 N N . MET A 1 719 ? -49.435 10.507 -26.508 1.00 42.03 719 MET A N 1
ATOM 5545 C CA . MET A 1 719 ? -49.427 11.021 -27.891 1.00 42.03 719 MET A CA 1
ATOM 5546 C C . MET A 1 719 ? -50.511 10.402 -28.788 1.00 42.03 719 MET A C 1
ATOM 5548 O O . MET A 1 719 ? -50.851 10.980 -29.816 1.00 42.03 719 MET A O 1
ATOM 5552 N N . ASN A 1 720 ? -51.099 9.271 -28.393 1.00 44.97 720 ASN A N 1
ATOM 5553 C CA . ASN A 1 720 ? -52.203 8.645 -29.120 1.00 44.97 720 ASN A CA 1
ATOM 5554 C C . ASN A 1 720 ? -53.573 9.318 -28.889 1.00 44.97 720 ASN A C 1
ATOM 5556 O O . ASN A 1 720 ? -54.545 8.886 -29.506 1.00 44.97 720 ASN A O 1
ATOM 5560 N N . ASN A 1 721 ? -53.689 10.320 -27.999 1.00 43.34 721 ASN A N 1
ATOM 5561 C CA . ASN A 1 721 ? -55.003 10.792 -27.530 1.00 43.34 721 ASN A CA 1
ATOM 5562 C C . ASN A 1 721 ? -55.209 12.322 -27.445 1.00 43.34 721 ASN A C 1
ATOM 5564 O O . ASN A 1 721 ? -56.252 12.760 -26.965 1.00 43.34 721 ASN A O 1
ATOM 5568 N N . SER A 1 722 ? -54.273 13.157 -27.919 1.00 45.34 722 SER A N 1
ATOM 5569 C CA . SER A 1 722 ? -54.561 14.564 -28.277 1.00 45.34 722 SER A CA 1
ATOM 5570 C C . SER A 1 722 ? -53.461 15.195 -29.141 1.00 45.34 722 SER A C 1
ATOM 5572 O O . SER A 1 722 ? -52.290 14.835 -29.047 1.00 45.34 722 SER A O 1
ATOM 5574 N N . SER A 1 723 ? -53.834 16.160 -29.987 1.00 47.56 723 SER A N 1
ATOM 5575 C CA . SER A 1 723 ? -52.898 16.953 -30.792 1.00 47.56 723 SER A CA 1
ATOM 5576 C C . SER A 1 723 ? -52.300 18.097 -29.963 1.00 47.56 723 SER A C 1
ATOM 5578 O O . SER A 1 723 ? -52.980 19.096 -29.723 1.00 47.56 723 SER A O 1
ATOM 5580 N N . VAL A 1 724 ? -51.038 17.964 -29.547 1.00 46.56 724 VAL A N 1
ATOM 5581 C CA . VAL A 1 724 ? -50.308 18.966 -28.746 1.00 46.56 724 VAL A CA 1
ATOM 5582 C C . VAL A 1 724 ? -48.977 19.313 -29.425 1.00 46.56 724 VAL A C 1
ATOM 5584 O O . VAL A 1 724 ? -48.340 18.454 -30.032 1.00 46.56 724 VAL A O 1
ATOM 5587 N N . ASP A 1 725 ? -48.587 20.588 -29.366 1.00 46.12 725 ASP A N 1
ATOM 5588 C CA . ASP A 1 725 ? -47.461 21.147 -30.125 1.00 46.12 725 ASP A CA 1
ATOM 5589 C C . ASP A 1 725 ? -46.112 21.041 -29.378 1.00 46.12 725 ASP A C 1
ATOM 5591 O O . ASP A 1 725 ? -46.051 20.974 -28.148 1.00 46.12 725 ASP A O 1
ATOM 5595 N N . LYS A 1 726 ? -45.001 21.054 -30.124 1.00 44.28 726 LYS A N 1
ATOM 5596 C CA . LYS A 1 726 ? -43.639 20.810 -29.616 1.00 44.28 726 LYS A CA 1
ATOM 5597 C C . LYS A 1 726 ? -43.186 21.780 -28.527 1.00 44.28 726 LYS A C 1
ATOM 5599 O O . LYS A 1 726 ? -42.394 21.377 -27.682 1.00 44.28 726 LYS A O 1
ATOM 5604 N N . ALA A 1 727 ? -43.688 23.015 -28.511 1.00 42.28 727 ALA A N 1
ATOM 5605 C CA . ALA A 1 727 ? -43.348 23.996 -27.478 1.00 42.28 727 ALA A CA 1
ATOM 5606 C C . ALA A 1 727 ? -43.764 23.543 -26.061 1.00 42.28 727 ALA A C 1
ATOM 5608 O O . ALA A 1 727 ? -43.108 23.890 -25.082 1.00 42.28 727 ALA A O 1
ATOM 5609 N N . SER A 1 728 ? -44.809 22.717 -25.935 1.00 40.56 728 SER A N 1
ATOM 5610 C CA . SER A 1 728 ? -45.219 22.139 -24.647 1.00 40.56 728 SER A CA 1
ATOM 5611 C C . SER A 1 728 ? -44.263 21.047 -24.144 1.00 40.56 728 SER A C 1
ATOM 5613 O O . SER A 1 728 ? -44.248 20.752 -22.950 1.00 40.56 728 SER A O 1
ATOM 5615 N N . LEU A 1 729 ? -43.448 20.457 -25.027 1.00 39.94 729 LEU A N 1
ATOM 5616 C CA . LEU A 1 729 ? -42.556 19.345 -24.693 1.00 39.94 729 LEU A CA 1
ATOM 5617 C C . LEU A 1 729 ? -41.337 19.800 -23.870 1.00 39.94 729 LEU A C 1
ATOM 5619 O O . LEU A 1 729 ? -40.946 19.112 -22.932 1.00 39.94 729 LEU A O 1
ATOM 5623 N N . GLU A 1 730 ? -40.764 20.970 -24.169 1.00 38.94 730 GLU A N 1
ATOM 5624 C CA . GLU A 1 730 ? -39.616 21.521 -23.422 1.00 38.94 730 GLU A CA 1
ATOM 5625 C C . GLU A 1 730 ? -40.004 21.976 -22.003 1.00 38.94 730 GLU A C 1
ATOM 5627 O O . GLU A 1 730 ? -39.249 21.774 -21.047 1.00 38.94 730 GLU A O 1
ATOM 5632 N N . VAL A 1 731 ? -41.225 22.500 -21.837 1.00 43.50 731 VAL A N 1
ATOM 5633 C CA . VAL A 1 731 ? -41.792 22.811 -20.513 1.00 43.50 731 VAL A CA 1
ATOM 5634 C C . VAL A 1 731 ? -42.000 21.524 -19.706 1.00 43.50 731 VAL A C 1
ATOM 5636 O O . VAL A 1 731 ? -41.621 21.465 -18.537 1.00 43.50 731 VAL A O 1
ATOM 5639 N N . GLY A 1 732 ? -42.525 20.467 -20.339 1.00 37.03 732 GLY A N 1
ATOM 5640 C CA . GLY A 1 732 ? -42.702 19.157 -19.707 1.00 37.03 732 GLY A CA 1
ATOM 5641 C C . GLY A 1 732 ? -41.388 18.499 -19.273 1.00 37.03 732 GLY A C 1
ATOM 5642 O O . GLY A 1 732 ? -41.322 17.945 -18.181 1.00 37.03 732 GLY A O 1
ATOM 5643 N N . ILE A 1 733 ? -40.323 18.601 -20.078 1.00 39.59 733 ILE A N 1
ATOM 5644 C CA . ILE A 1 733 ? -38.996 18.063 -19.727 1.00 39.59 733 ILE A CA 1
ATOM 5645 C C . ILE A 1 733 ? -38.398 18.798 -18.521 1.00 39.59 733 ILE A C 1
ATOM 5647 O O . ILE A 1 733 ? -37.840 18.148 -17.641 1.00 39.59 733 ILE A O 1
ATOM 5651 N N . THR A 1 734 ? -38.549 20.125 -18.444 1.00 38.44 734 THR A N 1
ATOM 5652 C CA . THR A 1 734 ? -38.098 20.905 -17.277 1.00 38.44 734 THR A CA 1
ATOM 5653 C C . THR A 1 734 ? -38.826 20.457 -16.005 1.00 38.44 734 THR A C 1
ATOM 5655 O O . THR A 1 734 ? -38.178 20.081 -15.033 1.00 38.44 734 THR A O 1
ATOM 5658 N N . ALA A 1 735 ? -40.161 20.364 -16.047 1.00 38.66 735 ALA A N 1
ATOM 5659 C CA . ALA A 1 735 ? -40.959 19.889 -14.914 1.00 38.66 735 ALA A CA 1
ATOM 5660 C C . ALA A 1 735 ? -40.614 18.445 -14.489 1.00 38.66 735 ALA A C 1
ATOM 5662 O O . ALA A 1 735 ? -40.657 18.120 -13.306 1.00 38.66 735 ALA A O 1
ATOM 5663 N N . PHE A 1 736 ? -40.227 17.577 -15.431 1.00 35.53 736 PHE A N 1
ATOM 5664 C CA . PHE A 1 736 ? -39.809 16.203 -15.132 1.00 35.53 736 PHE A CA 1
ATOM 5665 C C . PHE A 1 736 ? -38.415 16.128 -14.477 1.00 35.53 736 PHE A C 1
ATOM 5667 O O . PHE A 1 736 ? -38.146 15.203 -13.715 1.00 35.53 736 PHE A O 1
ATOM 5674 N N . ILE A 1 737 ? -37.531 17.102 -14.730 1.00 38.59 737 ILE A N 1
ATOM 5675 C CA . ILE A 1 737 ? -36.232 17.228 -14.043 1.00 38.59 737 ILE A CA 1
ATOM 5676 C C . ILE A 1 737 ? -36.426 17.698 -12.595 1.00 38.59 737 ILE A C 1
ATOM 5678 O O . ILE A 1 737 ? -35.773 17.160 -11.697 1.00 38.59 737 ILE A O 1
ATOM 5682 N N . ASP A 1 738 ? -37.351 18.632 -12.360 1.00 37.38 738 ASP A N 1
ATOM 5683 C CA . ASP A 1 738 ? -37.747 19.048 -11.009 1.00 37.38 738 ASP A CA 1
ATOM 5684 C C . ASP A 1 738 ? -38.405 17.879 -10.253 1.00 37.38 738 ASP A C 1
ATOM 5686 O O . ASP A 1 738 ? -38.066 17.590 -9.107 1.00 37.38 738 ASP A O 1
ATOM 5690 N N . GLN A 1 739 ? -39.285 17.122 -10.915 1.00 32.88 739 GLN A N 1
ATOM 5691 C CA . GLN A 1 739 ? -39.954 15.970 -10.305 1.00 32.88 739 GLN A CA 1
ATOM 5692 C C . GLN A 1 739 ? -39.000 14.790 -10.035 1.00 32.88 739 GLN A C 1
ATOM 5694 O O . GLN A 1 739 ? -39.178 14.083 -9.046 1.00 32.88 739 GLN A O 1
ATOM 5699 N N . ALA A 1 740 ? -37.941 14.620 -10.834 1.00 31.73 740 ALA A N 1
ATOM 5700 C CA . ALA A 1 740 ? -36.860 13.675 -10.547 1.00 31.73 740 ALA A CA 1
ATOM 5701 C C . ALA A 1 740 ? -35.934 14.140 -9.402 1.00 31.73 740 ALA A C 1
ATOM 5703 O O . ALA A 1 740 ? -35.392 13.296 -8.688 1.00 31.73 740 ALA A O 1
ATOM 5704 N N . HIS A 1 741 ? -35.775 15.454 -9.183 1.00 35.66 741 HIS A N 1
ATOM 5705 C CA . HIS A 1 741 ? -35.157 15.966 -7.952 1.00 35.66 741 HIS A CA 1
ATOM 5706 C C . HIS A 1 741 ? -35.995 15.594 -6.730 1.00 35.66 741 HIS A C 1
ATOM 5708 O O . HIS A 1 741 ? -35.442 15.042 -5.786 1.00 35.66 741 HIS A O 1
ATOM 5714 N N . ILE A 1 742 ? -37.316 15.788 -6.793 1.00 36.25 742 ILE A N 1
ATOM 5715 C CA . ILE A 1 742 ? -38.245 15.509 -5.686 1.00 36.25 742 ILE A CA 1
ATOM 5716 C C . ILE A 1 742 ? -38.172 14.049 -5.198 1.00 36.25 742 ILE A C 1
ATOM 5718 O O . ILE A 1 742 ? -38.398 13.792 -4.020 1.00 36.25 742 ILE A O 1
ATOM 5722 N N . GLU A 1 743 ? -37.839 13.066 -6.041 1.00 31.48 743 GLU A N 1
ATOM 5723 C CA . GLU A 1 743 ? -37.731 11.662 -5.591 1.00 31.48 743 GLU A CA 1
ATOM 5724 C C . GLU A 1 743 ? -36.349 11.292 -5.037 1.00 31.48 743 GLU A C 1
ATOM 5726 O O . GLU A 1 743 ? -36.255 10.485 -4.111 1.00 31.48 743 GLU A O 1
ATOM 5731 N N . VAL A 1 744 ? -35.286 11.956 -5.500 1.00 31.64 744 VAL A N 1
ATOM 5732 C CA . VAL A 1 744 ? -33.976 11.913 -4.827 1.00 31.64 744 VAL A CA 1
ATOM 5733 C C . VAL A 1 744 ? -34.042 12.650 -3.482 1.00 31.64 744 VAL A C 1
ATOM 5735 O O . VAL A 1 744 ? -33.460 12.177 -2.504 1.00 31.64 744 VAL A O 1
ATOM 5738 N N . GLU A 1 745 ? -34.804 13.747 -3.404 1.00 33.09 745 GLU A N 1
ATOM 5739 C CA . GLU A 1 745 ? -35.166 14.408 -2.149 1.00 33.09 745 GLU A CA 1
ATOM 5740 C C . GLU A 1 745 ? -35.954 13.460 -1.246 1.00 33.09 745 GLU A C 1
ATOM 5742 O O . GLU A 1 745 ? -35.479 13.227 -0.152 1.00 33.09 745 GLU A O 1
ATOM 5747 N N . LYS A 1 746 ? -37.032 12.785 -1.681 1.00 30.92 746 LYS A N 1
ATOM 5748 C CA . LYS A 1 746 ? -37.761 11.807 -0.832 1.00 30.92 746 LYS A CA 1
ATOM 5749 C C . LYS A 1 746 ? -36.860 10.730 -0.212 1.00 30.92 746 LYS A C 1
ATOM 5751 O O . LYS A 1 746 ? -37.034 10.395 0.959 1.00 30.92 746 LYS A O 1
ATOM 5756 N N . GLN A 1 747 ? -35.912 10.170 -0.968 1.00 32.44 747 GLN A N 1
ATOM 5757 C CA . GLN A 1 747 ? -34.995 9.150 -0.440 1.00 32.44 747 GLN A CA 1
ATOM 5758 C C . GLN A 1 747 ? -33.998 9.757 0.566 1.00 32.44 747 GLN A C 1
ATOM 5760 O O . GLN A 1 747 ? -33.727 9.159 1.607 1.00 32.44 747 GLN A O 1
ATOM 5765 N N . SER A 1 748 ? -33.490 10.961 0.279 1.00 38.88 748 SER A N 1
ATOM 5766 C CA . SER A 1 748 ? -32.671 11.759 1.202 1.00 38.88 748 SER A CA 1
ATOM 5767 C C . SER A 1 748 ? -33.453 12.133 2.468 1.00 38.88 748 SER A C 1
ATOM 5769 O O . SER A 1 748 ? -32.942 12.002 3.576 1.00 38.88 748 SER A O 1
ATOM 5771 N N . ASP A 1 749 ? -34.708 12.543 2.314 1.00 38.97 749 ASP A N 1
ATOM 5772 C CA . ASP A 1 749 ? -35.636 12.953 3.359 1.00 38.97 749 ASP A CA 1
ATOM 5773 C C . ASP A 1 749 ? -36.023 11.784 4.251 1.00 38.97 749 ASP A C 1
ATOM 5775 O O . ASP A 1 749 ? -36.157 11.982 5.450 1.00 38.97 749 ASP A O 1
ATOM 5779 N N . ALA A 1 750 ? -36.139 10.557 3.739 1.00 45.31 750 ALA A N 1
ATOM 5780 C CA . ALA A 1 750 ? -36.394 9.388 4.578 1.00 45.31 750 ALA A CA 1
ATOM 5781 C C . ALA A 1 750 ? -35.277 9.174 5.620 1.00 45.31 750 ALA A C 1
ATOM 5783 O O . ALA A 1 750 ? -35.566 8.980 6.806 1.00 45.31 750 ALA A O 1
ATOM 5784 N N . ASP A 1 751 ? -34.004 9.271 5.217 1.00 46.72 751 ASP A N 1
ATOM 5785 C CA . ASP A 1 751 ? -32.871 9.157 6.143 1.00 46.72 751 ASP A CA 1
ATOM 5786 C C . ASP A 1 751 ? -32.631 10.453 6.951 1.00 46.72 751 ASP A C 1
ATOM 5788 O O . ASP A 1 751 ? -32.376 10.368 8.154 1.00 46.72 751 ASP A O 1
ATOM 5792 N N . LEU A 1 752 ? -32.816 11.649 6.372 1.00 55.22 752 LEU A N 1
ATOM 5793 C CA . LEU A 1 752 ? -32.771 12.929 7.104 1.00 55.22 752 LEU A CA 1
ATOM 5794 C C . LEU A 1 752 ? -33.861 13.015 8.179 1.00 55.22 752 LEU A C 1
ATOM 5796 O O . LEU A 1 752 ? -33.588 13.451 9.295 1.00 55.22 752 LEU A O 1
ATOM 5800 N N . VAL A 1 753 ? -35.087 12.572 7.884 1.00 58.88 753 VAL A N 1
ATOM 5801 C CA . VAL A 1 753 ? -36.177 12.443 8.859 1.00 58.88 753 VAL A CA 1
ATOM 5802 C C . VAL A 1 753 ? -35.781 11.420 9.908 1.00 58.88 753 VAL A C 1
ATOM 5804 O O . VAL A 1 753 ? -35.890 11.717 11.091 1.00 58.88 753 VAL A O 1
ATOM 5807 N N . ARG A 1 754 ? -35.276 10.243 9.534 1.00 62.06 754 ARG A N 1
ATOM 5808 C CA . ARG A 1 754 ? -34.869 9.209 10.497 1.00 62.06 754 ARG A CA 1
ATOM 5809 C C . ARG A 1 754 ? -33.791 9.690 11.472 1.00 62.06 754 ARG A C 1
ATOM 5811 O O . ARG A 1 754 ? -33.919 9.438 12.676 1.00 62.06 754 ARG A O 1
ATOM 5818 N N . ASP A 1 755 ? -32.772 10.397 10.990 1.00 66.81 755 ASP A N 1
ATOM 5819 C CA . ASP A 1 755 ? -31.731 10.968 11.847 1.00 66.81 755 ASP A CA 1
ATOM 5820 C C . ASP A 1 755 ? -32.215 12.212 12.609 1.00 66.81 755 ASP A C 1
ATOM 5822 O O . ASP A 1 755 ? -31.915 12.312 13.797 1.00 66.81 755 ASP A O 1
ATOM 5826 N N . ARG A 1 756 ? -33.068 13.079 12.038 1.00 75.06 756 ARG A N 1
ATOM 5827 C CA . ARG A 1 756 ? -33.748 14.164 12.782 1.00 75.06 756 ARG A CA 1
ATOM 5828 C C . ARG A 1 756 ? -34.610 13.611 13.916 1.00 75.06 756 ARG A C 1
ATOM 5830 O O . ARG A 1 756 ? -34.510 14.089 15.041 1.00 75.06 756 ARG A O 1
ATOM 5837 N N . ARG A 1 757 ? -35.428 12.584 13.655 1.00 81.81 757 ARG A N 1
ATOM 5838 C CA . ARG A 1 757 ? -36.260 11.909 14.666 1.00 81.81 757 ARG A CA 1
ATOM 5839 C C . ARG A 1 757 ? -35.379 11.412 15.811 1.00 81.81 757 ARG A C 1
ATOM 5841 O O . ARG A 1 757 ? -35.655 11.686 16.975 1.00 81.81 757 ARG A O 1
ATOM 5848 N N . ARG A 1 758 ? -34.276 10.731 15.481 1.00 84.12 758 ARG A N 1
ATOM 5849 C CA . ARG A 1 758 ? -33.275 10.268 16.452 1.00 84.12 758 ARG A CA 1
ATOM 5850 C C . ARG A 1 758 ? -32.608 11.425 17.206 1.00 84.12 758 ARG A C 1
ATOM 5852 O O . ARG A 1 758 ? -32.389 11.285 18.406 1.00 84.12 758 ARG A O 1
ATOM 5859 N N . GLN A 1 759 ? -32.270 12.522 16.535 1.00 85.12 759 GLN A N 1
ATOM 5860 C CA . GLN A 1 759 ? -31.651 13.704 17.135 1.00 85.12 759 GLN A CA 1
ATOM 5861 C C . GLN A 1 759 ? -32.584 14.338 18.171 1.00 85.12 759 GLN A C 1
ATOM 5863 O O . GLN A 1 759 ? -32.213 14.383 19.338 1.00 85.12 759 GLN A O 1
ATOM 5868 N N . VAL A 1 760 ? -33.811 14.703 17.786 1.00 88.12 760 VAL A N 1
ATOM 5869 C CA . VAL A 1 760 ? -34.794 15.357 18.671 1.00 88.12 760 VAL A CA 1
ATOM 5870 C C . VAL A 1 760 ? -35.106 14.501 19.908 1.00 88.12 760 VAL A C 1
ATOM 5872 O O . VAL A 1 760 ? -35.164 15.021 21.022 1.00 88.12 760 VAL A O 1
ATOM 5875 N N . ILE A 1 761 ? -35.227 13.174 19.756 1.00 91.25 761 ILE A N 1
ATOM 5876 C CA . ILE A 1 761 ? -35.416 12.258 20.897 1.00 91.25 761 ILE A CA 1
ATOM 5877 C C . ILE A 1 761 ? -34.200 12.268 21.837 1.00 91.25 761 ILE A C 1
ATOM 5879 O O . ILE A 1 761 ? -34.377 12.303 23.055 1.00 91.25 761 ILE A O 1
ATOM 5883 N N . ASN A 1 762 ? -32.972 12.229 21.305 1.00 90.88 762 ASN A N 1
ATOM 5884 C CA . ASN A 1 762 ? -31.771 12.286 22.143 1.00 90.88 762 ASN A CA 1
ATOM 5885 C C . ASN A 1 762 ? -31.645 13.651 22.831 1.00 90.88 762 ASN A C 1
ATOM 5887 O O . ASN A 1 762 ? -31.427 13.679 24.032 1.00 90.88 762 ASN A O 1
ATOM 5891 N N . GLU A 1 763 ? -31.846 14.765 22.124 1.00 89.69 763 GLU A N 1
ATOM 5892 C CA . GLU A 1 763 ? -31.776 16.122 22.687 1.00 89.69 763 GLU A CA 1
ATOM 5893 C C . GLU A 1 763 ? -32.791 16.318 23.824 1.00 89.69 763 GLU A C 1
ATOM 5895 O O . GLU A 1 763 ? -32.434 16.810 24.899 1.00 89.69 763 GLU A O 1
ATOM 5900 N N . TYR A 1 764 ? -34.031 15.849 23.643 1.00 92.94 764 TYR A N 1
ATOM 5901 C CA . TYR A 1 764 ? -35.050 15.845 24.695 1.00 92.94 764 TYR A CA 1
ATOM 5902 C C . TYR A 1 764 ? -34.625 14.999 25.906 1.00 92.94 764 TYR A C 1
ATOM 5904 O O . TYR A 1 764 ? -34.710 15.463 27.045 1.00 92.94 764 TYR A O 1
ATOM 5912 N N . LEU A 1 765 ? -34.148 13.768 25.691 1.00 94.44 765 LEU A N 1
ATOM 5913 C CA . LEU A 1 765 ? -33.782 12.860 26.784 1.00 94.44 765 LEU A CA 1
ATOM 5914 C C . LEU A 1 765 ? -32.473 13.249 27.486 1.00 94.44 765 LEU A C 1
ATOM 5916 O O . LEU A 1 765 ? -32.367 13.062 28.694 1.00 94.44 765 LEU A O 1
ATOM 5920 N N . GLU A 1 766 ? -31.494 13.806 26.779 1.00 90.62 766 GLU A N 1
ATOM 5921 C CA . GLU A 1 766 ? -30.232 14.289 27.356 1.00 90.62 766 GLU A CA 1
ATOM 5922 C C . GLU A 1 766 ? -30.467 15.558 28.188 1.00 90.62 766 GLU A C 1
ATOM 5924 O O . GLU A 1 766 ? -29.903 15.679 29.274 1.00 90.62 766 GLU A O 1
ATOM 5929 N N . SER A 1 767 ? -31.391 16.430 27.760 1.00 89.69 767 SER A N 1
ATOM 5930 C CA . SER A 1 767 ? -31.806 17.620 28.522 1.00 89.69 767 SER A CA 1
ATOM 5931 C C . SER A 1 767 ? -32.631 17.290 29.776 1.00 89.69 767 SER A C 1
ATOM 5933 O O . SER A 1 767 ? -32.495 17.963 30.795 1.00 89.69 767 SER A O 1
ATOM 5935 N N . ASN A 1 768 ? -33.492 16.263 29.727 1.00 89.75 768 ASN A N 1
ATOM 5936 C CA . ASN A 1 768 ? -34.449 15.954 30.805 1.00 89.75 768 ASN A CA 1
ATOM 5937 C C . ASN A 1 768 ? -34.046 14.766 31.707 1.00 89.75 768 ASN A C 1
ATOM 5939 O O . ASN A 1 768 ? -34.660 14.548 32.759 1.00 89.75 768 ASN A O 1
ATOM 5943 N N . VAL A 1 769 ? -33.046 13.963 31.322 1.00 94.25 769 VAL A N 1
ATOM 5944 C CA . VAL A 1 769 ? -32.686 12.714 32.019 1.00 94.25 769 VAL A CA 1
ATOM 5945 C C . VAL A 1 769 ? -31.162 12.562 32.163 1.00 94.25 769 VAL A C 1
ATOM 5947 O O . VAL A 1 769 ? -30.505 11.972 31.300 1.00 94.25 769 VAL A O 1
ATOM 5950 N N . PRO A 1 770 ? -30.573 12.996 33.295 1.00 91.50 770 PRO A N 1
ATOM 5951 C CA . PRO A 1 770 ? -29.138 12.849 33.561 1.00 91.50 770 PRO A CA 1
ATOM 5952 C C . PRO A 1 770 ? -28.629 11.400 33.461 1.00 91.50 770 PRO A C 1
ATOM 5954 O O . PRO A 1 770 ? -27.491 11.150 33.061 1.00 91.50 770 PRO A O 1
ATOM 5957 N N . GLU A 1 771 ? -29.475 10.417 33.783 1.00 92.69 771 GLU A N 1
ATOM 5958 C CA . GLU A 1 771 ? -29.161 8.991 33.651 1.00 92.69 771 GLU A CA 1
ATOM 5959 C C . GLU A 1 771 ? -29.066 8.528 32.186 1.00 92.69 771 GLU A C 1
ATOM 5961 O O . GLU A 1 771 ? -28.359 7.557 31.906 1.00 92.69 771 GLU A O 1
ATOM 5966 N N . PHE A 1 772 ? -29.743 9.213 31.256 1.00 94.81 772 PHE A N 1
ATOM 5967 C CA . PHE A 1 772 ? -29.623 8.983 29.815 1.00 94.81 772 PHE A CA 1
ATOM 5968 C C . PHE A 1 772 ? -28.389 9.681 29.241 1.00 94.81 772 PHE A C 1
ATOM 5970 O O . PHE A 1 772 ? -27.597 9.021 28.573 1.00 94.81 772 PHE A O 1
ATOM 5977 N N . ALA A 1 773 ? -28.154 10.953 29.582 1.00 91.44 773 ALA A N 1
ATOM 5978 C CA . ALA A 1 773 ? -26.950 11.682 29.170 1.00 91.44 773 ALA A CA 1
ATOM 5979 C C . ALA A 1 773 ? -25.665 10.937 29.579 1.00 91.44 773 ALA A C 1
ATOM 5981 O O . ALA A 1 773 ? -24.812 10.638 28.739 1.00 91.44 773 ALA A O 1
ATOM 5982 N N . LYS A 1 774 ? -25.568 10.494 30.845 1.00 92.19 774 LYS A N 1
ATOM 5983 C CA . LYS A 1 774 ? -24.438 9.668 31.310 1.00 92.19 774 LYS A CA 1
ATOM 5984 C C . LYS A 1 774 ? -24.316 8.358 30.522 1.00 92.19 774 LYS A C 1
ATOM 5986 O O . LYS A 1 774 ? -23.209 7.929 30.198 1.00 92.19 774 LYS A O 1
ATOM 5991 N N . LEU A 1 775 ? -25.439 7.705 30.214 1.00 92.62 775 LEU A N 1
ATOM 5992 C CA . LEU A 1 775 ? -25.448 6.486 29.407 1.00 92.62 775 LEU A CA 1
ATOM 5993 C C . LEU A 1 775 ? -24.972 6.744 27.970 1.00 92.62 775 LEU A C 1
ATOM 5995 O O . LEU A 1 775 ? -24.255 5.901 27.432 1.00 92.62 775 LEU A O 1
ATOM 5999 N N . GLN A 1 776 ? -25.324 7.872 27.352 1.00 91.25 776 GLN A N 1
ATOM 6000 C CA . GLN A 1 776 ? -24.881 8.203 26.000 1.00 91.25 776 GLN A CA 1
ATOM 6001 C C . GLN A 1 776 ? -23.358 8.377 25.950 1.00 91.25 776 GLN A C 1
ATOM 6003 O O . GLN A 1 776 ? -22.706 7.738 25.124 1.00 91.25 776 GLN A O 1
ATOM 6008 N N . THR A 1 777 ? -22.766 9.114 26.896 1.00 88.69 777 THR A N 1
ATOM 6009 C CA . THR A 1 777 ? -21.301 9.252 27.018 1.00 88.69 777 THR A CA 1
ATOM 6010 C C . THR A 1 777 ? -20.612 7.899 27.230 1.00 88.69 777 THR A C 1
ATOM 6012 O O . THR A 1 777 ? -19.603 7.608 26.591 1.00 88.69 777 THR A O 1
ATOM 6015 N N . LEU A 1 778 ? -21.183 7.021 28.064 1.00 89.81 778 LEU A N 1
ATOM 6016 C CA . LEU A 1 778 ? -20.665 5.662 28.288 1.00 89.81 778 LEU A CA 1
ATOM 6017 C C . LEU A 1 778 ? -20.811 4.740 27.065 1.00 89.81 778 LEU A C 1
ATOM 6019 O O . LEU A 1 778 ? -19.992 3.842 26.881 1.00 89.81 778 LEU A O 1
ATOM 6023 N N . ARG A 1 779 ? -21.837 4.940 26.230 1.00 87.31 779 ARG A N 1
ATOM 6024 C CA . ARG A 1 779 ? -22.005 4.229 24.952 1.00 87.31 779 ARG A CA 1
ATOM 6025 C C . ARG A 1 779 ? -21.027 4.739 23.899 1.00 87.31 779 ARG A C 1
ATOM 6027 O O . ARG A 1 779 ? -20.411 3.915 23.237 1.00 87.31 779 ARG A O 1
ATOM 6034 N N . ARG A 1 780 ? -20.841 6.059 23.792 1.00 83.62 780 ARG A N 1
ATOM 6035 C CA . ARG A 1 780 ? -19.848 6.706 22.917 1.00 83.62 780 ARG A CA 1
ATOM 6036 C C . ARG A 1 780 ? -18.442 6.172 23.220 1.00 83.62 780 ARG A C 1
ATOM 6038 O O . ARG A 1 780 ? -17.867 5.501 22.373 1.00 83.62 780 ARG A O 1
ATOM 6045 N N . LYS A 1 781 ? -18.011 6.257 24.486 1.00 82.19 781 LYS A N 1
ATOM 6046 C CA . LYS A 1 781 ? -16.755 5.670 25.005 1.00 82.19 781 LYS A CA 1
ATOM 6047 C C . LYS A 1 781 ? -16.636 4.145 24.810 1.00 82.19 781 LYS A C 1
ATOM 6049 O O . LYS A 1 781 ? -15.537 3.606 24.883 1.00 82.19 781 LYS A O 1
ATOM 6054 N N . GLY A 1 782 ? -17.755 3.443 24.605 1.00 75.50 782 GLY A N 1
ATOM 6055 C CA . GLY A 1 782 ? -17.798 2.006 24.321 1.00 75.50 782 GLY A CA 1
ATOM 6056 C C . GLY A 1 782 ? -17.720 1.647 22.835 1.00 75.50 782 GLY A C 1
ATOM 6057 O O . GLY A 1 782 ? -17.157 0.608 22.518 1.00 75.50 782 GLY A O 1
ATOM 6058 N N . TRP A 1 783 ? -18.257 2.489 21.946 1.00 72.56 783 TRP A N 1
ATOM 6059 C CA . TRP A 1 783 ? -18.114 2.373 20.486 1.00 72.56 783 TRP A CA 1
ATOM 6060 C C . TRP A 1 783 ? -16.763 2.900 19.987 1.00 72.56 783 TRP A C 1
ATOM 6062 O O . TRP A 1 783 ? -16.248 2.425 18.985 1.00 72.56 783 TRP A O 1
ATOM 6072 N N . GLU A 1 784 ? -16.168 3.853 20.701 1.00 76.50 784 GLU A N 1
ATOM 6073 C CA . GLU A 1 784 ? -14.822 4.380 20.437 1.00 76.50 784 GLU A CA 1
ATOM 6074 C C . GLU A 1 784 ? -13.702 3.446 20.943 1.00 76.50 784 GLU A C 1
ATOM 6076 O O . GLU A 1 784 ? -12.527 3.771 20.798 1.00 76.50 784 GLU A O 1
ATOM 6081 N N . ASN A 1 785 ? -14.038 2.291 21.537 1.00 76.00 785 ASN A N 1
ATOM 6082 C CA . ASN A 1 785 ? -13.071 1.298 22.006 1.00 76.00 785 ASN A CA 1
ATOM 6083 C C . ASN A 1 785 ? -13.315 -0.071 21.352 1.00 76.00 785 ASN A C 1
ATOM 6085 O O . ASN A 1 785 ? -14.290 -0.754 21.674 1.00 76.00 785 ASN A O 1
ATOM 6089 N N . ALA A 1 786 ? -12.367 -0.525 20.529 1.00 75.12 786 ALA A N 1
ATOM 6090 C CA . ALA A 1 786 ? -12.403 -1.833 19.871 1.00 75.12 786 ALA A CA 1
ATOM 6091 C C . ALA A 1 786 ? -12.544 -3.016 20.854 1.00 75.12 786 ALA A C 1
ATOM 6093 O O . ALA A 1 786 ? -13.191 -4.012 20.535 1.00 75.12 786 ALA A O 1
ATOM 6094 N N . ALA A 1 787 ? -12.033 -2.907 22.088 1.00 73.44 787 ALA A N 1
ATOM 6095 C CA . ALA A 1 787 ? -12.232 -3.928 23.121 1.00 73.44 787 ALA A CA 1
ATOM 6096 C C . ALA A 1 787 ? -13.709 -4.076 23.548 1.00 73.44 787 ALA A C 1
ATOM 6098 O O . ALA A 1 787 ? -14.100 -5.124 24.068 1.00 73.44 787 ALA A O 1
ATOM 6099 N N . GLY A 1 788 ? -14.543 -3.055 23.322 1.00 75.06 788 GLY A N 1
ATOM 6100 C CA . GLY A 1 788 ? -15.995 -3.124 23.481 1.00 75.06 788 GLY A CA 1
ATOM 6101 C C . GLY A 1 788 ? -16.640 -4.026 22.434 1.00 75.06 788 GLY A C 1
ATOM 6102 O O . GLY A 1 788 ? -17.415 -4.920 22.789 1.00 75.06 788 GLY A O 1
ATOM 6103 N N . ASP A 1 789 ? -16.265 -3.860 21.166 1.00 75.94 789 ASP A N 1
ATOM 6104 C CA . ASP A 1 789 ? -16.739 -4.718 20.080 1.00 75.94 789 ASP A CA 1
ATOM 6105 C C . ASP A 1 789 ? -16.244 -6.157 20.244 1.00 75.94 789 ASP A C 1
ATOM 6107 O O . ASP A 1 789 ? -17.075 -7.067 20.237 1.00 75.94 789 ASP A O 1
ATOM 6111 N N . THR A 1 790 ? -14.958 -6.373 20.546 1.00 77.31 790 THR A N 1
ATOM 6112 C CA . THR A 1 790 ? -14.399 -7.704 20.857 1.00 77.31 790 THR A CA 1
ATOM 6113 C C . THR A 1 790 ? -15.089 -8.353 22.065 1.00 77.31 790 THR A C 1
ATOM 6115 O O . THR A 1 790 ? -15.363 -9.555 22.061 1.00 77.31 790 THR A O 1
ATOM 6118 N N . PHE A 1 791 ? -15.445 -7.586 23.106 1.00 79.06 791 PHE A N 1
ATOM 6119 C CA . PHE A 1 791 ? -16.213 -8.107 24.246 1.00 79.06 791 PHE A CA 1
ATOM 6120 C C . PHE A 1 791 ? -17.613 -8.578 23.826 1.00 79.06 791 PHE A C 1
ATOM 6122 O O . PHE A 1 791 ? -18.066 -9.646 24.250 1.00 79.06 791 PHE A O 1
ATOM 6129 N N . PHE A 1 792 ? -18.320 -7.797 23.005 1.00 76.38 792 PHE A N 1
ATOM 6130 C CA . PHE A 1 792 ? -19.643 -8.189 22.519 1.00 76.38 792 PHE A CA 1
ATOM 6131 C C . PHE A 1 792 ? -19.579 -9.293 21.460 1.00 76.38 792 PHE A C 1
ATOM 6133 O O . PHE A 1 792 ? -20.505 -10.097 21.403 1.00 76.38 792 PHE A O 1
ATOM 6140 N N . GLU A 1 793 ? -18.502 -9.386 20.683 1.00 78.94 793 GLU A N 1
ATOM 6141 C CA . GLU A 1 793 ? -18.232 -10.463 19.730 1.00 78.94 793 GLU A CA 1
ATOM 6142 C C . GLU A 1 793 ? -17.965 -11.790 20.424 1.00 78.94 793 GLU A C 1
ATOM 6144 O O . GLU A 1 793 ? -18.674 -12.759 20.167 1.00 78.94 793 GLU A O 1
ATOM 6149 N N . ASN A 1 794 ? -17.062 -11.821 21.403 1.00 78.19 794 ASN A N 1
ATOM 6150 C CA . ASN A 1 794 ? -16.842 -13.008 22.228 1.00 78.19 794 ASN A CA 1
ATOM 6151 C C . ASN A 1 794 ? -18.135 -13.452 22.938 1.00 78.19 794 ASN A C 1
ATOM 6153 O O . ASN A 1 794 ? -18.394 -14.648 23.065 1.00 78.19 794 ASN A O 1
ATOM 6157 N N . GLN A 1 795 ? -19.009 -12.513 23.327 1.00 76.06 795 GLN A N 1
ATOM 6158 C CA . GLN A 1 795 ? -20.334 -12.834 23.872 1.00 76.06 795 GLN A CA 1
ATOM 6159 C C . GLN A 1 795 ? -21.365 -13.289 22.813 1.00 76.06 795 GLN A C 1
ATOM 6161 O O . GLN A 1 795 ? -22.354 -13.923 23.182 1.00 76.06 795 GLN A O 1
ATOM 6166 N N . ARG A 1 796 ? -21.187 -12.974 21.522 1.00 77.94 796 ARG A N 1
ATOM 6167 C CA . ARG A 1 796 ? -21.961 -13.581 20.421 1.00 77.94 796 ARG A CA 1
ATOM 6168 C C . ARG A 1 796 ? -21.454 -15.001 20.180 1.00 77.94 796 ARG A C 1
ATOM 6170 O O . ARG A 1 796 ? -22.209 -15.943 20.386 1.00 77.94 796 ARG A O 1
ATOM 6177 N N . ASN A 1 797 ? -20.156 -15.157 19.931 1.00 77.62 797 ASN A N 1
ATOM 6178 C CA . ASN A 1 797 ? -19.506 -16.434 19.634 1.00 77.62 797 ASN A CA 1
ATOM 6179 C C . ASN A 1 797 ? -19.743 -17.489 20.732 1.00 77.62 797 ASN A C 1
ATOM 6181 O O . ASN A 1 797 ? -20.051 -18.635 20.414 1.00 77.62 797 ASN A O 1
ATOM 6185 N N . ALA A 1 798 ? -19.686 -17.108 22.014 1.00 72.81 798 ALA A N 1
ATOM 6186 C CA . ALA A 1 798 ? -19.967 -18.007 23.140 1.00 72.81 798 ALA A CA 1
ATOM 6187 C C . ALA A 1 798 ? -21.459 -18.357 23.331 1.00 72.81 798 ALA A C 1
ATOM 6189 O O . ALA A 1 798 ? -21.768 -19.328 24.018 1.00 72.81 798 ALA A O 1
ATOM 6190 N N . ALA A 1 799 ? -22.385 -17.579 22.760 1.00 70.19 799 ALA A N 1
ATOM 6191 C CA . ALA A 1 799 ? -23.810 -17.916 22.724 1.00 70.19 799 ALA A CA 1
ATOM 6192 C C . ALA A 1 799 ? -24.152 -18.780 21.499 1.00 70.19 799 ALA A C 1
ATOM 6194 O O . ALA A 1 799 ? -24.926 -19.725 21.612 1.00 70.19 799 ALA A O 1
ATOM 6195 N N . ASP A 1 800 ? -23.530 -18.483 20.357 1.00 74.81 800 ASP A N 1
ATOM 6196 C CA . ASP A 1 800 ? -23.743 -19.176 19.082 1.00 74.81 800 ASP A CA 1
ATOM 6197 C C . ASP A 1 800 ? -23.088 -20.574 19.065 1.00 74.81 800 ASP A C 1
ATOM 6199 O O . ASP A 1 800 ? -23.571 -21.474 18.388 1.00 74.81 800 ASP A O 1
ATOM 6203 N N . ASN A 1 801 ? -22.036 -20.784 19.870 1.00 74.06 801 ASN A N 1
ATOM 6204 C CA . ASN A 1 801 ? -21.345 -22.070 20.064 1.00 74.06 801 ASN A CA 1
ATOM 6205 C C . ASN A 1 801 ? -21.551 -22.636 21.489 1.00 74.06 801 ASN A C 1
ATOM 6207 O O . ASN A 1 801 ? -20.643 -23.235 22.068 1.00 74.06 801 ASN A O 1
ATOM 6211 N N . ALA A 1 802 ? -22.715 -22.396 22.100 1.00 67.25 802 ALA A N 1
ATOM 6212 C CA . ALA A 1 802 ? -22.992 -22.792 23.482 1.00 67.25 802 ALA A CA 1
ATOM 6213 C C . ALA A 1 802 ? -23.047 -24.324 23.672 1.00 67.25 802 ALA A C 1
ATOM 6215 O O . ALA A 1 802 ? -23.925 -24.997 23.133 1.00 67.25 802 ALA A O 1
ATOM 6216 N N . ASP A 1 803 ? -22.160 -24.875 24.510 1.00 75.06 803 ASP A N 1
ATOM 6217 C CA . ASP A 1 803 ? -22.214 -26.287 24.911 1.00 75.06 803 ASP A CA 1
ATOM 6218 C C . ASP A 1 803 ? -23.387 -26.578 25.879 1.00 75.06 803 ASP A C 1
ATOM 6220 O O . ASP A 1 803 ? -24.117 -25.682 26.320 1.00 75.06 803 ASP A O 1
ATOM 6224 N N . ASP A 1 804 ? -23.579 -27.850 26.252 1.00 76.50 804 ASP A N 1
ATOM 6225 C CA . ASP A 1 804 ? -24.647 -28.245 27.182 1.00 76.50 804 ASP A CA 1
ATOM 6226 C C . ASP A 1 804 ? -24.537 -27.572 28.571 1.00 76.50 804 ASP A C 1
ATOM 6228 O O . ASP A 1 804 ? -25.557 -27.408 29.246 1.00 76.50 804 ASP A O 1
ATOM 6232 N N . ARG A 1 805 ? -23.342 -27.127 28.995 1.00 79.62 805 ARG A N 1
ATOM 6233 C CA . ARG A 1 805 ? -23.124 -26.406 30.264 1.00 79.62 805 ARG A CA 1
ATOM 6234 C C . ARG A 1 805 ? -23.475 -24.926 30.132 1.00 79.62 805 ARG A C 1
ATOM 6236 O O . ARG A 1 805 ? -24.127 -24.381 31.022 1.00 79.62 805 ARG A O 1
ATOM 6243 N N . VAL A 1 806 ? -23.094 -24.283 29.029 1.00 76.19 806 VAL A N 1
ATOM 6244 C CA . VAL A 1 806 ? -23.451 -22.891 28.713 1.00 76.19 806 VAL A CA 1
ATOM 6245 C C . VAL A 1 806 ? -24.967 -22.764 28.520 1.00 76.19 806 VAL A C 1
ATOM 6247 O O . VAL A 1 806 ? -25.575 -21.833 29.047 1.00 76.19 806 VAL A O 1
ATOM 6250 N N . CYS A 1 807 ? -25.611 -23.753 27.894 1.00 75.88 807 CYS A N 1
ATOM 6251 C CA . CYS A 1 807 ? -27.072 -23.839 27.819 1.00 75.88 807 CYS A CA 1
ATOM 6252 C C . CYS A 1 807 ? -27.735 -23.907 29.209 1.00 75.88 807 CYS A C 1
ATOM 6254 O O . CYS A 1 807 ? -28.713 -23.201 29.460 1.00 75.88 807 CYS A O 1
ATOM 6256 N N . GLN A 1 808 ? -27.205 -24.725 30.129 1.00 83.56 808 GLN A N 1
ATOM 6257 C CA . GLN A 1 808 ? -27.713 -24.788 31.506 1.00 83.56 808 GLN A CA 1
ATOM 6258 C C . GLN A 1 808 ? -27.479 -23.468 32.258 1.00 83.56 808 GLN A C 1
ATOM 6260 O O . GLN A 1 808 ? -28.348 -23.017 33.002 1.00 83.56 808 GLN A O 1
ATOM 6265 N N . PHE A 1 809 ? -26.339 -22.807 32.037 1.00 82.25 809 PHE A N 1
ATOM 6266 C CA . PHE A 1 809 ? -26.068 -21.482 32.595 1.00 82.25 809 PHE A CA 1
ATOM 6267 C C . PHE A 1 809 ? -27.084 -20.437 32.109 1.00 82.25 809 PHE A C 1
ATOM 6269 O O . PHE A 1 809 ? -27.588 -19.667 32.928 1.00 82.25 809 PHE A O 1
ATOM 6276 N N . PHE A 1 810 ? -27.443 -20.431 30.819 1.00 81.88 810 PHE A N 1
ATOM 6277 C CA . PHE A 1 810 ? -28.487 -19.542 30.301 1.00 81.88 810 PHE A CA 1
ATOM 6278 C C . PHE A 1 810 ? -29.865 -19.843 30.906 1.00 81.88 810 PHE A C 1
ATOM 6280 O O . PHE A 1 810 ? -30.555 -18.908 31.306 1.00 81.88 810 PHE A O 1
ATOM 6287 N N . PHE A 1 811 ? -30.245 -21.112 31.078 1.00 88.69 811 PHE A N 1
ATOM 6288 C CA . PHE A 1 811 ? -31.486 -21.482 31.774 1.00 88.69 811 PHE A CA 1
ATOM 6289 C C . PHE A 1 811 ? -31.548 -20.909 33.205 1.00 88.69 811 PHE A C 1
ATOM 6291 O O . PHE A 1 811 ? -32.491 -20.192 33.547 1.00 88.69 811 PHE A O 1
ATOM 6298 N N . GLU A 1 812 ? -30.501 -21.119 34.010 1.00 90.88 812 GLU A N 1
ATOM 6299 C CA . GLU A 1 812 ? -30.400 -20.580 35.378 1.00 90.88 812 GLU A CA 1
ATOM 6300 C C . GLU A 1 812 ? -30.328 -19.046 35.434 1.00 90.88 812 GLU A C 1
ATOM 6302 O O . GLU A 1 812 ? -30.728 -18.425 36.423 1.00 90.88 812 GLU A O 1
ATOM 6307 N N . VAL A 1 813 ? -29.801 -18.410 34.387 1.00 87.88 813 VAL A N 1
ATOM 6308 C CA . VAL A 1 813 ? -29.834 -16.955 34.213 1.00 87.88 813 VAL A CA 1
ATOM 6309 C C . VAL A 1 813 ? -31.265 -16.475 33.968 1.00 87.88 813 VAL A C 1
ATOM 6311 O O . VAL A 1 813 ? -31.708 -15.545 34.643 1.00 87.88 813 VAL A O 1
ATOM 6314 N N . MET A 1 814 ? -32.015 -17.122 33.076 1.00 90.31 814 MET A N 1
ATOM 6315 C CA . MET A 1 814 ? -33.385 -16.711 32.755 1.00 90.31 814 MET A CA 1
ATOM 6316 C C . MET A 1 814 ? -34.351 -16.934 33.927 1.00 90.31 814 MET A C 1
ATOM 6318 O O . MET A 1 814 ? -35.170 -16.055 34.193 1.00 90.31 814 MET A O 1
ATOM 6322 N N . LYS A 1 815 ? -34.171 -17.993 34.733 1.00 92.88 815 LYS A N 1
ATOM 6323 C CA . LYS A 1 815 ? -34.899 -18.178 36.011 1.00 92.88 815 LYS A CA 1
ATOM 6324 C C . LYS A 1 815 ? -34.706 -17.007 36.989 1.00 92.88 815 LYS A C 1
ATOM 6326 O O . LYS A 1 815 ? -35.646 -16.585 37.670 1.00 92.88 815 LYS A O 1
ATOM 6331 N N . LYS A 1 816 ? -33.495 -16.436 37.046 1.00 92.56 816 LYS A N 1
ATOM 6332 C CA . LYS A 1 816 ? -33.178 -15.263 37.889 1.00 92.56 816 LYS A CA 1
ATOM 6333 C C . LYS A 1 816 ? -33.791 -13.981 37.329 1.00 92.56 816 LYS A C 1
ATOM 6335 O O . LYS A 1 816 ? -34.311 -13.179 38.100 1.00 92.56 816 LYS A O 1
ATOM 6340 N N . VAL A 1 817 ? -33.798 -13.815 36.006 1.00 92.00 817 VAL A N 1
ATOM 6341 C CA . VAL A 1 817 ? -34.457 -12.684 35.333 1.00 92.00 817 VAL A CA 1
ATOM 6342 C C . VAL A 1 817 ? -35.979 -12.722 35.544 1.00 92.00 817 VAL A C 1
ATOM 6344 O O . VAL A 1 817 ? -36.554 -11.706 35.932 1.00 92.00 817 VAL A O 1
ATOM 6347 N N . ALA A 1 818 ? -36.619 -13.886 35.399 1.00 92.44 818 ALA A N 1
ATOM 6348 C CA . ALA A 1 818 ? -38.039 -14.089 35.706 1.00 92.44 818 ALA A CA 1
ATOM 6349 C C . ALA A 1 818 ? -38.369 -13.721 37.161 1.00 92.44 818 ALA A C 1
ATOM 6351 O O . ALA A 1 818 ? -39.242 -12.890 37.420 1.00 92.44 818 ALA A O 1
ATOM 6352 N N . SER A 1 819 ? -37.600 -14.260 38.113 1.00 92.81 819 SER A N 1
ATOM 6353 C CA . SER A 1 819 ? -37.728 -13.935 39.540 1.00 92.81 819 SER A CA 1
ATOM 6354 C C . SER A 1 819 ? -37.560 -12.433 39.827 1.00 92.81 819 SER A C 1
ATOM 6356 O O . SER A 1 819 ? -38.298 -11.872 40.638 1.00 92.81 819 SER A O 1
ATOM 6358 N N . GLU A 1 820 ? -36.640 -11.741 39.144 1.00 92.50 820 GLU A N 1
ATOM 6359 C CA . GLU A 1 820 ? -36.449 -10.286 39.260 1.00 92.50 820 GLU A CA 1
ATOM 6360 C C . GLU A 1 820 ? -37.616 -9.457 38.708 1.00 92.50 820 GLU A C 1
ATOM 6362 O O . GLU A 1 820 ? -37.886 -8.364 39.225 1.00 92.50 820 GLU A O 1
ATOM 6367 N N . ILE A 1 821 ? -38.261 -9.927 37.637 1.00 91.62 821 ILE A N 1
ATOM 6368 C CA . ILE A 1 821 ? -39.452 -9.300 37.057 1.00 91.62 821 ILE A CA 1
ATOM 6369 C C . ILE A 1 821 ? -40.633 -9.518 38.005 1.00 91.62 821 ILE A C 1
ATOM 6371 O O . ILE A 1 821 ? -41.253 -8.536 38.417 1.00 91.62 821 ILE A O 1
ATOM 6375 N N . HIS A 1 822 ? -40.888 -10.762 38.430 1.00 92.56 822 HIS A N 1
ATOM 6376 C CA . HIS A 1 822 ? -41.936 -11.093 39.398 1.00 92.56 822 HIS A CA 1
ATOM 6377 C C . HIS A 1 822 ? -41.797 -10.276 40.689 1.00 92.56 822 HIS A C 1
ATOM 6379 O O . HIS A 1 822 ? -42.733 -9.577 41.065 1.00 92.56 822 HIS A O 1
ATOM 6385 N N . THR A 1 823 ? -40.616 -10.259 41.317 1.00 90.62 823 THR A N 1
ATOM 6386 C CA . THR A 1 823 ? -40.370 -9.516 42.573 1.00 90.62 823 THR A CA 1
ATOM 6387 C C . THR A 1 823 ? -40.669 -8.013 42.453 1.00 90.62 823 THR A C 1
ATOM 6389 O O . THR A 1 823 ? -40.963 -7.363 43.450 1.00 90.62 823 THR A O 1
ATOM 6392 N N . ALA A 1 824 ? -40.608 -7.443 41.244 1.00 86.00 824 ALA A N 1
ATOM 6393 C CA . ALA A 1 824 ? -40.850 -6.020 41.002 1.00 86.00 824 ALA A CA 1
ATOM 6394 C C . ALA A 1 824 ? -42.247 -5.676 40.448 1.00 86.00 824 ALA A C 1
ATOM 6396 O O . ALA A 1 824 ? -42.556 -4.494 40.334 1.00 86.00 824 ALA A O 1
ATOM 6397 N N . THR A 1 825 ? -43.063 -6.663 40.060 1.00 88.12 825 THR A N 1
ATOM 6398 C CA . THR A 1 825 ? -44.332 -6.431 39.329 1.00 88.12 825 THR A CA 1
ATOM 6399 C C . THR A 1 825 ? -45.478 -7.373 39.715 1.00 88.12 825 THR A C 1
ATOM 6401 O O . THR A 1 825 ? -46.624 -7.116 39.362 1.00 88.12 825 THR A O 1
ATOM 6404 N N . GLY A 1 826 ? -45.188 -8.491 40.384 1.00 88.81 826 GLY A N 1
ATOM 6405 C CA . GLY A 1 826 ? -46.111 -9.610 40.588 1.00 88.81 826 GLY A CA 1
ATOM 6406 C C . GLY A 1 826 ? -46.411 -10.439 39.330 1.00 88.81 826 GLY A C 1
ATOM 6407 O O . GLY A 1 826 ? -47.092 -11.450 39.442 1.00 88.81 826 GLY A O 1
ATOM 6408 N N . ALA A 1 827 ? -45.895 -10.069 38.150 1.00 89.38 827 ALA A N 1
ATOM 6409 C CA . ALA A 1 827 ? -46.439 -10.483 36.848 1.00 89.38 827 ALA A CA 1
ATOM 6410 C C . ALA A 1 827 ? -46.456 -11.995 36.541 1.00 89.38 827 ALA A C 1
ATOM 6412 O O . ALA A 1 827 ? -47.203 -12.425 35.669 1.00 89.38 827 ALA A O 1
ATOM 6413 N N . PHE A 1 828 ? -45.659 -12.800 37.250 1.00 92.25 828 PHE A N 1
ATOM 6414 C CA . PHE A 1 828 ? -45.663 -14.263 37.112 1.00 92.25 828 PHE A CA 1
ATOM 6415 C C . PHE A 1 828 ? -46.708 -14.966 38.007 1.00 92.25 828 PHE A C 1
ATOM 6417 O O . PHE A 1 828 ? -46.896 -16.163 37.854 1.00 92.25 828 PHE A O 1
ATOM 6424 N N . ASP A 1 829 ? -47.395 -14.279 38.927 1.00 88.31 829 ASP A N 1
ATOM 6425 C CA . ASP A 1 829 ? -48.492 -14.847 39.736 1.00 88.31 829 ASP A CA 1
ATOM 6426 C C . ASP A 1 829 ? -49.849 -14.519 39.094 1.00 88.31 829 ASP A C 1
ATOM 6428 O O . ASP A 1 829 ? -50.413 -13.440 39.287 1.00 88.31 829 ASP A O 1
ATOM 6432 N N . ILE A 1 830 ? -50.380 -15.477 38.327 1.00 86.69 830 ILE A N 1
ATOM 6433 C CA . ILE A 1 830 ? -51.704 -15.395 37.689 1.00 86.69 830 ILE A CA 1
ATOM 6434 C C . ILE A 1 830 ? -52.816 -16.027 38.541 1.00 86.69 830 ILE A C 1
ATOM 6436 O O . ILE A 1 830 ? -53.986 -15.997 38.152 1.00 86.69 830 ILE A O 1
ATOM 6440 N N . SER A 1 831 ? -52.487 -16.554 39.727 1.00 69.12 831 SER A N 1
ATOM 6441 C CA . SER A 1 831 ? -53.418 -17.281 40.604 1.00 69.12 831 SER A CA 1
ATOM 6442 C C . SER A 1 831 ? -54.499 -16.402 41.257 1.00 69.12 831 SER A C 1
ATOM 6444 O O . SER A 1 831 ? -55.485 -16.913 41.788 1.00 69.12 831 SER A O 1
ATOM 6446 N N . ARG A 1 832 ? -54.343 -15.072 41.192 1.00 56.91 832 ARG A N 1
ATOM 6447 C CA . ARG A 1 832 ? -55.182 -14.071 41.883 1.00 56.91 832 ARG A CA 1
ATOM 6448 C C . ARG A 1 832 ? -56.621 -13.949 41.377 1.00 56.91 832 ARG A C 1
ATOM 6450 O O . ARG A 1 832 ? -57.439 -13.320 42.044 1.00 56.91 832 ARG A O 1
ATOM 6457 N N . ALA A 1 833 ? -56.945 -14.524 40.220 1.00 49.31 833 ALA A N 1
ATOM 6458 C CA . ALA A 1 833 ? -58.313 -14.590 39.711 1.00 49.31 833 ALA A CA 1
ATOM 6459 C C . ALA A 1 833 ? -58.925 -15.954 40.064 1.00 49.31 833 ALA A C 1
ATOM 6461 O O . ALA A 1 833 ? -58.529 -16.974 39.509 1.00 49.31 833 ALA A O 1
ATOM 6462 N N . GLY A 1 834 ? -59.902 -15.976 40.977 1.00 50.44 834 GLY A N 1
ATOM 6463 C CA . GLY A 1 834 ? -60.488 -17.197 41.557 1.00 50.44 834 GLY A CA 1
ATOM 6464 C C . GLY A 1 834 ? -61.365 -18.054 40.629 1.00 50.44 834 GLY A C 1
ATOM 6465 O O . GLY A 1 834 ? -62.314 -18.672 41.105 1.00 50.44 834 GLY A O 1
ATOM 6466 N N . ILE A 1 835 ? -61.094 -18.076 39.320 1.00 46.94 835 ILE A N 1
ATOM 6467 C CA . ILE A 1 835 ? -61.851 -18.822 38.308 1.00 46.94 835 ILE A CA 1
ATOM 6468 C C . ILE A 1 835 ? -60.869 -19.510 37.346 1.00 46.94 835 ILE A C 1
ATOM 6470 O O . ILE A 1 835 ? -60.224 -18.855 36.534 1.00 46.94 835 ILE A O 1
ATOM 6474 N N . GLY A 1 836 ? -60.816 -20.845 37.397 1.00 58.31 836 GLY A N 1
ATOM 6475 C CA . GLY A 1 836 ? -60.130 -21.682 36.403 1.00 58.31 836 GLY A CA 1
ATOM 6476 C C . GLY A 1 836 ? -58.742 -22.211 36.792 1.00 58.31 836 GLY A C 1
ATOM 6477 O O . GLY A 1 836 ? -58.201 -21.936 37.861 1.00 58.31 836 GLY A O 1
ATOM 6478 N N . LYS A 1 837 ? -58.179 -23.031 35.896 1.00 71.38 837 LYS A N 1
ATOM 6479 C CA . LYS A 1 837 ? -56.748 -23.371 35.868 1.00 71.38 837 LYS A CA 1
ATOM 6480 C C . LYS A 1 837 ? -56.069 -22.359 34.954 1.00 71.38 837 LYS A C 1
ATOM 6482 O O . LYS A 1 837 ? -56.541 -22.193 33.831 1.00 71.38 837 LYS A O 1
ATOM 6487 N N . GLY A 1 838 ? -54.996 -21.724 35.421 1.00 84.19 838 GLY A N 1
ATOM 6488 C CA . GLY A 1 838 ? -54.313 -20.689 34.650 1.00 84.19 838 GLY A CA 1
ATOM 6489 C C . GLY A 1 838 ? -53.772 -21.200 33.312 1.00 84.19 838 GLY A C 1
ATOM 6490 O O . GLY A 1 838 ? -53.529 -22.402 33.146 1.00 84.19 838 GLY A O 1
ATOM 6491 N N . ARG A 1 839 ? -53.579 -20.302 32.347 1.00 93.38 839 ARG A N 1
ATOM 6492 C CA . ARG A 1 839 ? -53.008 -20.625 31.033 1.00 93.38 839 ARG A CA 1
ATOM 6493 C C . ARG A 1 839 ? -51.861 -19.694 30.664 1.00 93.38 839 ARG A C 1
ATOM 6495 O O . ARG A 1 839 ? -51.991 -18.478 30.755 1.00 93.38 839 ARG A O 1
ATOM 6502 N N . ILE A 1 840 ? -50.750 -20.282 30.233 1.00 96.00 840 ILE A N 1
ATOM 6503 C CA . ILE A 1 840 ? -49.506 -19.583 29.891 1.00 96.00 840 ILE A CA 1
ATOM 6504 C C . ILE A 1 840 ? -49.165 -19.861 28.421 1.00 96.00 840 ILE A C 1
ATOM 6506 O O . ILE A 1 840 ? -49.268 -21.003 27.970 1.00 96.00 840 ILE A O 1
ATOM 6510 N N . LEU A 1 841 ? -48.761 -18.829 27.688 1.00 96.94 841 LEU A N 1
ATOM 6511 C CA . LEU A 1 841 ? -48.193 -18.926 26.345 1.00 96.94 841 LEU A CA 1
ATOM 6512 C C . LEU A 1 841 ? -46.722 -18.518 26.399 1.00 96.94 841 LEU A C 1
ATOM 6514 O O . LEU A 1 841 ? -46.384 -17.484 26.973 1.00 96.94 841 LEU A O 1
ATOM 6518 N N . ASP A 1 842 ? -45.851 -19.300 25.778 1.00 96.56 842 ASP A N 1
ATOM 6519 C CA . ASP A 1 842 ? -44.461 -18.914 25.564 1.00 96.56 842 ASP A CA 1
ATOM 6520 C C . ASP A 1 842 ? -44.116 -19.080 24.085 1.00 96.56 842 ASP A C 1
ATOM 6522 O O . ASP A 1 842 ? -44.123 -20.192 23.557 1.00 96.56 842 ASP A O 1
ATOM 6526 N N . MET A 1 843 ? -43.868 -17.966 23.397 1.00 94.50 843 MET A N 1
ATOM 6527 C CA . MET A 1 843 ? -43.632 -17.983 21.953 1.00 94.50 843 MET A CA 1
ATOM 6528 C C . MET A 1 843 ? -42.226 -18.479 21.581 1.00 94.50 843 MET A C 1
ATOM 6530 O O . MET A 1 843 ? -42.006 -18.832 20.425 1.00 94.50 843 MET A O 1
ATOM 6534 N N . CYS A 1 844 ? -41.276 -18.500 22.522 1.00 92.56 844 CYS A N 1
ATOM 6535 C CA . CYS A 1 844 ? -39.886 -18.924 22.307 1.00 92.56 844 CYS A CA 1
ATOM 6536 C C . CYS A 1 844 ? -39.326 -19.590 23.578 1.00 92.56 844 CYS A C 1
ATOM 6538 O O . CYS A 1 844 ? -38.318 -19.153 24.130 1.00 92.56 844 CYS A O 1
ATOM 6540 N N . MET A 1 845 ? -39.989 -20.657 24.040 1.00 92.56 845 MET A N 1
ATOM 6541 C CA . MET A 1 845 ? -39.754 -21.248 25.363 1.00 92.56 845 MET A CA 1
ATOM 6542 C C . MET A 1 845 ? -38.306 -21.662 25.652 1.00 92.56 845 MET A C 1
ATOM 6544 O O . MET A 1 845 ? -37.868 -21.540 26.792 1.00 92.56 845 MET A O 1
ATOM 6548 N N . ALA A 1 846 ? -37.550 -22.194 24.689 1.00 88.06 846 ALA A N 1
ATOM 6549 C CA . ALA A 1 846 ? -36.254 -22.813 24.955 1.00 88.06 846 ALA A CA 1
ATOM 6550 C C . ALA A 1 846 ? -35.164 -21.770 25.296 1.00 88.06 846 ALA A C 1
ATOM 6552 O O . ALA A 1 846 ? -34.968 -20.819 24.543 1.00 88.06 846 ALA A O 1
ATOM 6553 N N . PRO A 1 847 ? -34.395 -21.946 26.394 1.00 88.12 847 PRO A N 1
ATOM 6554 C CA . PRO A 1 847 ? -34.196 -23.188 27.151 1.00 88.12 847 PRO A CA 1
ATOM 6555 C C . PRO A 1 847 ? -35.190 -23.454 28.300 1.00 88.12 847 PRO A C 1
ATOM 6557 O O . PRO A 1 847 ? -35.087 -24.500 28.936 1.00 88.12 847 PRO A O 1
ATOM 6560 N N . GLY A 1 848 ? -36.142 -22.563 28.589 1.00 90.19 848 GLY A N 1
ATOM 6561 C CA . GLY A 1 848 ? -37.282 -22.822 29.491 1.00 90.19 848 GLY A CA 1
ATOM 6562 C C . GLY A 1 848 ? -37.379 -21.933 30.734 1.00 90.19 848 GLY A C 1
ATOM 6563 O O . GLY A 1 848 ? -38.320 -22.083 31.501 1.00 90.19 848 GLY A O 1
ATOM 6564 N N . GLY A 1 849 ? -36.422 -21.029 30.976 1.00 91.50 849 GLY A N 1
ATOM 6565 C CA . GLY A 1 849 ? -36.235 -20.417 32.302 1.00 91.50 849 GLY A CA 1
ATOM 6566 C C . GLY A 1 849 ? -37.330 -19.445 32.774 1.00 91.50 849 GLY A C 1
ATOM 6567 O O . GLY A 1 849 ? -37.490 -19.263 33.979 1.00 91.50 849 GLY A O 1
ATOM 6568 N N . PHE A 1 850 ? -38.095 -18.829 31.866 1.00 93.19 850 PHE A N 1
ATOM 6569 C CA . PHE A 1 850 ? -39.289 -18.045 32.231 1.00 93.19 850 PHE A CA 1
ATOM 6570 C C . PHE A 1 850 ? -40.479 -18.962 32.531 1.00 93.19 850 PHE A C 1
ATOM 6572 O O . PHE A 1 850 ? -41.142 -18.809 33.558 1.00 93.19 850 PHE A O 1
ATOM 6579 N N . LEU A 1 851 ? -40.705 -19.942 31.658 1.00 93.31 851 LEU A N 1
ATOM 6580 C CA . LEU A 1 851 ? -41.809 -20.890 31.745 1.00 93.31 851 LEU A CA 1
ATOM 6581 C C . LEU A 1 851 ? -41.725 -21.793 32.982 1.00 93.31 851 LEU A C 1
ATOM 6583 O O . LEU A 1 851 ? -42.740 -22.071 33.612 1.00 93.31 851 LEU A O 1
ATOM 6587 N N . ASP A 1 852 ? -40.511 -22.182 33.361 1.00 93.50 852 ASP A N 1
ATOM 6588 C CA . ASP A 1 852 ? -40.176 -22.904 34.588 1.00 93.50 852 ASP A CA 1
ATOM 6589 C C . ASP A 1 852 ? -40.653 -22.150 35.845 1.00 93.50 852 ASP A C 1
ATOM 6591 O O . ASP A 1 852 ? -41.496 -22.652 36.585 1.00 93.50 852 ASP A O 1
ATOM 6595 N N . VAL A 1 853 ? -40.242 -20.887 36.011 1.00 92.94 853 VAL A N 1
ATOM 6596 C CA . VAL A 1 853 ? -40.667 -20.031 37.137 1.00 92.94 853 VAL A CA 1
ATOM 6597 C C . VAL A 1 853 ? -42.178 -19.765 37.113 1.00 92.94 853 VAL A C 1
ATOM 6599 O O . VAL A 1 853 ? -42.817 -19.719 38.165 1.00 92.94 853 VAL A O 1
ATOM 6602 N N . ALA A 1 854 ? -42.777 -19.621 35.928 1.00 92.56 854 ALA A N 1
ATOM 6603 C CA . ALA A 1 854 ? -44.220 -19.435 35.783 1.00 92.56 854 ALA A CA 1
ATOM 6604 C C . ALA A 1 854 ? -45.025 -20.691 36.168 1.00 92.56 854 ALA A C 1
ATOM 6606 O O . ALA A 1 854 ? -46.094 -20.574 36.772 1.00 92.56 854 ALA A O 1
ATOM 6607 N N . LEU A 1 855 ? -44.526 -21.890 35.857 1.00 91.38 855 LEU A N 1
ATOM 6608 C CA . LEU A 1 855 ? -45.164 -23.154 36.226 1.00 91.38 855 LEU A CA 1
ATOM 6609 C C . LEU A 1 855 ? -44.957 -23.491 37.709 1.00 91.38 855 LEU A C 1
ATOM 6611 O O . LEU A 1 855 ? -45.923 -23.902 38.349 1.00 91.38 855 LEU A O 1
ATOM 6615 N N . ASP A 1 856 ? -43.775 -23.229 38.277 1.00 90.31 856 ASP A N 1
ATOM 6616 C CA . ASP A 1 856 ? -43.508 -23.359 39.721 1.00 90.31 856 ASP A CA 1
ATOM 6617 C C . ASP A 1 856 ? -44.472 -22.489 40.547 1.00 90.31 856 ASP A C 1
ATOM 6619 O O . ASP A 1 856 ? -45.104 -22.963 41.495 1.00 90.31 856 ASP A O 1
ATOM 6623 N N . MET A 1 857 ? -44.649 -21.218 40.160 1.00 89.19 857 MET A N 1
ATOM 6624 C CA . MET A 1 857 ? -45.567 -20.295 40.842 1.00 89.19 857 MET A CA 1
ATOM 6625 C C . MET A 1 857 ? -47.045 -20.671 40.662 1.00 89.19 857 MET A C 1
ATOM 6627 O O . MET A 1 857 ? -47.855 -20.416 41.553 1.00 89.19 857 MET A O 1
ATOM 6631 N N . ASN A 1 858 ? -47.419 -21.290 39.537 1.00 89.19 858 ASN A N 1
ATOM 6632 C CA . ASN A 1 858 ? -48.817 -21.557 39.188 1.00 89.19 858 ASN A CA 1
ATOM 6633 C C . ASN A 1 858 ? -49.059 -23.035 38.842 1.00 89.19 858 ASN A C 1
ATOM 6635 O O . ASN A 1 858 ? -49.702 -23.326 37.835 1.00 89.19 858 ASN A O 1
ATOM 6639 N N . TRP A 1 859 ? -48.611 -23.963 39.694 1.00 82.50 859 TRP A N 1
ATOM 6640 C CA . TRP A 1 859 ? -48.566 -25.427 39.477 1.00 82.50 859 TRP A CA 1
ATOM 6641 C C . TRP A 1 859 ? -49.850 -26.137 38.990 1.00 82.50 859 TRP A C 1
ATOM 6643 O O . TRP A 1 859 ? -49.799 -27.297 38.588 1.00 82.50 859 TRP A O 1
ATOM 6653 N N . LYS A 1 860 ? -51.018 -25.481 39.032 1.00 82.75 860 LYS A N 1
ATOM 6654 C CA . LYS A 1 860 ? -52.292 -25.992 38.481 1.00 82.75 860 LYS A CA 1
ATOM 6655 C C . LYS A 1 860 ? -52.550 -25.590 37.022 1.00 82.75 860 LYS A C 1
ATOM 6657 O O . LYS A 1 860 ? -53.544 -26.039 36.446 1.00 82.75 860 LYS A O 1
ATOM 6662 N N . SER A 1 861 ? -51.728 -24.703 36.473 1.00 88.62 861 SER A N 1
ATOM 6663 C CA . SER A 1 861 ? -51.889 -24.095 35.152 1.00 88.62 861 SER A CA 1
ATOM 6664 C C . SER A 1 861 ? -51.496 -25.047 34.030 1.00 88.62 861 SER A C 1
ATOM 6666 O O . SER A 1 861 ? -50.894 -26.093 34.265 1.00 88.62 861 SER A O 1
ATOM 6668 N N . ARG A 1 862 ? -51.831 -24.682 32.793 1.00 91.94 862 ARG A N 1
ATOM 6669 C CA . ARG A 1 862 ? -51.305 -25.315 31.580 1.00 91.94 862 ARG A CA 1
ATOM 6670 C C . ARG A 1 862 ? -50.539 -24.307 30.740 1.00 91.94 862 ARG A C 1
ATOM 6672 O O . ARG A 1 862 ? -50.947 -23.153 30.642 1.00 91.94 862 ARG A O 1
ATOM 6679 N N . ALA A 1 863 ? -49.474 -24.759 30.105 1.00 94.12 863 ALA A N 1
ATOM 6680 C CA . ALA A 1 863 ? -48.669 -23.971 29.191 1.00 94.12 863 ALA A CA 1
ATOM 6681 C C . ALA A 1 863 ? -48.749 -24.526 27.764 1.00 94.12 863 ALA A C 1
ATOM 6683 O O . ALA A 1 863 ? -48.858 -25.739 27.579 1.00 94.12 863 ALA A O 1
ATOM 6684 N N . ILE A 1 864 ? -48.656 -23.639 26.773 1.00 96.38 864 ILE A N 1
ATOM 6685 C CA . ILE A 1 864 ? -48.282 -23.982 25.395 1.00 96.38 864 ILE A CA 1
ATOM 6686 C C . ILE A 1 864 ? -46.982 -23.232 25.097 1.00 96.38 864 ILE A C 1
ATOM 6688 O O . ILE A 1 864 ? -46.929 -22.012 25.256 1.00 96.38 864 ILE A O 1
ATOM 6692 N N . GLY A 1 865 ? -45.932 -23.966 24.729 1.00 95.44 865 GLY A N 1
ATOM 6693 C CA . GLY A 1 865 ? -44.601 -23.426 24.464 1.00 95.44 865 GLY A CA 1
ATOM 6694 C C . GLY A 1 865 ? -44.144 -23.737 23.044 1.00 95.44 865 GLY A C 1
ATOM 6695 O O . GLY A 1 865 ? -44.010 -24.906 22.680 1.00 95.44 865 GLY A O 1
ATOM 6696 N N . PHE A 1 866 ? -43.878 -22.696 22.259 1.00 96.06 866 PHE A N 1
ATOM 6697 C CA . PHE A 1 866 ? -43.302 -22.785 20.918 1.00 96.06 866 PHE A CA 1
ATOM 6698 C C . PHE A 1 866 ? -41.786 -22.574 20.969 1.00 96.06 866 PHE A C 1
ATOM 6700 O O . PHE A 1 866 ? -41.283 -21.804 21.788 1.00 96.06 866 PHE A O 1
ATOM 6707 N N . SER A 1 867 ? -41.027 -23.249 20.110 1.00 93.25 867 SER A N 1
ATOM 6708 C CA . SER A 1 867 ? -39.593 -22.997 19.901 1.00 93.25 867 SER A CA 1
ATOM 6709 C C . SER A 1 867 ? -39.122 -23.529 18.558 1.00 93.25 867 SER A C 1
ATOM 6711 O O . SER A 1 867 ? -39.628 -24.538 18.079 1.00 93.25 867 SER A O 1
ATOM 6713 N N . LEU A 1 868 ? -38.103 -22.888 17.987 1.00 91.75 868 LEU A N 1
ATOM 6714 C CA . LEU A 1 868 ? -37.437 -23.372 16.781 1.00 91.75 868 LEU A CA 1
ATOM 6715 C C . LEU A 1 868 ? -36.859 -24.792 17.014 1.00 91.75 868 LEU A C 1
ATOM 6717 O O . LEU A 1 868 ? -36.253 -25.011 18.070 1.00 91.75 868 LEU A O 1
ATOM 6721 N N . PRO A 1 869 ? -37.021 -25.750 16.080 1.00 89.44 869 PRO A N 1
ATOM 6722 C CA . PRO A 1 869 ? -36.411 -27.076 16.170 1.00 89.44 869 PRO A CA 1
ATOM 6723 C C . PRO A 1 869 ? -34.888 -27.029 16.341 1.00 89.44 869 PRO A C 1
ATOM 6725 O O . PRO A 1 869 ? -34.211 -26.131 15.844 1.00 89.44 869 PRO A O 1
ATOM 6728 N N . HIS A 1 870 ? -34.321 -28.034 17.014 1.00 84.81 870 HIS A N 1
ATOM 6729 C CA . HIS A 1 870 ? -32.867 -28.135 17.205 1.00 84.81 870 HIS A CA 1
ATOM 6730 C C . HIS A 1 870 ? -32.110 -28.378 15.886 1.00 84.81 870 HIS A C 1
ATOM 6732 O O . HIS A 1 870 ? -30.939 -28.023 15.770 1.00 84.81 870 HIS A O 1
ATOM 6738 N N . GLU A 1 871 ? -32.756 -28.990 14.893 1.00 84.25 871 GLU A N 1
ATOM 6739 C CA . GLU A 1 871 ? -32.189 -29.180 13.551 1.00 84.25 871 GLU A CA 1
ATOM 6740 C C . GLU A 1 871 ? -32.087 -27.863 12.762 1.00 84.25 871 GLU A C 1
ATOM 6742 O O . GLU A 1 871 ? -31.086 -27.648 12.087 1.00 84.25 871 GLU A O 1
ATOM 6747 N N . ASP A 1 872 ? -33.016 -26.925 12.979 1.00 82.38 872 ASP A N 1
ATOM 6748 C CA . ASP A 1 872 ? -32.968 -25.549 12.455 1.00 82.38 872 ASP A CA 1
ATOM 6749 C C . ASP A 1 872 ? -32.067 -24.606 13.295 1.00 82.38 872 ASP A C 1
ATOM 6751 O O . ASP A 1 872 ? -32.081 -23.386 13.121 1.00 82.38 872 ASP A O 1
ATOM 6755 N N . GLY A 1 873 ? -31.288 -25.146 14.242 1.00 80.44 873 GLY A N 1
ATOM 6756 C CA . GLY A 1 873 ? -30.376 -24.389 15.112 1.00 80.44 873 GLY A CA 1
ATOM 6757 C C . GLY A 1 873 ? -30.970 -23.910 16.446 1.00 80.44 873 GLY A C 1
ATOM 6758 O O . GLY A 1 873 ? -30.316 -23.152 17.167 1.00 80.44 873 GLY A O 1
ATOM 6759 N N . GLY A 1 874 ? -32.185 -24.338 16.801 1.00 84.50 874 GLY A N 1
ATOM 6760 C CA . GLY A 1 874 ? -32.854 -24.004 18.062 1.00 84.50 874 GLY A CA 1
ATOM 6761 C C . GLY A 1 874 ? -32.223 -24.625 19.320 1.00 84.50 874 GLY A C 1
ATOM 6762 O O . GLY A 1 874 ? -31.526 -25.639 19.283 1.00 84.50 874 GLY A O 1
ATOM 6763 N N . HIS A 1 875 ? -32.477 -24.017 20.481 1.00 84.25 875 HIS A N 1
ATOM 6764 C CA . HIS A 1 875 ? -31.908 -24.460 21.759 1.00 84.25 875 HIS A CA 1
ATOM 6765 C C . HIS A 1 875 ? -32.641 -25.671 22.371 1.00 84.25 875 HIS A C 1
ATOM 6767 O O . HIS A 1 875 ? -33.863 -25.785 22.305 1.00 84.25 875 HIS A O 1
ATOM 6773 N N . LYS A 1 876 ? -31.903 -26.546 23.073 1.00 85.62 876 LYS A N 1
ATOM 6774 C CA . LYS A 1 876 ? -32.487 -27.638 23.878 1.00 85.62 876 LYS A CA 1
ATOM 6775 C C . LYS A 1 876 ? -33.285 -27.082 25.066 1.00 85.62 876 LYS A C 1
ATOM 6777 O O . LYS A 1 876 ? -32.749 -26.294 25.850 1.00 85.62 876 LYS A O 1
ATOM 6782 N N . LEU A 1 877 ? -34.514 -27.564 25.262 1.00 88.94 877 LEU A N 1
ATOM 6783 C CA . LEU A 1 877 ? -35.302 -27.310 26.474 1.00 88.94 877 LEU A CA 1
ATOM 6784 C C . LEU A 1 877 ? -34.638 -27.971 27.703 1.00 88.94 877 LEU A C 1
ATOM 6786 O O . LEU A 1 877 ? -34.152 -29.099 27.621 1.00 88.94 877 LEU A O 1
ATOM 6790 N N . ARG A 1 878 ? -34.604 -27.261 28.838 1.00 89.19 878 ARG A N 1
ATOM 6791 C CA . ARG A 1 878 ? -34.038 -27.708 30.133 1.00 89.19 878 ARG A CA 1
ATOM 6792 C C . ARG A 1 878 ? -35.071 -27.805 31.259 1.00 89.19 878 ARG A C 1
ATOM 6794 O O . ARG A 1 878 ? -34.775 -28.387 32.299 1.00 89.19 878 ARG A O 1
ATOM 6801 N N . LEU A 1 879 ? -36.269 -27.261 31.042 1.00 86.38 879 LEU A N 1
ATOM 6802 C CA . LEU A 1 879 ? -37.436 -27.459 31.901 1.00 86.38 879 LEU A CA 1
ATOM 6803 C C . LEU A 1 879 ? -37.734 -28.961 32.059 1.00 86.38 879 LEU A C 1
ATOM 6805 O O . LEU A 1 879 ? -37.693 -29.716 31.087 1.00 86.38 879 LEU A O 1
ATOM 6809 N N . GLN A 1 880 ? -38.039 -29.389 33.286 1.00 81.88 880 GLN A N 1
ATOM 6810 C CA . GLN A 1 880 ? -38.374 -30.783 33.583 1.00 81.88 880 GLN A CA 1
ATOM 6811 C C . GLN A 1 880 ? -39.647 -31.230 32.833 1.00 81.88 880 GLN A C 1
ATOM 6813 O O . GLN A 1 880 ? -40.616 -30.466 32.781 1.00 81.88 880 GLN A O 1
ATOM 6818 N N . PRO A 1 881 ? -39.695 -32.462 32.282 1.00 81.75 881 PRO A N 1
ATOM 6819 C CA . PRO A 1 881 ? -40.881 -32.974 31.598 1.00 81.75 881 PRO A CA 1
ATOM 6820 C C . PRO A 1 881 ? -42.125 -32.935 32.494 1.00 81.75 881 PRO A C 1
ATOM 6822 O O . PRO A 1 881 ? -42.146 -33.517 33.578 1.00 81.75 881 PRO A O 1
ATOM 6825 N N . THR A 1 882 ? -43.177 -32.260 32.031 1.00 84.44 882 THR A N 1
ATOM 6826 C CA . THR A 1 882 ? -44.401 -32.026 32.806 1.00 84.44 882 THR A CA 1
ATOM 6827 C C . THR A 1 882 ? -45.650 -32.202 31.934 1.00 84.44 882 THR A C 1
ATOM 6829 O O . THR A 1 882 ? -45.703 -31.640 30.840 1.00 84.44 882 THR A O 1
ATOM 6832 N N . PRO A 1 883 ? -46.693 -32.928 32.391 1.00 86.38 883 PRO A N 1
ATOM 6833 C CA . PRO A 1 883 ? -47.935 -33.140 31.632 1.00 86.38 883 PRO A CA 1
ATOM 6834 C C . PRO A 1 883 ? -48.818 -31.880 31.542 1.00 86.38 883 PRO A C 1
ATOM 6836 O O . PRO A 1 883 ? -49.944 -31.931 31.042 1.00 86.38 883 PRO A O 1
ATOM 6839 N N . TYR A 1 884 ? -48.333 -30.755 32.070 1.00 88.38 884 TYR A N 1
ATOM 6840 C CA . TYR A 1 884 ? -48.983 -29.451 32.017 1.00 88.38 884 TYR A CA 1
ATOM 6841 C C . TYR A 1 884 ? -48.443 -28.550 30.895 1.00 88.38 884 TYR A C 1
ATOM 6843 O O . TYR A 1 884 ? -49.020 -27.486 30.681 1.00 88.38 884 TYR A O 1
ATOM 6851 N N . LEU A 1 885 ? -47.396 -28.964 30.169 1.00 92.94 885 LEU A N 1
ATOM 6852 C CA . LEU A 1 885 ? -46.826 -28.231 29.036 1.00 92.94 885 LEU A CA 1
ATOM 6853 C C . LEU A 1 885 ? -47.055 -28.979 27.713 1.00 92.94 885 LEU A C 1
ATOM 6855 O O . LEU A 1 885 ? -46.567 -30.091 27.529 1.00 92.94 885 LEU A O 1
ATOM 6859 N N . ASP A 1 886 ? -47.742 -28.322 26.785 1.00 93.94 886 ASP A N 1
ATOM 6860 C CA . ASP A 1 886 ? -47.771 -28.657 25.359 1.00 93.94 886 ASP A CA 1
ATOM 6861 C C . ASP A 1 886 ? -46.532 -28.041 24.677 1.00 93.94 886 ASP A C 1
ATOM 6863 O O . ASP A 1 886 ? -46.331 -26.826 24.741 1.00 93.94 886 ASP A O 1
ATOM 6867 N N . GLN A 1 887 ? -45.668 -28.879 24.094 1.00 93.94 887 GLN A N 1
ATOM 6868 C CA . GLN A 1 887 ? -44.379 -28.483 23.508 1.00 93.94 887 GLN A CA 1
ATOM 6869 C C . GLN A 1 887 ? -44.441 -28.538 21.984 1.00 93.94 887 GLN A C 1
ATOM 6871 O O . GLN A 1 887 ? -44.672 -29.605 21.414 1.00 93.94 887 GLN A O 1
ATOM 6876 N N . ARG A 1 888 ? -44.167 -27.412 21.321 1.00 94.62 888 ARG A N 1
ATOM 6877 C CA . ARG A 1 888 ? -44.287 -27.281 19.866 1.00 94.62 888 ARG A CA 1
ATOM 6878 C C . ARG A 1 888 ? -42.982 -26.801 19.246 1.00 94.62 888 ARG A C 1
ATOM 6880 O O . ARG A 1 888 ? -42.591 -25.645 19.388 1.00 94.62 888 ARG A O 1
ATOM 6887 N N . TRP A 1 889 ? -42.313 -27.718 18.558 1.00 93.75 889 TRP A N 1
ATOM 6888 C CA . TRP A 1 889 ? -41.046 -27.474 17.877 1.00 93.75 889 TRP A CA 1
ATOM 6889 C C . TRP A 1 889 ? -41.325 -27.064 16.428 1.00 93.75 889 TRP A C 1
ATOM 6891 O O . TRP A 1 889 ? -41.614 -27.913 15.591 1.00 93.75 889 TRP A O 1
ATOM 6901 N N . MET A 1 890 ? -41.346 -25.754 16.173 1.00 93.69 890 MET A N 1
ATOM 6902 C CA . MET A 1 890 ? -41.716 -25.125 14.898 1.00 93.69 890 MET A CA 1
ATOM 6903 C C . MET A 1 890 ? -41.315 -23.641 14.870 1.00 93.69 890 MET A C 1
ATOM 6905 O O . MET A 1 890 ? -41.276 -22.971 15.905 1.00 93.69 890 MET A O 1
ATOM 6909 N N . ASP A 1 891 ? -41.045 -23.111 13.678 1.00 92.69 891 ASP A N 1
ATOM 6910 C CA . ASP A 1 891 ? -40.744 -21.692 13.465 1.00 92.69 891 ASP A CA 1
ATOM 6911 C C . ASP A 1 891 ? -42.035 -20.852 13.498 1.00 92.69 891 ASP A C 1
ATOM 6913 O O . ASP A 1 891 ? -42.867 -20.910 12.588 1.00 92.69 891 ASP A O 1
ATOM 6917 N N . ILE A 1 892 ? -42.197 -20.030 14.540 1.00 94.56 892 ILE A N 1
ATOM 6918 C CA . ILE A 1 892 ? -43.396 -19.198 14.721 1.00 94.56 892 ILE A CA 1
ATOM 6919 C C . ILE A 1 892 ? -43.596 -18.149 13.615 1.00 94.56 892 ILE A C 1
ATOM 6921 O O . ILE A 1 892 ? -44.708 -17.652 13.439 1.00 94.56 892 ILE A O 1
ATOM 6925 N N . THR A 1 893 ? -42.560 -17.818 12.837 1.00 94.31 893 THR A N 1
ATOM 6926 C CA . THR A 1 893 ? -42.686 -16.914 11.682 1.00 94.31 893 THR A CA 1
ATOM 6927 C C . THR A 1 893 ? -43.319 -17.588 10.465 1.00 94.31 893 THR A C 1
ATOM 6929 O O . THR A 1 893 ? -43.651 -16.898 9.499 1.00 94.31 893 THR A O 1
ATOM 6932 N N . MET A 1 894 ? -43.506 -18.910 10.512 1.00 94.31 894 MET A N 1
ATOM 6933 C CA . MET A 1 894 ? -44.054 -19.740 9.436 1.00 94.31 894 MET A CA 1
ATOM 6934 C C . MET A 1 894 ? -45.488 -20.219 9.732 1.00 94.31 894 MET A C 1
ATOM 6936 O O . MET A 1 894 ? -46.061 -20.983 8.954 1.00 94.31 894 MET A O 1
ATOM 6940 N N . LEU A 1 895 ? -46.105 -19.737 10.820 1.00 95.19 895 LEU A N 1
ATOM 6941 C CA . LEU A 1 895 ? -47.498 -20.005 11.210 1.00 95.19 895 LEU A CA 1
ATOM 6942 C C . LEU A 1 895 ? -48.496 -19.203 10.363 1.00 95.19 895 LEU A C 1
ATOM 6944 O O . LEU A 1 895 ? -49.195 -18.310 10.844 1.00 95.19 895 LEU A O 1
ATOM 6948 N N . ALA A 1 896 ? -48.536 -19.498 9.065 1.00 94.06 896 ALA A N 1
ATOM 6949 C CA . ALA A 1 896 ? -49.303 -18.726 8.099 1.00 94.06 896 ALA A CA 1
ATOM 6950 C C . ALA A 1 896 ? -50.807 -18.717 8.395 1.00 94.06 896 ALA A C 1
ATOM 6952 O O . ALA A 1 896 ? -51.428 -17.658 8.313 1.00 94.06 896 ALA A O 1
ATOM 6953 N N . ALA A 1 897 ? -51.387 -19.852 8.794 1.00 93.38 897 ALA A N 1
ATOM 6954 C CA . ALA A 1 897 ? -52.810 -19.942 9.120 1.00 93.38 897 ALA A CA 1
ATOM 6955 C C . ALA A 1 897 ? -53.207 -19.074 10.324 1.00 93.38 897 ALA A C 1
ATOM 6957 O O . ALA A 1 897 ? -54.210 -18.359 10.266 1.00 93.38 897 ALA A O 1
ATOM 6958 N N . ASP A 1 898 ? -52.405 -19.093 11.390 1.0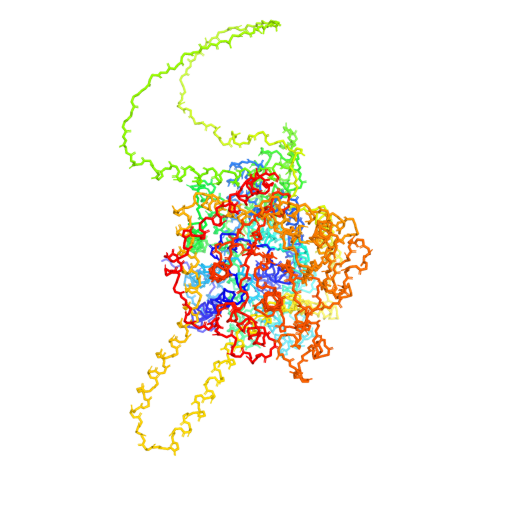0 94.62 898 ASP A N 1
ATOM 6959 C CA . ASP A 1 898 ? -52.614 -18.265 12.580 1.00 94.62 898 ASP A CA 1
ATOM 6960 C C . ASP A 1 898 ? -52.410 -16.776 12.254 1.00 94.62 898 ASP A C 1
ATOM 6962 O O . ASP A 1 898 ? -53.212 -15.928 12.650 1.00 94.62 898 ASP A O 1
ATOM 6966 N N . MET A 1 899 ? -51.421 -16.450 11.414 1.00 94.75 899 MET A N 1
ATOM 6967 C CA . MET A 1 899 ? -51.193 -15.100 10.880 1.00 94.75 899 MET A CA 1
ATOM 6968 C C . MET A 1 899 ? -52.190 -14.673 9.778 1.00 94.75 899 MET A C 1
ATOM 6970 O O . MET A 1 899 ? -52.068 -13.574 9.238 1.00 94.75 899 MET A O 1
ATOM 6974 N N . GLY A 1 900 ? -53.212 -15.484 9.473 1.00 90.81 900 GLY A N 1
ATOM 6975 C CA . GLY A 1 900 ? -54.337 -15.127 8.593 1.00 90.81 900 GLY A CA 1
ATOM 6976 C C . GLY A 1 900 ? -54.151 -15.417 7.096 1.00 90.81 900 GLY A C 1
ATOM 6977 O O . GLY A 1 900 ? -54.984 -15.011 6.287 1.00 90.81 900 GLY A O 1
ATOM 6978 N N . LYS A 1 901 ? -53.093 -16.131 6.701 1.00 90.06 901 LYS A N 1
ATOM 6979 C CA . LYS A 1 901 ? -52.757 -16.482 5.312 1.00 90.06 901 LYS A CA 1
ATOM 6980 C C . LYS A 1 901 ? -52.984 -17.978 5.062 1.00 90.06 901 LYS A C 1
ATOM 6982 O O . LYS A 1 901 ? -52.091 -18.796 5.243 1.00 90.06 901 LYS A O 1
ATOM 6987 N N . ALA A 1 902 ? -54.189 -18.331 4.615 1.00 80.50 902 ALA A N 1
ATOM 6988 C CA . ALA A 1 902 ? -54.577 -19.724 4.359 1.00 80.50 902 ALA A CA 1
ATOM 6989 C C . ALA A 1 902 ? -53.986 -20.336 3.067 1.00 80.50 902 ALA A C 1
ATOM 6991 O O . ALA A 1 902 ? -53.989 -21.554 2.915 1.00 80.50 902 ALA A O 1
ATOM 6992 N N . VAL A 1 903 ? -53.497 -19.510 2.132 1.00 85.56 903 VAL A N 1
ATOM 6993 C CA . VAL A 1 903 ? -52.924 -19.950 0.847 1.00 85.56 903 VAL A CA 1
ATOM 6994 C C . VAL A 1 903 ? -51.546 -19.321 0.656 1.00 85.56 903 VAL A C 1
ATOM 6996 O O . VAL A 1 903 ? -51.391 -18.102 0.771 1.00 85.56 903 VAL A O 1
ATOM 6999 N N . ILE A 1 904 ? -50.561 -20.166 0.352 1.00 91.50 904 ILE A N 1
ATOM 7000 C CA . ILE A 1 904 ? -49.158 -19.806 0.120 1.00 91.50 904 ILE A CA 1
ATOM 7001 C C . ILE A 1 904 ? -48.881 -19.881 -1.393 1.00 91.50 904 ILE A C 1
ATOM 7003 O O . ILE A 1 904 ? -49.330 -20.847 -2.017 1.00 91.50 904 ILE A O 1
ATOM 7007 N N . PRO A 1 905 ? -48.168 -18.917 -2.006 1.00 88.56 905 PRO A N 1
ATOM 7008 C CA . PRO A 1 905 ? -47.761 -19.014 -3.410 1.00 88.56 905 PRO A CA 1
ATOM 7009 C C . PRO A 1 905 ? -46.813 -20.205 -3.629 1.00 88.56 905 PRO A C 1
ATOM 7011 O O . PRO A 1 905 ? -45.852 -20.371 -2.880 1.00 88.56 905 PRO A O 1
ATOM 7014 N N . SER A 1 906 ? -47.076 -21.045 -4.633 1.00 86.75 906 SER A N 1
ATOM 7015 C CA . SER A 1 906 ? -46.308 -22.279 -4.903 1.00 86.75 906 SER A CA 1
ATOM 7016 C C . SER A 1 906 ? -44.881 -22.042 -5.413 1.00 86.75 906 SER A C 1
ATOM 7018 O O . SER A 1 906 ? -44.069 -22.961 -5.445 1.00 86.75 906 SER A O 1
ATOM 7020 N N . ASP A 1 907 ? -44.602 -20.818 -5.843 1.00 86.12 907 ASP A N 1
ATOM 7021 C CA . ASP A 1 907 ? -43.319 -20.269 -6.280 1.00 86.12 907 ASP A CA 1
ATOM 7022 C C . ASP A 1 907 ? -42.499 -19.652 -5.130 1.00 86.12 907 ASP A C 1
ATOM 7024 O O . ASP A 1 907 ? -41.324 -19.333 -5.308 1.00 86.12 907 ASP A O 1
ATOM 7028 N N . HIS A 1 908 ? -43.084 -19.508 -3.935 1.00 87.81 908 HIS A N 1
ATOM 7029 C CA . HIS A 1 908 ? -42.398 -18.950 -2.774 1.00 87.81 908 HIS A CA 1
ATOM 7030 C C . HIS A 1 908 ? -41.276 -19.894 -2.272 1.00 87.81 908 HIS A C 1
ATOM 7032 O O . HIS A 1 908 ? -41.537 -21.077 -2.049 1.00 87.81 908 HIS A O 1
ATOM 7038 N N . PRO A 1 909 ? -40.047 -19.408 -1.990 1.00 86.44 909 PRO A N 1
ATOM 7039 C CA . PRO A 1 909 ? -38.885 -20.266 -1.712 1.00 86.44 909 PRO A CA 1
ATOM 7040 C C . PRO A 1 909 ? -39.051 -21.199 -0.499 1.00 86.44 909 PRO A C 1
ATOM 7042 O O . PRO A 1 909 ? -38.674 -22.364 -0.567 1.00 86.44 909 PRO A O 1
ATOM 7045 N N . ASP A 1 910 ? -39.665 -20.722 0.589 1.00 89.75 910 ASP A N 1
ATOM 7046 C CA . ASP A 1 910 ? -39.983 -21.537 1.777 1.00 89.75 910 ASP A CA 1
ATOM 7047 C C . ASP A 1 910 ? -41.406 -22.168 1.724 1.00 89.75 910 ASP A C 1
ATOM 7049 O O . ASP A 1 910 ? -41.968 -22.482 2.772 1.00 89.75 910 ASP A O 1
ATOM 7053 N N . PHE A 1 911 ? -42.037 -22.347 0.547 1.00 89.75 911 PHE A N 1
ATOM 7054 C CA . PHE A 1 911 ? -43.436 -22.826 0.408 1.00 89.75 911 PHE A CA 1
ATOM 7055 C C . PHE A 1 911 ? -43.769 -24.051 1.280 1.00 89.75 911 PHE A C 1
ATOM 7057 O O . PHE A 1 911 ? -44.781 -24.057 1.978 1.00 89.75 911 PHE A O 1
ATOM 7064 N N . SER A 1 912 ? -42.894 -25.061 1.293 1.00 88.88 912 SER A N 1
ATOM 7065 C CA . SER A 1 912 ? -43.075 -26.309 2.049 1.00 88.88 912 SER A CA 1
ATOM 7066 C C . SER A 1 912 ? -42.858 -26.191 3.565 1.00 88.88 912 SER A C 1
ATOM 7068 O O . SER A 1 912 ? -43.126 -27.157 4.277 1.00 88.88 912 SER A O 1
ATOM 7070 N N . LYS A 1 913 ? -42.383 -25.043 4.069 1.00 90.19 913 LYS A N 1
ATOM 7071 C CA . LYS A 1 913 ? -42.132 -24.796 5.501 1.00 90.19 913 LYS A CA 1
ATOM 7072 C C . LYS A 1 913 ? -43.273 -24.050 6.206 1.00 90.19 913 LYS A C 1
ATOM 7074 O O . LYS A 1 913 ? -43.212 -23.875 7.419 1.00 90.19 913 LYS A O 1
ATOM 7079 N N . PHE A 1 914 ? -44.291 -23.571 5.485 1.00 93.62 914 PHE A N 1
ATOM 7080 C CA . PHE A 1 914 ? -45.413 -22.851 6.098 1.00 93.62 914 PHE A CA 1
ATOM 7081 C C . PHE A 1 914 ? -46.481 -23.789 6.657 1.00 93.62 914 PHE A C 1
ATOM 7083 O O . PHE A 1 914 ? -46.978 -24.681 5.973 1.00 93.62 914 PHE A O 1
ATOM 7090 N N . HIS A 1 915 ? -46.915 -23.506 7.883 1.00 92.88 915 HIS A N 1
ATOM 7091 C CA . HIS A 1 915 ? -48.029 -24.193 8.520 1.00 92.88 915 HIS A CA 1
ATOM 7092 C C . HIS A 1 915 ? -49.358 -23.548 8.095 1.00 92.88 915 HIS A C 1
ATOM 7094 O O . HIS A 1 915 ? -49.709 -22.441 8.516 1.00 92.88 915 HIS A O 1
ATOM 7100 N N . THR A 1 916 ? -50.098 -24.254 7.238 1.00 89.75 916 THR A N 1
ATOM 7101 C CA . THR A 1 916 ? -51.450 -23.894 6.769 1.00 89.75 916 THR A CA 1
ATOM 7102 C C . THR A 1 916 ? -52.571 -24.420 7.677 1.00 89.75 916 THR A C 1
ATOM 7104 O O . THR A 1 916 ? -53.740 -24.104 7.456 1.00 89.75 916 THR A O 1
ATOM 7107 N N . GLU A 1 917 ? -52.226 -25.147 8.742 1.00 90.44 917 GLU A N 1
ATOM 7108 C CA . GLU A 1 917 ? -53.130 -25.540 9.827 1.00 90.44 917 GLU A CA 1
ATOM 7109 C C . GLU A 1 917 ? -52.888 -24.666 11.066 1.00 90.44 917 GLU A C 1
ATOM 7111 O O . GLU A 1 917 ? -51.747 -24.537 11.522 1.00 90.44 917 GLU A O 1
ATOM 7116 N N . ARG A 1 918 ? -53.962 -24.085 11.625 1.00 91.88 918 ARG A N 1
ATOM 7117 C CA . ARG A 1 918 ? -53.882 -23.231 12.822 1.00 91.88 918 ARG A CA 1
ATOM 7118 C C . ARG A 1 918 ? -53.340 -23.997 14.021 1.00 91.88 918 ARG A C 1
ATOM 7120 O O . ARG A 1 918 ? -53.900 -25.017 14.421 1.00 91.88 918 ARG A O 1
ATOM 7127 N N . GLN A 1 919 ? -52.317 -23.438 14.647 1.00 94.31 919 GLN A N 1
ATOM 7128 C CA . GLN A 1 919 ? -51.757 -23.936 15.894 1.00 94.31 919 GLN A CA 1
ATOM 7129 C C . GLN A 1 919 ? -52.502 -23.391 17.115 1.00 94.31 919 GLN A C 1
ATOM 7131 O O . GLN A 1 919 ? -52.674 -24.123 18.093 1.00 94.31 919 GLN A O 1
ATOM 7136 N N . LEU A 1 920 ? -52.983 -22.150 17.062 1.00 93.19 920 LEU A N 1
ATOM 7137 C CA . LEU A 1 920 ? -53.758 -21.524 18.127 1.00 93.19 920 LEU A CA 1
ATOM 7138 C C . LEU A 1 920 ? -55.232 -21.431 17.710 1.00 93.19 920 LEU A C 1
ATOM 7140 O O . LEU A 1 920 ? -55.645 -20.623 16.875 1.00 93.19 920 LEU A O 1
ATOM 7144 N N . THR A 1 921 ? -56.053 -22.300 18.304 1.00 88.88 921 THR A N 1
ATOM 7145 C CA . THR A 1 921 ? -57.511 -22.284 18.106 1.00 88.88 921 THR A CA 1
ATOM 7146 C C . THR A 1 921 ? -58.170 -21.167 18.919 1.00 88.88 921 THR A C 1
ATOM 7148 O O . THR A 1 921 ? -57.570 -20.619 19.840 1.00 88.88 921 THR A O 1
ATOM 7151 N N . GLU A 1 922 ? -59.425 -20.827 18.625 1.00 84.12 922 GLU A N 1
ATOM 7152 C CA . GLU A 1 922 ? -60.157 -19.775 19.355 1.00 84.12 922 GLU A CA 1
ATOM 7153 C C . GLU A 1 922 ? -60.323 -20.100 20.856 1.00 84.12 922 GLU A C 1
ATOM 7155 O O . GLU A 1 922 ? -60.273 -19.207 21.698 1.00 84.12 922 GLU A O 1
ATOM 7160 N N . ASP A 1 923 ? -60.381 -21.389 21.215 1.00 85.38 923 ASP A N 1
ATOM 7161 C CA . ASP A 1 923 ? -60.343 -21.870 22.605 1.00 85.38 923 ASP A CA 1
ATOM 7162 C C . ASP A 1 923 ? -58.976 -21.684 23.292 1.00 85.38 923 ASP A C 1
ATOM 7164 O O . ASP A 1 923 ? -58.818 -21.989 24.478 1.00 85.38 923 ASP A O 1
ATOM 7168 N N . ASN A 1 924 ? -57.927 -21.270 22.576 1.00 92.50 924 ASN A N 1
ATOM 7169 C CA . ASN A 1 924 ? -56.587 -21.067 23.130 1.00 92.50 924 ASN A CA 1
ATOM 7170 C C . ASN A 1 924 ? -56.450 -19.643 23.663 1.00 92.50 924 ASN A C 1
ATOM 7172 O O . ASN A 1 924 ? -55.785 -18.812 23.063 1.00 92.50 924 ASN A O 1
ATOM 7176 N N . ILE A 1 925 ? -57.097 -19.387 24.802 1.00 93.62 925 ILE A N 1
ATOM 7177 C CA . ILE A 1 925 ? -57.007 -18.123 25.540 1.00 93.62 925 ILE A CA 1
ATOM 7178 C C . ILE A 1 925 ? -56.025 -18.279 26.714 1.00 93.62 925 ILE A C 1
ATOM 7180 O O . ILE A 1 925 ? -56.068 -19.292 27.420 1.00 93.62 925 ILE A O 1
ATOM 7184 N N . PHE A 1 926 ? -55.159 -17.285 26.931 1.00 95.12 926 PHE A N 1
ATOM 7185 C CA . PHE A 1 926 ? -54.083 -17.294 27.931 1.00 95.12 926 PHE A CA 1
ATOM 7186 C C . PHE A 1 926 ? -54.141 -16.105 28.900 1.00 95.12 926 PHE A C 1
ATOM 7188 O O . PHE A 1 926 ? -54.629 -15.025 28.573 1.00 95.12 926 PHE A O 1
ATOM 7195 N N . ASP A 1 927 ? -53.592 -16.292 30.097 1.00 94.38 927 ASP A N 1
ATOM 7196 C CA . ASP A 1 927 ? -53.546 -15.292 31.167 1.00 94.38 927 ASP A CA 1
ATOM 7197 C C . ASP A 1 927 ? -52.211 -14.537 31.210 1.00 94.38 927 ASP A C 1
ATOM 7199 O O . ASP A 1 927 ? -52.171 -13.373 31.612 1.00 94.38 927 ASP A O 1
ATOM 7203 N N . LEU A 1 928 ? -51.136 -15.212 30.792 1.00 95.94 928 LEU A N 1
ATOM 7204 C CA . LEU A 1 928 ? -49.765 -14.714 30.717 1.00 95.94 928 LEU A CA 1
ATOM 7205 C C . LEU A 1 928 ? -49.140 -15.155 29.388 1.00 95.94 928 LEU A C 1
ATOM 7207 O O . LEU A 1 928 ? -49.202 -16.339 29.057 1.00 95.94 928 LEU A O 1
ATOM 7211 N N . ALA A 1 929 ? -48.520 -14.227 28.658 1.00 97.44 929 ALA A N 1
ATOM 7212 C CA . ALA A 1 929 ? -47.783 -14.515 27.428 1.00 97.44 929 ALA A CA 1
ATOM 7213 C C . ALA A 1 929 ? -46.347 -13.959 27.456 1.00 97.44 929 ALA A C 1
ATOM 7215 O O . ALA A 1 929 ? -46.123 -12.815 27.870 1.00 97.44 929 ALA A O 1
ATOM 7216 N N . PHE A 1 930 ? -45.385 -14.757 26.985 1.00 97.81 930 PHE A N 1
ATOM 7217 C CA . PHE A 1 930 ? -43.976 -14.381 26.844 1.00 97.81 930 PHE A CA 1
ATOM 7218 C C . PHE A 1 930 ? -43.587 -14.150 25.376 1.00 97.81 930 PHE A C 1
ATOM 7220 O O . PHE A 1 930 ? -43.789 -15.016 24.523 1.00 97.81 930 PHE A O 1
ATOM 7227 N N . CYS A 1 931 ? -42.967 -12.996 25.116 1.00 95.75 931 CYS A N 1
ATOM 7228 C CA . CYS A 1 931 ? -42.429 -12.578 23.821 1.00 95.75 931 CYS A CA 1
ATOM 7229 C C . CYS A 1 931 ? -40.936 -12.212 23.964 1.00 95.75 931 CYS A C 1
ATOM 7231 O O . CYS A 1 931 ? -40.572 -11.035 23.899 1.00 95.75 931 CYS A O 1
ATOM 7233 N N . ASP A 1 932 ? -40.085 -13.207 24.235 1.00 90.75 932 ASP A N 1
ATOM 7234 C CA . ASP A 1 932 ? -38.631 -13.053 24.466 1.00 90.75 932 ASP A CA 1
ATOM 7235 C C . ASP A 1 932 ? -37.767 -13.497 23.260 1.00 90.75 932 ASP A C 1
ATOM 7237 O O . ASP A 1 932 ? -36.538 -13.465 23.299 1.00 90.75 932 ASP A O 1
ATOM 7241 N N . GLY A 1 933 ? -38.405 -13.918 22.163 1.00 88.62 933 GLY A N 1
ATOM 7242 C CA . GLY A 1 933 ? -37.751 -14.513 21.000 1.00 88.62 933 GLY A CA 1
ATOM 7243 C C . GLY A 1 933 ? -36.833 -13.559 20.238 1.00 88.62 933 GLY A C 1
ATOM 7244 O O . GLY A 1 933 ? -37.244 -12.462 19.849 1.00 88.62 933 GLY A O 1
ATOM 7245 N N . GLN A 1 934 ? -35.609 -14.016 19.961 1.00 88.12 934 GLN A N 1
ATOM 7246 C CA . GLN A 1 934 ? -34.610 -13.330 19.134 1.00 88.12 934 GLN A CA 1
ATOM 7247 C C . GLN A 1 934 ? -34.250 -14.182 17.908 1.00 88.12 934 GLN A C 1
ATOM 7249 O O . GLN A 1 934 ? -34.195 -15.405 18.001 1.00 88.12 934 GLN A O 1
ATOM 7254 N N . VAL A 1 935 ? -33.932 -13.538 16.779 1.00 87.81 935 VAL A N 1
ATOM 7255 C CA . VAL A 1 935 ? -33.422 -14.234 15.585 1.00 87.81 935 VAL A CA 1
ATOM 7256 C C . VAL A 1 935 ? -32.041 -14.827 15.884 1.00 87.81 935 VAL A C 1
ATOM 7258 O O . VAL A 1 935 ? -31.137 -14.114 16.337 1.00 87.81 935 VAL A O 1
ATOM 7261 N N . LEU A 1 936 ? -31.869 -16.123 15.622 1.00 83.69 936 LEU A N 1
ATOM 7262 C CA . LEU A 1 936 ? -30.597 -16.820 15.809 1.00 83.69 936 LEU A CA 1
ATOM 7263 C C . LEU A 1 936 ? -29.672 -16.592 14.603 1.00 83.69 936 LEU A C 1
ATOM 7265 O O . LEU A 1 936 ? -30.096 -16.664 13.448 1.00 83.69 936 LEU A O 1
ATOM 7269 N N . ARG A 1 937 ? -28.384 -16.340 14.876 1.00 81.69 937 ARG A N 1
ATOM 7270 C CA . ARG A 1 937 ? -27.340 -16.163 13.843 1.00 81.69 937 ARG A CA 1
ATOM 7271 C C . ARG A 1 937 ? -26.936 -17.471 13.158 1.00 81.69 937 ARG A C 1
ATOM 7273 O O . ARG A 1 937 ? -26.306 -17.427 12.112 1.00 81.69 937 ARG A O 1
ATOM 7280 N N . THR A 1 938 ? -27.285 -18.604 13.760 1.00 77.88 938 THR A N 1
ATOM 7281 C CA . THR A 1 938 ? -26.943 -19.968 13.331 1.00 77.88 938 THR A CA 1
ATOM 7282 C C . THR A 1 938 ? -28.056 -20.673 12.550 1.00 77.88 938 THR A C 1
ATOM 7284 O O . THR A 1 938 ? -27.813 -21.748 12.014 1.00 77.88 938 THR A O 1
ATOM 7287 N N . GLN A 1 939 ? -29.262 -20.098 12.497 1.00 82.00 939 GLN A N 1
ATOM 7288 C CA . GLN A 1 939 ? -30.392 -20.637 11.737 1.00 82.00 939 GLN A CA 1
ATOM 7289 C C . GLN A 1 939 ? -30.212 -20.338 10.242 1.00 82.00 939 GLN A C 1
ATOM 7291 O O . GLN A 1 939 ? -30.041 -19.176 9.867 1.00 82.00 939 GLN A O 1
ATOM 7296 N N . ASP A 1 940 ? -30.320 -21.373 9.408 1.00 79.38 940 ASP A N 1
ATOM 7297 C CA . ASP A 1 940 ? -30.334 -21.263 7.946 1.00 79.38 940 ASP A CA 1
ATOM 7298 C C . ASP A 1 940 ? -31.689 -20.727 7.436 1.00 79.38 940 ASP A C 1
ATOM 7300 O O . ASP A 1 940 ? -32.756 -21.122 7.920 1.00 79.38 940 ASP A O 1
ATOM 7304 N N . ARG A 1 941 ? -31.664 -19.786 6.485 1.00 86.12 941 ARG A N 1
ATOM 7305 C CA . ARG A 1 941 ? -32.840 -19.034 6.007 1.00 86.12 941 ARG A CA 1
ATOM 7306 C C . ARG A 1 941 ? -32.691 -18.643 4.536 1.00 86.12 941 ARG A C 1
ATOM 7308 O O . ARG A 1 941 ? -31.596 -18.381 4.058 1.00 86.12 941 ARG A O 1
ATOM 7315 N N . ALA A 1 942 ? -33.816 -18.541 3.828 1.00 83.00 942 ALA A N 1
ATOM 7316 C CA . ALA A 1 942 ? -33.846 -18.032 2.457 1.00 83.00 942 ALA A CA 1
ATOM 7317 C C . ALA A 1 942 ? -33.687 -16.497 2.403 1.00 83.00 942 ALA A C 1
ATOM 7319 O O . ALA A 1 942 ? -34.263 -15.786 3.229 1.00 83.00 942 ALA A O 1
ATOM 7320 N N . ASP A 1 943 ? -32.987 -15.988 1.379 1.00 78.69 943 ASP A N 1
ATOM 7321 C CA . ASP A 1 943 ? -32.563 -14.583 1.199 1.00 78.69 943 ASP A CA 1
ATOM 7322 C C . ASP A 1 943 ? -33.602 -13.508 1.570 1.00 78.69 943 ASP A C 1
ATOM 7324 O O . ASP A 1 943 ? -33.253 -12.466 2.129 1.00 78.69 943 ASP A O 1
ATOM 7328 N N . TYR A 1 944 ? -34.888 -13.733 1.269 1.00 82.62 944 TYR A N 1
ATOM 7329 C CA . TYR A 1 944 ? -35.962 -12.766 1.536 1.00 82.62 944 TYR A CA 1
ATOM 7330 C C . TYR A 1 944 ? -36.127 -12.430 3.032 1.00 82.62 944 TYR A C 1
ATOM 7332 O O . TYR A 1 944 ? -36.621 -11.351 3.365 1.00 82.62 944 TYR A O 1
ATOM 7340 N N . ARG A 1 945 ? -35.681 -13.328 3.922 1.00 81.94 945 ARG A N 1
ATOM 7341 C CA . ARG A 1 945 ? -35.733 -13.202 5.389 1.00 81.94 945 ARG A CA 1
ATOM 7342 C C . ARG A 1 945 ? -34.587 -12.352 5.946 1.00 81.94 945 ARG A C 1
ATOM 7344 O O . ARG A 1 945 ? -34.754 -11.679 6.958 1.00 81.94 945 ARG A O 1
ATOM 7351 N N . ASP A 1 946 ? -33.438 -12.317 5.277 1.00 73.81 946 ASP A N 1
ATOM 7352 C CA . ASP A 1 946 ? -32.284 -11.548 5.759 1.00 73.81 946 ASP A CA 1
ATOM 7353 C C . ASP A 1 946 ? -32.167 -10.153 5.100 1.00 73.81 946 ASP A C 1
ATOM 7355 O O . ASP A 1 946 ? -31.520 -9.257 5.654 1.00 73.81 946 ASP A O 1
ATOM 7359 N N . LYS A 1 947 ? -32.881 -9.899 3.988 1.00 64.56 947 LYS A N 1
ATOM 7360 C CA . LYS A 1 947 ? -33.071 -8.548 3.411 1.00 64.56 947 LYS A CA 1
ATOM 7361 C C . LYS A 1 947 ? -33.645 -7.565 4.448 1.00 64.56 947 LYS A C 1
ATOM 7363 O O . LYS A 1 947 ? -34.668 -7.830 5.070 1.00 64.56 947 LYS A O 1
ATOM 7368 N N . ASN A 1 948 ? -33.031 -6.386 4.596 1.00 58.88 948 ASN A N 1
ATOM 7369 C CA . ASN A 1 948 ? -33.550 -5.230 5.356 1.00 58.88 948 ASN A CA 1
ATOM 7370 C C . ASN A 1 948 ? -34.076 -5.529 6.784 1.00 58.88 948 ASN A C 1
ATOM 7372 O O . ASN A 1 948 ? -35.011 -4.881 7.262 1.00 58.88 948 ASN A O 1
ATOM 7376 N N . MET A 1 949 ? -33.464 -6.494 7.485 1.00 63.44 949 MET A N 1
ATOM 7377 C CA . MET A 1 949 ? -33.906 -6.987 8.804 1.00 63.44 949 MET A CA 1
ATOM 7378 C C . MET A 1 949 ? -35.346 -7.549 8.815 1.00 63.44 949 MET A C 1
ATOM 7380 O O . MET A 1 949 ? -36.015 -7.502 9.857 1.00 63.44 949 MET A O 1
ATOM 7384 N N . SER A 1 950 ? -35.846 -8.061 7.683 1.00 79.12 950 SER A N 1
ATOM 7385 C CA . SER A 1 950 ? -37.226 -8.543 7.554 1.00 79.12 950 SER A CA 1
ATOM 7386 C C . SER A 1 950 ? -37.530 -9.660 8.554 1.00 79.12 950 SER A C 1
ATOM 7388 O O . SER A 1 950 ? -38.550 -9.568 9.228 1.00 79.12 950 SER A O 1
ATOM 7390 N N . GLU A 1 951 ? -36.634 -10.625 8.786 1.00 90.06 951 GLU A N 1
ATOM 7391 C CA . GLU A 1 951 ? -36.849 -11.707 9.759 1.00 90.06 951 GLU A CA 1
ATOM 7392 C C . GLU A 1 951 ? -37.077 -11.194 11.182 1.00 90.06 951 GLU A C 1
ATOM 7394 O O . GLU A 1 951 ? -38.005 -11.632 11.859 1.00 90.06 951 GLU A O 1
ATOM 7399 N N . ALA A 1 952 ? -36.290 -10.215 11.635 1.00 87.50 952 ALA A N 1
ATOM 7400 C CA . ALA A 1 952 ? -36.473 -9.633 12.963 1.00 87.50 952 ALA A CA 1
ATOM 7401 C C . ALA A 1 952 ? -37.840 -8.938 13.084 1.00 87.50 952 ALA A C 1
ATOM 7403 O O . ALA A 1 952 ? -38.512 -9.069 14.109 1.00 87.50 952 ALA A O 1
ATOM 7404 N N . ARG A 1 953 ? -38.295 -8.261 12.018 1.00 87.44 953 ARG A N 1
ATOM 7405 C CA . ARG A 1 953 ? -39.649 -7.686 11.944 1.00 87.44 953 ARG A CA 1
ATOM 7406 C C . ARG A 1 953 ? -40.723 -8.787 11.929 1.00 87.44 953 ARG A C 1
ATOM 7408 O O . ARG A 1 953 ? -41.669 -8.685 12.708 1.00 87.44 953 ARG A O 1
ATOM 7415 N N . ARG A 1 954 ? -40.573 -9.843 11.115 1.00 92.50 954 ARG A N 1
ATOM 7416 C CA . ARG A 1 954 ? -41.494 -10.999 11.016 1.00 92.50 954 ARG A CA 1
ATOM 7417 C C . ARG A 1 954 ? -41.655 -11.689 12.373 1.00 92.50 954 ARG A C 1
ATOM 7419 O O . ARG A 1 954 ? -42.784 -11.910 12.807 1.00 92.50 954 ARG A O 1
ATOM 7426 N N . LEU A 1 955 ? -40.546 -11.944 13.070 1.00 93.81 955 LEU A N 1
ATOM 7427 C CA . LEU A 1 955 ? -40.508 -12.564 14.395 1.00 93.81 955 LEU A CA 1
ATOM 7428 C C . LEU A 1 955 ? -41.152 -11.688 15.478 1.00 93.81 955 LEU A C 1
ATOM 7430 O O . LEU A 1 955 ? -41.910 -12.202 16.300 1.00 93.81 955 LEU A O 1
ATOM 7434 N N . SER A 1 956 ? -40.917 -10.371 15.478 1.00 92.12 956 SER A N 1
ATOM 7435 C CA . SER A 1 956 ? -41.639 -9.462 16.381 1.00 92.12 956 SER A CA 1
ATOM 7436 C C . SER A 1 956 ? -43.139 -9.411 16.073 1.00 92.12 956 SER A C 1
ATOM 7438 O O . SER A 1 956 ? -43.940 -9.434 17.003 1.00 92.12 956 SER A O 1
ATOM 7440 N N . CYS A 1 957 ? -43.538 -9.386 14.796 1.00 94.06 957 CYS A N 1
ATOM 7441 C CA . CYS A 1 957 ? -44.951 -9.370 14.405 1.00 94.06 957 CYS A CA 1
ATOM 7442 C C . CYS A 1 957 ? -45.685 -10.641 14.844 1.00 94.06 957 CYS A C 1
ATOM 7444 O O . CYS A 1 957 ? -46.751 -10.537 15.443 1.00 94.06 957 CYS A O 1
ATOM 7446 N N . ALA A 1 958 ? -45.110 -11.822 14.594 1.00 96.06 958 ALA A N 1
ATOM 7447 C CA . ALA A 1 958 ? -45.706 -13.101 14.979 1.00 96.06 958 ALA A CA 1
ATOM 7448 C C . ALA A 1 958 ? -45.870 -13.223 16.504 1.00 96.06 958 ALA A C 1
ATOM 7450 O O . ALA A 1 958 ? -46.957 -13.545 16.981 1.00 96.06 958 ALA A O 1
ATOM 7451 N N . GLN A 1 959 ? -44.829 -12.887 17.279 1.00 96.38 959 GLN A N 1
ATOM 7452 C CA . GLN A 1 959 ? -44.905 -12.900 18.744 1.00 96.38 959 GLN A CA 1
ATOM 7453 C C . GLN A 1 959 ? -45.975 -11.943 19.281 1.00 96.38 959 GLN A C 1
ATOM 7455 O O . GLN A 1 959 ? -46.779 -12.339 20.123 1.00 96.38 959 GLN A O 1
ATOM 7460 N N . LEU A 1 960 ? -45.996 -10.691 18.810 1.00 96.06 960 LEU A N 1
ATOM 7461 C CA . LEU A 1 960 ? -46.899 -9.658 19.324 1.00 96.06 960 LEU A CA 1
ATOM 7462 C C . LEU A 1 960 ? -48.357 -9.878 18.902 1.00 96.06 960 LEU A C 1
ATOM 7464 O O . LEU A 1 960 ? -49.245 -9.749 19.744 1.00 96.06 960 LEU A O 1
ATOM 7468 N N . ALA A 1 961 ? -48.609 -10.238 17.638 1.00 96.44 961 ALA A N 1
ATOM 7469 C CA . ALA A 1 961 ? -49.959 -10.471 17.128 1.00 96.44 961 ALA A CA 1
ATOM 7470 C C . ALA A 1 961 ? -50.625 -11.654 17.832 1.00 96.44 961 ALA A C 1
ATOM 7472 O O . ALA A 1 961 ? -51.669 -11.476 18.455 1.00 96.44 961 ALA A O 1
ATOM 7473 N N . LEU A 1 962 ? -49.993 -12.831 17.785 1.00 96.56 962 LEU A N 1
ATOM 7474 C CA . LEU A 1 962 ? -50.571 -14.062 18.323 1.00 96.56 962 LEU A CA 1
ATOM 7475 C C . LEU A 1 962 ? -50.737 -13.981 19.845 1.00 96.56 962 LEU A C 1
ATOM 7477 O O . LEU A 1 962 ? -51.782 -14.355 20.370 1.00 96.56 962 LEU A O 1
ATOM 7481 N N . SER A 1 963 ? -49.761 -13.407 20.557 1.00 96.62 963 SER A N 1
ATOM 7482 C CA . SER A 1 963 ? -49.846 -13.274 22.016 1.00 96.62 963 SER A CA 1
ATOM 7483 C C . SER A 1 963 ? -50.892 -12.267 22.486 1.00 96.62 963 SER A C 1
ATOM 7485 O O . SER A 1 963 ? -51.472 -12.481 23.545 1.00 96.62 963 SER A O 1
ATOM 7487 N N . LEU A 1 964 ? -51.145 -11.177 21.745 1.00 96.62 964 LEU A N 1
ATOM 7488 C CA . LEU A 1 964 ? -52.174 -10.193 22.112 1.00 96.62 964 LEU A CA 1
ATOM 7489 C C . LEU A 1 964 ? -53.581 -10.677 21.728 1.00 96.62 964 LEU A C 1
ATOM 7491 O O . LEU A 1 964 ? -54.521 -10.521 22.505 1.00 96.62 964 LEU A O 1
ATOM 7495 N N . GLU A 1 965 ? -53.723 -11.297 20.557 1.00 95.81 965 GLU A N 1
ATOM 7496 C CA . GLU A 1 965 ? -54.973 -11.891 20.066 1.00 95.81 965 GLU A CA 1
ATOM 7497 C C . GLU A 1 965 ? -55.492 -12.974 21.018 1.00 95.81 965 GLU A C 1
ATOM 7499 O O . GLU A 1 965 ? -56.644 -12.916 21.450 1.00 95.81 965 GLU A O 1
ATOM 7504 N N . HIS A 1 966 ? -54.617 -13.898 21.421 1.00 95.94 966 HIS A N 1
ATOM 7505 C CA . HIS A 1 966 ? -54.954 -15.036 22.277 1.00 95.94 966 HIS A CA 1
ATOM 7506 C C . HIS A 1 966 ? -54.899 -14.739 23.789 1.00 95.94 966 HIS A C 1
ATOM 7508 O O . HIS A 1 966 ? -55.080 -15.639 24.609 1.00 95.94 966 HIS A O 1
ATOM 7514 N N . LEU A 1 967 ? -54.688 -13.491 24.211 1.00 95.00 967 LEU A N 1
ATOM 7515 C CA . LEU A 1 967 ? -54.737 -13.128 25.630 1.00 95.00 967 LEU A CA 1
ATOM 7516 C C . LEU A 1 967 ? -56.185 -12.985 26.134 1.00 95.00 967 LEU A C 1
ATOM 7518 O O . LEU A 1 967 ? -57.077 -12.555 25.402 1.00 95.00 967 LEU A O 1
ATOM 7522 N N . ARG A 1 968 ? -56.446 -13.258 27.417 1.00 91.69 968 ARG A N 1
ATOM 7523 C CA . ARG A 1 968 ? -57.700 -12.822 28.050 1.00 91.69 968 ARG A CA 1
ATOM 7524 C C . ARG A 1 968 ? -57.690 -11.303 28.287 1.00 91.69 968 ARG A C 1
ATOM 7526 O O . ARG A 1 968 ? -56.634 -10.748 28.607 1.00 91.69 968 ARG A O 1
ATOM 753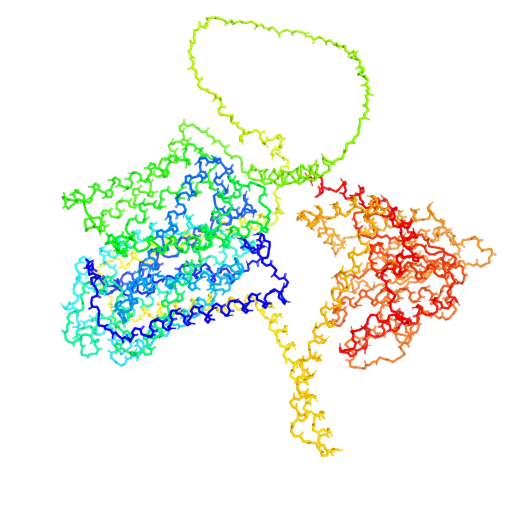3 N N . PRO A 1 969 ? -58.857 -10.633 28.268 1.00 91.50 969 PRO A N 1
ATOM 7534 C CA . PRO A 1 969 ? -59.001 -9.307 28.860 1.00 91.50 969 PRO A CA 1
ATOM 7535 C C . PRO A 1 969 ? -58.524 -9.310 30.318 1.00 91.50 969 PRO A C 1
ATOM 7537 O O . PRO A 1 969 ? -58.886 -10.192 31.099 1.00 91.50 969 PRO A O 1
ATOM 7540 N N . GLY A 1 970 ? -57.685 -8.342 30.681 1.00 89.31 970 GLY A N 1
ATOM 7541 C CA . GLY A 1 970 ? -57.036 -8.284 31.992 1.00 89.31 970 GLY A CA 1
ATOM 7542 C C . GLY A 1 970 ? -55.788 -9.170 32.136 1.00 89.31 970 GLY A C 1
ATOM 7543 O O . GLY A 1 970 ? -55.233 -9.248 33.232 1.00 89.31 970 GLY A O 1
ATOM 7544 N N . GLY A 1 971 ? -55.340 -9.840 31.069 1.00 93.25 971 GLY A N 1
ATOM 7545 C CA . GLY A 1 971 ? -54.127 -10.662 31.054 1.00 93.25 971 GLY A CA 1
ATOM 7546 C C . GLY A 1 971 ? -52.820 -9.862 31.128 1.00 93.25 971 GLY A C 1
ATOM 7547 O O . GLY A 1 971 ? -52.814 -8.633 31.273 1.00 93.25 971 GLY A O 1
ATOM 7548 N N . ILE A 1 972 ? -51.701 -10.583 31.041 1.00 96.19 972 ILE A N 1
ATOM 7549 C CA . ILE A 1 972 ? -50.339 -10.058 31.183 1.00 96.19 972 ILE A CA 1
ATOM 7550 C C . ILE A 1 972 ? -49.479 -10.461 29.977 1.00 96.19 972 ILE A C 1
ATOM 7552 O O . ILE A 1 972 ? -49.481 -11.618 29.567 1.00 96.19 972 ILE A O 1
ATOM 7556 N N . MET A 1 973 ? -48.689 -9.527 29.445 1.00 97.50 973 MET A N 1
ATOM 7557 C CA . MET A 1 973 ? -47.652 -9.801 28.443 1.00 97.50 973 MET A CA 1
ATOM 7558 C C . MET A 1 973 ? -46.287 -9.340 28.953 1.00 97.50 973 MET A C 1
ATOM 7560 O O . MET A 1 973 ? -46.165 -8.247 29.512 1.00 97.50 973 MET A O 1
ATOM 7564 N N . ILE A 1 974 ? -45.254 -10.151 28.733 1.00 97.19 974 ILE A N 1
ATOM 7565 C CA . ILE A 1 974 ? -43.857 -9.815 29.032 1.00 97.19 974 ILE A CA 1
ATOM 7566 C C . ILE A 1 974 ? -43.065 -9.897 27.726 1.00 97.19 974 ILE A C 1
ATOM 7568 O O . ILE A 1 974 ? -42.945 -10.963 27.128 1.00 97.19 974 ILE A O 1
ATOM 7572 N N . ILE A 1 975 ? -42.563 -8.749 27.273 1.00 96.75 975 ILE A N 1
ATOM 7573 C CA . ILE A 1 975 ? -42.065 -8.519 25.912 1.00 96.75 975 ILE A CA 1
ATOM 7574 C C . ILE A 1 975 ? -40.627 -8.001 25.976 1.00 96.75 975 ILE A C 1
ATOM 7576 O O . ILE A 1 975 ? -40.357 -7.012 26.662 1.00 96.75 975 ILE A O 1
ATOM 7580 N N . LEU A 1 976 ? -39.707 -8.628 25.245 1.00 94.69 976 LEU A N 1
ATOM 7581 C CA . LEU A 1 976 ? -38.328 -8.162 25.106 1.00 94.69 976 LEU A CA 1
ATOM 7582 C C . LEU A 1 976 ? -38.243 -6.998 24.112 1.00 94.69 976 LEU A C 1
ATOM 7584 O O . LEU A 1 976 ? -38.538 -7.151 22.930 1.00 94.69 976 LEU A O 1
ATOM 7588 N N . LEU A 1 977 ? -37.775 -5.844 24.584 1.00 93.88 977 LEU A N 1
ATOM 7589 C CA . LEU A 1 977 ? -37.544 -4.641 23.783 1.00 93.88 977 LEU A CA 1
ATOM 7590 C C . LEU A 1 977 ? -36.088 -4.170 23.909 1.00 93.88 977 LEU A C 1
ATOM 7592 O O . LEU A 1 977 ? -35.347 -4.569 24.810 1.00 93.88 977 LEU A O 1
ATOM 7596 N N . HIS A 1 978 ? -35.654 -3.298 22.999 1.00 92.25 978 HIS A N 1
ATOM 7597 C CA . HIS A 1 978 ? -34.288 -2.773 22.945 1.00 92.25 978 HIS A CA 1
ATOM 7598 C C . HIS A 1 978 ? -34.304 -1.259 22.779 1.00 92.25 978 HIS A C 1
ATOM 7600 O O . HIS A 1 978 ? -34.980 -0.779 21.882 1.00 92.25 978 HIS A O 1
ATOM 7606 N N . LYS A 1 979 ? -33.489 -0.536 23.566 1.00 92.38 979 LYS A N 1
ATOM 7607 C CA . LYS A 1 979 ? -33.379 0.939 23.529 1.00 92.38 979 LYS A CA 1
ATOM 7608 C C . LYS A 1 979 ? -34.743 1.640 23.725 1.00 92.38 979 LYS A C 1
ATOM 7610 O O . LYS A 1 979 ? -35.407 1.919 22.731 1.00 92.38 979 LYS A O 1
ATOM 7615 N N . PRO A 1 980 ? -35.164 1.974 24.963 1.00 93.75 980 PRO A N 1
ATOM 7616 C CA . PRO A 1 980 ? -36.389 2.754 25.189 1.00 93.75 980 PRO A CA 1
ATOM 7617 C C . PRO A 1 980 ? -36.482 4.022 24.318 1.00 93.75 980 PRO A C 1
ATOM 7619 O O . PRO A 1 980 ? -37.561 4.380 23.872 1.00 93.75 980 PRO A O 1
ATOM 7622 N N . GLU A 1 981 ? -35.338 4.645 24.028 1.00 93.50 981 GLU A N 1
ATOM 7623 C CA . GLU A 1 981 ? -35.153 5.821 23.170 1.00 93.50 981 GLU A CA 1
ATOM 7624 C C . GLU A 1 981 ? -35.287 5.579 21.648 1.00 93.50 981 GLU A C 1
ATOM 7626 O O . GLU A 1 981 ? -35.183 6.517 20.864 1.00 93.50 981 GLU A O 1
ATOM 7631 N N . ALA A 1 982 ? -35.453 4.340 21.175 1.00 91.19 982 ALA A N 1
ATOM 7632 C CA . ALA A 1 982 ? -35.590 4.070 19.743 1.00 91.19 982 ALA A CA 1
ATOM 7633 C C . ALA A 1 982 ? -37.032 4.318 19.278 1.00 91.19 982 ALA A C 1
ATOM 7635 O O . ALA A 1 982 ? -37.957 3.745 19.842 1.00 91.19 982 ALA A O 1
ATOM 7636 N N . TRP A 1 983 ? -37.227 5.085 18.200 1.00 89.94 983 TRP A N 1
ATOM 7637 C CA . TRP A 1 983 ? -38.550 5.513 17.710 1.00 89.94 983 TRP A CA 1
ATOM 7638 C C . TRP A 1 983 ? -39.623 4.408 17.680 1.00 89.94 983 TRP A C 1
ATOM 7640 O O . TRP A 1 983 ? -40.648 4.528 18.345 1.00 89.94 983 TRP A O 1
ATOM 7650 N N . ARG A 1 984 ? -39.359 3.268 17.022 1.00 85.94 984 ARG A N 1
ATOM 7651 C CA . ARG A 1 984 ? -40.308 2.133 16.985 1.00 85.94 984 ARG A CA 1
ATOM 7652 C C . ARG A 1 984 ? -40.602 1.527 18.371 1.00 85.94 984 ARG A C 1
ATOM 7654 O O . ARG A 1 984 ? -41.693 1.012 18.586 1.00 85.94 984 ARG A O 1
ATOM 7661 N N . THR A 1 985 ? -39.663 1.611 19.319 1.00 92.00 985 THR A N 1
ATOM 7662 C CA . THR A 1 985 ? -39.868 1.195 20.721 1.00 92.00 985 THR A CA 1
ATOM 7663 C C . THR A 1 985 ? -40.721 2.212 21.482 1.00 92.00 985 THR A C 1
ATOM 7665 O O . THR A 1 985 ? -41.603 1.806 22.233 1.00 92.00 985 THR A O 1
ATOM 7668 N N . ILE A 1 986 ? -40.544 3.516 21.240 1.00 93.06 986 ILE A N 1
ATOM 7669 C CA . ILE A 1 986 ? -41.421 4.570 21.781 1.00 93.06 986 ILE A CA 1
ATOM 7670 C C . ILE A 1 986 ? -42.853 4.372 21.273 1.00 93.06 986 ILE A C 1
ATOM 7672 O O . ILE A 1 986 ? -43.775 4.330 22.084 1.00 93.06 986 ILE A O 1
ATOM 7676 N N . LEU A 1 987 ? -43.041 4.156 19.965 1.00 90.25 987 LEU A N 1
ATOM 7677 C CA . LEU A 1 987 ? -44.357 3.874 19.382 1.00 90.25 987 LEU A CA 1
ATOM 7678 C C . LEU A 1 987 ? -44.999 2.613 19.982 1.00 90.25 987 LEU A C 1
ATOM 7680 O O . LEU A 1 987 ? -46.181 2.639 20.312 1.00 90.25 987 LEU A O 1
ATOM 7684 N N . GLN A 1 988 ? -44.238 1.533 20.201 1.00 91.44 988 GLN A N 1
ATOM 7685 C CA . GLN A 1 988 ? -44.742 0.335 20.888 1.00 91.44 988 GLN A CA 1
ATOM 7686 C C . GLN A 1 988 ? -45.137 0.612 22.348 1.00 91.44 988 GLN A C 1
ATOM 7688 O O . GLN A 1 988 ? -46.196 0.160 22.780 1.00 91.44 988 GLN A O 1
ATOM 7693 N N . LEU A 1 989 ? -44.342 1.375 23.105 1.00 94.69 989 LEU A N 1
ATOM 7694 C CA . LEU A 1 989 ? -44.677 1.763 24.481 1.00 94.69 989 LEU A CA 1
ATOM 7695 C C . LEU A 1 989 ? -45.937 2.650 24.523 1.00 94.69 989 LEU A C 1
ATOM 7697 O O . LEU A 1 989 ? -46.858 2.349 25.283 1.00 94.69 989 LEU A O 1
ATOM 7701 N N . ARG A 1 990 ? -46.029 3.676 23.664 1.00 93.81 990 ARG A N 1
ATOM 7702 C CA . ARG A 1 990 ? -47.211 4.549 23.503 1.00 93.81 990 ARG A CA 1
ATOM 7703 C C . ARG A 1 990 ? -48.453 3.735 23.130 1.00 93.81 990 ARG A C 1
ATOM 7705 O O . ARG A 1 990 ? -49.516 3.939 23.709 1.00 93.81 990 ARG A O 1
ATOM 7712 N N . LEU A 1 991 ? -48.316 2.772 22.216 1.00 92.75 991 LEU A N 1
ATOM 7713 C CA . LEU A 1 991 ? -49.392 1.885 21.770 1.00 92.75 991 LEU A CA 1
ATOM 7714 C C . LEU A 1 991 ? -49.903 0.975 22.895 1.00 92.75 991 LEU A C 1
ATOM 7716 O O . LEU A 1 991 ? -51.100 0.990 23.172 1.00 92.75 991 LEU A O 1
ATOM 7720 N N . PHE A 1 992 ? -49.027 0.240 23.589 1.00 95.88 992 PHE A N 1
ATOM 7721 C CA . PHE A 1 992 ? -49.444 -0.607 24.716 1.00 95.88 992 PHE A CA 1
ATOM 7722 C C . PHE A 1 992 ? -50.035 0.214 25.874 1.00 95.88 992 PHE A C 1
ATOM 7724 O O . PHE A 1 992 ? -50.973 -0.251 26.525 1.00 95.88 992 PHE A O 1
ATOM 7731 N N . ASN A 1 993 ? -49.575 1.451 26.095 1.00 95.88 993 ASN A N 1
ATOM 7732 C CA . ASN A 1 993 ? -50.167 2.365 27.076 1.00 95.88 993 ASN A CA 1
ATOM 7733 C C . ASN A 1 993 ? -51.633 2.736 26.763 1.00 95.88 993 ASN A C 1
ATOM 7735 O O . ASN A 1 993 ? -52.392 3.015 27.687 1.00 95.88 993 ASN A O 1
ATOM 7739 N N . LYS A 1 994 ? -52.071 2.696 25.491 1.00 94.38 994 LYS A N 1
ATOM 7740 C CA . LYS A 1 994 ? -53.483 2.940 25.121 1.00 94.38 994 LYS A CA 1
ATOM 7741 C C . LYS A 1 994 ? -54.441 1.843 25.624 1.00 94.38 994 LYS A C 1
ATOM 7743 O O . LYS A 1 994 ? -55.646 2.062 25.594 1.00 94.38 994 LYS A O 1
ATOM 7748 N N . PHE A 1 995 ? -53.953 0.663 26.034 1.00 96.75 995 PHE A N 1
ATOM 7749 C CA . PHE A 1 995 ? -54.808 -0.479 26.410 1.00 96.75 995 PHE A CA 1
ATOM 7750 C C . PHE A 1 995 ? -54.271 -1.378 27.542 1.00 96.75 995 PHE A C 1
ATOM 7752 O O . PHE A 1 995 ? -54.816 -2.460 27.778 1.00 96.75 995 PHE A O 1
ATOM 7759 N N . SER A 1 996 ? -53.210 -0.978 28.248 1.00 97.06 996 SER A N 1
ATOM 7760 C CA . SER A 1 996 ? -52.623 -1.756 29.347 1.00 97.06 996 SER A CA 1
ATOM 7761 C C . SER A 1 996 ? -51.806 -0.891 30.312 1.00 97.06 996 SER A C 1
ATOM 7763 O O . SER A 1 996 ? -51.300 0.167 29.944 1.00 97.06 996 SER A O 1
ATOM 7765 N N . ASN A 1 997 ? -51.635 -1.370 31.545 1.00 94.88 997 ASN A N 1
ATOM 7766 C CA . ASN A 1 997 ? -50.739 -0.770 32.531 1.00 94.88 997 ASN A CA 1
ATOM 7767 C C . ASN A 1 997 ? -49.308 -1.267 32.270 1.00 94.88 997 ASN A C 1
ATOM 7769 O O . ASN A 1 997 ? -49.009 -2.439 32.531 1.00 94.88 997 ASN A O 1
ATOM 7773 N N . ILE A 1 998 ? -48.440 -0.391 31.757 1.00 95.94 998 ILE A N 1
ATOM 7774 C CA . ILE A 1 998 ? -47.087 -0.748 31.308 1.00 95.94 998 ILE A CA 1
ATOM 7775 C C . ILE A 1 998 ? -45.979 -0.411 32.315 1.00 95.94 998 ILE A C 1
ATOM 7777 O O . ILE A 1 998 ? -45.985 0.634 32.963 1.00 95.94 998 ILE A O 1
ATOM 7781 N N . PHE A 1 999 ? -44.972 -1.283 32.387 1.00 93.62 999 PHE A N 1
ATOM 7782 C CA . PHE A 1 999 ? -43.759 -1.108 33.187 1.00 93.62 999 PHE A CA 1
ATOM 7783 C C . PHE A 1 999 ? -42.524 -1.523 32.382 1.00 93.62 999 PHE A C 1
ATOM 7785 O O . PHE A 1 999 ? -42.527 -2.571 31.740 1.00 93.62 999 PHE A O 1
ATOM 7792 N N . ALA A 1 1000 ? -41.441 -0.746 32.453 1.00 94.81 1000 ALA A N 1
ATOM 7793 C CA . ALA A 1 1000 ? -40.158 -1.097 31.846 1.00 94.81 1000 ALA A CA 1
ATOM 7794 C C . ALA A 1 1000 ? -39.178 -1.608 32.916 1.00 94.81 1000 ALA A C 1
ATOM 7796 O O . ALA A 1 1000 ? -38.913 -0.932 33.912 1.00 94.81 1000 ALA A O 1
ATOM 7797 N N . LYS A 1 1001 ? -38.621 -2.805 32.713 1.00 93.50 1001 LYS A N 1
ATOM 7798 C CA . LYS A 1 1001 ? -37.740 -3.492 33.666 1.00 93.50 1001 LYS A CA 1
ATOM 7799 C C . LYS A 1 1001 ? -36.449 -3.930 32.986 1.00 93.50 1001 LYS A C 1
ATOM 7801 O O . LYS A 1 1001 ? -36.443 -4.828 32.146 1.00 93.50 1001 LYS A O 1
ATOM 7806 N N . LYS A 1 1002 ? -35.321 -3.356 33.409 1.00 94.38 1002 LYS A N 1
ATOM 7807 C CA . LYS A 1 1002 ? -33.998 -3.899 33.078 1.00 94.38 1002 LYS A CA 1
ATOM 7808 C C . LYS A 1 1002 ? -33.543 -4.891 34.159 1.00 94.38 1002 LYS A C 1
ATOM 7810 O O . LYS A 1 1002 ? -33.572 -4.519 35.336 1.00 94.38 1002 LYS A O 1
ATOM 7815 N N . PRO A 1 1003 ? -33.117 -6.117 33.804 1.00 90.19 1003 PRO A N 1
ATOM 7816 C CA . PRO A 1 1003 ? -32.591 -7.067 34.782 1.00 90.19 1003 PRO A CA 1
ATOM 7817 C C . PRO A 1 1003 ? -31.262 -6.599 35.393 1.00 90.19 1003 PRO A C 1
ATOM 7819 O O . PRO A 1 1003 ? -30.441 -5.958 34.731 1.00 90.19 1003 PRO A O 1
ATOM 7822 N N . ARG A 1 1004 ? -31.036 -6.934 36.666 1.00 87.62 1004 ARG A N 1
ATOM 7823 C CA . ARG A 1 1004 ? -29.831 -6.601 37.444 1.00 87.62 1004 ARG A CA 1
ATOM 7824 C C . ARG A 1 1004 ? -28.868 -7.777 37.603 1.00 87.62 1004 ARG A C 1
ATOM 7826 O O . ARG A 1 1004 ? -27.718 -7.548 37.983 1.00 87.62 1004 ARG A O 1
ATOM 7833 N N . THR A 1 1005 ? -29.268 -9.005 37.288 1.00 76.88 1005 THR A N 1
ATOM 7834 C CA . THR A 1 1005 ? -28.411 -10.207 37.276 1.00 76.88 1005 THR A CA 1
ATOM 7835 C C . THR A 1 1005 ? -27.736 -10.437 35.924 1.00 76.88 1005 THR A C 1
ATOM 7837 O O . THR A 1 1005 ? -26.512 -10.573 35.900 1.00 76.88 1005 THR A O 1
ATOM 7840 N N . SER A 1 1006 ? -28.472 -10.381 34.807 1.00 80.88 1006 SER A N 1
ATOM 7841 C CA . SER A 1 1006 ? -27.951 -10.612 33.444 1.00 80.88 1006 SER A CA 1
ATOM 7842 C C . SER A 1 1006 ? -28.229 -9.460 32.466 1.00 80.88 1006 SER A C 1
ATOM 7844 O O . SER A 1 1006 ? -28.933 -8.512 32.795 1.00 80.88 1006 SER A O 1
ATOM 7846 N N . HIS A 1 1007 ? -27.600 -9.512 31.285 1.00 82.56 1007 HIS A N 1
ATOM 7847 C CA . HIS A 1 1007 ? -27.706 -8.607 30.120 1.00 82.56 1007 HIS A CA 1
ATOM 7848 C C . HIS A 1 1007 ? -27.572 -7.091 30.368 1.00 82.56 1007 HIS A C 1
ATOM 7850 O O . HIS A 1 1007 ? -27.636 -6.313 29.422 1.00 82.56 1007 HIS A O 1
ATOM 7856 N N . LYS A 1 1008 ? -27.264 -6.670 31.600 1.00 90.25 1008 LYS A N 1
ATOM 7857 C CA . LYS A 1 1008 ? -27.152 -5.284 32.096 1.00 90.25 1008 LYS A CA 1
ATOM 7858 C C . LYS A 1 1008 ? -26.467 -4.300 31.133 1.00 90.25 1008 LYS A C 1
ATOM 7860 O O . LYS A 1 1008 ? -26.914 -3.170 31.016 1.00 90.25 1008 LYS A O 1
ATOM 7865 N N . LYS A 1 1009 ? -25.400 -4.729 30.442 1.00 88.31 1009 LYS A N 1
ATOM 7866 C CA . LYS A 1 1009 ? -24.616 -3.915 29.488 1.00 88.31 1009 LYS A CA 1
ATOM 7867 C C . LYS A 1 1009 ? -25.299 -3.721 28.122 1.00 88.31 1009 LYS A C 1
ATOM 7869 O O . LYS A 1 1009 ? -25.085 -2.694 27.482 1.00 88.31 1009 LYS A O 1
ATOM 7874 N N . ARG A 1 1010 ? -26.111 -4.687 27.669 1.00 87.19 1010 ARG A N 1
ATOM 7875 C CA . ARG A 1 1010 ? -26.835 -4.644 26.383 1.00 87.19 1010 ARG A CA 1
ATOM 7876 C C . ARG A 1 1010 ? -27.985 -3.632 26.435 1.00 87.19 1010 ARG A C 1
ATOM 7878 O O . ARG A 1 1010 ? -28.419 -3.221 27.508 1.00 87.19 1010 ARG A O 1
ATOM 7885 N N . SER A 1 1011 ? -28.520 -3.263 25.274 1.00 90.00 1011 SER A N 1
ATOM 7886 C CA . SER A 1 1011 ? -29.674 -2.359 25.134 1.00 90.00 1011 SER A CA 1
ATOM 7887 C C . SER A 1 1011 ? -31.027 -2.966 25.535 1.00 90.00 1011 SER A C 1
ATOM 7889 O O . SER A 1 1011 ? -32.008 -2.227 25.600 1.00 90.00 1011 SER A O 1
ATOM 7891 N N . SER A 1 1012 ? -31.096 -4.275 25.799 1.00 92.19 1012 SER A N 1
ATOM 7892 C CA . SER A 1 1012 ? -32.343 -4.994 26.083 1.00 92.19 1012 SER A CA 1
ATOM 7893 C C . SER A 1 1012 ? -32.972 -4.645 27.436 1.00 92.19 1012 SER A C 1
ATOM 7895 O O . SER A 1 1012 ? -32.276 -4.369 28.422 1.00 92.19 1012 SER A O 1
ATOM 7897 N N . PHE A 1 1013 ? -34.299 -4.679 27.485 1.00 95.25 1013 PHE A N 1
ATOM 7898 C CA . PHE A 1 1013 ? -35.138 -4.561 28.676 1.00 95.25 1013 PHE A CA 1
ATOM 7899 C C . PHE A 1 1013 ? -36.485 -5.254 28.423 1.00 95.25 1013 PHE A C 1
ATOM 7901 O O . PHE A 1 1013 ? -36.837 -5.513 27.276 1.00 95.25 1013 PHE A O 1
ATOM 7908 N N . TYR A 1 1014 ? -37.244 -5.529 29.480 1.00 95.62 1014 TYR A N 1
ATOM 7909 C CA . TYR A 1 1014 ? -38.593 -6.077 29.360 1.00 95.62 1014 TYR A CA 1
ATOM 7910 C C . TYR A 1 1014 ? -39.639 -4.979 29.510 1.00 95.62 1014 TYR A C 1
ATOM 7912 O O . TYR A 1 1014 ? -39.597 -4.211 30.474 1.00 95.62 1014 TYR A O 1
ATOM 7920 N N . LEU A 1 1015 ? -40.590 -4.938 28.583 1.00 96.81 1015 LEU A N 1
ATOM 7921 C CA . LEU A 1 1015 ? -41.902 -4.341 28.789 1.00 96.81 1015 LEU A CA 1
ATOM 7922 C C . LEU A 1 1015 ? -42.788 -5.388 29.472 1.00 96.81 1015 LEU A C 1
ATOM 7924 O O . LEU A 1 1015 ? -42.966 -6.487 28.954 1.00 96.81 1015 LEU A O 1
ATOM 7928 N N . ILE A 1 1016 ? -43.348 -5.041 30.625 1.00 97.00 1016 ILE A N 1
ATOM 7929 C CA . ILE A 1 1016 ? -44.403 -5.800 31.289 1.00 97.00 1016 ILE A CA 1
ATOM 7930 C C . ILE A 1 1016 ? -45.695 -5.008 31.117 1.00 97.00 1016 ILE A C 1
ATOM 7932 O O . ILE A 1 1016 ? -45.853 -3.943 31.712 1.00 97.00 1016 ILE A O 1
ATOM 7936 N N . ALA A 1 1017 ? -46.603 -5.525 30.298 1.00 96.62 1017 ALA A N 1
ATOM 7937 C CA . ALA A 1 1017 ? -47.947 -4.996 30.118 1.00 96.62 1017 ALA A CA 1
ATOM 7938 C C . ALA A 1 1017 ? -48.915 -5.816 30.981 1.00 96.62 1017 ALA A C 1
ATOM 7940 O O . ALA A 1 1017 ? -49.001 -7.033 30.841 1.00 96.62 1017 ALA A O 1
ATOM 7941 N N . THR A 1 1018 ? -49.632 -5.161 31.891 1.00 94.94 1018 THR A N 1
ATOM 7942 C CA . THR A 1 1018 ? -50.597 -5.792 32.808 1.00 94.94 1018 THR A CA 1
ATOM 7943 C C . THR A 1 1018 ? -51.996 -5.226 32.604 1.00 94.94 1018 THR A C 1
ATOM 7945 O O . THR A 1 1018 ? -52.152 -4.111 32.105 1.00 94.94 1018 THR A O 1
ATOM 7948 N N . ASN A 1 1019 ? -53.026 -5.981 32.998 1.00 93.56 1019 ASN A N 1
ATOM 7949 C CA . ASN A 1 1019 ? -54.427 -5.618 32.769 1.00 93.56 1019 ASN A CA 1
ATOM 7950 C C . ASN A 1 1019 ? -54.723 -5.327 31.279 1.00 93.56 1019 ASN A C 1
ATOM 7952 O O . ASN A 1 1019 ? -55.425 -4.373 30.942 1.00 93.56 1019 ASN A O 1
ATOM 7956 N N . VAL A 1 1020 ? -54.141 -6.123 30.380 1.00 96.06 1020 VAL A N 1
ATOM 7957 C CA . VAL A 1 1020 ? -54.177 -5.895 28.929 1.00 96.06 1020 VAL A CA 1
ATOM 7958 C C . VAL A 1 1020 ? -55.601 -6.058 28.391 1.00 96.06 1020 VAL A C 1
ATOM 7960 O O . VAL A 1 1020 ? -56.229 -7.103 28.562 1.00 96.06 1020 VAL A O 1
ATOM 7963 N N . GLN A 1 1021 ? -56.114 -5.030 27.718 1.00 95.56 1021 GLN A N 1
ATOM 7964 C CA . GLN A 1 1021 ? -57.440 -5.028 27.100 1.00 95.56 1021 GLN A CA 1
ATOM 7965 C C . GLN A 1 1021 ? -57.328 -5.367 25.608 1.00 95.56 1021 GLN A C 1
ATOM 7967 O O . GLN A 1 1021 ? -57.406 -4.486 24.756 1.00 95.56 1021 GLN A O 1
ATOM 7972 N N . ASN A 1 1022 ? -57.150 -6.647 25.264 1.00 91.69 1022 ASN A N 1
ATOM 7973 C CA . ASN A 1 1022 ? -56.957 -7.066 23.866 1.00 91.69 1022 ASN A CA 1
ATOM 7974 C C . ASN A 1 1022 ? -58.143 -6.748 22.931 1.00 91.69 1022 ASN A C 1
ATOM 7976 O O . ASN A 1 1022 ? -57.956 -6.614 21.727 1.00 91.69 1022 ASN A O 1
ATOM 7980 N N . LYS A 1 1023 ? -59.351 -6.570 23.483 1.00 92.06 1023 LYS A N 1
ATOM 7981 C CA . LYS A 1 1023 ? -60.548 -6.120 22.746 1.00 92.06 1023 LYS A CA 1
ATOM 7982 C C . LYS A 1 1023 ? -60.672 -4.594 22.607 1.00 92.06 1023 LYS A C 1
ATOM 7984 O O . LYS A 1 1023 ? -61.674 -4.115 22.084 1.00 92.06 1023 LYS A O 1
ATOM 7989 N N . HIS A 1 1024 ? -59.697 -3.817 23.081 1.00 94.94 1024 HIS A N 1
ATOM 7990 C CA . HIS A 1 1024 ? -59.661 -2.369 22.866 1.00 94.94 1024 HIS A CA 1
ATOM 7991 C C . HIS A 1 1024 ? -59.403 -2.057 21.377 1.00 94.94 1024 HIS A C 1
ATOM 7993 O O . HIS A 1 1024 ? -58.581 -2.747 20.771 1.00 94.94 1024 HIS A O 1
ATOM 7999 N N . PRO A 1 1025 ? -60.010 -1.015 20.770 1.00 91.56 1025 PRO A N 1
ATOM 8000 C CA . PRO A 1 1025 ? -59.832 -0.721 19.343 1.00 91.56 1025 PRO A CA 1
ATOM 8001 C C . PRO A 1 1025 ? -58.364 -0.614 18.905 1.00 91.56 1025 PRO A C 1
ATOM 8003 O O . PRO A 1 1025 ? -57.982 -1.208 17.902 1.00 91.56 1025 PRO A O 1
ATOM 8006 N N . ALA A 1 1026 ? -57.511 0.037 19.707 1.00 88.75 1026 ALA A N 1
ATOM 8007 C CA . ALA A 1 1026 ? -56.076 0.138 19.419 1.00 88.75 1026 ALA A CA 1
ATOM 8008 C C . ALA A 1 1026 ? -55.324 -1.210 19.507 1.00 88.75 1026 ALA A C 1
ATOM 8010 O O . ALA A 1 1026 ? -54.325 -1.391 18.820 1.00 88.75 1026 ALA A O 1
ATOM 8011 N N . ALA A 1 1027 ? -55.797 -2.166 20.316 1.00 91.69 1027 ALA A N 1
ATOM 8012 C CA . ALA A 1 1027 ? -55.216 -3.510 20.394 1.00 91.69 1027 ALA A CA 1
ATOM 8013 C C . ALA A 1 1027 ? -55.625 -4.368 19.183 1.00 91.69 1027 ALA A C 1
ATOM 8015 O O . ALA A 1 1027 ? -54.786 -5.045 18.592 1.00 91.69 1027 ALA A O 1
ATOM 8016 N N . ILE A 1 1028 ? -56.890 -4.272 18.757 1.00 92.19 1028 ILE A N 1
ATOM 8017 C CA . ILE A 1 1028 ? -57.397 -4.921 17.537 1.00 92.19 1028 ILE A CA 1
ATOM 8018 C C . ILE A 1 1028 ? -56.669 -4.369 16.299 1.00 92.19 1028 ILE A C 1
ATOM 8020 O O . ILE A 1 1028 ? -56.187 -5.142 15.470 1.00 92.19 1028 ILE A O 1
ATOM 8024 N N . GLY A 1 1029 ? -56.513 -3.042 16.213 1.00 88.12 1029 GLY A N 1
ATOM 8025 C CA . GLY A 1 1029 ? -55.726 -2.380 15.169 1.00 88.12 1029 GLY A CA 1
ATOM 8026 C C . GLY A 1 1029 ? -54.257 -2.814 15.165 1.00 88.12 1029 GLY A C 1
ATOM 8027 O O . GLY A 1 1029 ? -53.709 -3.090 14.101 1.00 88.12 1029 GLY A O 1
ATOM 8028 N N . ALA A 1 1030 ? -53.636 -2.971 16.340 1.00 90.56 1030 ALA A N 1
ATOM 8029 C CA . ALA A 1 1030 ? -52.266 -3.473 16.460 1.00 90.56 1030 ALA A CA 1
ATOM 8030 C C . ALA A 1 1030 ? -52.111 -4.906 15.917 1.00 90.56 1030 ALA A C 1
ATOM 8032 O O . ALA A 1 1030 ? -51.208 -5.155 15.119 1.00 90.56 1030 ALA A O 1
ATOM 8033 N N . ILE A 1 1031 ? -53.013 -5.830 16.278 1.00 94.38 1031 ILE A N 1
ATOM 8034 C CA . ILE A 1 1031 ? -53.010 -7.212 15.760 1.00 94.38 1031 ILE A CA 1
ATOM 8035 C C . ILE A 1 1031 ? -53.133 -7.207 14.230 1.00 94.38 1031 ILE A C 1
ATOM 8037 O O . ILE A 1 1031 ? -52.344 -7.864 13.549 1.00 94.38 1031 ILE A O 1
ATOM 8041 N N . ALA A 1 1032 ? -54.078 -6.437 13.680 1.00 90.81 1032 ALA A N 1
ATOM 8042 C CA . ALA A 1 1032 ? -54.266 -6.317 12.235 1.00 90.81 1032 ALA A CA 1
ATOM 8043 C C . ALA A 1 1032 ? -53.022 -5.734 11.536 1.00 90.81 1032 ALA A C 1
ATOM 8045 O O . ALA A 1 1032 ? -52.566 -6.283 10.533 1.00 90.81 1032 ALA A O 1
ATOM 8046 N N . CYS A 1 1033 ? -52.423 -4.680 12.099 1.00 86.25 1033 CYS A N 1
ATOM 8047 C CA . CYS A 1 1033 ? -51.206 -4.050 11.586 1.00 86.25 1033 CYS A CA 1
ATOM 8048 C C . CYS A 1 1033 ? -50.004 -5.008 11.593 1.00 86.25 1033 CYS A C 1
ATOM 8050 O O . CYS A 1 1033 ? -49.262 -5.068 10.613 1.00 86.25 1033 CYS A O 1
ATOM 8052 N N . TRP A 1 1034 ? -49.808 -5.785 12.663 1.00 93.81 1034 TRP A N 1
ATOM 8053 C CA . TRP A 1 1034 ? -48.716 -6.760 12.750 1.00 93.81 1034 TRP A CA 1
ATOM 8054 C C . TRP A 1 1034 ? -48.929 -7.959 11.819 1.00 93.81 1034 TRP A C 1
ATOM 8056 O O . TRP A 1 1034 ? -47.967 -8.410 11.197 1.00 93.81 1034 TRP A O 1
ATOM 8066 N N . LYS A 1 1035 ? -50.168 -8.444 11.644 1.00 94.38 1035 LYS A N 1
ATOM 8067 C CA . LYS A 1 1035 ? -50.474 -9.489 10.648 1.00 94.38 1035 LYS A CA 1
ATOM 8068 C C . LYS A 1 1035 ? -50.284 -8.992 9.213 1.00 94.38 1035 LYS A C 1
ATOM 8070 O O . LYS A 1 1035 ? -49.684 -9.713 8.417 1.00 94.38 1035 LYS A O 1
ATOM 8075 N N . LYS A 1 1036 ? -50.695 -7.754 8.901 1.00 89.69 1036 LYS A N 1
ATOM 8076 C CA . LYS A 1 1036 ? -50.432 -7.102 7.605 1.00 89.69 1036 LYS A CA 1
ATOM 8077 C C . LYS A 1 1036 ? -48.928 -6.969 7.352 1.00 89.69 1036 LYS A C 1
ATOM 8079 O O . LYS A 1 1036 ? -48.439 -7.546 6.391 1.00 89.69 1036 LYS A O 1
ATOM 8084 N N . MET A 1 1037 ? -48.176 -6.339 8.261 1.00 87.38 1037 MET A N 1
ATOM 8085 C CA . MET A 1 1037 ? -46.722 -6.165 8.116 1.00 87.38 1037 MET A CA 1
ATOM 8086 C C . MET A 1 1037 ? -45.971 -7.504 8.010 1.00 87.38 1037 MET A C 1
ATOM 8088 O O . MET A 1 1037 ? -45.024 -7.604 7.237 1.00 87.38 1037 MET A O 1
ATOM 8092 N N . TRP A 1 1038 ? -46.389 -8.556 8.726 1.00 92.75 1038 TRP A N 1
ATOM 8093 C CA . TRP A 1 1038 ? -45.835 -9.900 8.518 1.00 92.75 1038 TRP A CA 1
ATOM 8094 C C . TRP A 1 1038 ? -46.149 -10.451 7.118 1.00 92.75 1038 TRP A C 1
ATOM 8096 O O . TRP A 1 1038 ? -45.280 -11.088 6.522 1.00 92.75 1038 TRP A O 1
ATOM 8106 N N . ASN A 1 1039 ? -47.346 -10.202 6.571 1.00 91.12 1039 ASN A N 1
ATOM 8107 C CA . ASN A 1 1039 ? -47.694 -10.622 5.212 1.00 91.12 1039 ASN A CA 1
ATOM 8108 C C . ASN A 1 1039 ? -46.877 -9.866 4.162 1.00 91.12 1039 ASN A C 1
ATOM 8110 O O . ASN A 1 1039 ? -46.279 -10.507 3.303 1.00 91.12 1039 ASN A O 1
ATOM 8114 N N . ASP A 1 1040 ? -46.796 -8.542 4.280 1.00 86.00 1040 ASP A N 1
ATOM 8115 C CA . ASP A 1 1040 ? -46.055 -7.665 3.370 1.00 86.00 1040 ASP A CA 1
ATOM 8116 C C . ASP A 1 1040 ? -44.562 -8.065 3.334 1.00 86.00 1040 ASP A C 1
ATOM 8118 O O . ASP A 1 1040 ? -43.984 -8.245 2.266 1.00 86.00 1040 ASP A O 1
ATOM 8122 N N . LEU A 1 1041 ? -43.959 -8.341 4.500 1.00 87.00 1041 LEU A N 1
ATOM 8123 C CA . LEU A 1 1041 ? -42.568 -8.809 4.640 1.00 87.00 1041 LEU A CA 1
ATOM 8124 C C . LEU A 1 1041 ? -42.329 -10.286 4.269 1.00 87.00 1041 LEU A C 1
ATOM 8126 O O . LEU A 1 1041 ? -41.190 -10.748 4.342 1.00 87.00 1041 LEU A O 1
ATOM 8130 N N . THR A 1 1042 ? -43.374 -11.046 3.933 1.00 88.50 1042 THR A N 1
ATOM 8131 C CA . THR A 1 1042 ? -43.266 -12.466 3.540 1.00 88.50 1042 THR A CA 1
ATOM 8132 C C . THR A 1 1042 ? -43.706 -12.704 2.091 1.00 88.50 1042 THR A C 1
ATOM 8134 O O . THR A 1 1042 ? -43.217 -13.629 1.458 1.00 88.50 1042 THR A O 1
ATOM 8137 N N . PHE A 1 1043 ? -44.611 -11.886 1.547 1.00 86.62 1043 PHE A N 1
ATOM 8138 C CA . PHE A 1 1043 ? -45.251 -12.107 0.243 1.00 86.62 1043 PHE A CA 1
ATOM 8139 C C . PHE A 1 1043 ? -45.361 -10.839 -0.627 1.00 86.62 1043 PHE A C 1
ATOM 8141 O O . PHE A 1 1043 ? -46.032 -10.879 -1.658 1.00 86.62 1043 PHE A O 1
ATOM 8148 N N . GLY A 1 1044 ? -44.775 -9.711 -0.212 1.00 72.88 1044 GLY A N 1
ATOM 8149 C CA . GLY A 1 1044 ? -44.784 -8.465 -0.981 1.00 72.88 1044 GLY A CA 1
ATOM 8150 C C . GLY A 1 1044 ? -43.893 -8.511 -2.228 1.00 72.88 1044 GLY A C 1
ATOM 8151 O O . GLY A 1 1044 ? -42.873 -9.198 -2.256 1.00 72.88 1044 GLY A O 1
ATOM 8152 N N . VAL A 1 1045 ? -44.277 -7.749 -3.255 1.00 55.00 1045 VAL A N 1
ATOM 8153 C CA . VAL A 1 1045 ? -43.440 -7.474 -4.438 1.00 55.00 1045 VAL A CA 1
ATOM 8154 C C . VAL A 1 1045 ? -42.371 -6.442 -4.059 1.00 55.00 1045 VAL A C 1
ATOM 8156 O O . VAL A 1 1045 ? -42.650 -5.550 -3.256 1.00 55.00 1045 VAL A O 1
ATOM 8159 N N . GLU A 1 1046 ? -41.159 -6.568 -4.613 1.00 50.72 1046 GLU A N 1
ATOM 8160 C CA . GLU A 1 1046 ? -39.959 -5.875 -4.109 1.00 50.72 1046 GLU A CA 1
ATOM 8161 C C . GLU A 1 1046 ? -40.093 -4.339 -4.048 1.00 50.72 1046 GLU A C 1
ATOM 8163 O O . GLU A 1 1046 ? -39.576 -3.728 -3.113 1.00 50.72 1046 GLU A O 1
ATOM 8168 N N . ASP A 1 1047 ? -40.862 -3.730 -4.955 1.00 40.03 1047 ASP A N 1
ATOM 8169 C CA . ASP A 1 1047 ? -41.009 -2.270 -5.075 1.00 40.03 1047 ASP A CA 1
ATOM 8170 C C . ASP A 1 1047 ? -41.958 -1.621 -4.045 1.00 40.03 1047 ASP A C 1
ATOM 8172 O O . ASP A 1 1047 ? -41.972 -0.402 -3.902 1.00 40.03 1047 ASP A O 1
ATOM 8176 N N . ASN A 1 1048 ? -42.759 -2.403 -3.306 1.00 37.72 1048 ASN A N 1
ATOM 8177 C CA . ASN A 1 1048 ? -43.762 -1.876 -2.359 1.00 37.72 1048 ASN A CA 1
ATOM 8178 C C . ASN A 1 1048 ? -43.352 -1.967 -0.875 1.00 37.72 1048 ASN A C 1
ATOM 8180 O O . ASN A 1 1048 ? -44.159 -1.689 0.010 1.00 37.72 1048 ASN A O 1
ATOM 8184 N N . VAL A 1 1049 ? -42.097 -2.310 -0.565 1.00 44.03 1049 VAL A N 1
ATOM 8185 C CA . VAL A 1 1049 ? -41.585 -2.376 0.826 1.00 44.03 1049 VAL A CA 1
ATOM 8186 C C . VAL A 1 1049 ? -41.051 -1.008 1.309 1.00 44.03 1049 VAL A C 1
ATOM 8188 O O . VAL A 1 1049 ? -40.160 -0.930 2.155 1.00 44.03 1049 VAL A O 1
ATOM 8191 N N . ALA A 1 1050 ? -41.598 0.079 0.754 1.00 41.47 1050 ALA A N 1
ATOM 8192 C CA . ALA A 1 1050 ? -41.154 1.465 0.924 1.00 41.47 1050 ALA A CA 1
ATOM 8193 C C . ALA A 1 1050 ? -42.221 2.374 1.572 1.00 41.47 1050 ALA A C 1
ATOM 8195 O O . ALA A 1 1050 ? -42.335 3.548 1.234 1.00 41.47 1050 ALA A O 1
ATOM 8196 N N . ASP A 1 1051 ? -42.976 1.843 2.535 1.00 39.06 1051 ASP A N 1
ATOM 8197 C CA . ASP A 1 1051 ? -43.690 2.661 3.519 1.00 39.06 1051 ASP A CA 1
ATOM 8198 C C . ASP A 1 1051 ? -43.688 1.955 4.884 1.00 39.06 1051 ASP A C 1
ATOM 8200 O O . ASP A 1 1051 ? -43.950 0.752 4.978 1.00 39.06 1051 ASP A O 1
ATOM 8204 N N . ASP A 1 1052 ? -43.412 2.691 5.960 1.00 45.66 1052 ASP A N 1
ATOM 8205 C CA . ASP A 1 1052 ? -43.437 2.185 7.341 1.00 45.66 1052 ASP A CA 1
ATOM 8206 C C . ASP A 1 1052 ? -44.865 2.299 7.928 1.00 45.66 1052 ASP A C 1
ATOM 8208 O O . ASP A 1 1052 ? -45.055 2.591 9.110 1.00 45.66 1052 ASP A O 1
ATOM 8212 N N . SER A 1 1053 ? -45.869 2.038 7.075 1.00 36.75 1053 SER A N 1
ATOM 8213 C CA . SER A 1 1053 ? -47.305 2.256 7.295 1.00 36.75 1053 SER A CA 1
ATOM 8214 C C . SER A 1 1053 ? -47.909 1.396 8.410 1.00 36.75 1053 SER A C 1
ATOM 8216 O O . SER A 1 1053 ? -48.632 0.415 8.195 1.00 36.75 1053 SER A O 1
ATOM 8218 N N . VAL A 1 1054 ? -47.704 1.864 9.640 1.00 40.16 1054 VAL A N 1
ATOM 8219 C CA . VAL A 1 1054 ? -48.788 1.900 10.625 1.00 40.16 1054 VAL A CA 1
ATOM 8220 C C . VAL A 1 1054 ? -49.978 2.605 9.958 1.00 40.16 1054 VAL A C 1
ATOM 8222 O O . VAL A 1 1054 ? -49.799 3.629 9.308 1.00 40.16 1054 VAL A O 1
ATOM 8225 N N . GLY A 1 1055 ? -51.182 2.037 10.049 1.00 38.19 1055 GLY A N 1
ATOM 8226 C CA . GLY A 1 1055 ? -52.389 2.741 9.605 1.00 38.19 1055 GLY A CA 1
ATOM 8227 C C . GLY A 1 1055 ? -52.756 3.842 10.603 1.00 38.19 1055 GLY A C 1
ATOM 8228 O O . GLY A 1 1055 ? -52.662 3.586 11.801 1.00 38.19 1055 GLY A O 1
ATOM 8229 N N . GLU A 1 1056 ? -53.233 4.989 10.102 1.00 39.59 1056 GLU A N 1
ATOM 8230 C CA . GLU A 1 1056 ? -53.158 6.337 10.718 1.00 39.59 1056 GLU A CA 1
ATOM 8231 C C . GLU A 1 1056 ? -51.839 7.054 10.359 1.00 39.59 1056 GLU A C 1
ATOM 8233 O O . GLU A 1 1056 ? -50.789 6.425 10.278 1.00 39.59 1056 GLU A O 1
ATOM 8238 N N . GLU A 1 1057 ? -51.907 8.362 10.079 1.00 50.34 1057 GLU A N 1
ATOM 8239 C CA . GLU A 1 1057 ? -50.750 9.182 9.679 1.00 50.34 1057 GLU A CA 1
ATOM 8240 C C . GLU A 1 1057 ? -49.646 9.094 10.747 1.00 50.34 1057 GLU A C 1
ATOM 8242 O O . GLU A 1 1057 ? -49.926 9.276 11.934 1.00 50.34 1057 GLU A O 1
ATOM 8247 N N . GLU A 1 1058 ? -48.401 8.778 10.357 1.00 60.56 1058 GLU A N 1
ATOM 8248 C CA . GLU A 1 1058 ? -47.349 8.541 11.352 1.00 60.56 1058 GLU A CA 1
ATOM 8249 C C . GLU A 1 1058 ? -47.038 9.852 12.108 1.00 60.56 1058 GLU A C 1
ATOM 8251 O O . GLU A 1 1058 ? -46.581 10.822 11.495 1.00 60.56 1058 GLU A O 1
ATOM 8256 N N . PRO A 1 1059 ? -47.278 9.902 13.431 1.00 73.06 1059 PRO A N 1
ATOM 8257 C CA . PRO A 1 1059 ? -47.270 11.142 14.198 1.00 73.06 1059 PRO A CA 1
ATOM 8258 C C . PRO A 1 1059 ? -45.866 11.739 14.283 1.00 73.06 1059 PRO A C 1
ATOM 8260 O O . PRO A 1 1059 ? -44.858 11.023 14.281 1.00 73.06 1059 PRO A O 1
ATOM 8263 N N . SER A 1 1060 ? -45.794 13.065 14.406 1.00 82.69 1060 SER A N 1
ATOM 8264 C CA . SER A 1 1060 ? -44.505 13.754 14.536 1.00 82.69 1060 SER A CA 1
ATOM 8265 C C . SER A 1 1060 ? -43.776 13.346 15.825 1.00 82.69 1060 SER A C 1
ATOM 8267 O O . SER A 1 1060 ? -44.391 12.943 16.816 1.00 82.69 1060 SER A O 1
ATOM 8269 N N . VAL A 1 1061 ? -42.443 13.447 15.834 1.00 86.88 1061 VAL A N 1
ATOM 8270 C CA . VAL A 1 1061 ? -41.665 13.178 17.058 1.00 86.88 1061 VAL A CA 1
ATOM 8271 C C . VAL A 1 1061 ? -41.990 14.209 18.125 1.00 86.88 1061 VAL A C 1
ATOM 8273 O O . VAL A 1 1061 ? -42.080 13.870 19.299 1.00 86.88 1061 VAL A O 1
ATOM 8276 N N . GLU A 1 1062 ? -42.204 15.446 17.703 1.00 87.81 1062 GLU A N 1
ATOM 8277 C CA . GLU A 1 1062 ? -42.615 16.569 18.523 1.00 87.81 1062 GLU A CA 1
ATOM 8278 C C . GLU A 1 1062 ? -43.955 16.274 19.233 1.00 87.81 1062 GLU A C 1
ATOM 8280 O O . GLU A 1 1062 ? -44.008 16.343 20.458 1.00 87.81 1062 GLU A O 1
ATOM 8285 N N . GLU A 1 1063 ? -44.984 15.808 18.511 1.00 87.00 1063 GLU A N 1
ATOM 8286 C CA . GLU A 1 1063 ? -46.273 15.361 19.081 1.00 87.00 1063 GLU A CA 1
ATOM 8287 C C . GLU A 1 1063 ? -46.110 14.178 20.054 1.00 87.00 1063 GLU A C 1
ATOM 8289 O O . GLU A 1 1063 ? -46.687 14.179 21.138 1.00 87.00 1063 GLU A O 1
ATOM 8294 N N . VAL A 1 1064 ? -45.308 13.166 19.703 1.00 90.06 1064 VAL A N 1
ATOM 8295 C CA . VAL A 1 1064 ? -45.098 11.977 20.555 1.00 90.06 1064 VAL A CA 1
ATOM 8296 C C . VAL A 1 1064 ? -44.271 12.289 21.811 1.00 90.06 1064 VAL A C 1
ATOM 8298 O O . VAL A 1 1064 ? -44.413 11.621 22.838 1.00 90.06 1064 VAL A O 1
ATOM 8301 N N . LEU A 1 1065 ? -43.407 13.304 21.770 1.00 91.44 1065 LEU A N 1
ATOM 8302 C CA . LEU A 1 1065 ? -42.699 13.794 22.954 1.00 91.44 1065 LEU A CA 1
ATOM 8303 C C . LEU A 1 1065 ? -43.580 14.718 23.807 1.00 91.44 1065 LEU A C 1
ATOM 8305 O O . LEU A 1 1065 ? -43.427 14.709 25.028 1.00 91.44 1065 LEU A O 1
ATOM 8309 N N . GLU A 1 1066 ? -44.532 15.439 23.214 1.00 90.25 1066 GLU A N 1
ATOM 8310 C CA . GLU A 1 1066 ? -45.554 16.189 23.954 1.00 90.25 1066 GLU A CA 1
ATOM 8311 C C . GLU A 1 1066 ? -46.560 15.251 24.653 1.00 90.25 1066 GLU A C 1
ATOM 8313 O O . GLU A 1 1066 ? -46.817 15.413 25.846 1.00 90.25 1066 GLU A O 1
ATOM 8318 N N . ASP A 1 1067 ? -47.075 14.220 23.969 1.00 91.06 1067 ASP A N 1
ATOM 8319 C CA . ASP A 1 1067 ? -48.122 13.335 24.514 1.00 91.06 1067 ASP A CA 1
ATOM 8320 C C . ASP A 1 1067 ? -47.599 12.176 25.386 1.00 91.06 1067 ASP A C 1
ATOM 8322 O O . ASP A 1 1067 ? -48.308 11.695 26.278 1.00 91.06 1067 ASP A O 1
ATOM 8326 N N . PHE A 1 1068 ? -46.361 11.724 25.160 1.00 94.19 1068 PHE A N 1
ATOM 8327 C CA . PHE A 1 1068 ? -45.796 10.548 25.828 1.00 94.19 1068 PHE A CA 1
ATOM 8328 C C . PHE A 1 1068 ? -44.381 10.762 26.395 1.00 94.19 1068 PHE A C 1
ATOM 8330 O O . PHE A 1 1068 ? -43.873 9.873 27.083 1.00 94.19 1068 PHE A O 1
ATOM 8337 N N . GLY A 1 1069 ? -43.747 11.926 26.203 1.00 92.69 1069 GLY A N 1
ATOM 8338 C CA . GLY A 1 1069 ? -42.366 12.197 26.635 1.00 92.69 1069 GLY A CA 1
ATOM 8339 C C . GLY A 1 1069 ? -42.119 11.989 28.133 1.00 92.69 1069 GLY A C 1
ATOM 8340 O O . GLY A 1 1069 ? -41.225 11.226 28.505 1.00 92.69 1069 GLY A O 1
ATOM 8341 N N . GLU A 1 1070 ? -42.950 12.555 29.017 1.00 92.94 1070 GLU A N 1
ATOM 8342 C CA . GLU A 1 1070 ? -42.818 12.330 30.469 1.00 92.94 1070 GLU A CA 1
ATOM 8343 C C . GLU A 1 1070 ? -42.989 10.850 30.853 1.00 92.94 1070 GLU A C 1
ATOM 8345 O O . GLU A 1 1070 ? -42.305 10.328 31.742 1.00 92.94 1070 GLU A O 1
ATOM 8350 N N . HIS A 1 1071 ? -43.891 10.141 30.168 1.00 92.56 1071 HIS A N 1
ATOM 8351 C CA . HIS A 1 1071 ? -44.140 8.724 30.414 1.00 92.56 1071 HIS A CA 1
ATOM 8352 C C . HIS A 1 1071 ? -42.938 7.881 29.956 1.00 92.56 1071 HIS A C 1
ATOM 8354 O O . HIS A 1 1071 ? -42.458 7.023 30.704 1.00 92.56 1071 HIS A O 1
ATOM 8360 N N . LEU A 1 1072 ? -42.392 8.177 28.776 1.00 94.88 1072 LEU A N 1
ATOM 8361 C CA . LEU A 1 1072 ? -41.155 7.600 28.257 1.00 94.88 1072 LEU A CA 1
ATOM 8362 C C . LEU A 1 1072 ? -39.985 7.826 29.224 1.00 94.88 1072 LEU A C 1
ATOM 8364 O O . LEU A 1 1072 ? -39.275 6.872 29.540 1.00 94.88 1072 LEU A O 1
ATOM 8368 N N . VAL A 1 1073 ? -39.823 9.041 29.758 1.00 94.94 1073 VAL A N 1
ATOM 8369 C CA . VAL A 1 1073 ? -38.820 9.353 30.791 1.00 94.94 1073 VAL A CA 1
ATOM 8370 C C . VAL A 1 1073 ? -39.028 8.482 32.031 1.00 94.94 1073 VAL A C 1
ATOM 8372 O O . VAL A 1 1073 ? -38.080 7.852 32.504 1.00 94.94 1073 VAL A O 1
ATOM 8375 N N . ARG A 1 1074 ? -40.260 8.385 32.545 1.00 93.50 1074 ARG A N 1
ATOM 8376 C CA . ARG A 1 1074 ? -40.596 7.580 33.734 1.00 93.50 1074 ARG A CA 1
ATOM 8377 C C . ARG A 1 1074 ? -40.282 6.090 33.554 1.00 93.50 1074 ARG A C 1
ATOM 8379 O O . ARG A 1 1074 ? -39.786 5.461 34.487 1.00 93.50 1074 ARG A O 1
ATOM 8386 N N . LEU A 1 1075 ? -40.544 5.532 32.373 1.00 94.19 1075 LEU A N 1
ATOM 8387 C CA . LEU A 1 1075 ? -40.234 4.137 32.033 1.00 94.19 1075 LEU A CA 1
ATOM 8388 C C . LEU A 1 1075 ? -38.725 3.930 31.833 1.00 94.19 1075 LEU A C 1
ATOM 8390 O O . LEU A 1 1075 ? -38.115 3.050 32.448 1.00 94.19 1075 LEU A O 1
ATOM 8394 N N . GLY A 1 1076 ? -38.115 4.756 30.984 1.00 94.44 1076 GLY A N 1
ATOM 8395 C CA . GLY A 1 1076 ? -36.731 4.618 30.548 1.00 94.44 1076 GLY A CA 1
ATOM 8396 C C . GLY A 1 1076 ? -35.705 4.885 31.646 1.00 94.44 1076 GLY A C 1
ATOM 8397 O O . GLY A 1 1076 ? -34.693 4.188 31.690 1.00 94.44 1076 GLY A O 1
ATOM 8398 N N . ARG A 1 1077 ? -35.965 5.811 32.584 1.00 94.56 1077 ARG A N 1
ATOM 8399 C CA . ARG A 1 1077 ? -35.004 6.242 33.625 1.00 94.56 1077 ARG A CA 1
ATOM 8400 C C . ARG A 1 1077 ? -34.340 5.074 34.358 1.00 94.56 1077 ARG A C 1
ATOM 8402 O O . ARG A 1 1077 ? -33.116 5.032 34.472 1.00 94.56 1077 ARG A O 1
ATOM 8409 N N . SER A 1 1078 ? -35.121 4.081 34.793 1.00 91.88 1078 SER A N 1
ATOM 8410 C CA . SER A 1 1078 ? -34.576 2.904 35.490 1.00 91.88 1078 SER A CA 1
ATOM 8411 C C . SER A 1 1078 ? -33.746 1.992 34.573 1.00 91.88 1078 SER A C 1
ATOM 8413 O O . SER A 1 1078 ? -32.733 1.431 35.001 1.00 91.88 1078 SER A O 1
ATOM 8415 N N . VAL A 1 1079 ? -34.134 1.877 33.299 1.00 95.00 1079 VAL A N 1
ATOM 8416 C CA . VAL A 1 1079 ? -33.444 1.085 32.274 1.00 95.00 1079 VAL A CA 1
ATOM 8417 C C . VAL A 1 1079 ? -32.107 1.731 31.919 1.00 95.00 1079 VAL A C 1
ATOM 8419 O O . VAL A 1 1079 ? -31.077 1.050 31.928 1.00 95.00 1079 VAL A O 1
ATOM 8422 N N . TRP A 1 1080 ? -32.099 3.039 31.662 1.00 96.69 1080 TRP A N 1
ATOM 8423 C CA . TRP A 1 1080 ? -30.892 3.775 31.306 1.00 96.69 1080 TRP A CA 1
ATOM 8424 C C . TRP A 1 1080 ? -29.894 3.811 32.466 1.00 96.69 1080 TRP A C 1
ATOM 8426 O O . TRP A 1 1080 ? -28.729 3.469 32.269 1.00 96.69 1080 TRP A O 1
ATOM 8436 N N . HIS A 1 1081 ? -30.358 4.073 33.692 1.00 94.88 1081 HIS A N 1
ATOM 8437 C CA . HIS A 1 1081 ? -29.527 4.050 34.899 1.00 94.88 1081 HIS A CA 1
ATOM 8438 C C . HIS A 1 1081 ? -28.827 2.695 35.115 1.00 94.88 1081 HIS A C 1
ATOM 8440 O O . HIS A 1 1081 ? -27.616 2.644 35.340 1.00 94.88 1081 HIS A O 1
ATOM 8446 N N . ILE A 1 1082 ? -29.565 1.579 35.008 1.00 94.69 1082 ILE A N 1
ATOM 8447 C CA . ILE A 1 1082 ? -28.996 0.230 35.179 1.00 94.69 1082 ILE A CA 1
ATOM 8448 C C . ILE A 1 1082 ? -28.043 -0.121 34.021 1.00 94.69 1082 ILE A C 1
ATOM 8450 O O . ILE A 1 1082 ? -27.036 -0.791 34.262 1.00 94.69 1082 ILE A O 1
ATOM 8454 N N . GLN A 1 1083 ? -28.296 0.345 32.788 1.00 94.81 1083 GLN A N 1
ATOM 8455 C CA . GLN A 1 1083 ? -27.337 0.171 31.687 1.00 94.81 1083 GLN A CA 1
ATOM 8456 C C . GLN A 1 1083 ? -26.059 0.990 31.921 1.00 94.81 1083 GLN A C 1
ATOM 8458 O O . GLN A 1 1083 ? -24.962 0.453 31.770 1.00 94.81 1083 GLN A O 1
ATOM 8463 N N . GLY A 1 1084 ? -26.190 2.250 32.346 1.00 94.19 1084 GLY A N 1
ATOM 8464 C CA . GLY A 1 1084 ? -25.073 3.150 32.636 1.00 94.19 1084 GLY A CA 1
ATOM 8465 C C . GLY A 1 1084 ? -24.146 2.569 33.700 1.00 94.19 1084 GLY A C 1
ATOM 8466 O O . GLY A 1 1084 ? -22.977 2.325 33.420 1.00 94.19 1084 GLY A O 1
ATOM 8467 N N . GLN A 1 1085 ? -24.680 2.207 34.871 1.00 93.88 1085 GLN A N 1
ATOM 8468 C CA . GLN A 1 1085 ? -23.894 1.576 35.945 1.00 93.88 1085 GLN A CA 1
ATOM 8469 C C . GLN A 1 1085 ? -23.206 0.262 35.531 1.00 93.88 1085 GLN A C 1
ATOM 8471 O O . GLN A 1 1085 ? -22.200 -0.122 36.131 1.00 93.88 1085 GLN A O 1
ATOM 8476 N N . ALA A 1 1086 ? -23.750 -0.461 34.548 1.00 91.31 1086 ALA A N 1
ATOM 8477 C CA . ALA A 1 1086 ? -23.176 -1.712 34.059 1.00 91.31 1086 ALA A CA 1
ATOM 8478 C C . ALA A 1 1086 ? -22.095 -1.512 32.986 1.00 91.31 1086 ALA A C 1
ATOM 8480 O O . ALA A 1 1086 ? -21.171 -2.326 32.912 1.00 91.31 1086 ALA A O 1
ATOM 8481 N N . LEU A 1 1087 ? -22.202 -0.454 32.175 1.00 90.75 1087 LEU A N 1
ATOM 8482 C CA . LEU A 1 1087 ? -21.167 -0.034 31.228 1.00 90.75 1087 LEU A CA 1
ATOM 8483 C C . LEU A 1 1087 ? -20.013 0.666 31.954 1.00 90.75 1087 LEU A C 1
ATOM 8485 O O . LEU A 1 1087 ? -18.871 0.293 31.747 1.00 90.75 1087 LEU A O 1
ATOM 8489 N N . GLU A 1 1088 ? -20.290 1.545 32.916 1.00 91.62 1088 GLU A N 1
ATOM 8490 C CA . GLU A 1 1088 ? -19.303 2.147 33.835 1.00 91.62 1088 GLU A CA 1
ATOM 8491 C C . GLU A 1 1088 ? -18.463 1.105 34.609 1.00 91.62 1088 GLU A C 1
ATOM 8493 O O . GLU A 1 1088 ? -17.356 1.384 35.071 1.00 91.62 1088 GLU A O 1
ATOM 8498 N N . LYS A 1 1089 ? -18.977 -0.127 34.724 1.00 90.25 1089 LYS A N 1
ATOM 8499 C CA . LYS A 1 1089 ? -18.317 -1.299 35.327 1.00 90.25 1089 LYS A CA 1
ATOM 8500 C C . LYS A 1 1089 ? -17.956 -2.378 34.296 1.00 90.25 1089 LYS A C 1
ATOM 8502 O O . LYS A 1 1089 ? -17.827 -3.557 34.635 1.00 90.25 1089 LYS A O 1
ATOM 8507 N N . ALA A 1 1090 ? -17.835 -2.015 33.021 1.00 85.31 1090 ALA A N 1
ATOM 8508 C CA . ALA A 1 1090 ? -17.333 -2.897 31.977 1.00 85.31 1090 ALA A CA 1
ATOM 8509 C C . ALA A 1 1090 ? -15.803 -2.781 31.846 1.00 85.31 1090 ALA A C 1
ATOM 8511 O O . ALA A 1 1090 ? -15.302 -1.660 31.897 1.00 85.31 1090 ALA A O 1
ATOM 8512 N N . PRO A 1 1091 ? -15.067 -3.892 31.627 1.00 81.06 1091 PRO A N 1
ATOM 8513 C CA . PRO A 1 1091 ? -13.606 -3.853 31.478 1.00 81.06 1091 PRO A CA 1
ATOM 8514 C C . PRO A 1 1091 ? -13.166 -2.860 30.384 1.00 81.06 1091 PRO A C 1
ATOM 8516 O O . PRO A 1 1091 ? -12.489 -1.874 30.671 1.00 81.06 1091 PRO A O 1
ATOM 8519 N N . PHE A 1 1092 ? -13.771 -2.972 29.195 1.00 83.94 1092 PHE A N 1
ATOM 8520 C CA . PHE A 1 1092 ? -13.584 -2.069 28.050 1.00 83.94 1092 PHE A CA 1
ATOM 8521 C C . PHE A 1 1092 ? -13.995 -0.591 28.264 1.00 83.94 1092 PHE A C 1
ATOM 8523 O O . PHE A 1 1092 ? -13.714 0.247 27.415 1.00 83.94 1092 PHE A O 1
ATOM 8530 N N . ILE A 1 1093 ? -14.644 -0.230 29.376 1.00 81.81 1093 ILE A N 1
ATOM 8531 C CA . ILE A 1 1093 ? -14.901 1.177 29.754 1.00 81.81 1093 ILE A CA 1
ATOM 8532 C C . ILE A 1 1093 ? -13.945 1.643 30.861 1.00 81.81 1093 ILE A C 1
ATOM 8534 O O . ILE A 1 1093 ? -13.617 2.829 30.929 1.00 81.81 1093 ILE A O 1
ATOM 8538 N N . GLN A 1 1094 ? -13.489 0.718 31.711 1.00 75.62 1094 GLN A N 1
ATOM 8539 C CA . GLN A 1 1094 ? -12.541 0.973 32.799 1.00 75.62 1094 GLN A CA 1
ATOM 8540 C C . GLN A 1 1094 ? -11.067 0.908 32.373 1.00 75.62 1094 GLN A C 1
ATOM 8542 O O . GLN A 1 1094 ? -10.218 1.292 33.171 1.00 75.62 1094 GLN A O 1
ATOM 8547 N N . GLY A 1 1095 ? -10.758 0.432 31.161 1.00 57.19 1095 GLY A N 1
ATOM 8548 C CA . GLY A 1 1095 ? -9.377 0.191 30.725 1.00 57.19 1095 GLY A CA 1
ATOM 8549 C C . GLY A 1 1095 ? -8.762 -1.032 31.412 1.00 57.19 1095 GLY A C 1
ATOM 8550 O O . GLY A 1 1095 ? -7.643 -0.959 31.910 1.00 57.19 1095 GLY A O 1
ATOM 8551 N N . LYS A 1 1096 ? -9.537 -2.120 31.500 1.00 42.66 1096 LYS A N 1
ATOM 8552 C CA . LYS A 1 1096 ? -9.181 -3.412 32.106 1.00 42.66 1096 LYS A CA 1
ATOM 8553 C C . LYS A 1 1096 ? -9.624 -4.569 31.215 1.00 42.66 1096 LYS A C 1
ATOM 8555 O O . LYS A 1 1096 ? -10.533 -4.332 30.386 1.00 42.66 1096 LYS A O 1
#

Radius of gyration: 37.47 Å; chains: 1; bounding box: 105×68×108 Å

Sequence (1096 aa):
MSVQLGVSGETLIPQSTSYGMLIGLGIGFCGVILAAVKIQKAYLAEDSGTSEMFMVANRSVGTGLTASAVFSSWMWINETVFSAAFCYKFGLAVPFWWSTGLCFQIALMAALGVLAKIRVPYAHTSLEIIRLRYGWIGHIVFIILNITNNVFGCAGMILTGSQLIYGISGMHFVAATILIPLGVVLYTAVGGLKATFITDYLHTLIALILIIYFTLKVLTHDAVGGLGGLYDKVVATASENLIDGNYKGSLLTMKSRDAIIWGLILKFGNLALVVMDTAFWQKSFATEVNATVPGYNLAAVAIFGIPWGLGTVIGLTARALHNTPIWPGYPHEFTSAQVNAGLVMPYTIKALIGDQGIDAFLVLVFMALTSTVSSSMIAVSSILSFDVYKTYLNPKASDKKLVHVSHLTVVFHAVFITAISLALNYGGADMTWIGYFRPILSCPGIIPLGLTLCWSGQTRLAAIASPILGFLTGLGIWLGTAHVIYGEINMKTTEGSLPALYGAIGSFFSPALYSVLLSLYKPEKFDWRRFLVAEIAEETQLKENTEKEEAKNDGNTSSNSEGEPPVSSLFNTEKPGDAEKNTVTAAGEKLPPAVSSKDNALAGEVNLDDVCHPFDDDTIKLLYRWYRIAWYMFVAIVLVTFILWPMPLYRDYIFEKTFFKSWTTVAIIWQFFAFFAVVVYPLYDGRYEIVRGVKGVWHSKVDLSHNIAESRVMANLMMNNSSVDKASLEVGITAFIDQAHIEVEKQSDADLVRDRRRQVINEYLESNVPEFAKLQTLRRKGWENAAGDTFFENQRNAADNADDRVCQFFFEVMKKVASEIHTATGAFDISRAGIGKGRILDMCMAPGGFLDVALDMNWKSRAIGFSLPHEDGGHKLRLQPTPYLDQRWMDITMLAADMGKAVIPSDHPDFSKFHTERQLTEDNIFDLAFCDGQVLRTQDRADYRDKNMSEARRLSCAQLALSLEHLRPGGIMIILLHKPEAWRTILQLRLFNKFSNIFAKKPRTSHKKRSSFYLIATNVQNKHPAAIGAIACWKKMWNDLTFGVEDNVADDSVGEEEPSVEEVLEDFGEHLVRLGRSVWHIQGQALEKAPFIQGK